Protein AF-0000000078267111 (afdb_homodimer)

Radius of gyration: 106.76 Å; Cα contacts (8 Å, |Δi|>4): 1349; chains: 2; bounding box: 36×326×168 Å

InterPro domains:
  IPR003660 HAMP domain [PF00672] (206-255)
  IPR003660 HAMP domain [PS50885] (207-259)
  IPR003660 HAMP domain [SM00304] (207-259)
  IPR004089 Methyl-accepting chemotaxis protein (MCP) signalling domain [PF00015] (357-484)
  IPR004089 Methyl-accepting chemotaxis protein (MCP) signalling domain [PS50111] (278-514)
  IPR004089 Methyl-accepting chemotaxis protein (MCP) signalling domain [SM00283] (274-549)

Foldseek 3Di:
DALVVLVVVLVVLLVVLVVVLVVLLVVLVVVLVVLVCLLVVQLVLLLVLLVLLVVLLVVLVVLLVCLLQQHDLVVSLVVLVVSVVVNVVSLVSNCVRDDDPVLVVLSVQLSVLSVVLSVVSSVLSVVCVVPDSVCSNVCVVVCCVRRVVSSVSNVVSSVVNNVVSVVVNVVSVVVSVVSVVVSVVVSVVSNVVSVVVSVVSCVVSVVVVVVLVVLLVVQVVCVVLQELVDDQDCADPYPSNVSSVVSVVVSVVCCVVLVVLLVVLVVLLVVLVVLLVVLVVLLVVLVVLLVVLVVLLVVLVVLLVVLVVLLVVLVVVLVVLVVLLVVLVVLVVVLVVLLVVLVVLLVVLVVLLVVLVVVLVVLVVLLVVLVVLLVVLVVQLVVLVVQLVVLVVQLVVLVVVPPVSPVSNVVSVVSNVVSVVSNVVSVVSNVVSVVSNVVSVVVSVVSVVVSVVSVVVSVVSVVSNVVSVVSVVVSVVSNVVSVVVSVVSVVSNVVSVVSSVVSVVSNVVSVVVNVVSVVSNVVSVVSNVVSVVSNVVSVVSCVVSVSHHD/DALVVLVVVLVVLLVVLVVVLVVLLVVLVVVLVVLVCLLVQQLVLLLVLLVLLVVLLVVLVVLLVCLLQQHDLVVSLVVLVVSLVSNVVSLVSNCVRDDDPVLVVLSVQLSVLSNVLSVVSNVLSVVCVVPDSVCSNVCVVVCCVRRVVSSVSNVVSSVVNNVVSVVVNVVSVVVSVVSVVVSVVVSVVSNVVSVVVSVVSCVVSVVVVVVLVVLLVVQVVCVVLQELVDDQDCADPYPSNVSSVVSVVVSVVCCVVLVVLLVVLVVLLVVLVVLLVVLVVLLVVLVVLLVVLVVLLVVLVVLLVVLVVLLVVLVVVLVVLVVLLVVLVVVVVVLVVLLVVLVVLLVVLVVLLVVLVVVLVVLVVLLVVLVVLLVVLVVQLVVLVVQLVVLVVQLVVLVVVPPVSPVSNVVSVVSNVVSVVSNVVSVVSNVVSVVSNVVSVVVSVVSVVVSVVSVVVSVVSVVSNVVSVVSVVVSVVSNVVSVVSSVVSVVSNVVSVVSSVVSVVSNVVSVVVNVVSVVSNVVSVVSNVVSVVSNVVSVVSCVVSVSHDD

Nearest PDB structures (foldseek):
  8c5v-assembly1_I  TM=5.635E-01  e=2.479E-13  Escherichia coli
  3zx6-assembly1_B  TM=4.592E-01  e=3.912E-08  Archaeoglobus fulgidus DSM 4304
  3g67-assembly1_A  TM=6.992E-01  e=1.994E-04  Thermotoga maritima
  6grj-assembly1_F  TM=4.699E-01  e=3.145E+00  Aeromonas hydrophila
  3zx6-assembly1_B  TM=4.595E-01  e=5.334E-08  Archaeoglobus fulgidus DSM 4304

Secondary structure (DSSP, 8-state):
--HHHHHHHHHHHHHHHHHHHHHHHHHHHHHHHHHHHHIIIIIIHHHHHHHHHHHHHHHHHHHHHHHHTT--HHHHHHHHHHHHHHHHHHHHHHHHH---HHHHHHHHHHHHHHHHHHHHHHHHHHHHTTS-GGGGGGGHHHHHHHTHHHHHHHHHHHHHHHHHHHHHHHHHHHHHHHHHHHHHHHHHHHHHHHHHHHHHHHHHHHHHHHHHHHHHHHHHHHHHTTBTTPPPP---SSHHHHHHHHHHHHHHHHHHHHHHHHHHHHHHHHHHHHHHHHHHHHHHHHHHHHHHHHHHHHHHHHHHHHHHHHHHHHHHHHHHHHHHHHHHHHHHHHHHHHHHHHHHHHHHHHHHHHHHHHHHHHHHHHHHHHHHHHHHHHHHHHHHHHHHHHHHHHHHHHHHTGGGGHHHHHHHHHHHHHHHHHHHHHHHHHHHHHHHHHHHHHHHHHHHHHHHHHHHHHHHHHHHHHHHHHHHHHHHHHHHHHHHHHHHHHHHHHHHHHHHHHHHHHHHHHHHHHHHHHHHHHHHHHHHHHHHHHHHHHHHHHHHHHTSB-/--HHHHHHHHHHHHHHHHHHHHHHHHHHHHHHHHHHHHIIIIIIHHHHHHHHHHHHHHHHHHHHHHHHTT--HHHHHHHHHHHHHHHHHHHHHHHHH---HHHHHHHHHHHHHHHHHHHHHHHHHHHHTTS-GGGGGGGHHHHHHHTHHHHHHHHHHHHHHHHHHHHHHHHHHHHHHHHHHHHHHHHHHHHHHHHHHHHHHHHHHHHHHHHHHHHHHHHHHHHHTTBTTPPPP---SSHHHHHHHHHHHHHHHHHHHHHHHHHHHHHHHHHHHHHHHHHHHHHHHHHHHHHHHHHHHHHHHHHHHHHHHHHHHHHHHHHHHHHHHHHHHHHHHHHHHHHHHHHHHHHHHHHHHHHHHHHHHHHHHHHHHHHHHHHHHHHHHHHHHHHHHHHHHHHHHHHHTGGGGHHHHHHHHHHHHHHHHHHHHHHHHHHHHHHHHHHHHHHHHHHHHHHHHHHHHHHHHHHHHHHHHHHHHHHHHHHHHHHHHHHHHHHHHHHHHHHHHHHHHHHHHHHHHHHHHHHHHHHHHHHHHHHHHHHHHHHHHHHHHHTSB-

Structure (mmCIF, N/CA/C/O backbone):
data_AF-0000000078267111-model_v1
#
loop_
_entity.id
_entity.type
_entity.pdbx_description
1 polymer 'Methyl-accepting chemotaxis protein'
#
loop_
_atom_site.group_PDB
_atom_site.id
_atom_site.type_symbol
_atom_site.label_atom_id
_atom_site.label_alt_id
_atom_site.label_comp_id
_atom_site.label_asym_id
_atom_site.label_entity_id
_atom_site.label_seq_id
_atom_site.pdbx_PDB_ins_code
_atom_site.Cartn_x
_atom_site.Cartn_y
_atom_site.Cartn_z
_atom_site.occupancy
_atom_site.B_iso_or_equiv
_atom_site.auth_seq_id
_atom_site.auth_comp_id
_atom_site.auth_asym_id
_atom_site.auth_atom_id
_atom_site.pdbx_PDB_model_num
ATOM 1 N N . MET A 1 1 ? -1.399 -68.812 -19.688 1 68.31 1 MET A N 1
ATOM 2 C CA . MET A 1 1 ? -0.153 -69.438 -20.125 1 68.31 1 MET A CA 1
ATOM 3 C C . MET A 1 1 ? 0.664 -68.438 -20.984 1 68.31 1 MET A C 1
ATOM 5 O O . MET A 1 1 ? 0.104 -67.688 -21.75 1 68.31 1 MET A O 1
ATOM 9 N N . SER A 1 2 ? 1.925 -68.625 -20.812 1 76.31 2 SER A N 1
ATOM 10 C CA . SER A 1 2 ? 2.844 -67.75 -21.484 1 76.31 2 SER A CA 1
ATOM 11 C C . SER A 1 2 ? 2.867 -68 -22.984 1 76.31 2 SER A C 1
ATOM 13 O O . SER A 1 2 ? 2.486 -69.125 -23.438 1 76.31 2 SER A O 1
ATOM 15 N N . ILE A 1 3 ? 3.018 -67.062 -23.734 1 76.38 3 ILE A N 1
ATOM 16 C CA . ILE A 1 3 ? 3.096 -67.125 -25.188 1 76.38 3 ILE A CA 1
ATOM 17 C C . ILE A 1 3 ? 4.188 -68.125 -25.578 1 76.38 3 ILE A C 1
ATOM 19 O O . ILE A 1 3 ? 4.023 -68.938 -26.516 1 76.38 3 ILE A O 1
ATOM 23 N N . LYS A 1 4 ? 5.207 -68.312 -24.766 1 77.19 4 LYS A N 1
ATOM 24 C CA . LYS A 1 4 ? 6.27 -69.25 -24.984 1 77.19 4 LYS A CA 1
ATOM 25 C C . LYS A 1 4 ? 5.734 -70.688 -24.891 1 77.19 4 LYS A C 1
ATOM 27 O O . LYS A 1 4 ? 6.031 -71.562 -25.734 1 77.19 4 LYS A O 1
ATOM 32 N N . PHE A 1 5 ? 4.957 -70.812 -23.922 1 77.69 5 PHE A N 1
ATOM 33 C CA . PHE A 1 5 ? 4.418 -72.188 -23.688 1 77.69 5 PHE A CA 1
ATOM 34 C C . PHE A 1 5 ? 3.428 -72.562 -24.797 1 77.69 5 PHE A C 1
ATOM 36 O O . PHE A 1 5 ? 3.371 -73.688 -25.219 1 77.69 5 PHE A O 1
ATOM 43 N N . LYS A 1 6 ? 2.77 -71.562 -25.172 1 81.31 6 LYS A N 1
ATOM 44 C CA . LYS A 1 6 ? 1.824 -71.812 -26.25 1 81.31 6 LYS A CA 1
ATOM 45 C C . LYS A 1 6 ? 2.553 -72.188 -27.547 1 81.31 6 LYS A C 1
ATOM 47 O O . LYS A 1 6 ? 2.117 -73.062 -28.281 1 81.31 6 LYS A O 1
ATOM 52 N N . MET A 1 7 ? 3.664 -71.562 -27.766 1 77.75 7 MET A N 1
ATOM 53 C CA . MET A 1 7 ? 4.445 -71.875 -28.969 1 77.75 7 MET A CA 1
ATOM 54 C C . MET A 1 7 ? 5.105 -73.25 -28.859 1 77.75 7 MET A C 1
ATOM 56 O O . MET A 1 7 ? 5.098 -74 -29.828 1 77.75 7 MET A O 1
ATOM 60 N N . TYR A 1 8 ? 5.574 -73.562 -27.719 1 78.44 8 TYR A N 1
ATOM 61 C CA . TYR A 1 8 ? 6.184 -74.875 -27.531 1 78.44 8 TYR A CA 1
ATOM 62 C C . TYR A 1 8 ? 5.137 -75.938 -27.641 1 78.44 8 TYR A C 1
ATOM 64 O O . TYR A 1 8 ? 5.434 -77.062 -28.094 1 78.44 8 TYR A O 1
ATOM 72 N N . GLY A 1 9 ? 3.953 -75.625 -27.188 1 78.31 9 GLY A N 1
ATOM 73 C CA . GLY A 1 9 ? 2.867 -76.562 -27.359 1 78.31 9 GLY A CA 1
ATOM 74 C C . GLY A 1 9 ? 2.623 -76.938 -28.797 1 78.31 9 GLY A C 1
ATOM 75 O O . GLY A 1 9 ? 2.395 -78.125 -29.109 1 78.31 9 GLY A O 1
ATOM 76 N N . ILE A 1 10 ? 2.801 -75.938 -29.656 1 80.69 10 ILE A N 1
ATOM 77 C CA . ILE A 1 10 ? 2.648 -76.188 -31.094 1 80.69 10 ILE A CA 1
ATOM 78 C C . ILE A 1 10 ? 3.762 -77.125 -31.562 1 80.69 10 ILE A C 1
ATOM 80 O O . ILE A 1 10 ? 3.512 -78.062 -32.312 1 80.69 10 ILE A O 1
ATOM 84 N N . GLY A 1 11 ? 4.969 -76.875 -31.016 1 80.31 11 GLY A N 1
ATOM 85 C CA . GLY A 1 11 ? 6.094 -77.688 -31.391 1 80.31 11 GLY A CA 1
ATOM 86 C C . GLY A 1 11 ? 5.93 -79.125 -30.953 1 80.31 11 GLY A C 1
ATOM 87 O O . GLY A 1 11 ? 6.215 -80.062 -31.703 1 80.31 11 GLY A O 1
ATOM 88 N N . ILE A 1 12 ? 5.414 -79.438 -29.844 1 82.38 12 ILE A N 1
ATOM 89 C CA . ILE A 1 12 ? 5.234 -80.75 -29.297 1 82.38 12 ILE A CA 1
ATOM 90 C C . ILE A 1 12 ? 4.168 -81.5 -30.094 1 82.38 12 ILE A C 1
ATOM 92 O O . ILE A 1 12 ? 4.332 -82.688 -30.422 1 82.38 12 ILE A O 1
ATOM 96 N N . VAL A 1 13 ? 3.133 -80.812 -30.422 1 81.44 13 VAL A N 1
ATOM 97 C CA . VAL A 1 13 ? 2.055 -81.438 -31.172 1 81.44 13 VAL A CA 1
ATOM 98 C C . VAL A 1 13 ? 2.562 -81.875 -32.562 1 81.44 13 VAL A C 1
ATOM 100 O O . VAL A 1 13 ? 2.232 -82.938 -33.031 1 81.44 13 VAL A O 1
ATOM 103 N N . PHE A 1 14 ? 3.379 -81.062 -33.062 1 81.12 14 PHE A N 1
ATOM 104 C CA . PHE A 1 14 ? 3.951 -81.375 -34.375 1 81.12 14 PHE A CA 1
ATOM 105 C C . PHE A 1 14 ? 4.867 -82.562 -34.281 1 81.12 14 PHE A C 1
ATOM 107 O O . PHE A 1 14 ? 4.816 -83.438 -35.156 1 81.12 14 PHE A O 1
ATOM 114 N N . PHE A 1 15 ? 5.656 -82.688 -33.312 1 82.69 15 PHE A N 1
ATOM 115 C CA . PHE A 1 15 ? 6.566 -83.812 -33.125 1 82.69 15 PHE A CA 1
ATOM 116 C C . PHE A 1 15 ? 5.793 -85.125 -32.969 1 82.69 15 PHE A C 1
ATOM 118 O O . PHE A 1 15 ? 6.141 -86.125 -33.594 1 82.69 15 PHE A O 1
ATOM 125 N N . LEU A 1 16 ? 4.75 -85.062 -32.281 1 83.44 16 LEU A N 1
ATOM 126 C CA . LEU A 1 16 ? 3.945 -86.25 -32.031 1 83.44 16 LEU A CA 1
ATOM 127 C C . LEU A 1 16 ? 3.213 -86.688 -33.281 1 83.44 16 LEU A C 1
ATOM 129 O O . LEU A 1 16 ? 3.074 -87.875 -33.562 1 83.44 16 LEU A O 1
ATOM 133 N N . ALA A 1 17 ? 2.857 -85.688 -34 1 84 17 ALA A N 1
ATOM 134 C CA . ALA A 1 17 ? 2.133 -85.938 -35.25 1 84 17 ALA A CA 1
ATOM 135 C C . ALA A 1 17 ? 3.039 -86.625 -36.25 1 84 17 ALA A C 1
ATOM 137 O O . ALA A 1 17 ? 2.666 -87.688 -36.844 1 84 17 ALA A O 1
ATOM 138 N N . ILE A 1 18 ? 4.219 -86.125 -36.406 1 84.31 18 ILE A N 1
ATOM 139 C CA . ILE A 1 18 ? 5.172 -86.688 -37.344 1 84.31 18 ILE A CA 1
ATOM 140 C C . ILE A 1 18 ? 5.621 -88.062 -36.875 1 84.31 18 ILE A C 1
ATOM 142 O O . ILE A 1 18 ? 5.758 -89 -37.656 1 84.31 18 ILE A O 1
ATOM 146 N N . GLY A 1 19 ? 5.758 -88.25 -35.562 1 83.81 19 GLY A N 1
ATOM 147 C CA . GLY A 1 19 ? 6.125 -89.5 -34.969 1 83.81 19 GLY A CA 1
ATOM 148 C C . GLY A 1 19 ? 5.074 -90.625 -35.188 1 83.81 19 GLY A C 1
ATOM 149 O O . GLY A 1 19 ? 5.398 -91.75 -35.5 1 83.81 19 GLY A O 1
ATOM 150 N N . CYS A 1 20 ? 3.869 -90.188 -35.062 1 85.19 20 CYS A N 1
ATOM 151 C CA . CYS A 1 20 ? 2.766 -91.125 -35.219 1 85.19 20 CYS A CA 1
ATOM 152 C C . CYS A 1 20 ? 2.66 -91.625 -36.688 1 85.19 20 CYS A C 1
ATOM 154 O O . CYS A 1 20 ? 2.551 -92.812 -36.938 1 85.19 20 CYS A O 1
ATOM 156 N N . LEU A 1 21 ? 2.754 -90.625 -37.562 1 84.94 21 LEU A N 1
ATOM 157 C CA . LEU A 1 21 ? 2.67 -91 -39 1 84.94 21 LEU A CA 1
ATOM 158 C C . LEU A 1 21 ? 3.826 -91.875 -39.406 1 84.94 21 LEU A C 1
ATOM 160 O O . LEU A 1 21 ? 3.625 -92.875 -40.125 1 84.94 21 LEU A O 1
ATOM 164 N N . THR A 1 22 ? 5.008 -91.562 -38.844 1 85.5 22 THR A N 1
ATOM 165 C CA . THR A 1 22 ? 6.195 -92.375 -39.156 1 85.5 22 THR A CA 1
ATOM 166 C C . THR A 1 22 ? 6.086 -93.75 -38.531 1 85.5 22 THR A C 1
ATOM 168 O O . THR A 1 22 ? 6.383 -94.75 -39.219 1 85.5 22 THR A O 1
ATOM 171 N N . GLY A 1 23 ? 5.605 -93.875 -37.375 1 84.94 23 GLY A N 1
ATOM 172 C CA . GLY A 1 23 ? 5.457 -95.188 -36.719 1 84.94 23 GLY A CA 1
ATOM 173 C C . GLY A 1 23 ? 4.477 -96.125 -37.406 1 84.94 23 GLY A C 1
ATOM 174 O O . GLY A 1 23 ? 4.77 -97.312 -37.625 1 84.94 23 GLY A O 1
ATOM 175 N N . VAL A 1 24 ? 3.42 -95.562 -37.781 1 84.38 24 VAL A N 1
ATOM 176 C CA . VAL A 1 24 ? 2.395 -96.375 -38.469 1 84.38 24 VAL A CA 1
ATOM 177 C C . VAL A 1 24 ? 2.891 -96.812 -39.844 1 84.38 24 VAL A C 1
ATOM 179 O O . VAL A 1 24 ? 2.67 -97.938 -40.25 1 84.38 24 VAL A O 1
ATOM 182 N N . SER A 1 25 ? 3.615 -95.875 -40.5 1 83.38 25 SER A N 1
ATOM 183 C CA . SER A 1 25 ? 4.164 -96.188 -41.812 1 83.38 25 SER A CA 1
ATOM 184 C C . SER A 1 25 ? 5.18 -97.312 -41.75 1 83.38 25 SER A C 1
ATOM 186 O O . SER A 1 25 ? 5.148 -98.25 -42.562 1 83.38 25 SER A O 1
ATOM 188 N N . LEU A 1 26 ? 5.934 -97.312 -40.688 1 83.19 26 LEU A N 1
ATOM 189 C CA . LEU A 1 26 ? 6.949 -98.312 -40.531 1 83.19 26 LEU A CA 1
ATOM 190 C C . LEU A 1 26 ? 6.316 -99.688 -40.125 1 83.19 26 LEU A C 1
ATOM 192 O O . LEU A 1 26 ? 6.73 -100.75 -40.594 1 83.19 26 LEU A O 1
ATOM 196 N N . TYR A 1 27 ? 5.309 -99.562 -39.344 1 82.25 27 TYR A N 1
ATOM 197 C CA . TYR A 1 27 ? 4.602 -100.75 -38.906 1 82.25 27 TYR A CA 1
ATOM 198 C C . TYR A 1 27 ? 3.945 -101.438 -40.094 1 82.25 27 TYR A C 1
ATOM 200 O O . TYR A 1 27 ? 4.023 -102.688 -40.219 1 82.25 27 TYR A O 1
ATOM 208 N N . GLU A 1 28 ? 3.471 -100.688 -40.938 1 79.12 28 GLU A N 1
ATOM 209 C CA . GLU A 1 28 ? 2.775 -101.25 -42.062 1 79.12 28 GLU A CA 1
ATOM 210 C C . GLU A 1 28 ? 3.758 -101.875 -43.062 1 79.12 28 GLU A C 1
ATOM 212 O O . GLU A 1 28 ? 3.465 -102.938 -43.688 1 79.12 28 GLU A O 1
ATOM 217 N N . VAL A 1 29 ? 4.938 -101.375 -43.125 1 76.75 29 VAL A N 1
ATOM 218 C CA . VAL A 1 29 ? 5.965 -101.938 -44 1 76.75 29 VAL A CA 1
ATOM 219 C C . VAL A 1 29 ? 6.461 -103.25 -43.469 1 76.75 29 VAL A C 1
ATOM 221 O O . VAL A 1 29 ? 6.676 -104.188 -44.25 1 76.75 29 VAL A O 1
ATOM 224 N N . PHE A 1 30 ? 6.461 -103.375 -42.188 1 80.19 30 PHE A N 1
ATOM 225 C CA . PHE A 1 30 ? 6.879 -104.625 -41.562 1 80.19 30 PHE A CA 1
ATOM 226 C C . PHE A 1 30 ? 5.82 -105.688 -41.781 1 80.19 30 PHE A C 1
ATOM 228 O O . PHE A 1 30 ? 6.152 -106.875 -42 1 80.19 30 PHE A O 1
ATOM 235 N N . ALA A 1 31 ? 4.629 -105.312 -41.812 1 79.31 31 ALA A N 1
ATOM 236 C CA . ALA A 1 31 ? 3.529 -106.25 -42.031 1 79.31 31 ALA A CA 1
ATOM 237 C C . ALA A 1 31 ? 3.551 -106.812 -43.438 1 79.31 31 ALA A C 1
ATOM 239 O O . ALA A 1 31 ? 3.326 -108.062 -43.656 1 79.31 31 ALA A O 1
ATOM 240 N N . ILE A 1 32 ? 4 -106.062 -44.344 1 76.06 32 ILE A N 1
ATOM 241 C CA . ILE A 1 32 ? 4.074 -106.438 -45.75 1 76.06 32 ILE A CA 1
ATOM 242 C C . ILE A 1 32 ? 5.215 -107.438 -45.938 1 76.06 32 ILE A C 1
ATOM 244 O O . ILE A 1 32 ? 5.078 -108.438 -46.656 1 76.06 32 ILE A O 1
ATOM 248 N N . LYS A 1 33 ? 6.242 -107.312 -45.219 1 77.81 33 LYS A N 1
ATOM 249 C CA . LYS A 1 33 ? 7.395 -108.25 -45.281 1 77.81 33 LYS A CA 1
ATOM 250 C C . LYS A 1 33 ? 7.043 -109.625 -44.75 1 77.81 33 LYS A C 1
ATOM 252 O O . LYS A 1 33 ? 7.414 -110.625 -45.344 1 77.81 33 LYS A O 1
ATOM 257 N N . SER A 1 34 ? 6.23 -109.625 -43.781 1 79.94 34 SER A N 1
ATOM 258 C CA . SER A 1 34 ? 5.848 -110.938 -43.156 1 79.94 34 SER A CA 1
ATOM 259 C C . SER A 1 34 ? 4.914 -111.688 -44.094 1 79.94 34 SER A C 1
ATOM 261 O O . SER A 1 34 ? 5.086 -112.938 -44.25 1 79.94 34 SER A O 1
ATOM 263 N N . ILE A 1 35 ? 4.055 -111.062 -44.75 1 76.56 35 ILE A N 1
ATOM 264 C CA . ILE A 1 35 ? 3.107 -111.75 -45.656 1 76.56 35 ILE A CA 1
ATOM 265 C C . ILE A 1 35 ? 3.84 -112.25 -46.875 1 76.56 35 ILE A C 1
ATOM 267 O O . ILE A 1 35 ? 3.588 -113.375 -47.344 1 76.56 35 ILE A O 1
ATOM 271 N N . TYR A 1 36 ? 4.836 -111.562 -47.344 1 76.5 36 TYR A N 1
ATOM 272 C CA . TYR A 1 36 ? 5.625 -111.938 -48.5 1 76.5 36 TYR A CA 1
ATOM 273 C C . TYR A 1 36 ? 6.418 -113.25 -48.219 1 76.5 36 TYR A C 1
ATOM 275 O O . TYR A 1 36 ? 6.398 -114.188 -49.031 1 76.5 36 TYR A O 1
ATOM 283 N N . ASN A 1 37 ? 6.949 -113.25 -47.031 1 77 37 ASN A N 1
ATOM 284 C CA . ASN A 1 37 ? 7.758 -114.438 -46.656 1 77 37 ASN A CA 1
ATOM 285 C C . ASN A 1 37 ? 6.902 -115.688 -46.5 1 77 37 ASN A C 1
ATOM 287 O O . ASN A 1 37 ? 7.293 -116.75 -46.938 1 77 37 ASN A O 1
ATOM 291 N N . ASP A 1 38 ? 5.738 -115.562 -46.062 1 78.62 38 ASP A N 1
ATOM 292 C CA . ASP A 1 38 ? 4.84 -116.688 -45.844 1 78.62 38 ASP A CA 1
ATOM 293 C C . ASP A 1 38 ? 4.34 -117.25 -47.156 1 78.62 38 ASP A C 1
ATOM 295 O O . ASP A 1 38 ? 4.32 -118.438 -47.375 1 78.62 38 ASP A O 1
ATOM 299 N N . VAL A 1 39 ? 4.137 -116.375 -48.156 1 78.88 39 VAL A N 1
ATOM 300 C CA . VAL A 1 39 ? 3.568 -116.812 -49.438 1 78.88 39 VAL A CA 1
ATOM 301 C C . VAL A 1 39 ? 4.645 -117.5 -50.281 1 78.88 39 VAL A C 1
ATOM 303 O O . VAL A 1 39 ? 4.438 -118.562 -50.781 1 78.88 39 VAL A O 1
ATOM 306 N N . VAL A 1 40 ? 5.828 -116.938 -50.344 1 75.94 40 VAL A N 1
ATOM 307 C CA . VAL A 1 40 ? 6.867 -117.438 -51.25 1 75.94 40 VAL A CA 1
ATOM 308 C C . VAL A 1 40 ? 7.5 -118.688 -50.688 1 75.94 40 VAL A C 1
ATOM 310 O O . VAL A 1 40 ? 7.66 -119.688 -51.375 1 75.94 40 VAL A O 1
ATOM 313 N N . LEU A 1 41 ? 7.695 -118.875 -49.375 1 73.81 41 LEU A N 1
ATOM 314 C CA . LEU A 1 41 ? 8.453 -119.938 -48.812 1 73.81 41 LEU A CA 1
ATOM 315 C C . LEU A 1 41 ? 7.543 -121.125 -48.5 1 73.81 41 LEU A C 1
ATOM 317 O O . LEU A 1 41 ? 7.91 -122.312 -48.719 1 73.81 41 LEU A O 1
ATOM 321 N N . ARG A 1 42 ? 6.328 -120.812 -48.094 1 76.06 42 ARG A N 1
ATOM 322 C CA . ARG A 1 42 ? 5.512 -121.938 -47.594 1 76.06 42 ARG A CA 1
ATOM 323 C C . ARG A 1 42 ? 4.523 -122.438 -48.656 1 76.06 42 ARG A C 1
ATOM 325 O O . ARG A 1 42 ? 4.473 -123.625 -49 1 76.06 42 ARG A O 1
ATOM 332 N N . ASP A 1 43 ? 3.904 -121.438 -49.281 1 79.25 43 ASP A N 1
ATOM 333 C CA . ASP A 1 43 ? 2.824 -121.875 -50.156 1 79.25 43 ASP A CA 1
ATOM 334 C C . ASP A 1 43 ? 3.359 -122.188 -51.562 1 79.25 43 ASP A C 1
ATOM 336 O O . ASP A 1 43 ? 3.16 -123.312 -52.062 1 79.25 43 ASP A O 1
ATOM 340 N N . ILE A 1 44 ? 4.164 -121.375 -52.062 1 81.44 44 ILE A N 1
ATOM 341 C CA . ILE A 1 44 ? 4.699 -121.562 -53.406 1 81.44 44 ILE A CA 1
ATOM 342 C C . ILE A 1 44 ? 5.758 -122.688 -53.344 1 81.44 44 ILE A C 1
ATOM 344 O O . ILE A 1 44 ? 5.766 -123.562 -54.219 1 81.44 44 ILE A O 1
ATOM 348 N N . GLY A 1 45 ? 6.551 -122.75 -52.344 1 81.12 45 GLY A N 1
ATOM 349 C CA . GLY A 1 45 ? 7.527 -123.812 -52.156 1 81.12 45 GLY A CA 1
ATOM 350 C C . GLY A 1 45 ? 6.898 -125.188 -52 1 81.12 45 GLY A C 1
ATOM 351 O O . GLY A 1 45 ? 7.379 -126.125 -52.594 1 81.12 45 GLY A O 1
ATOM 352 N N . GLY A 1 46 ? 5.809 -125.312 -51.406 1 83.44 46 GLY A N 1
ATOM 353 C CA . GLY A 1 46 ? 5.09 -126.562 -51.25 1 83.44 46 GLY A CA 1
ATOM 354 C C . GLY A 1 46 ? 4.531 -127.062 -52.562 1 83.44 46 GLY A C 1
ATOM 355 O O . GLY A 1 46 ? 4.629 -128.25 -52.844 1 83.44 46 GLY A O 1
ATOM 356 N N . LYS A 1 47 ? 4.043 -126.312 -53.438 1 88.06 47 LYS A N 1
ATOM 357 C CA . LYS A 1 47 ? 3.502 -126.688 -54.719 1 88.06 47 LYS A CA 1
ATOM 358 C C . LYS A 1 47 ? 4.602 -127.25 -55.625 1 88.06 47 LYS A C 1
ATOM 360 O O . LYS A 1 47 ? 4.406 -128.25 -56.312 1 88.06 47 LYS A O 1
ATOM 365 N N . ILE A 1 48 ? 5.723 -126.625 -55.469 1 86 48 ILE A N 1
ATOM 366 C CA . ILE A 1 48 ? 6.875 -127 -56.25 1 86 48 ILE A CA 1
ATOM 367 C C . ILE A 1 48 ? 7.312 -128.375 -55.844 1 86 48 ILE A C 1
ATOM 369 O O . ILE A 1 48 ? 7.535 -129.25 -56.688 1 86 48 ILE A O 1
ATOM 373 N N . ASN A 1 49 ? 7.27 -128.625 -54.625 1 88.69 49 ASN A N 1
ATOM 374 C CA . ASN A 1 49 ? 7.641 -130 -54.125 1 88.69 49 ASN A CA 1
ATOM 375 C C . ASN A 1 49 ? 6.672 -131.125 -54.594 1 88.69 49 ASN A C 1
ATOM 377 O O . ASN A 1 49 ? 7.09 -132.125 -55 1 88.69 49 ASN A O 1
ATOM 381 N N . VAL A 1 50 ? 5.457 -130.75 -54.656 1 90.31 50 VAL A N 1
ATOM 382 C CA . VAL A 1 50 ? 4.441 -131.75 -55.062 1 90.31 50 VAL A CA 1
ATOM 383 C C . VAL A 1 50 ? 4.633 -132.125 -56.562 1 90.31 50 VAL A C 1
ATOM 385 O O . VAL A 1 50 ? 4.582 -133.25 -56.938 1 90.31 50 VAL A O 1
ATOM 388 N N . LEU A 1 51 ? 4.969 -131.125 -57.281 1 87.81 51 LEU A N 1
ATOM 389 C CA . LEU A 1 51 ? 5.152 -131.375 -58.719 1 87.81 51 LEU A CA 1
ATOM 390 C C . LEU A 1 51 ? 6.418 -132.125 -59 1 87.81 51 LEU A C 1
ATOM 392 O O . LEU A 1 51 ? 6.441 -133 -59.906 1 87.81 51 LEU A O 1
ATOM 396 N N . GLU A 1 52 ? 7.391 -132 -58.188 1 88.44 52 GLU A N 1
ATOM 397 C CA . GLU A 1 52 ? 8.625 -132.75 -58.312 1 88.44 52 GLU A CA 1
ATOM 398 C C . GLU A 1 52 ? 8.391 -134.25 -57.969 1 88.44 52 GLU A C 1
ATOM 400 O O . GLU A 1 52 ? 8.898 -135.125 -58.656 1 88.44 52 GLU A O 1
ATOM 405 N N . ILE A 1 53 ? 7.652 -134.5 -57.062 1 91.44 53 ILE A N 1
ATOM 406 C CA . ILE A 1 53 ? 7.316 -135.875 -56.688 1 91.44 53 ILE A CA 1
ATOM 407 C C . ILE A 1 53 ? 6.52 -136.5 -57.812 1 91.44 53 ILE A C 1
ATOM 409 O O . ILE A 1 53 ? 6.816 -137.75 -58.188 1 91.44 53 ILE A O 1
ATOM 413 N N . ASN A 1 54 ? 5.566 -135.875 -58.312 1 88.81 54 ASN A N 1
ATOM 414 C CA . ASN A 1 54 ? 4.762 -136.375 -59.438 1 88.81 54 ASN A CA 1
ATOM 415 C C . ASN A 1 54 ? 5.633 -136.75 -60.625 1 88.81 54 ASN A C 1
ATOM 417 O O . ASN A 1 54 ? 5.43 -137.75 -61.219 1 88.81 54 ASN A O 1
ATOM 421 N N . ARG A 1 55 ? 6.527 -135.875 -60.875 1 84.75 55 ARG A N 1
ATOM 422 C CA . ARG A 1 55 ? 7.473 -136.125 -61.969 1 84.75 55 ARG A CA 1
ATOM 423 C C . ARG A 1 55 ? 8.273 -137.375 -61.688 1 84.75 55 ARG A C 1
ATOM 425 O O . ARG A 1 55 ? 8.375 -138.25 -62.562 1 84.75 55 ARG A O 1
ATOM 432 N N . ASP A 1 56 ? 8.711 -137.625 -60.531 1 87.69 56 ASP A N 1
ATOM 433 C CA . ASP A 1 56 ? 9.578 -138.75 -60.188 1 87.69 56 ASP A CA 1
ATOM 434 C C . ASP A 1 56 ? 8.789 -140.125 -60.094 1 87.69 56 ASP A C 1
ATOM 436 O O . ASP A 1 56 ? 9.305 -141.125 -60.438 1 87.69 56 ASP A O 1
ATOM 440 N N . VAL A 1 57 ? 7.582 -140 -59.75 1 90.06 57 VAL A N 1
ATOM 441 C CA . VAL A 1 57 ? 6.719 -141.25 -59.719 1 90.06 57 VAL A CA 1
ATOM 442 C C . VAL A 1 57 ? 6.512 -141.75 -61.156 1 90.06 57 VAL A C 1
ATOM 444 O O . VAL A 1 57 ? 6.574 -143 -61.375 1 90.06 57 VAL A O 1
ATOM 447 N N . ASN A 1 58 ? 6.316 -140.875 -62.031 1 86.06 58 ASN A N 1
ATOM 448 C CA . ASN A 1 58 ? 6.184 -141.25 -63.406 1 86.06 58 ASN A CA 1
ATOM 449 C C . ASN A 1 58 ? 7.48 -141.875 -63.969 1 86.06 58 ASN A C 1
ATOM 451 O O . ASN A 1 58 ? 7.453 -142.75 -64.812 1 86.06 58 ASN A O 1
ATOM 455 N N . TYR A 1 59 ? 8.531 -141.375 -63.438 1 86.75 59 TYR A N 1
ATOM 456 C CA . TYR A 1 59 ? 9.828 -142 -63.844 1 86.75 59 TYR A CA 1
ATOM 457 C C . TYR A 1 59 ? 9.992 -143.375 -63.344 1 86.75 59 TYR A C 1
ATOM 459 O O . TYR A 1 59 ? 10.5 -144.25 -64.062 1 86.75 59 TYR A O 1
ATOM 467 N N . VAL A 1 60 ? 9.594 -143.625 -62.219 1 88.19 60 VAL A N 1
ATOM 468 C CA . VAL A 1 60 ? 9.617 -145 -61.688 1 88.19 60 VAL A CA 1
ATOM 469 C C . VAL A 1 60 ? 8.773 -146 -62.594 1 88.19 60 VAL A C 1
ATOM 471 O O . VAL A 1 60 ? 9.211 -147 -62.969 1 88.19 60 VAL A O 1
ATOM 474 N N . SER A 1 61 ? 7.586 -145.5 -62.969 1 88 61 SER A N 1
ATOM 475 C CA . SER A 1 61 ? 6.691 -146.25 -63.844 1 88 61 SER A CA 1
ATOM 476 C C . SER A 1 61 ? 7.344 -146.5 -65.188 1 88 61 SER A C 1
ATOM 478 O O . SER A 1 61 ? 7.172 -147.625 -65.75 1 88 61 SER A O 1
ATOM 480 N N . ARG A 1 62 ? 8.086 -145.625 -65.562 1 83.56 62 ARG A N 1
ATOM 481 C CA . ARG A 1 62 ? 8.797 -145.75 -66.812 1 83.56 62 ARG A CA 1
ATOM 482 C C . ARG A 1 62 ? 9.906 -146.75 -66.75 1 83.56 62 ARG A C 1
ATOM 484 O O . ARG A 1 62 ? 10.016 -147.625 -67.562 1 83.56 62 ARG A O 1
ATOM 491 N N . LEU A 1 63 ? 10.688 -146.875 -65.75 1 86.69 63 LEU A N 1
ATOM 492 C CA . LEU A 1 63 ? 11.844 -147.75 -65.562 1 86.69 63 LEU A CA 1
ATOM 493 C C . LEU A 1 63 ? 11.406 -149.125 -65.375 1 86.69 63 LEU A C 1
ATOM 495 O O . LEU A 1 63 ? 12.023 -150.125 -65.938 1 86.69 63 LEU A O 1
ATOM 499 N N . THR A 1 64 ? 10.359 -149.5 -64.75 1 88.88 64 THR A N 1
ATOM 500 C CA . THR A 1 64 ? 9.859 -150.75 -64.562 1 88.88 64 THR A CA 1
ATOM 501 C C . THR A 1 64 ? 9.398 -151.375 -65.875 1 88.88 64 THR A C 1
ATOM 503 O O . THR A 1 64 ? 9.648 -152.625 -66.125 1 88.88 64 THR A O 1
ATOM 506 N N . ARG A 1 65 ? 8.898 -150.625 -66.688 1 88.94 65 ARG A N 1
ATOM 507 C CA . ARG A 1 65 ? 8.445 -151.125 -68 1 88.94 65 ARG A CA 1
ATOM 508 C C . ARG A 1 65 ? 9.617 -151.375 -68.938 1 88.94 65 ARG A C 1
ATOM 510 O O . ARG A 1 65 ? 9.609 -152.25 -69.75 1 88.94 65 ARG A O 1
ATOM 517 N N . ASN A 1 66 ? 10.594 -150.375 -68.75 1 85.88 66 ASN A N 1
ATOM 518 C CA . ASN A 1 66 ? 11.828 -150.625 -69.5 1 85.88 66 ASN A CA 1
ATOM 519 C C . ASN A 1 66 ? 12.445 -152 -69.25 1 85.88 66 ASN A C 1
ATOM 521 O O . ASN A 1 66 ? 12.82 -152.75 -70.188 1 85.88 66 ASN A O 1
ATOM 525 N N . MET A 1 67 ? 12.43 -152.375 -68.125 1 87.56 67 MET A N 1
ATOM 526 C CA . MET A 1 67 ? 13.062 -153.625 -67.688 1 87.56 67 MET A CA 1
ATOM 527 C C . MET A 1 67 ? 12.273 -154.75 -68.25 1 87.56 67 MET A C 1
ATOM 529 O O . MET A 1 67 ? 12.859 -155.75 -68.688 1 87.56 67 MET A O 1
ATOM 533 N N . MET A 1 68 ? 11.008 -154.75 -68.312 1 89.12 68 MET A N 1
ATOM 534 C CA . MET A 1 68 ? 10.156 -155.75 -68.812 1 89.12 68 MET A CA 1
ATOM 535 C C . MET A 1 68 ? 10.305 -156 -70.375 1 89.12 68 MET A C 1
ATOM 537 O O . MET A 1 68 ? 10.07 -157 -70.875 1 89.12 68 MET A O 1
ATOM 541 N N . LEU A 1 69 ? 10.781 -154.875 -70.938 1 89.31 69 LEU A N 1
ATOM 542 C CA . LEU A 1 69 ? 10.906 -154.875 -72.375 1 89.31 69 LEU A CA 1
ATOM 543 C C . LEU A 1 69 ? 12.312 -155.25 -72.812 1 89.31 69 LEU A C 1
ATOM 545 O O . LEU A 1 69 ? 12.625 -155.25 -74 1 89.31 69 LEU A O 1
ATOM 549 N N . GLY A 1 70 ? 13.305 -155.625 -71.875 1 84.5 70 GLY A N 1
ATOM 550 C CA . GLY A 1 70 ? 14.617 -156.125 -72.188 1 84.5 70 GLY A CA 1
ATOM 551 C C . GLY A 1 70 ? 15.727 -155.125 -72.125 1 84.5 70 GLY A C 1
ATOM 552 O O . GLY A 1 70 ? 16.75 -155.25 -72.812 1 84.5 70 GLY A O 1
ATOM 553 N N . SER A 1 71 ? 15.477 -154.125 -71.375 1 86 71 SER A N 1
ATOM 554 C CA . SER A 1 71 ? 16.531 -153 -71.25 1 86 71 SER A CA 1
ATOM 555 C C . SER A 1 71 ? 17.641 -153.5 -70.312 1 86 71 SER A C 1
ATOM 557 O O . SER A 1 71 ? 17.594 -154.75 -69.875 1 86 71 SER A O 1
ATOM 559 N N . ASN A 1 72 ? 18.719 -152.75 -70.188 1 86.12 72 ASN A N 1
ATOM 560 C CA . ASN A 1 72 ? 19.797 -153 -69.25 1 86.12 72 ASN A CA 1
ATOM 561 C C . ASN A 1 72 ? 19.328 -153 -67.75 1 86.12 72 ASN A C 1
ATOM 563 O O . ASN A 1 72 ? 19.172 -151.875 -67.25 1 86.12 72 ASN A O 1
ATOM 567 N N . ILE A 1 73 ? 19.109 -154 -67.188 1 86.5 73 ILE A N 1
ATOM 568 C CA . ILE A 1 73 ? 18.438 -154.125 -65.938 1 86.5 73 ILE A CA 1
ATOM 569 C C . ILE A 1 73 ? 19.312 -153.5 -64.812 1 86.5 73 ILE A C 1
ATOM 571 O O . ILE A 1 73 ? 18.812 -152.75 -63.938 1 86.5 73 ILE A O 1
ATOM 575 N N . GLU A 1 74 ? 20.641 -153.625 -64.938 1 87.5 74 GLU A N 1
ATOM 576 C CA . GLU A 1 74 ? 21.531 -153.125 -63.938 1 87.5 74 GLU A CA 1
ATOM 577 C C . GLU A 1 74 ? 21.5 -151.5 -63.969 1 87.5 74 GLU A C 1
ATOM 579 O O . GLU A 1 74 ? 21.438 -150.875 -62.906 1 87.5 74 GLU A O 1
ATOM 584 N N . LYS A 1 75 ? 21.344 -151 -65.062 1 88.38 75 LYS A N 1
ATOM 585 C CA . LYS A 1 75 ? 21.297 -149.625 -65.25 1 88.38 75 LYS A CA 1
ATOM 586 C C . LYS A 1 75 ? 19.953 -149 -64.75 1 88.38 75 LYS A C 1
ATOM 588 O O . LYS A 1 75 ? 19.906 -148 -64.062 1 88.38 75 LYS A O 1
ATOM 593 N N . ASP A 1 76 ? 18.969 -149.625 -64.938 1 85.69 76 ASP A N 1
ATOM 594 C CA . ASP A 1 76 ? 17.641 -149.125 -64.562 1 85.69 76 ASP A CA 1
ATOM 595 C C . ASP A 1 76 ? 17.406 -149.375 -63.094 1 85.69 76 ASP A C 1
ATOM 597 O O . ASP A 1 76 ? 16.688 -148.5 -62.5 1 85.69 76 ASP A O 1
ATOM 601 N N . ILE A 1 77 ? 18.094 -150.375 -62.5 1 90 77 ILE A N 1
ATOM 602 C CA . ILE A 1 77 ? 18 -150.5 -61.062 1 90 77 ILE A CA 1
ATOM 603 C C . ILE A 1 77 ? 18.719 -149.375 -60.375 1 90 77 ILE A C 1
ATOM 605 O O . ILE A 1 77 ? 18.234 -148.75 -59.375 1 90 77 ILE A O 1
ATOM 609 N N . GLN A 1 78 ? 19.781 -149 -60.906 1 91.06 78 GLN A N 1
ATOM 610 C CA . GLN A 1 78 ? 20.5 -147.75 -60.375 1 91.06 78 GLN A CA 1
ATOM 611 C C . GLN A 1 78 ? 19.688 -146.5 -60.5 1 91.06 78 GLN A C 1
ATOM 613 O O . GLN A 1 78 ? 19.656 -145.75 -59.594 1 91.06 78 GLN A O 1
ATOM 618 N N . GLY A 1 79 ? 19.062 -146.375 -61.594 1 88.31 79 GLY A N 1
ATOM 619 C CA . GLY A 1 79 ? 18.172 -145.25 -61.812 1 88.31 79 GLY A CA 1
ATOM 620 C C . GLY A 1 79 ? 17 -145.25 -60.875 1 88.31 79 GLY A C 1
ATOM 621 O O . GLY A 1 79 ? 16.609 -144.125 -60.344 1 88.31 79 GLY A O 1
ATOM 622 N N . LEU A 1 80 ? 16.5 -146.375 -60.562 1 90.5 80 LEU A N 1
ATOM 623 C CA . LEU A 1 80 ? 15.375 -146.5 -59.625 1 90.5 80 LEU A CA 1
ATOM 624 C C . LEU A 1 80 ? 15.789 -146.125 -58.219 1 90.5 80 LEU A C 1
ATOM 626 O O . LEU A 1 80 ? 15.039 -145.375 -57.5 1 90.5 80 LEU A O 1
ATOM 630 N N . GLU A 1 81 ? 16.953 -146.5 -57.844 1 93 81 GLU A N 1
ATOM 631 C CA . GLU A 1 81 ? 17.453 -146.125 -56.5 1 93 81 GLU A CA 1
ATOM 632 C C . GLU A 1 81 ? 17.625 -144.625 -56.344 1 93 81 GLU A C 1
ATOM 634 O O . GLU A 1 81 ? 17.266 -144.125 -55.281 1 93 81 GLU A O 1
ATOM 639 N N . LYS A 1 82 ? 18.016 -144 -57.312 1 92.25 82 LYS A N 1
ATOM 640 C CA . LYS A 1 82 ? 18.203 -142.625 -57.281 1 92.25 82 LYS A CA 1
ATOM 641 C C . LYS A 1 82 ? 16.875 -141.875 -57.188 1 92.25 82 LYS A C 1
ATOM 643 O O . LYS A 1 82 ? 16.719 -140.875 -56.406 1 92.25 82 LYS A O 1
ATOM 648 N N . VAL A 1 83 ? 15.969 -142.25 -57.875 1 89.62 83 VAL A N 1
ATOM 649 C CA . VAL A 1 83 ? 14.664 -141.5 -57.938 1 89.62 83 VAL A CA 1
ATOM 650 C C . VAL A 1 83 ? 13.906 -141.75 -56.625 1 89.62 83 VAL A C 1
ATOM 652 O O . VAL A 1 83 ? 13.195 -140.875 -56.156 1 89.62 83 VAL A O 1
ATOM 655 N N . ILE A 1 84 ? 14.055 -143 -56.125 1 92.44 84 ILE A N 1
ATOM 656 C CA . ILE A 1 84 ? 13.43 -143.25 -54.844 1 92.44 84 ILE A CA 1
ATOM 657 C C . ILE A 1 84 ? 13.992 -142.375 -53.781 1 92.44 84 ILE A C 1
ATOM 659 O O . ILE A 1 84 ? 13.242 -141.875 -52.969 1 92.44 84 ILE A O 1
ATOM 663 N N . LYS A 1 85 ? 15.227 -142.125 -53.906 1 93.94 85 LYS A N 1
ATOM 664 C CA . LYS A 1 85 ? 15.852 -141.25 -52.969 1 93.94 85 LYS A CA 1
ATOM 665 C C . LYS A 1 85 ? 15.32 -139.75 -53.156 1 93.94 85 LYS A C 1
ATOM 667 O O . LYS A 1 85 ? 15.016 -139.125 -52.188 1 93.94 85 LYS A O 1
ATOM 672 N N . ASN A 1 86 ? 15.156 -139.25 -54.312 1 91.62 86 ASN A N 1
ATOM 673 C CA . ASN A 1 86 ? 14.625 -138 -54.625 1 91.62 86 ASN A CA 1
ATOM 674 C C . ASN A 1 86 ? 13.203 -137.75 -54.094 1 91.62 86 ASN A C 1
ATOM 676 O O . ASN A 1 86 ? 12.859 -136.75 -53.562 1 91.62 86 ASN A O 1
ATOM 680 N N . ILE A 1 87 ? 12.406 -138.875 -54.312 1 93.62 87 ILE A N 1
ATOM 681 C CA . ILE A 1 87 ? 11.023 -138.75 -53.844 1 93.62 87 ILE A CA 1
ATOM 682 C C . ILE A 1 87 ? 10.992 -138.625 -52.344 1 93.62 87 ILE A C 1
ATOM 684 O O . ILE A 1 87 ? 10.25 -137.875 -51.781 1 93.62 87 ILE A O 1
ATOM 688 N N . THR A 1 88 ? 11.891 -139.5 -51.719 1 93.56 88 THR A N 1
ATOM 689 C CA . THR A 1 88 ? 11.961 -139.5 -50.281 1 93.56 88 THR A CA 1
ATOM 690 C C . THR A 1 88 ? 12.391 -138.125 -49.781 1 93.56 88 THR A C 1
ATOM 692 O O . THR A 1 88 ? 11.805 -137.5 -48.844 1 93.56 88 THR A O 1
ATOM 695 N N . ASP A 1 89 ? 13.242 -137.5 -50.438 1 92.75 89 ASP A N 1
ATOM 696 C CA . ASP A 1 89 ? 13.734 -136.125 -50.062 1 92.75 89 ASP A CA 1
ATOM 697 C C . ASP A 1 89 ? 12.672 -135 -50.312 1 92.75 89 ASP A C 1
ATOM 699 O O . ASP A 1 89 ? 12.523 -134.125 -49.5 1 92.75 89 ASP A O 1
ATOM 703 N N . SER A 1 90 ? 11.969 -135.125 -51.344 1 91.62 90 SER A N 1
ATOM 704 C CA . SER A 1 90 ? 10.93 -134.125 -51.688 1 91.62 90 SER A CA 1
ATOM 705 C C . SER A 1 90 ? 9.773 -134.25 -50.688 1 91.62 90 SER A C 1
ATOM 707 O O . SER A 1 90 ? 9.195 -133.25 -50.312 1 91.62 90 SER A O 1
ATOM 709 N N . TYR A 1 91 ? 9.445 -135.375 -50.312 1 92.94 91 TYR A N 1
ATOM 710 C CA . TYR A 1 91 ? 8.398 -135.625 -49.312 1 92.94 91 TYR A CA 1
ATOM 711 C C . TYR A 1 91 ? 8.859 -135 -47.969 1 92.94 91 TYR A C 1
ATOM 713 O O . TYR A 1 91 ? 8.078 -134.375 -47.219 1 92.94 91 TYR A O 1
ATOM 721 N N . ALA A 1 92 ? 10.172 -135.125 -47.688 1 92.56 92 ALA A N 1
ATOM 722 C CA . ALA A 1 92 ? 10.719 -134.625 -46.438 1 92.56 92 ALA A CA 1
ATOM 723 C C . ALA A 1 92 ? 10.633 -133 -46.469 1 92.56 92 ALA A C 1
ATOM 725 O O . ALA A 1 92 ? 10.25 -132.375 -45.5 1 92.56 92 ALA A O 1
ATOM 726 N N . SER A 1 93 ? 10.898 -132.5 -47.531 1 89.81 93 SER A N 1
ATOM 727 C CA . SER A 1 93 ? 10.82 -131 -47.688 1 89.81 93 SER A CA 1
ATOM 728 C C . SER A 1 93 ? 9.383 -130.5 -47.625 1 89.81 93 SER A C 1
ATOM 730 O O . SER A 1 93 ? 9.109 -129.5 -47 1 89.81 93 SER A O 1
ATOM 732 N N . LEU A 1 94 ? 8.531 -131.25 -48.188 1 89.62 94 LEU A N 1
ATOM 733 C CA . LEU A 1 94 ? 7.121 -130.875 -48.188 1 89.62 94 LEU A CA 1
ATOM 734 C C . LEU A 1 94 ? 6.539 -131 -46.781 1 89.62 94 LEU A C 1
ATOM 736 O O . LEU A 1 94 ? 5.75 -130.125 -46.375 1 89.62 94 LEU A O 1
ATOM 740 N N . LYS A 1 95 ? 6.941 -132 -46.125 1 90.56 95 LYS A N 1
ATOM 741 C CA . LYS A 1 95 ? 6.477 -132.25 -44.75 1 90.56 95 LYS A CA 1
ATOM 742 C C . LYS A 1 95 ? 6.918 -131 -43.875 1 90.56 95 LYS A C 1
ATOM 744 O O . LYS A 1 95 ? 6.176 -130.625 -43 1 90.56 95 LYS A O 1
ATOM 749 N N . SER A 1 96 ? 8.031 -130.375 -44.188 1 89.94 96 SER A N 1
ATOM 750 C CA . SER A 1 96 ? 8.562 -129.25 -43.406 1 89.94 96 SER A CA 1
ATOM 751 C C . SER A 1 96 ? 7.848 -128 -43.719 1 89.94 96 SER A C 1
ATOM 753 O O . SER A 1 96 ? 7.902 -127 -42.938 1 89.94 96 SER A O 1
ATOM 755 N N . ARG A 1 97 ? 7.094 -127.938 -44.812 1 84.38 97 ARG A N 1
ATOM 756 C CA . ARG A 1 97 ? 6.461 -126.688 -45.281 1 84.38 97 ARG A CA 1
ATOM 757 C C . ARG A 1 97 ? 4.977 -126.688 -44.938 1 84.38 97 ARG A C 1
ATOM 759 O O . ARG A 1 97 ? 4.309 -125.688 -45.094 1 84.38 97 ARG A O 1
ATOM 766 N N . ILE A 1 98 ? 4.453 -127.812 -44.594 1 81.06 98 ILE A N 1
ATOM 767 C CA . ILE A 1 98 ? 3.014 -127.938 -44.406 1 81.06 98 ILE A CA 1
ATOM 768 C C . ILE A 1 98 ? 2.689 -127.812 -42.906 1 81.06 98 ILE A C 1
ATOM 770 O O . ILE A 1 98 ? 3.264 -128.5 -42.062 1 81.06 98 ILE A O 1
ATOM 774 N N . THR A 1 99 ? 1.922 -127 -42.625 1 76.31 99 THR A N 1
ATOM 775 C CA . THR A 1 99 ? 1.572 -126.812 -41.219 1 76.31 99 THR A CA 1
ATOM 776 C C . THR A 1 99 ? 0.104 -127.125 -40.969 1 76.31 99 THR A C 1
ATOM 778 O O . THR A 1 99 ? -0.285 -127.438 -39.844 1 76.31 99 THR A O 1
ATOM 781 N N . ASP A 1 100 ? -0.693 -127.25 -42.031 1 83.88 100 ASP A N 1
ATOM 782 C CA . ASP A 1 100 ? -2.131 -127.438 -41.906 1 83.88 100 ASP A CA 1
ATOM 783 C C . ASP A 1 100 ? -2.453 -129 -41.719 1 83.88 100 ASP A C 1
ATOM 785 O O . ASP A 1 100 ? -1.851 -129.75 -42.406 1 83.88 100 ASP A O 1
ATOM 789 N N . HIS A 1 101 ? -3.344 -129.375 -40.844 1 86.94 101 HIS A N 1
ATOM 790 C CA . HIS A 1 101 ? -3.727 -130.75 -40.531 1 86.94 101 HIS A CA 1
ATOM 791 C C . HIS A 1 101 ? -4.332 -131.375 -41.75 1 86.94 101 HIS A C 1
ATOM 793 O O . HIS A 1 101 ? -4.004 -132.5 -42.031 1 86.94 101 HIS A O 1
ATOM 799 N N . GLU A 1 102 ? -5.129 -130.75 -42.438 1 85.25 102 GLU A N 1
ATOM 800 C CA . GLU A 1 102 ? -5.766 -131.25 -43.594 1 85.25 102 GLU A CA 1
ATOM 801 C C . GLU A 1 102 ? -4.738 -131.625 -44.688 1 85.25 102 GLU A C 1
ATOM 803 O O . GLU A 1 102 ? -4.805 -132.75 -45.281 1 85.25 102 GLU A O 1
ATOM 808 N N . GLU A 1 103 ? -3.797 -130.75 -44.812 1 87.31 103 GLU A N 1
ATOM 809 C CA . GLU A 1 103 ? -2.732 -131 -45.781 1 87.31 103 GLU A CA 1
ATOM 810 C C . GLU A 1 103 ? -1.812 -132.125 -45.375 1 87.31 103 GLU A C 1
ATOM 812 O O . GLU A 1 103 ? -1.332 -132.875 -46.188 1 87.31 103 GLU A O 1
ATOM 817 N N . LYS A 1 104 ? -1.679 -132.25 -44.156 1 91.94 104 LYS A N 1
ATOM 818 C CA . LYS A 1 104 ? -0.815 -133.25 -43.594 1 91.94 104 LYS A CA 1
ATOM 819 C C . LYS A 1 104 ? -1.411 -134.625 -43.812 1 91.94 104 LYS A C 1
ATOM 821 O O . LYS A 1 104 ? -0.691 -135.625 -44.156 1 91.94 104 LYS A O 1
ATOM 826 N N . VAL A 1 105 ? -2.701 -134.75 -43.75 1 90.69 105 VAL A N 1
ATOM 827 C CA . VAL A 1 105 ? -3.377 -136.125 -43.969 1 90.69 105 VAL A CA 1
ATOM 828 C C . VAL A 1 105 ? -3.242 -136.5 -45.406 1 90.69 105 VAL A C 1
ATOM 830 O O . VAL A 1 105 ? -2.914 -137.625 -45.688 1 90.69 105 VAL A O 1
ATOM 833 N N . ILE A 1 106 ? -3.492 -135.5 -46.156 1 91.62 106 ILE A N 1
ATOM 834 C CA . ILE A 1 106 ? -3.389 -135.875 -47.594 1 91.62 106 ILE A CA 1
ATOM 835 C C . ILE A 1 106 ? -1.94 -136.125 -47.938 1 91.62 106 ILE A C 1
ATOM 837 O O . ILE A 1 106 ? -1.682 -137.125 -48.719 1 91.62 106 ILE A O 1
ATOM 841 N N . LEU A 1 107 ? -1.017 -135.5 -47.281 1 93.81 107 LEU A N 1
ATOM 842 C CA . LEU A 1 107 ? 0.409 -135.75 -47.5 1 93.81 107 LEU A CA 1
ATOM 843 C C . LEU A 1 107 ? 0.838 -137.125 -47.031 1 93.81 107 LEU A C 1
ATOM 845 O O . LEU A 1 107 ? 1.566 -137.75 -47.719 1 93.81 107 LEU A O 1
ATOM 849 N N . ASP A 1 108 ? 0.391 -137.5 -46.031 1 93 108 ASP A N 1
ATOM 850 C CA . ASP A 1 108 ? 0.741 -138.75 -45.469 1 93 108 ASP A CA 1
ATOM 851 C C . ASP A 1 108 ? 0.212 -139.875 -46.344 1 93 108 ASP A C 1
ATOM 853 O O . ASP A 1 108 ? 0.922 -140.875 -46.625 1 93 108 ASP A O 1
ATOM 857 N N . ASN A 1 109 ? -0.984 -139.75 -46.75 1 92.44 109 ASN A N 1
ATOM 858 C CA . ASN A 1 109 ? -1.563 -140.75 -47.656 1 92.44 109 ASN A CA 1
ATOM 859 C C . ASN A 1 109 ? -0.832 -140.875 -49 1 92.44 109 ASN A C 1
ATOM 861 O O . ASN A 1 109 ? -0.594 -141.875 -49.531 1 92.44 109 ASN A O 1
ATOM 865 N N . ALA A 1 110 ? -0.515 -139.625 -49.344 1 93.56 110 ALA A N 1
ATOM 866 C CA . ALA A 1 110 ? 0.242 -139.5 -50.594 1 93.56 110 ALA A CA 1
ATOM 867 C C . ALA A 1 110 ? 1.606 -140.25 -50.438 1 93.56 110 ALA A C 1
ATOM 869 O O . ALA A 1 110 ? 2.025 -141 -51.312 1 93.56 110 ALA A O 1
ATOM 870 N N . GLU A 1 111 ? 2.268 -140 -49.406 1 95 111 GLU A N 1
ATOM 871 C CA . GLU A 1 111 ? 3.582 -140.5 -49.188 1 95 111 GLU A CA 1
ATOM 872 C C . GLU A 1 111 ? 3.486 -142 -49.031 1 95 111 GLU A C 1
ATOM 874 O O . GLU A 1 111 ? 4.27 -142.75 -49.625 1 95 111 GLU A O 1
ATOM 879 N N . ARG A 1 112 ? 2.5 -142.5 -48.406 1 92.94 112 ARG A N 1
ATOM 880 C CA . ARG A 1 112 ? 2.309 -144 -48.188 1 92.94 112 ARG A CA 1
ATOM 881 C C . ARG A 1 112 ? 2.057 -144.75 -49.5 1 92.94 112 ARG A C 1
ATOM 883 O O . ARG A 1 112 ? 2.707 -145.75 -49.812 1 92.94 112 ARG A O 1
ATOM 890 N N . THR A 1 113 ? 1.167 -144.125 -50.156 1 93 113 THR A N 1
ATOM 891 C CA . THR A 1 113 ? 0.799 -144.875 -51.438 1 93 113 THR A CA 1
ATOM 892 C C . THR A 1 113 ? 1.945 -144.75 -52.438 1 93 113 THR A C 1
ATOM 894 O O . THR A 1 113 ? 2.217 -145.75 -53.156 1 93 113 THR A O 1
ATOM 897 N N . THR A 1 114 ? 2.625 -143.625 -52.406 1 94.75 114 THR A N 1
ATOM 898 C CA . THR A 1 114 ? 3.762 -143.5 -53.281 1 94.75 114 THR A CA 1
ATOM 899 C C . THR A 1 114 ? 4.891 -144.375 -52.938 1 94.75 114 THR A C 1
ATOM 901 O O . THR A 1 114 ? 5.418 -145.125 -53.812 1 94.75 114 THR A O 1
ATOM 904 N N . MET A 1 115 ? 5.184 -144.5 -51.781 1 93.75 115 MET A N 1
ATOM 905 C CA . MET A 1 115 ? 6.273 -145.375 -51.344 1 93.75 115 MET A CA 1
ATOM 906 C C . MET A 1 115 ? 5.898 -146.875 -51.5 1 93.75 115 MET A C 1
ATOM 908 O O . MET A 1 115 ? 6.75 -147.75 -51.844 1 93.75 115 MET A O 1
ATOM 912 N N . SER A 1 116 ? 4.668 -147.25 -51.375 1 92.62 116 SER A N 1
ATOM 913 C CA . SER A 1 116 ? 4.211 -148.625 -51.625 1 92.62 116 SER A CA 1
ATOM 914 C C . SER A 1 116 ? 4.41 -149 -53.094 1 92.62 116 SER A C 1
ATOM 916 O O . SER A 1 116 ? 4.871 -150.125 -53.406 1 92.62 116 SER A O 1
ATOM 918 N N . PHE A 1 117 ? 4.141 -148.125 -53.875 1 91.38 117 PHE A N 1
ATOM 919 C CA . PHE A 1 117 ? 4.301 -148.375 -55.312 1 91.38 117 PHE A CA 1
ATOM 920 C C . PHE A 1 117 ? 5.773 -148.5 -55.688 1 91.38 117 PHE A C 1
ATOM 922 O O . PHE A 1 117 ? 6.164 -149.375 -56.375 1 91.38 117 PHE A O 1
ATOM 929 N N . VAL A 1 118 ? 6.531 -147.375 -55.156 1 91.69 118 VAL A N 1
ATOM 930 C CA . VAL A 1 118 ? 7.938 -147.375 -55.531 1 91.69 118 VAL A CA 1
ATOM 931 C C . VAL A 1 118 ? 8.688 -148.5 -54.969 1 91.69 118 VAL A C 1
ATOM 933 O O . VAL A 1 118 ? 9.539 -149.125 -55.656 1 91.69 118 VAL A O 1
ATOM 936 N N . ASN A 1 119 ? 8.305 -149 -53.906 1 90.62 119 ASN A N 1
ATOM 937 C CA . ASN A 1 119 ? 8.93 -150.25 -53.344 1 90.62 119 ASN A CA 1
ATOM 938 C C . ASN A 1 119 ? 8.492 -151.5 -54.031 1 90.62 119 ASN A C 1
ATOM 940 O O . ASN A 1 119 ? 9.305 -152.375 -54.25 1 90.62 119 ASN A O 1
ATOM 944 N N . HIS A 1 120 ? 7.305 -151.625 -54.312 1 88.81 120 HIS A N 1
ATOM 945 C CA . HIS A 1 120 ? 6.824 -152.75 -55.094 1 88.81 120 HIS A CA 1
ATOM 946 C C . HIS A 1 120 ? 7.527 -152.75 -56.438 1 88.81 120 HIS A C 1
ATOM 948 O O . HIS A 1 120 ? 7.934 -153.875 -56.875 1 88.81 120 HIS A O 1
ATOM 954 N N . GLY A 1 121 ? 7.625 -151.625 -57 1 84.62 121 GLY A N 1
ATOM 955 C CA . GLY A 1 121 ? 8.32 -151.625 -58.281 1 84.62 121 GLY A CA 1
ATOM 956 C C . GLY A 1 121 ? 9.781 -152 -58.188 1 84.62 121 GLY A C 1
ATOM 957 O O . GLY A 1 121 ? 10.281 -152.75 -59.062 1 84.62 121 GLY A O 1
ATOM 958 N N . TYR A 1 122 ? 10.375 -151.625 -57.156 1 89.88 122 TYR A N 1
ATOM 959 C CA . TYR A 1 122 ? 11.773 -151.875 -56.969 1 89.88 122 TYR A CA 1
ATOM 960 C C . TYR A 1 122 ? 11.938 -153.375 -56.75 1 89.88 122 TYR A C 1
ATOM 962 O O . TYR A 1 122 ? 12.789 -154 -57.406 1 89.88 122 TYR A O 1
ATOM 970 N N . GLN A 1 123 ? 11.133 -154 -56.031 1 88.81 123 GLN A N 1
ATOM 971 C CA . GLN A 1 123 ? 11.188 -155.5 -55.781 1 88.81 123 GLN A CA 1
ATOM 972 C C . GLN A 1 123 ? 10.859 -156.25 -57.031 1 88.81 123 GLN A C 1
ATOM 974 O O . GLN A 1 123 ? 11.492 -157.25 -57.312 1 88.81 123 GLN A O 1
ATOM 979 N N . PHE A 1 124 ? 9.969 -155.75 -57.656 1 87.12 124 PHE A N 1
ATOM 980 C CA . PHE A 1 124 ? 9.586 -156.375 -58.906 1 87.12 124 PHE A CA 1
ATOM 981 C C . PHE A 1 124 ? 10.766 -156.375 -59.875 1 87.12 124 PHE A C 1
ATOM 983 O O . PHE A 1 124 ? 11.008 -157.375 -60.531 1 87.12 124 PHE A O 1
ATOM 990 N N . CYS A 1 125 ? 11.508 -155.375 -59.938 1 85.75 125 CYS A N 1
ATOM 991 C CA . CYS A 1 125 ? 12.664 -155.25 -60.812 1 85.75 125 CYS A CA 1
ATOM 992 C C . CYS A 1 125 ? 13.781 -156.25 -60.375 1 85.75 125 CYS A C 1
ATOM 994 O O . CYS A 1 125 ? 14.453 -156.875 -61.188 1 85.75 125 CYS A O 1
ATOM 996 N N . LEU A 1 126 ? 13.883 -156.375 -59.156 1 88.44 126 LEU A N 1
ATOM 997 C CA . LEU A 1 126 ? 14.883 -157.375 -58.625 1 88.44 126 LEU A CA 1
ATOM 998 C C . LEU A 1 126 ? 14.523 -158.75 -59 1 88.44 126 LEU A C 1
ATOM 1000 O O . LEU A 1 126 ? 15.406 -159.625 -59.312 1 88.44 126 LEU A O 1
ATOM 1004 N N . ASP A 1 127 ? 13.336 -159 -59 1 86.5 127 ASP A N 1
ATOM 1005 C CA . ASP A 1 127 ? 12.859 -160.375 -59.312 1 86.5 127 ASP A CA 1
ATOM 1006 C C . ASP A 1 127 ? 13.047 -160.75 -60.812 1 86.5 127 ASP A C 1
ATOM 1008 O O . ASP A 1 127 ? 13.172 -161.875 -61.188 1 86.5 127 ASP A O 1
ATOM 1012 N N . LEU A 1 128 ? 13.062 -159.75 -61.594 1 88.69 128 LEU A N 1
ATOM 1013 C CA . LEU A 1 128 ? 13.188 -159.875 -63.031 1 88.69 128 LEU A CA 1
ATOM 1014 C C . LEU A 1 128 ? 14.633 -160.125 -63.438 1 88.69 128 LEU A C 1
ATOM 1016 O O . LEU A 1 128 ? 14.906 -160.625 -64.562 1 88.69 128 LEU A O 1
ATOM 1020 N N . LYS A 1 129 ? 15.648 -160 -62.625 1 85.38 129 LYS A N 1
ATOM 1021 C CA . LYS A 1 129 ? 17.078 -160.25 -62.906 1 85.38 129 LYS A CA 1
ATOM 1022 C C . LYS A 1 129 ? 17.406 -161.625 -63.281 1 85.38 129 LYS A C 1
ATOM 1024 O O . LYS A 1 129 ? 18.25 -161.875 -64.125 1 85.38 129 LYS A O 1
ATOM 1029 N N . ASP A 1 130 ? 16.578 -162.5 -62.781 1 82.75 130 ASP A N 1
ATOM 1030 C CA . ASP A 1 130 ? 16.891 -163.875 -62.969 1 82.75 130 ASP A CA 1
ATOM 1031 C C . ASP A 1 130 ? 16.047 -164.5 -64.125 1 82.75 130 ASP A C 1
ATOM 1033 O O . ASP A 1 130 ? 16.125 -165.75 -64.375 1 82.75 130 ASP A O 1
ATOM 1037 N N . VAL A 1 131 ? 15.211 -163.75 -64.562 1 86.88 131 VAL A N 1
ATOM 1038 C CA . VAL A 1 131 ? 14.336 -164.125 -65.688 1 86.88 131 VAL A CA 1
ATOM 1039 C C . VAL A 1 131 ? 15.008 -164 -67 1 86.88 131 VAL A C 1
ATOM 1041 O O . VAL A 1 131 ? 15.695 -163 -67.188 1 86.88 131 VAL A O 1
ATOM 1044 N N . ARG A 1 132 ? 14.938 -165.125 -67.938 1 84.94 132 ARG A N 1
ATOM 1045 C CA . ARG A 1 132 ? 15.484 -165 -69.25 1 84.94 132 ARG A CA 1
ATOM 1046 C C . ARG A 1 132 ? 14.867 -163.75 -70 1 84.94 132 ARG A C 1
ATOM 1048 O O . ARG A 1 132 ? 13.664 -163.5 -69.875 1 84.94 132 ARG A O 1
ATOM 1055 N N . GLN A 1 133 ? 15.555 -162.875 -70.75 1 80.19 133 GLN A N 1
ATOM 1056 C CA . GLN A 1 133 ? 15.195 -161.625 -71.375 1 80.19 133 GLN A CA 1
ATOM 1057 C C . GLN A 1 133 ? 13.93 -161.75 -72.188 1 80.19 133 GLN A C 1
ATOM 1059 O O . GLN A 1 133 ? 13.078 -160.875 -72.188 1 80.19 133 GLN A O 1
ATOM 1064 N N . ASP A 1 134 ? 13.758 -162.875 -72.875 1 77.06 134 ASP A N 1
ATOM 1065 C CA . ASP A 1 134 ? 12.648 -163.125 -73.812 1 77.06 134 ASP A CA 1
ATOM 1066 C C . ASP A 1 134 ? 11.359 -163.5 -73 1 77.06 134 ASP A C 1
ATOM 1068 O O . ASP A 1 134 ? 10.273 -163.375 -73.625 1 77.06 134 ASP A O 1
ATOM 1072 N N . MET A 1 135 ? 11.438 -163.625 -71.688 1 84.38 135 MET A N 1
ATOM 1073 C CA . MET A 1 135 ? 10.266 -164 -70.875 1 84.38 135 MET A CA 1
ATOM 1074 C C . MET A 1 135 ? 9.852 -162.875 -69.938 1 84.38 135 MET A C 1
ATOM 1076 O O . MET A 1 135 ? 8.844 -163 -69.25 1 84.38 135 MET A O 1
ATOM 1080 N N . ARG A 1 136 ? 10.516 -161.875 -69.938 1 87.5 136 ARG A N 1
ATOM 1081 C CA . ARG A 1 136 ? 10.25 -160.875 -68.938 1 87.5 136 ARG A CA 1
ATOM 1082 C C . ARG A 1 136 ? 8.906 -160.125 -69.25 1 87.5 136 ARG A C 1
ATOM 1084 O O . ARG A 1 136 ? 8.203 -159.75 -68.312 1 87.5 136 ARG A O 1
ATOM 1091 N N . ALA A 1 137 ? 8.5 -160 -70.438 1 85.62 137 ALA A N 1
ATOM 1092 C CA . ALA A 1 137 ? 7.277 -159.375 -70.875 1 85.62 137 ALA A CA 1
ATOM 1093 C C . ALA A 1 137 ? 6.043 -160 -70.312 1 85.62 137 ALA A C 1
ATOM 1095 O O . ALA A 1 137 ? 4.977 -159.375 -70.188 1 85.62 137 ALA A O 1
ATOM 1096 N N . THR A 1 138 ? 6.164 -161.375 -70.062 1 84.94 138 THR A N 1
ATOM 1097 C CA . THR A 1 138 ? 5.035 -162.125 -69.625 1 84.94 138 THR A CA 1
ATOM 1098 C C . THR A 1 138 ? 4.629 -161.75 -68.188 1 84.94 138 THR A C 1
ATOM 1100 O O . THR A 1 138 ? 3.537 -162.125 -67.75 1 84.94 138 THR A O 1
ATOM 1103 N N . HIS A 1 139 ? 5.488 -161 -67.562 1 86.94 139 HIS A N 1
ATOM 1104 C CA . HIS A 1 139 ? 5.223 -160.625 -66.125 1 86.94 139 HIS A CA 1
ATOM 1105 C C . HIS A 1 139 ? 4.426 -159.375 -66.062 1 86.94 139 HIS A C 1
ATOM 1107 O O . HIS A 1 139 ? 4.098 -158.875 -65 1 86.94 139 HIS A O 1
ATOM 1113 N N . PHE A 1 140 ? 4.086 -158.75 -67.188 1 88.69 140 PHE A N 1
ATOM 1114 C CA . PHE A 1 140 ? 3.387 -157.5 -67.188 1 88.69 140 PHE A CA 1
ATOM 1115 C C . PHE A 1 140 ? 1.984 -157.625 -66.625 1 88.69 140 PHE A C 1
ATOM 1117 O O . PHE A 1 140 ? 1.494 -156.625 -66 1 88.69 140 PHE A O 1
ATOM 1124 N N . SER A 1 141 ? 1.35 -158.75 -66.875 1 85.81 141 SER A N 1
ATOM 1125 C CA . SER A 1 141 ? 0 -159 -66.375 1 85.81 141 SER A CA 1
ATOM 1126 C C . SER A 1 141 ? -0.027 -158.875 -64.812 1 85.81 141 SER A C 1
ATOM 1128 O O . SER A 1 141 ? -0.925 -158.375 -64.25 1 85.81 141 SER A O 1
ATOM 1130 N N . ASP A 1 142 ? 1.026 -159.375 -64.188 1 85.31 142 ASP A N 1
ATOM 1131 C CA . ASP A 1 142 ? 1.136 -159.375 -62.719 1 85.31 142 ASP A CA 1
ATOM 1132 C C . ASP A 1 142 ? 1.409 -158 -62.188 1 85.31 142 ASP A C 1
ATOM 1134 O O . ASP A 1 142 ? 0.851 -157.5 -61.188 1 85.31 142 ASP A O 1
ATOM 1138 N N . TYR A 1 143 ? 2.193 -157.25 -62.969 1 87.44 143 TYR A N 1
ATOM 1139 C CA . TYR A 1 143 ? 2.51 -155.875 -62.625 1 87.44 143 TYR A CA 1
ATOM 1140 C C . TYR A 1 143 ? 1.267 -155 -62.688 1 87.44 143 TYR A C 1
ATOM 1142 O O . TYR A 1 143 ? 1.032 -154.125 -61.781 1 87.44 143 TYR A O 1
ATOM 1150 N N . GLN A 1 144 ? 0.478 -155.125 -63.719 1 83.75 144 GLN A N 1
ATOM 1151 C CA . GLN A 1 144 ? -0.724 -154.375 -63.906 1 83.75 144 GLN A CA 1
ATOM 1152 C C . GLN A 1 144 ? -1.727 -154.5 -62.781 1 83.75 144 GLN A C 1
ATOM 1154 O O . GLN A 1 144 ? -2.387 -153.625 -62.344 1 83.75 144 GLN A O 1
ATOM 1159 N N . LYS A 1 145 ? -1.754 -155.875 -62.312 1 86.56 145 LYS A N 1
ATOM 1160 C CA . LYS A 1 145 ? -2.713 -156.25 -61.281 1 86.56 145 LYS A CA 1
ATOM 1161 C C . LYS A 1 145 ? -2.262 -155.625 -59.906 1 86.56 145 LYS A C 1
ATOM 1163 O O . LYS A 1 145 ? -3.08 -155.25 -59.125 1 86.56 145 LYS A O 1
ATOM 1168 N N . LEU A 1 146 ? -0.951 -155.5 -59.719 1 85.81 146 LEU A N 1
ATOM 1169 C CA . LEU A 1 146 ? -0.503 -155.25 -58.344 1 85.81 146 LEU A CA 1
ATOM 1170 C C . LEU A 1 146 ? 0.024 -153.875 -58.219 1 85.81 146 LEU A C 1
ATOM 1172 O O . LEU A 1 146 ? -0.24 -153.125 -57.219 1 85.81 146 LEU A O 1
ATOM 1176 N N . ALA A 1 147 ? 0.735 -153.25 -59.188 1 86.44 147 ALA A N 1
ATOM 1177 C CA . ALA A 1 147 ? 1.452 -152 -59.062 1 86.44 147 ALA A CA 1
ATOM 1178 C C . ALA A 1 147 ? 0.591 -150.875 -59.531 1 86.44 147 ALA A C 1
ATOM 1180 O O . ALA A 1 147 ? 0.63 -149.75 -58.969 1 86.44 147 ALA A O 1
ATOM 1181 N N . THR A 1 148 ? -0.18 -151 -60.594 1 85.12 148 THR A N 1
ATOM 1182 C CA . THR A 1 148 ? -0.923 -149.875 -61.219 1 85.12 148 THR A CA 1
ATOM 1183 C C . THR A 1 148 ? -1.923 -149.25 -60.25 1 85.12 148 THR A C 1
ATOM 1185 O O . THR A 1 148 ? -2.029 -148 -60.188 1 85.12 148 THR A O 1
ATOM 1188 N N . PRO A 1 149 ? -2.582 -150.125 -59.5 1 87.81 149 PRO A N 1
ATOM 1189 C CA . PRO A 1 149 ? -3.521 -149.5 -58.562 1 87.81 149 PRO A CA 1
ATOM 1190 C C . PRO A 1 149 ? -2.824 -148.625 -57.5 1 87.81 149 PRO A C 1
ATOM 1192 O O . PRO A 1 149 ? -3.354 -147.625 -57.094 1 87.81 149 PRO A O 1
ATOM 1195 N N . LEU A 1 150 ? -1.625 -148.875 -57.094 1 87 150 LEU A N 1
ATOM 1196 C CA . LEU A 1 150 ? -0.861 -148.125 -56.125 1 87 150 LEU A CA 1
ATOM 1197 C C . LEU A 1 150 ? -0.411 -146.75 -56.719 1 87 150 LEU A C 1
ATOM 1199 O O . LEU A 1 150 ? -0.481 -145.75 -56.031 1 87 150 LEU A O 1
ATOM 1203 N N . ALA A 1 151 ? -0.061 -146.875 -57.906 1 88.31 151 ALA A N 1
ATOM 1204 C CA . ALA A 1 151 ? 0.358 -145.625 -58.625 1 88.31 151 ALA A CA 1
ATOM 1205 C C . ALA A 1 151 ? -0.812 -144.625 -58.781 1 88.31 151 ALA A C 1
ATOM 1207 O O . ALA A 1 151 ? -0.668 -143.5 -58.594 1 88.31 151 ALA A O 1
ATOM 1208 N N . ASN A 1 152 ? -1.938 -145.125 -59.25 1 88 152 ASN A N 1
ATOM 1209 C CA . ASN A 1 152 ? -3.123 -144.25 -59.438 1 88 152 ASN A CA 1
ATOM 1210 C C . ASN A 1 152 ? -3.592 -143.625 -58.156 1 88 152 ASN A C 1
ATOM 1212 O O . ASN A 1 152 ? -3.971 -142.5 -58.125 1 88 152 ASN A O 1
ATOM 1216 N N . GLU A 1 153 ? -3.449 -144.375 -57.125 1 90.25 153 GLU A N 1
ATOM 1217 C CA . GLU A 1 153 ? -3.844 -143.875 -55.844 1 90.25 153 GLU A CA 1
ATOM 1218 C C . GLU A 1 153 ? -2.908 -142.75 -55.406 1 90.25 153 GLU A C 1
ATOM 1220 O O . GLU A 1 153 ? -3.361 -141.75 -54.875 1 90.25 153 GLU A O 1
ATOM 1225 N N . SER A 1 154 ? -1.666 -142.875 -55.594 1 90.19 154 SER A N 1
ATOM 1226 C CA . SER A 1 154 ? -0.688 -141.75 -55.281 1 90.19 154 SER A CA 1
ATOM 1227 C C . SER A 1 154 ? -0.959 -140.5 -56.094 1 90.19 154 SER A C 1
ATOM 1229 O O . SER A 1 154 ? -0.931 -139.375 -55.531 1 90.19 154 SER A O 1
ATOM 1231 N N . ARG A 1 155 ? -1.307 -140.625 -57.312 1 88 155 ARG A N 1
ATOM 1232 C CA . ARG A 1 155 ? -1.562 -139.5 -58.188 1 88 155 ARG A CA 1
ATOM 1233 C C . ARG A 1 155 ? -2.797 -138.75 -57.75 1 88 155 ARG A C 1
ATOM 1235 O O . ARG A 1 155 ? -2.842 -137.5 -57.844 1 88 155 ARG A O 1
ATOM 1242 N N . GLU A 1 156 ? -3.676 -139.5 -57.312 1 90.56 156 GLU A N 1
ATOM 1243 C CA . GLU A 1 156 ? -4.895 -138.875 -56.812 1 90.56 156 GLU A CA 1
ATOM 1244 C C . GLU A 1 156 ? -4.617 -137.875 -55.594 1 90.56 156 GLU A C 1
ATOM 1246 O O . GLU A 1 156 ? -5.102 -136.75 -55.531 1 90.56 156 GLU A O 1
ATOM 1251 N N . TYR A 1 157 ? -3.76 -138.375 -54.75 1 90.19 157 TYR A N 1
ATOM 1252 C CA . TYR A 1 157 ? -3.42 -137.625 -53.562 1 90.19 157 TYR A CA 1
ATOM 1253 C C . TYR A 1 157 ? -2.527 -136.5 -53.938 1 90.19 157 TYR A C 1
ATOM 1255 O O . TYR A 1 157 ? -2.666 -135.375 -53.344 1 90.19 157 TYR A O 1
ATOM 1263 N N . MET A 1 158 ? -1.729 -136.625 -54.844 1 90.06 158 MET A N 1
ATOM 1264 C CA . MET A 1 158 ? -0.869 -135.5 -55.25 1 90.06 158 MET A CA 1
ATOM 1265 C C . MET A 1 158 ? -1.68 -134.375 -55.969 1 90.06 158 MET A C 1
ATOM 1267 O O . MET A 1 158 ? -1.42 -133.25 -55.781 1 90.06 158 MET A O 1
ATOM 1271 N N . ALA A 1 159 ? -2.602 -134.75 -56.812 1 87.81 159 ALA A N 1
ATOM 1272 C CA . ALA A 1 159 ? -3.5 -133.875 -57.469 1 87.81 159 ALA A CA 1
ATOM 1273 C C . ALA A 1 159 ? -4.293 -133 -56.438 1 87.81 159 ALA A C 1
ATOM 1275 O O . ALA A 1 159 ? -4.477 -131.875 -56.594 1 87.81 159 ALA A O 1
ATOM 1276 N N . ALA A 1 160 ? -4.613 -133.75 -55.438 1 90.88 160 ALA A N 1
ATOM 1277 C CA . ALA A 1 160 ? -5.352 -133.125 -54.375 1 90.88 160 ALA A CA 1
ATOM 1278 C C . ALA A 1 160 ? -4.473 -132 -53.625 1 90.88 160 ALA A C 1
ATOM 1280 O O . ALA A 1 160 ? -4.938 -131 -53.281 1 90.88 160 ALA A O 1
ATOM 1281 N N . LEU A 1 161 ? -3.25 -132.25 -53.469 1 89.12 161 LEU A N 1
ATOM 1282 C CA . LEU A 1 161 ? -2.309 -131.375 -52.812 1 89.12 161 LEU A CA 1
ATOM 1283 C C . LEU A 1 161 ? -2.072 -130.125 -53.688 1 89.12 161 LEU A C 1
ATOM 1285 O O . LEU A 1 161 ? -1.994 -129 -53.156 1 89.12 161 LEU A O 1
ATOM 1289 N N . ILE A 1 162 ? -1.976 -130.25 -54.906 1 85.19 162 ILE A N 1
ATOM 1290 C CA . ILE A 1 162 ? -1.762 -129.125 -55.812 1 85.19 162 ILE A CA 1
ATOM 1291 C C . ILE A 1 162 ? -2.975 -128.25 -55.812 1 85.19 162 ILE A C 1
ATOM 1293 O O . ILE A 1 162 ? -2.826 -127 -55.781 1 85.19 162 ILE A O 1
ATOM 1297 N N . GLU A 1 163 ? -4.07 -128.875 -55.906 1 88.31 163 GLU A N 1
ATOM 1298 C CA . GLU A 1 163 ? -5.293 -128.125 -55.875 1 88.31 163 GLU A CA 1
ATOM 1299 C C . GLU A 1 163 ? -5.391 -127.312 -54.562 1 88.31 163 GLU A C 1
ATOM 1301 O O . GLU A 1 163 ? -5.766 -126.125 -54.594 1 88.31 163 GLU A O 1
ATOM 1306 N N . LEU A 1 164 ? -4.969 -127.875 -53.5 1 87.25 164 LEU A N 1
ATOM 1307 C CA . LEU A 1 164 ? -4.992 -127.25 -52.188 1 87.25 164 LEU A CA 1
ATOM 1308 C C . LEU A 1 164 ? -3.99 -126.062 -52.156 1 87.25 164 LEU A C 1
ATOM 1310 O O . LEU A 1 164 ? -4.289 -125 -51.656 1 87.25 164 LEU A O 1
ATOM 1314 N N . LYS A 1 165 ? -2.916 -126.25 -52.719 1 84.75 165 LYS A N 1
ATOM 1315 C CA . LYS A 1 165 ? -1.891 -125.25 -52.75 1 84.75 165 LYS A CA 1
ATOM 1316 C C . LYS A 1 165 ? -2.307 -124.062 -53.656 1 84.75 165 LYS A C 1
ATOM 1318 O O . LYS A 1 165 ? -2.02 -122.938 -53.375 1 84.75 165 LYS A O 1
ATOM 1323 N N . ASP A 1 166 ? -2.955 -124.375 -54.781 1 82.75 166 ASP A N 1
ATOM 1324 C CA . ASP A 1 166 ? -3.473 -123.375 -55.688 1 82.75 166 ASP A CA 1
ATOM 1325 C C . ASP A 1 166 ? -4.504 -122.438 -54.969 1 82.75 166 ASP A C 1
ATOM 1327 O O . ASP A 1 166 ? -4.492 -121.25 -55.125 1 82.75 166 ASP A O 1
ATOM 1331 N N . LYS A 1 167 ? -5.273 -123.125 -54.219 1 87.31 167 LYS A N 1
ATOM 1332 C CA . LYS A 1 167 ? -6.285 -122.438 -53.469 1 87.31 167 LYS A CA 1
ATOM 1333 C C . LYS A 1 167 ? -5.645 -121.5 -52.438 1 87.31 167 LYS A C 1
ATOM 1335 O O . LYS A 1 167 ? -6.039 -120.312 -52.281 1 87.31 167 LYS A O 1
ATOM 1340 N N . LYS A 1 168 ? -4.602 -121.875 -51.812 1 84.31 168 LYS A N 1
ATOM 1341 C CA . LYS A 1 168 ? -3.914 -121.125 -50.812 1 84.31 168 LYS A CA 1
ATOM 1342 C C . LYS A 1 168 ? -3.16 -119.938 -51.438 1 84.31 168 LYS A C 1
ATOM 1344 O O . LYS A 1 168 ? -3.127 -118.812 -50.844 1 84.31 168 LYS A O 1
ATOM 1349 N N . LEU A 1 169 ? -2.621 -120.125 -52.531 1 78.44 169 LEU A N 1
ATOM 1350 C CA . LEU A 1 169 ? -1.901 -119.062 -53.219 1 78.44 169 LEU A CA 1
ATOM 1351 C C . LEU A 1 169 ? -2.859 -117.938 -53.688 1 78.44 169 LEU A C 1
ATOM 1353 O O . LEU A 1 169 ? -2.547 -116.75 -53.594 1 78.44 169 LEU A O 1
ATOM 1357 N N . ALA A 1 170 ? -3.961 -118.375 -54.25 1 81.88 170 ALA A N 1
ATOM 1358 C CA . ALA A 1 170 ? -4.969 -117.375 -54.656 1 81.88 170 ALA A CA 1
ATOM 1359 C C . ALA A 1 170 ? -5.465 -116.562 -53.469 1 81.88 170 ALA A C 1
ATOM 1361 O O . ALA A 1 170 ? -5.605 -115.375 -53.562 1 81.88 170 ALA A O 1
ATOM 1362 N N . ALA A 1 171 ? -5.562 -117.25 -52.344 1 85.31 171 ALA A N 1
ATOM 1363 C CA . ALA A 1 171 ? -6.023 -116.562 -51.125 1 85.31 171 ALA A CA 1
ATOM 1364 C C . ALA A 1 171 ? -4.961 -115.625 -50.594 1 85.31 171 ALA A C 1
ATOM 1366 O O . ALA A 1 171 ? -5.277 -114.5 -50.125 1 85.31 171 ALA A O 1
ATOM 1367 N N . ALA A 1 172 ? -3.738 -115.938 -50.688 1 79.31 172 ALA A N 1
ATOM 1368 C CA . ALA A 1 172 ? -2.635 -115.125 -50.188 1 79.31 172 ALA A CA 1
ATOM 1369 C C . ALA A 1 172 ? -2.48 -113.875 -51.031 1 79.31 172 ALA A C 1
ATOM 1371 O O . ALA A 1 172 ? -2.18 -112.812 -50.5 1 79.31 172 ALA A O 1
ATOM 1372 N N . THR A 1 173 ? -2.641 -114 -52.375 1 77.69 173 THR A N 1
ATOM 1373 C CA . THR A 1 173 ? -2.562 -112.875 -53.281 1 77.69 173 THR A CA 1
ATOM 1374 C C . THR A 1 173 ? -3.672 -111.875 -52.969 1 77.69 173 THR A C 1
ATOM 1376 O O . THR A 1 173 ? -3.428 -110.625 -52.906 1 77.69 173 THR A O 1
ATOM 1379 N N . LEU A 1 174 ? -4.801 -112.375 -52.656 1 83.44 174 LEU A N 1
ATOM 1380 C CA . LEU A 1 174 ? -5.926 -111.5 -52.312 1 83.44 174 LEU A CA 1
ATOM 1381 C C . LEU A 1 174 ? -5.707 -110.812 -50.969 1 83.44 174 LEU A C 1
ATOM 1383 O O . LEU A 1 174 ? -6.031 -109.625 -50.812 1 83.44 174 LEU A O 1
ATOM 1387 N N . GLN A 1 175 ? -5.059 -111.5 -50.125 1 82.62 175 GLN A N 1
ATOM 1388 C CA . GLN A 1 175 ? -4.773 -110.938 -48.812 1 82.62 175 GLN A CA 1
ATOM 1389 C C . GLN A 1 175 ? -3.734 -109.812 -48.906 1 82.62 175 GLN A C 1
ATOM 1391 O O . GLN A 1 175 ? -3.85 -108.812 -48.219 1 82.62 175 GLN A O 1
ATOM 1396 N N . MET A 1 176 ? -2.781 -110 -49.719 1 78.62 176 MET A N 1
ATOM 1397 C CA . MET A 1 176 ? -1.756 -108.938 -49.906 1 78.62 176 MET A CA 1
ATOM 1398 C C . MET A 1 176 ? -2.363 -107.688 -50.469 1 78.62 176 MET A C 1
ATOM 1400 O O . MET A 1 176 ? -2.053 -106.562 -50 1 78.62 176 MET A O 1
ATOM 1404 N N . GLU A 1 177 ? -3.166 -107.812 -51.438 1 82.25 177 GLU A N 1
ATOM 1405 C CA . GLU A 1 177 ? -3.816 -106.625 -52.031 1 82.25 177 GLU A CA 1
ATOM 1406 C C . GLU A 1 177 ? -4.684 -105.938 -51 1 82.25 177 GLU A C 1
ATOM 1408 O O . GLU A 1 177 ? -4.688 -104.688 -50.969 1 82.25 177 GLU A O 1
ATOM 1413 N N . SER A 1 178 ? -5.336 -106.688 -50.188 1 85.62 178 SER A N 1
ATOM 1414 C CA . SER A 1 178 ? -6.195 -106.125 -49.188 1 85.62 178 SER A CA 1
ATOM 1415 C C . SER A 1 178 ? -5.379 -105.375 -48.125 1 85.62 178 SER A C 1
ATOM 1417 O O . SER A 1 178 ? -5.746 -104.312 -47.688 1 85.62 178 SER A O 1
ATOM 1419 N N . THR A 1 179 ? -4.238 -105.875 -47.781 1 80.06 179 THR A N 1
ATOM 1420 C CA . THR A 1 179 ? -3.381 -105.25 -46.781 1 80.06 179 THR A CA 1
ATOM 1421 C C . THR A 1 179 ? -2.795 -103.938 -47.281 1 80.06 179 THR A C 1
ATOM 1423 O O . THR A 1 179 ? -2.742 -102.938 -46.531 1 80.06 179 THR A O 1
ATOM 1426 N N . ILE A 1 180 ? -2.477 -103.875 -48.531 1 80.69 180 ILE A N 1
ATOM 1427 C CA . ILE A 1 180 ? -1.904 -102.688 -49.125 1 80.69 180 ILE A CA 1
ATOM 1428 C C . ILE A 1 180 ? -2.961 -101.562 -49.188 1 80.69 180 ILE A C 1
ATOM 1430 O O . ILE A 1 180 ? -2.684 -100.438 -48.812 1 80.69 180 ILE A O 1
ATOM 1434 N N . THR A 1 181 ? -4.117 -101.938 -49.594 1 85.81 181 THR A N 1
ATOM 1435 C CA . THR A 1 181 ? -5.195 -100.938 -49.656 1 85.81 181 THR A CA 1
ATOM 1436 C C . THR A 1 181 ? -5.543 -100.438 -48.281 1 85.81 181 THR A C 1
ATOM 1438 O O . THR A 1 181 ? -5.789 -99.188 -48.125 1 85.81 181 THR A O 1
ATOM 1441 N N . GLU A 1 182 ? -5.434 -101.312 -47.281 1 86.5 182 GLU A N 1
ATOM 1442 C CA . GLU A 1 182 ? -5.707 -100.875 -45.906 1 86.5 182 GLU A CA 1
ATOM 1443 C C . GLU A 1 182 ? -4.609 -100 -45.375 1 86.5 182 GLU A C 1
ATOM 1445 O O . GLU A 1 182 ? -4.891 -99 -44.688 1 86.5 182 GLU A O 1
ATOM 1450 N N . MET A 1 183 ? -3.432 -100.25 -45.781 1 82 183 MET A N 1
ATOM 1451 C CA . MET A 1 183 ? -2.312 -99.375 -45.375 1 82 183 MET A CA 1
ATOM 1452 C C . MET A 1 183 ? -2.445 -98 -45.969 1 82 183 MET A C 1
ATOM 1454 O O . MET A 1 183 ? -2.207 -97 -45.25 1 82 183 MET A O 1
ATOM 1458 N N . PHE A 1 184 ? -2.824 -97.875 -47.188 1 85.44 184 PHE A N 1
ATOM 1459 C CA . PHE A 1 184 ? -3.027 -96.625 -47.844 1 85.44 184 PHE A CA 1
ATOM 1460 C C . PHE A 1 184 ? -4.094 -95.812 -47.125 1 85.44 184 PHE A C 1
ATOM 1462 O O . PHE A 1 184 ? -3.91 -94.625 -46.875 1 85.44 184 PHE A O 1
ATOM 1469 N N . ARG A 1 185 ? -5.168 -96.5 -46.719 1 87.56 185 ARG A N 1
ATOM 1470 C CA . ARG A 1 185 ? -6.266 -95.812 -46.062 1 87.56 185 ARG A CA 1
ATOM 1471 C C . ARG A 1 185 ? -5.852 -95.312 -44.656 1 87.56 185 ARG A C 1
ATOM 1473 O O . ARG A 1 185 ? -6.129 -94.188 -44.281 1 87.56 185 ARG A O 1
ATOM 1480 N N . ILE A 1 186 ? -4.992 -96.125 -44 1 85.44 186 ILE A N 1
ATOM 1481 C CA . ILE A 1 186 ? -4.613 -95.812 -42.625 1 85.44 186 ILE A CA 1
ATOM 1482 C C . ILE A 1 186 ? -3.609 -94.688 -42.625 1 85.44 186 ILE A C 1
ATOM 1484 O O . ILE A 1 186 ? -3.768 -93.688 -41.875 1 85.44 186 ILE A O 1
ATOM 1488 N N . ILE A 1 187 ? -2.645 -94.75 -43.5 1 83.5 187 ILE A N 1
ATOM 1489 C CA . ILE A 1 187 ? -1.621 -93.688 -43.562 1 83.5 187 ILE A CA 1
ATOM 1490 C C . ILE A 1 187 ? -2.25 -92.375 -44 1 83.5 187 ILE A C 1
ATOM 1492 O O . ILE A 1 187 ? -1.964 -91.312 -43.406 1 83.5 187 ILE A O 1
ATOM 1496 N N . SER A 1 188 ? -3.123 -92.438 -45 1 86.44 188 SER A N 1
ATOM 1497 C CA . SER A 1 188 ? -3.771 -91.25 -45.5 1 86.44 188 SER A CA 1
ATOM 1498 C C . SER A 1 188 ? -4.668 -90.625 -44.406 1 86.44 188 SER A C 1
ATOM 1500 O O . SER A 1 188 ? -4.688 -89.438 -44.219 1 86.44 188 SER A O 1
ATOM 1502 N N . LEU A 1 189 ? -5.359 -91.5 -43.656 1 87.5 189 LEU A N 1
ATOM 1503 C CA . LEU A 1 189 ? -6.266 -91.062 -42.625 1 87.5 189 LEU A CA 1
ATOM 1504 C C . LEU A 1 189 ? -5.492 -90.375 -41.469 1 87.5 189 LEU A C 1
ATOM 1506 O O . LEU A 1 189 ? -5.855 -89.312 -41 1 87.5 189 LEU A O 1
ATOM 1510 N N . ILE A 1 190 ? -4.395 -91 -41.094 1 84.25 190 ILE A N 1
ATOM 1511 C CA . ILE A 1 190 ? -3.6 -90.438 -40 1 84.25 190 ILE A CA 1
ATOM 1512 C C . ILE A 1 190 ? -2.955 -89.125 -40.438 1 84.25 190 ILE A C 1
ATOM 1514 O O . ILE A 1 190 ? -2.883 -88.188 -39.656 1 84.25 190 ILE A O 1
ATOM 1518 N N . ALA A 1 191 ? -2.512 -89.188 -41.688 1 84.62 191 ALA A N 1
ATOM 1519 C CA . ALA A 1 191 ? -1.925 -87.938 -42.219 1 84.62 191 ALA A CA 1
ATOM 1520 C C . ALA A 1 191 ? -2.941 -86.812 -42.219 1 84.62 191 ALA A C 1
ATOM 1522 O O . ALA A 1 191 ? -2.619 -85.688 -41.844 1 84.62 191 ALA A O 1
ATOM 1523 N N . LEU A 1 192 ? -4.199 -87.125 -42.562 1 87.06 192 LEU A N 1
ATOM 1524 C CA . LEU A 1 192 ? -5.246 -86.125 -42.625 1 87.06 192 LEU A CA 1
ATOM 1525 C C . LEU A 1 192 ? -5.594 -85.625 -41.219 1 87.06 192 LEU A C 1
ATOM 1527 O O . LEU A 1 192 ? -5.699 -84.438 -41 1 87.06 192 LEU A O 1
ATOM 1531 N N . ILE A 1 193 ? -5.641 -86.5 -40.219 1 85.88 193 ILE A N 1
ATOM 1532 C CA . ILE A 1 193 ? -6.031 -86.125 -38.875 1 85.88 193 ILE A CA 1
ATOM 1533 C C . ILE A 1 193 ? -4.926 -85.312 -38.219 1 85.88 193 ILE A C 1
ATOM 1535 O O . ILE A 1 193 ? -5.199 -84.312 -37.594 1 85.88 193 ILE A O 1
ATOM 1539 N N . THR A 1 194 ? -3.723 -85.75 -38.438 1 81.81 194 THR A N 1
ATOM 1540 C CA . THR A 1 194 ? -2.619 -85 -37.781 1 81.81 194 THR A CA 1
ATOM 1541 C C . THR A 1 194 ? -2.432 -83.625 -38.375 1 81.81 194 THR A C 1
ATOM 1543 O O . THR A 1 194 ? -2.139 -82.688 -37.656 1 81.81 194 THR A O 1
ATOM 1546 N N . THR A 1 195 ? -2.621 -83.5 -39.656 1 82.31 195 THR A N 1
ATOM 1547 C CA . THR A 1 195 ? -2.531 -82.25 -40.312 1 82.31 195 THR A CA 1
ATOM 1548 C C . THR A 1 195 ? -3.639 -81.312 -39.812 1 82.31 195 THR A C 1
ATOM 1550 O O . THR A 1 195 ? -3.391 -80.125 -39.531 1 82.31 195 THR A O 1
ATOM 1553 N N . ALA A 1 196 ? -4.828 -81.812 -39.688 1 86.62 196 ALA A N 1
ATOM 1554 C CA . ALA A 1 196 ? -5.961 -81 -39.25 1 86.62 196 ALA A CA 1
ATOM 1555 C C . ALA A 1 196 ? -5.758 -80.5 -37.844 1 86.62 196 ALA A C 1
ATOM 1557 O O . ALA A 1 196 ? -5.996 -79.312 -37.531 1 86.62 196 ALA A O 1
ATOM 1558 N N . VAL A 1 197 ? -5.223 -81.312 -36.969 1 81.94 197 VAL A N 1
ATOM 1559 C CA . VAL A 1 197 ? -5 -80.938 -35.562 1 81.94 197 VAL A CA 1
ATOM 1560 C C . VAL A 1 197 ? -3.896 -79.875 -35.469 1 81.94 197 VAL A C 1
ATOM 1562 O O . VAL A 1 197 ? -4.023 -78.875 -34.75 1 81.94 197 VAL A O 1
ATOM 1565 N N . ALA A 1 198 ? -2.871 -80.062 -36.188 1 75.69 198 ALA A N 1
ATOM 1566 C CA . ALA A 1 198 ? -1.751 -79.125 -36.188 1 75.69 198 ALA A CA 1
ATOM 1567 C C . ALA A 1 198 ? -2.184 -77.75 -36.719 1 75.69 198 ALA A C 1
ATOM 1569 O O . ALA A 1 198 ? -1.849 -76.75 -36.094 1 75.69 198 ALA A O 1
ATOM 1570 N N . LEU A 1 199 ? -2.955 -77.812 -37.781 1 82 199 LEU A N 1
ATOM 1571 C CA . LEU A 1 199 ? -3.414 -76.5 -38.375 1 82 199 LEU A CA 1
ATOM 1572 C C . LEU A 1 199 ? -4.379 -75.812 -37.406 1 82 199 LEU A C 1
ATOM 1574 O O . LEU A 1 199 ? -4.328 -74.562 -37.281 1 82 199 LEU A O 1
ATOM 1578 N N . LEU A 1 200 ? -5.191 -76.562 -36.781 1 85.25 200 LEU A N 1
ATOM 1579 C CA . LEU A 1 200 ? -6.133 -76 -35.812 1 85.25 200 LEU A CA 1
ATOM 1580 C C . LEU A 1 200 ? -5.398 -75.312 -34.656 1 85.25 200 LEU A C 1
ATOM 1582 O O . LEU A 1 200 ? -5.777 -74.25 -34.188 1 85.25 200 LEU A O 1
ATOM 1586 N N . MET A 1 201 ? -4.32 -75.875 -34.219 1 80 201 MET A N 1
ATOM 1587 C CA . MET A 1 201 ? -3.549 -75.375 -33.094 1 80 201 MET A CA 1
ATOM 1588 C C . MET A 1 201 ? -2.822 -74.125 -33.469 1 80 201 MET A C 1
ATOM 1590 O O . MET A 1 201 ? -2.814 -73.125 -32.719 1 80 201 MET A O 1
ATOM 1594 N N . VAL A 1 202 ? -2.186 -74.062 -34.625 1 79.12 202 VAL A N 1
ATOM 1595 C CA . VAL A 1 202 ? -1.459 -72.938 -35.094 1 79.12 202 VAL A CA 1
ATOM 1596 C C . VAL A 1 202 ? -2.424 -71.75 -35.281 1 79.12 202 VAL A C 1
ATOM 1598 O O . VAL A 1 202 ? -2.107 -70.625 -34.875 1 79.12 202 VAL A O 1
ATOM 1601 N N . PHE A 1 203 ? -3.633 -72.062 -35.75 1 82.38 203 PHE A N 1
ATOM 1602 C CA . PHE A 1 203 ? -4.629 -71 -35.969 1 82.38 203 PHE A CA 1
ATOM 1603 C C . PHE A 1 203 ? -5.164 -70.5 -34.656 1 82.38 203 PHE A C 1
ATOM 1605 O O . PHE A 1 203 ? -5.285 -69.25 -34.469 1 82.38 203 PHE A O 1
ATOM 1612 N N . SER A 1 204 ? -5.402 -71.312 -33.719 1 82.75 204 SER A N 1
ATOM 1613 C CA . SER A 1 204 ? -5.957 -70.938 -32.438 1 82.75 204 SER A CA 1
ATOM 1614 C C . SER A 1 204 ? -4.945 -70.125 -31.625 1 82.75 204 SER A C 1
ATOM 1616 O O . SER A 1 204 ? -5.273 -69 -31.109 1 82.75 204 SER A O 1
ATOM 1618 N N . VAL A 1 205 ? -3.727 -70.562 -31.547 1 77.19 205 VAL A N 1
ATOM 1619 C CA . VAL A 1 205 ? -2.688 -69.875 -30.797 1 77.19 205 VAL A CA 1
ATOM 1620 C C . VAL A 1 205 ? -2.311 -68.562 -31.516 1 77.19 205 VAL A C 1
ATOM 1622 O O . VAL A 1 205 ? -2.135 -67.5 -30.875 1 77.19 205 VAL A O 1
ATOM 1625 N N . GLY A 1 206 ? -2.193 -68.625 -32.812 1 77.56 206 GLY A N 1
ATOM 1626 C CA . GLY A 1 206 ? -1.873 -67.5 -33.594 1 77.56 206 GLY A CA 1
ATOM 1627 C C . GLY A 1 206 ? -2.902 -66.375 -33.469 1 77.56 206 GLY A C 1
ATOM 1628 O O . GLY A 1 206 ? -2.549 -65.188 -33.25 1 77.56 206 GLY A O 1
ATOM 1629 N N . ARG A 1 207 ? -4.117 -66.75 -33.531 1 80.06 207 ARG A N 1
ATOM 1630 C CA . ARG A 1 207 ? -5.199 -65.75 -33.406 1 80.06 207 ARG A CA 1
ATOM 1631 C C . ARG A 1 207 ? -5.246 -65.188 -32 1 80.06 207 ARG A C 1
ATOM 1633 O O . ARG A 1 207 ? -5.453 -63.969 -31.844 1 80.06 207 ARG A O 1
ATOM 1640 N N . GLY A 1 208 ? -5.059 -66 -31.047 1 76.69 208 GLY A N 1
ATOM 1641 C CA . GLY A 1 208 ? -5.07 -65.5 -29.672 1 76.69 208 GLY A CA 1
ATOM 1642 C C . GLY A 1 208 ? -3.957 -64.562 -29.359 1 76.69 208 GLY A C 1
ATOM 1643 O O . GLY A 1 208 ? -4.199 -63.5 -28.766 1 76.69 208 GLY A O 1
ATOM 1644 N N . VAL A 1 209 ? -2.795 -64.812 -29.766 1 75.38 209 VAL A N 1
ATOM 1645 C CA . VAL A 1 209 ? -1.633 -63.969 -29.5 1 75.38 209 VAL A CA 1
ATOM 1646 C C . VAL A 1 209 ? -1.743 -62.656 -30.297 1 75.38 209 VAL A C 1
ATOM 1648 O O . VAL A 1 209 ? -1.477 -61.562 -29.781 1 75.38 209 VAL A O 1
ATOM 1651 N N . THR A 1 210 ? -2.145 -62.781 -31.531 1 78.62 210 THR A N 1
ATOM 1652 C CA . THR A 1 210 ? -2.242 -61.625 -32.406 1 78.62 210 THR A CA 1
ATOM 1653 C C . THR A 1 210 ? -3.324 -60.656 -31.906 1 78.62 210 THR A C 1
ATOM 1655 O O . THR A 1 210 ? -3.137 -59.438 -31.906 1 78.62 210 THR A O 1
ATOM 1658 N N . ARG A 1 211 ? -4.438 -61.156 -31.516 1 81.12 211 ARG A N 1
ATOM 1659 C CA . ARG A 1 211 ? -5.527 -60.344 -31.016 1 81.12 211 ARG A CA 1
ATOM 1660 C C . ARG A 1 211 ? -5.117 -59.594 -29.75 1 81.12 211 ARG A C 1
ATOM 1662 O O . ARG A 1 211 ? -5.398 -58.406 -29.609 1 81.12 211 ARG A O 1
ATOM 1669 N N . SER A 1 212 ? -4.469 -60.281 -28.859 1 78.31 212 SER A N 1
ATOM 1670 C CA . SER A 1 212 ? -4.043 -59.688 -27.609 1 78.31 212 SER A CA 1
ATOM 1671 C C . SER A 1 212 ? -3.004 -58.594 -27.844 1 78.31 212 SER A C 1
ATOM 1673 O O . SER A 1 212 ? -3.049 -57.531 -27.203 1 78.31 212 SER A O 1
ATOM 1675 N N . ILE A 1 213 ? -2.137 -58.75 -28.719 1 78.25 213 ILE A N 1
ATOM 1676 C CA . ILE A 1 213 ? -1.092 -57.781 -29.016 1 78.25 213 ILE A CA 1
ATOM 1677 C C . ILE A 1 213 ? -1.707 -56.531 -29.688 1 78.25 213 ILE A C 1
ATOM 1679 O O . ILE A 1 213 ? -1.327 -55.406 -29.375 1 78.25 213 ILE A O 1
ATOM 1683 N N . HIS A 1 214 ? -2.674 -56.812 -30.547 1 82.25 214 HIS A N 1
ATOM 1684 C CA . HIS A 1 214 ? -3.334 -55.719 -31.219 1 82.25 214 HIS A CA 1
ATOM 1685 C C . HIS A 1 214 ? -4.078 -54.812 -30.219 1 82.25 214 HIS A C 1
ATOM 1687 O O . HIS A 1 214 ? -4.125 -53.594 -30.391 1 82.25 214 HIS A O 1
ATOM 1693 N N . GLN A 1 215 ? -4.598 -55.406 -29.25 1 83.38 215 GLN A N 1
ATOM 1694 C CA . GLN A 1 215 ? -5.309 -54.625 -28.234 1 83.38 215 GLN A CA 1
ATOM 1695 C C . GLN A 1 215 ? -4.355 -53.719 -27.469 1 83.38 215 GLN A C 1
ATOM 1697 O O . GLN A 1 215 ? -4.66 -52.562 -27.234 1 83.38 215 GLN A O 1
ATOM 1702 N N . VAL A 1 216 ? -3.25 -54.219 -27.078 1 82.31 216 VAL A N 1
ATOM 1703 C CA . VAL A 1 216 ? -2.268 -53.438 -26.328 1 82.31 216 VAL A CA 1
ATOM 1704 C C . VAL A 1 216 ? -1.714 -52.312 -27.219 1 82.31 216 VAL A C 1
ATOM 1706 O O . VAL A 1 216 ? -1.555 -51.188 -26.781 1 82.31 216 VAL A O 1
ATOM 1709 N N . VAL A 1 217 ? -1.405 -52.688 -28.484 1 83.12 217 VAL A N 1
ATOM 1710 C CA . VAL A 1 217 ? -0.899 -51.719 -29.438 1 83.12 217 VAL A CA 1
ATOM 1711 C C . VAL A 1 217 ? -1.901 -50.562 -29.578 1 83.12 217 VAL A C 1
ATOM 1713 O O . VAL A 1 217 ? -1.519 -49.406 -29.594 1 83.12 217 VAL A O 1
ATOM 1716 N N . GLY A 1 218 ? -3.162 -50.906 -29.641 1 86.38 218 GLY A N 1
ATOM 1717 C CA . GLY A 1 218 ? -4.195 -49.875 -29.781 1 86.38 218 GLY A CA 1
ATOM 1718 C C . GLY A 1 218 ? -4.238 -48.938 -28.594 1 86.38 218 GLY A C 1
ATOM 1719 O O . GLY A 1 218 ? -4.328 -47.719 -28.781 1 86.38 218 GLY A O 1
ATOM 1720 N N . VAL A 1 219 ? -4.156 -49.406 -27.391 1 86.69 219 VAL A N 1
ATOM 1721 C CA . VAL A 1 219 ? -4.203 -48.594 -26.188 1 86.69 219 VAL A CA 1
ATOM 1722 C C . VAL A 1 219 ? -2.977 -47.688 -26.109 1 86.69 219 VAL A C 1
ATOM 1724 O O . VAL A 1 219 ? -3.098 -46.469 -25.859 1 86.69 219 VAL A O 1
ATOM 1727 N N . VAL A 1 220 ? -1.831 -48.219 -26.344 1 85.19 220 VAL A N 1
ATOM 1728 C CA . VAL A 1 220 ? -0.579 -47.469 -26.266 1 85.19 220 VAL A CA 1
ATOM 1729 C C . VAL A 1 220 ? -0.559 -46.406 -27.359 1 85.19 220 VAL A C 1
ATOM 1731 O O . VAL A 1 220 ? -0.11 -45.281 -27.109 1 85.19 220 VAL A O 1
ATOM 1734 N N . GLU A 1 221 ? -1.062 -46.781 -28.547 1 88.12 221 GLU A N 1
ATOM 1735 C CA . GLU A 1 221 ? -1.125 -45.781 -29.625 1 88.12 221 GLU A CA 1
ATOM 1736 C C . GLU A 1 221 ? -2.074 -44.656 -29.281 1 88.12 221 GLU A C 1
ATOM 1738 O O . GLU A 1 221 ? -1.78 -43.5 -29.562 1 88.12 221 GLU A O 1
ATOM 1743 N N . THR A 1 222 ? -3.154 -44.969 -28.703 1 90.5 222 THR A N 1
ATOM 1744 C CA . THR A 1 222 ? -4.109 -43.969 -28.281 1 90.5 222 THR A CA 1
ATOM 1745 C C . THR A 1 222 ? -3.496 -43.031 -27.25 1 90.5 222 THR A C 1
ATOM 1747 O O . THR A 1 222 ? -3.646 -41.812 -27.328 1 90.5 222 THR A O 1
ATOM 1750 N N . MET A 1 223 ? -2.799 -43.562 -26.328 1 87 223 MET A N 1
ATOM 1751 C CA . MET A 1 223 ? -2.115 -42.781 -25.297 1 87 223 MET A CA 1
ATOM 1752 C C . MET A 1 223 ? -1.018 -41.906 -25.922 1 87 223 MET A C 1
ATOM 1754 O O . MET A 1 223 ? -0.825 -40.75 -25.516 1 87 223 MET A O 1
ATOM 1758 N N . ALA A 1 224 ? -0.316 -42.531 -26.828 1 87.69 224 ALA A N 1
ATOM 1759 C CA . ALA A 1 224 ? 0.751 -41.812 -27.516 1 87.69 224 ALA A CA 1
ATOM 1760 C C . ALA A 1 224 ? 0.196 -40.625 -28.312 1 87.69 224 ALA A C 1
ATOM 1762 O O . ALA A 1 224 ? 0.916 -39.688 -28.594 1 87.69 224 ALA A O 1
ATOM 1763 N N . ASN A 1 225 ? -1.092 -40.75 -28.734 1 90.12 225 ASN A N 1
ATOM 1764 C CA . ASN A 1 225 ? -1.771 -39.625 -29.406 1 90.12 225 ASN A CA 1
ATOM 1765 C C . ASN A 1 225 ? -2.432 -38.688 -28.406 1 90.12 225 ASN A C 1
ATOM 1767 O O . ASN A 1 225 ? -3.371 -37.969 -28.75 1 90.12 225 ASN A O 1
ATOM 1771 N N . ASN A 1 226 ? -1.991 -38.812 -27.203 1 90.5 226 ASN A N 1
ATOM 1772 C CA . ASN A 1 226 ? -2.352 -37.906 -26.109 1 90.5 226 ASN A CA 1
ATOM 1773 C C . ASN A 1 226 ? -3.818 -38.062 -25.703 1 90.5 226 ASN A C 1
ATOM 1775 O O . ASN A 1 226 ? -4.445 -37.094 -25.25 1 90.5 226 ASN A O 1
ATOM 1779 N N . ASP A 1 227 ? -4.414 -39.188 -26.031 1 91.94 227 ASP A N 1
ATOM 1780 C CA . ASP A 1 227 ? -5.766 -39.5 -25.594 1 91.94 227 ASP A CA 1
ATOM 1781 C C . ASP A 1 227 ? -5.734 -40.5 -24.422 1 91.94 227 ASP A C 1
ATOM 1783 O O . ASP A 1 227 ? -5.539 -41.688 -24.609 1 91.94 227 ASP A O 1
ATOM 1787 N N . LEU A 1 228 ? -5.98 -39.906 -23.234 1 89.81 228 LEU A N 1
ATOM 1788 C CA . LEU A 1 228 ? -5.895 -40.719 -22.031 1 89.81 228 LEU A CA 1
ATOM 1789 C C . LEU A 1 228 ? -7.277 -41.188 -21.594 1 89.81 228 LEU A C 1
ATOM 1791 O O . LEU A 1 228 ? -7.441 -41.719 -20.5 1 89.81 228 LEU A O 1
ATOM 1795 N N . THR A 1 229 ? -8.297 -41.062 -22.469 1 90 229 THR A N 1
ATOM 1796 C CA . THR A 1 229 ? -9.656 -41.5 -22.141 1 90 229 THR A CA 1
ATOM 1797 C C . THR A 1 229 ? -9.875 -42.938 -22.531 1 90 229 THR A C 1
ATOM 1799 O O . THR A 1 229 ? -10.953 -43.5 -22.297 1 90 229 THR A O 1
ATOM 1802 N N . CYS A 1 230 ? -8.891 -43.562 -23.031 1 85.44 230 CYS A N 1
ATOM 1803 C CA . CYS A 1 230 ? -9.031 -44.938 -23.516 1 85.44 230 CYS A CA 1
ATOM 1804 C C . CYS A 1 230 ? -9.273 -45.906 -22.359 1 85.44 230 CYS A C 1
ATOM 1806 O O . CYS A 1 230 ? -8.836 -45.688 -21.234 1 85.44 230 CYS A O 1
ATOM 1808 N N . GLN A 1 231 ? -10.062 -46.906 -22.609 1 84.56 231 GLN A N 1
ATOM 1809 C CA . GLN A 1 231 ? -10.336 -47.969 -21.641 1 84.56 231 GLN A CA 1
ATOM 1810 C C . GLN A 1 231 ? -9.43 -49.188 -21.875 1 84.56 231 GLN A C 1
ATOM 1812 O O . GLN A 1 231 ? -9.281 -49.656 -23 1 84.56 231 GLN A O 1
ATOM 1817 N N . VAL A 1 232 ? -8.703 -49.5 -20.812 1 85.69 232 VAL A N 1
ATOM 1818 C CA . VAL A 1 232 ? -7.781 -50.656 -20.891 1 85.69 232 VAL A CA 1
ATOM 1819 C C . VAL A 1 232 ? -8.469 -51.906 -20.359 1 85.69 232 VAL A C 1
ATOM 1821 O O . VAL A 1 232 ? -8.992 -51.906 -19.234 1 85.69 232 VAL A O 1
ATOM 1824 N N . ALA A 1 233 ? -8.555 -52.938 -21.125 1 84.25 233 ALA A N 1
ATOM 1825 C CA . ALA A 1 233 ? -9.18 -54.188 -20.766 1 84.25 233 ALA A CA 1
ATOM 1826 C C . ALA A 1 233 ? -8.391 -54.906 -19.656 1 84.25 233 ALA A C 1
ATOM 1828 O O . ALA A 1 233 ? -7.219 -54.594 -19.438 1 84.25 233 ALA A O 1
ATOM 1829 N N . GLU A 1 234 ? -9.016 -55.812 -18.75 1 77 234 GLU A N 1
ATOM 1830 C CA . GLU A 1 234 ? -8.438 -56.5 -17.609 1 77 234 GLU A CA 1
ATOM 1831 C C . GLU A 1 234 ? -7.34 -57.469 -18.031 1 77 234 GLU A C 1
ATOM 1833 O O . GLU A 1 234 ? -6.41 -57.75 -17.281 1 77 234 GLU A O 1
ATOM 1838 N N . GLY A 1 235 ? -6.863 -57.531 -19.125 1 69 235 GLY A N 1
ATOM 1839 C CA . GLY A 1 235 ? -5.84 -58.375 -19.719 1 69 235 GLY A CA 1
ATOM 1840 C C . GLY A 1 235 ? -5.895 -59.812 -19.234 1 69 235 GLY A C 1
ATOM 1841 O O . GLY A 1 235 ? -6.484 -60.094 -18.203 1 69 235 GLY A O 1
ATOM 1842 N N . GLY A 1 236 ? -5.445 -60.75 -19.859 1 75.38 236 GLY A N 1
ATOM 1843 C CA . GLY A 1 236 ? -5.336 -62.156 -19.516 1 75.38 236 GLY A CA 1
ATOM 1844 C C . GLY A 1 236 ? -4.148 -62.469 -18.609 1 75.38 236 GLY A C 1
ATOM 1845 O O . GLY A 1 236 ? -3.609 -61.562 -17.969 1 75.38 236 GLY A O 1
ATOM 1846 N N . SER A 1 237 ? -3.826 -63.719 -18.312 1 76.56 237 SER A N 1
ATOM 1847 C CA . SER A 1 237 ? -2.764 -64.188 -17.406 1 76.56 237 SER A CA 1
ATOM 1848 C C . SER A 1 237 ? -1.431 -64.25 -18.141 1 76.56 237 SER A C 1
ATOM 1850 O O . SER A 1 237 ? -0.415 -64.625 -17.547 1 76.56 237 SER A O 1
ATOM 1852 N N . ASP A 1 238 ? -1.316 -63.844 -19.375 1 78.69 238 ASP A N 1
ATOM 1853 C CA . ASP A 1 238 ? -0.072 -63.969 -20.125 1 78.69 238 ASP A CA 1
ATOM 1854 C C . ASP A 1 238 ? 0.673 -62.656 -20.188 1 78.69 238 ASP A C 1
ATOM 1856 O O . ASP A 1 238 ? 0.406 -61.75 -19.375 1 78.69 238 ASP A O 1
ATOM 1860 N N . GLU A 1 239 ? 1.755 -62.531 -21.047 1 81.88 239 GLU A N 1
ATOM 1861 C CA . GLU A 1 239 ? 2.584 -61.312 -21.172 1 81.88 239 GLU A CA 1
ATOM 1862 C C . GLU A 1 239 ? 1.757 -60.125 -21.625 1 81.88 239 GLU A C 1
ATOM 1864 O O . GLU A 1 239 ? 2.021 -59 -21.203 1 81.88 239 GLU A O 1
ATOM 1869 N N . THR A 1 240 ? 0.701 -60.344 -22.344 1 79.31 240 THR A N 1
ATOM 1870 C CA . THR A 1 240 ? -0.169 -59.25 -22.797 1 79.31 240 THR A CA 1
ATOM 1871 C C . THR A 1 240 ? -1.015 -58.719 -21.656 1 79.31 240 THR A C 1
ATOM 1873 O O . THR A 1 240 ? -1.271 -57.531 -21.562 1 79.31 240 THR A O 1
ATOM 1876 N N . GLY A 1 241 ? -1.424 -59.625 -20.812 1 83.44 241 GLY A N 1
ATOM 1877 C CA . GLY A 1 241 ? -2.154 -59.188 -19.641 1 83.44 241 GLY A CA 1
ATOM 1878 C C . GLY A 1 241 ? -1.331 -58.344 -18.703 1 83.44 241 GLY A C 1
ATOM 1879 O O . GLY A 1 241 ? -1.829 -57.344 -18.172 1 83.44 241 GLY A O 1
ATOM 1880 N N . LYS A 1 242 ? -0.038 -58.656 -18.516 1 85.38 242 LYS A N 1
ATOM 1881 C CA . LYS A 1 242 ? 0.87 -57.875 -17.688 1 85.38 242 LYS A CA 1
ATOM 1882 C C . LYS A 1 242 ? 1.055 -56.469 -18.281 1 85.38 242 LYS A C 1
ATOM 1884 O O . LYS A 1 242 ? 1.077 -55.469 -17.531 1 85.38 242 LYS A O 1
ATOM 1889 N N . MET A 1 243 ? 1.084 -56.375 -19.5 1 83.81 243 MET A N 1
ATOM 1890 C CA . MET A 1 243 ? 1.245 -55.094 -20.188 1 83.81 243 MET A CA 1
ATOM 1891 C C . MET A 1 243 ? 0.006 -54.219 -20 1 83.81 243 MET A C 1
ATOM 1893 O O . MET A 1 243 ? 0.116 -53.031 -19.75 1 83.81 243 MET A O 1
ATOM 1897 N N . LEU A 1 244 ? -1.136 -54.844 -20.172 1 87.44 244 LEU A N 1
ATOM 1898 C CA . LEU A 1 244 ? -2.389 -54.125 -20.031 1 87.44 244 LEU A CA 1
ATOM 1899 C C . LEU A 1 244 ? -2.553 -53.562 -18.609 1 87.44 244 LEU A C 1
ATOM 1901 O O . LEU A 1 244 ? -2.975 -52.438 -18.422 1 87.44 244 LEU A O 1
ATOM 1905 N N . ARG A 1 245 ? -2.182 -54.375 -17.625 1 89.19 245 ARG A N 1
ATOM 1906 C CA . ARG A 1 245 ? -2.273 -53.938 -16.234 1 89.19 245 ARG A CA 1
ATOM 1907 C C . ARG A 1 245 ? -1.307 -52.781 -15.953 1 89.19 245 ARG A C 1
ATOM 1909 O O . ARG A 1 245 ? -1.659 -51.812 -15.266 1 89.19 245 ARG A O 1
ATOM 1916 N N . ALA A 1 246 ? -0.111 -52.906 -16.484 1 87.44 246 ALA A N 1
ATOM 1917 C CA . ALA A 1 246 ? 0.879 -51.844 -16.328 1 87.44 246 ALA A CA 1
ATOM 1918 C C . ALA A 1 246 ? 0.414 -50.562 -17 1 87.44 246 ALA A C 1
ATOM 1920 O O . ALA A 1 246 ? 0.557 -49.469 -16.438 1 87.44 246 ALA A O 1
ATOM 1921 N N . THR A 1 247 ? -0.133 -50.688 -18.109 1 87 247 THR A N 1
ATOM 1922 C CA . THR A 1 247 ? -0.639 -49.562 -18.844 1 87 247 THR A CA 1
ATOM 1923 C C . THR A 1 247 ? -1.789 -48.875 -18.094 1 87 247 THR A C 1
ATOM 1925 O O . THR A 1 247 ? -1.876 -47.656 -18.031 1 87 247 THR A O 1
ATOM 1928 N N . ARG A 1 248 ? -2.641 -49.719 -17.453 1 92.5 248 ARG A N 1
ATOM 1929 C CA . ARG A 1 248 ? -3.756 -49.188 -16.688 1 92.5 248 ARG A CA 1
ATOM 1930 C C . ARG A 1 248 ? -3.256 -48.375 -15.492 1 92.5 248 ARG A C 1
ATOM 1932 O O . ARG A 1 248 ? -3.762 -47.281 -15.211 1 92.5 248 ARG A O 1
ATOM 1939 N N . ARG A 1 249 ? -2.312 -48.875 -14.828 1 92.31 249 ARG A N 1
ATOM 1940 C CA . ARG A 1 249 ? -1.735 -48.188 -13.688 1 92.31 249 ARG A CA 1
ATOM 1941 C C . ARG A 1 249 ? -1.125 -46.844 -14.117 1 92.31 249 ARG A C 1
ATOM 1943 O O . ARG A 1 249 ? -1.307 -45.844 -13.445 1 92.31 249 ARG A O 1
ATOM 1950 N N . MET A 1 250 ? -0.433 -46.906 -15.18 1 87.56 250 MET A N 1
ATOM 1951 C CA . MET A 1 250 ? 0.173 -45.688 -15.719 1 87.56 250 MET A CA 1
ATOM 1952 C C . MET A 1 250 ? -0.895 -44.656 -16.078 1 87.56 250 MET A C 1
ATOM 1954 O O . MET A 1 250 ? -0.757 -43.469 -15.773 1 87.56 250 MET A O 1
ATOM 1958 N N . LEU A 1 251 ? -1.889 -45.125 -16.797 1 89.38 251 LEU A N 1
ATOM 1959 C CA . LEU A 1 251 ? -2.984 -44.25 -17.203 1 89.38 251 LEU A CA 1
ATOM 1960 C C . LEU A 1 251 ? -3.639 -43.594 -15.984 1 89.38 251 LEU A C 1
ATOM 1962 O O . LEU A 1 251 ? -3.896 -42.406 -15.992 1 89.38 251 LEU A O 1
ATOM 1966 N N . ASP A 1 252 ? -3.854 -44.375 -14.953 1 91.19 252 ASP A N 1
ATOM 1967 C CA . ASP A 1 252 ? -4.484 -43.844 -13.742 1 91.19 252 ASP A CA 1
ATOM 1968 C C . ASP A 1 252 ? -3.609 -42.781 -13.078 1 91.19 252 ASP A C 1
ATOM 1970 O O . ASP A 1 252 ? -4.102 -41.75 -12.664 1 91.19 252 ASP A O 1
ATOM 1974 N N . THR A 1 253 ? -2.391 -43.031 -12.977 1 90.94 253 THR A N 1
ATOM 1975 C CA . THR A 1 253 ? -1.454 -42.094 -12.359 1 90.94 253 THR A CA 1
ATOM 1976 C C . THR A 1 253 ? -1.347 -40.812 -13.18 1 90.94 253 THR A C 1
ATOM 1978 O O . THR A 1 253 ? -1.329 -39.719 -12.625 1 90.94 253 THR A O 1
ATOM 1981 N N . LEU A 1 254 ? -1.308 -40.906 -14.461 1 89.94 254 LEU A N 1
ATOM 1982 C CA . LEU A 1 254 ? -1.213 -39.75 -15.344 1 89.94 254 LEU A CA 1
ATOM 1983 C C . LEU A 1 254 ? -2.477 -38.906 -15.258 1 89.94 254 LEU A C 1
ATOM 1985 O O . LEU A 1 254 ? -2.4 -37.688 -15.203 1 89.94 254 LEU A O 1
ATOM 1989 N N . LYS A 1 255 ? -3.582 -39.625 -15.266 1 92 255 LYS A N 1
ATOM 1990 C CA . LYS A 1 255 ? -4.848 -38.906 -15.148 1 92 255 LYS A CA 1
ATOM 1991 C C . LYS A 1 255 ? -4.91 -38.125 -13.836 1 92 255 LYS A C 1
ATOM 1993 O O . LYS A 1 255 ? -5.34 -36.969 -13.82 1 92 255 LYS A O 1
ATOM 1998 N N . GLU A 1 256 ? -4.453 -38.75 -12.812 1 92.19 256 GLU A N 1
ATOM 1999 C CA . GLU A 1 256 ? -4.461 -38.094 -11.508 1 92.19 256 GLU A CA 1
ATOM 2000 C C . GLU A 1 256 ? -3.504 -36.906 -11.484 1 92.19 256 GLU A C 1
ATOM 2002 O O . GLU A 1 256 ? -3.871 -35.812 -11.031 1 92.19 256 GLU A O 1
ATOM 2007 N N . THR A 1 257 ? -2.361 -37.062 -11.938 1 91.56 257 THR A N 1
ATOM 2008 C CA . THR A 1 257 ? -1.349 -36 -11.93 1 91.56 257 THR A CA 1
ATOM 2009 C C . THR A 1 257 ? -1.765 -34.844 -12.836 1 91.56 257 THR A C 1
ATOM 2011 O O . THR A 1 257 ? -1.744 -33.688 -12.422 1 91.56 257 THR A O 1
ATOM 2014 N N . LEU A 1 258 ? -2.148 -35.156 -14.094 1 91.69 258 LEU A N 1
ATOM 2015 C CA . LEU A 1 258 ? -2.549 -34.125 -15.031 1 91.69 258 LEU A CA 1
ATOM 2016 C C . LEU A 1 258 ? -3.824 -33.438 -14.562 1 91.69 258 LEU A C 1
ATOM 2018 O O . LEU A 1 258 ? -3.992 -32.219 -14.766 1 91.69 258 LEU A O 1
ATOM 2022 N N . GLY A 1 259 ? -4.656 -34.219 -13.953 1 92.31 259 GLY A N 1
ATOM 2023 C CA . GLY A 1 259 ? -5.828 -33.625 -13.344 1 92.31 259 GLY A CA 1
ATOM 2024 C C . GLY A 1 259 ? -5.484 -32.594 -12.273 1 92.31 259 GLY A C 1
ATOM 2025 O O . GLY A 1 259 ? -6.055 -31.5 -12.242 1 92.31 259 GLY A O 1
ATOM 2026 N N . SER A 1 260 ? -4.574 -32.906 -11.43 1 92 260 SER A N 1
ATOM 2027 C CA . SER A 1 260 ? -4.102 -32 -10.383 1 92 260 SER A CA 1
ATOM 2028 C C . SER A 1 260 ? -3.461 -30.75 -10.984 1 92 260 SER A C 1
ATOM 2030 O O . SER A 1 260 ? -3.678 -29.641 -10.492 1 92 260 SER A O 1
ATOM 2032 N N . VAL A 1 261 ? -2.752 -30.906 -11.992 1 92.5 261 VAL A N 1
ATOM 2033 C CA . VAL A 1 261 ? -2.074 -29.781 -12.648 1 92.5 261 VAL A CA 1
ATOM 2034 C C . VAL A 1 261 ? -3.105 -28.859 -13.289 1 92.5 261 VAL A C 1
ATOM 2036 O O . VAL A 1 261 ? -3.021 -27.641 -13.156 1 92.5 261 VAL A O 1
ATOM 2039 N N . ILE A 1 262 ? -4.078 -29.453 -13.969 1 92.62 262 ILE A N 1
ATOM 2040 C CA . ILE A 1 262 ? -5.125 -28.656 -14.602 1 92.62 262 ILE A CA 1
ATOM 2041 C C . ILE A 1 262 ? -5.871 -27.859 -13.539 1 92.62 262 ILE A C 1
ATOM 2043 O O . ILE A 1 262 ? -6.117 -26.656 -13.719 1 92.62 262 ILE A O 1
ATOM 2047 N N . GLY A 1 263 ? -6.176 -28.5 -12.453 1 92.44 263 GLY A N 1
ATOM 2048 C CA . GLY A 1 263 ? -6.781 -27.781 -11.336 1 92.44 263 GLY A CA 1
ATOM 2049 C C . GLY A 1 263 ? -5.898 -26.688 -10.781 1 92.44 263 GLY A C 1
ATOM 2050 O O . GLY A 1 263 ? -6.371 -25.594 -10.484 1 92.44 263 GLY A O 1
ATOM 2051 N N . GLY A 1 264 ? -4.664 -27 -10.602 1 92.5 264 GLY A N 1
ATOM 2052 C CA . GLY A 1 264 ? -3.697 -26.016 -10.133 1 92.5 264 GLY A CA 1
ATOM 2053 C C . GLY A 1 264 ? -3.559 -24.828 -11.062 1 92.5 264 GLY A C 1
ATOM 2054 O O . GLY A 1 264 ? -3.467 -23.688 -10.602 1 92.5 264 GLY A O 1
ATOM 2055 N N . VAL A 1 265 ? -3.578 -25 -12.352 1 93.75 265 VAL A N 1
ATOM 2056 C CA . VAL A 1 265 ? -3.479 -23.953 -13.352 1 93.75 265 VAL A CA 1
ATOM 2057 C C . VAL A 1 265 ? -4.695 -23.031 -13.258 1 93.75 265 VAL A C 1
ATOM 2059 O O . VAL A 1 265 ? -4.57 -21.812 -13.352 1 93.75 265 VAL A O 1
ATOM 2062 N N . GLY A 1 266 ? -5.852 -23.625 -13.055 1 93.06 266 GLY A N 1
ATOM 2063 C CA . GLY A 1 266 ? -7.043 -22.828 -12.844 1 93.06 266 GLY A CA 1
ATOM 2064 C C . GLY A 1 266 ? -6.957 -21.938 -11.617 1 93.06 266 GLY A C 1
ATOM 2065 O O . GLY A 1 266 ? -7.301 -20.75 -11.68 1 93.06 266 GLY A O 1
ATOM 2066 N N . ALA A 1 267 ? -6.484 -22.484 -10.562 1 92.94 267 ALA A N 1
ATOM 2067 C CA . ALA A 1 267 ? -6.309 -21.734 -9.32 1 92.94 267 ALA A CA 1
ATOM 2068 C C . ALA A 1 267 ? -5.273 -20.625 -9.492 1 92.94 267 ALA A C 1
ATOM 2070 O O . ALA A 1 267 ? -5.449 -19.516 -8.969 1 92.94 267 ALA A O 1
ATOM 2071 N N . LEU A 1 268 ? -4.27 -20.906 -10.156 1 92.81 268 LEU A N 1
ATOM 2072 C CA . LEU A 1 268 ? -3.217 -19.938 -10.438 1 92.81 268 LEU A CA 1
ATOM 2073 C C . LEU A 1 268 ? -3.76 -18.766 -11.258 1 92.81 268 LEU A C 1
ATOM 2075 O O . LEU A 1 268 ? -3.498 -17.609 -10.938 1 92.81 268 LEU A O 1
ATOM 2079 N N . ALA A 1 269 ? -4.516 -19.031 -12.281 1 93.56 269 ALA A N 1
ATOM 2080 C CA . ALA A 1 269 ? -5.113 -18 -13.109 1 93.56 269 ALA A CA 1
ATOM 2081 C C . ALA A 1 269 ? -6.031 -17.094 -12.289 1 93.56 269 ALA A C 1
ATOM 2083 O O . ALA A 1 269 ? -5.98 -15.867 -12.406 1 93.56 269 ALA A O 1
ATOM 2084 N N . SER A 1 270 ? -6.816 -17.672 -11.461 1 94.19 270 SER A N 1
ATOM 2085 C CA . SER A 1 270 ? -7.727 -16.922 -10.602 1 94.19 270 SER A CA 1
ATOM 2086 C C . SER A 1 270 ? -6.957 -16.047 -9.625 1 94.19 270 SER A C 1
ATOM 2088 O O . SER A 1 270 ? -7.285 -14.867 -9.453 1 94.19 270 SER A O 1
ATOM 2090 N N . SER A 1 271 ? -5.949 -16.609 -9.023 1 93.44 271 SER A N 1
ATOM 2091 C CA . SER A 1 271 ? -5.141 -15.867 -8.055 1 93.44 271 SER A CA 1
ATOM 2092 C C . SER A 1 271 ? -4.414 -14.711 -8.727 1 93.44 271 SER A C 1
ATOM 2094 O O . SER A 1 271 ? -4.309 -13.617 -8.156 1 93.44 271 SER A O 1
ATOM 2096 N N . SER A 1 272 ? -3.896 -14.898 -9.922 1 94.5 272 SER A N 1
ATOM 2097 C CA . SER A 1 272 ? -3.209 -13.844 -10.656 1 94.5 272 SER A CA 1
ATOM 2098 C C . SER A 1 272 ? -4.152 -12.688 -10.977 1 94.5 272 SER A C 1
ATOM 2100 O O . SER A 1 272 ? -3.77 -11.523 -10.867 1 94.5 272 SER A O 1
ATOM 2102 N N . SER A 1 273 ? -5.402 -13.023 -11.328 1 94.12 273 SER A N 1
ATOM 2103 C CA . SER A 1 273 ? -6.406 -11.992 -11.609 1 94.12 273 SER A CA 1
ATOM 2104 C C . SER A 1 273 ? -6.75 -11.203 -10.352 1 94.12 273 SER A C 1
ATOM 2106 O O . SER A 1 273 ? -6.867 -9.977 -10.398 1 94.12 273 SER A O 1
ATOM 2108 N N . GLU A 1 274 ? -6.836 -11.906 -9.289 1 94 274 GLU A N 1
ATOM 2109 C CA . GLU A 1 274 ? -7.125 -11.258 -8.016 1 94 274 GLU A CA 1
ATOM 2110 C C . GLU A 1 274 ? -5.984 -10.336 -7.594 1 94 274 GLU A C 1
ATOM 2112 O O . GLU A 1 274 ? -6.223 -9.219 -7.121 1 94 274 GLU A O 1
ATOM 2117 N N . LEU A 1 275 ? -4.805 -10.766 -7.773 1 93.62 275 LEU A N 1
ATOM 2118 C CA . LEU A 1 275 ? -3.637 -9.961 -7.418 1 93.62 275 LEU A CA 1
ATOM 2119 C C . LEU A 1 275 ? -3.555 -8.711 -8.273 1 93.62 275 LEU A C 1
ATOM 2121 O O . LEU A 1 275 ? -3.164 -7.645 -7.793 1 93.62 275 LEU A O 1
ATOM 2125 N N . ALA A 1 276 ? -3.924 -8.836 -9.523 1 95.12 276 ALA A N 1
ATOM 2126 C CA . ALA A 1 276 ? -3.943 -7.676 -10.406 1 95.12 276 ALA A CA 1
ATOM 2127 C C . ALA A 1 276 ? -4.938 -6.629 -9.914 1 95.12 276 ALA A C 1
ATOM 2129 O O . ALA A 1 276 ? -4.637 -5.434 -9.906 1 95.12 276 ALA A O 1
ATOM 2130 N N . VAL A 1 277 ? -6.082 -7.047 -9.445 1 95.75 277 VAL A N 1
ATOM 2131 C CA . VAL A 1 277 ? -7.113 -6.152 -8.938 1 95.75 277 VAL A CA 1
ATOM 2132 C C . VAL A 1 277 ? -6.621 -5.473 -7.66 1 95.75 277 VAL A C 1
ATOM 2134 O O . VAL A 1 277 ? -6.758 -4.258 -7.5 1 95.75 277 VAL A O 1
ATOM 2137 N N . VAL A 1 278 ? -6.012 -6.262 -6.777 1 94.69 278 VAL A N 1
ATOM 2138 C CA . VAL A 1 278 ? -5.52 -5.727 -5.516 1 94.69 278 VAL A CA 1
ATOM 2139 C C . VAL A 1 278 ? -4.406 -4.715 -5.777 1 94.69 278 VAL A C 1
ATOM 2141 O O . VAL A 1 278 ? -4.332 -3.678 -5.113 1 94.69 278 VAL A O 1
ATOM 2144 N N . SER A 1 279 ? -3.543 -5 -6.711 1 95.88 279 SER A N 1
ATOM 2145 C CA . SER A 1 279 ? -2.469 -4.082 -7.082 1 95.88 279 SER A CA 1
ATOM 2146 C C . SER A 1 279 ? -3.023 -2.748 -7.562 1 95.88 279 SER A C 1
ATOM 2148 O O . SER A 1 279 ? -2.521 -1.688 -7.184 1 95.88 279 SER A O 1
ATOM 2150 N N . ARG A 1 280 ? -4.109 -2.764 -8.336 1 95.5 280 ARG A N 1
ATOM 2151 C CA . ARG A 1 280 ? -4.742 -1.544 -8.828 1 95.5 280 ARG A CA 1
ATOM 2152 C C . ARG A 1 280 ? -5.336 -0.733 -7.68 1 95.5 280 ARG A C 1
ATOM 2154 O O . ARG A 1 280 ? -5.199 0.492 -7.645 1 95.5 280 ARG A O 1
ATOM 2161 N N . LYS A 1 281 ? -5.906 -1.423 -6.793 1 94.19 281 LYS A N 1
ATOM 2162 C CA . LYS A 1 281 ? -6.484 -0.753 -5.633 1 94.19 281 LYS A CA 1
ATOM 2163 C C . LYS A 1 281 ? -5.406 -0.062 -4.801 1 94.19 281 LYS A C 1
ATOM 2165 O O . LYS A 1 281 ? -5.582 1.082 -4.375 1 94.19 281 LYS A O 1
ATOM 2170 N N . ILE A 1 282 ? -4.281 -0.788 -4.598 1 93.81 282 ILE A N 1
ATOM 2171 C CA . ILE A 1 282 ? -3.178 -0.228 -3.826 1 93.81 282 ILE A CA 1
ATOM 2172 C C . ILE A 1 282 ? -2.59 0.973 -4.562 1 93.81 282 ILE A C 1
ATOM 2174 O O . ILE A 1 282 ? -2.301 2.004 -3.953 1 93.81 282 ILE A O 1
ATOM 2178 N N . PHE A 1 283 ? -2.471 0.855 -5.91 1 96.56 283 PHE A N 1
ATOM 2179 C CA . PHE A 1 283 ? -1.935 1.935 -6.734 1 96.56 283 PHE A CA 1
ATOM 2180 C C . PHE A 1 283 ? -2.836 3.162 -6.672 1 96.56 283 PHE A C 1
ATOM 2182 O O . PHE A 1 283 ? -2.355 4.281 -6.484 1 96.56 283 PHE A O 1
ATOM 2189 N N . GLU A 1 284 ? -4.086 2.979 -6.773 1 94.62 284 GLU A N 1
ATOM 2190 C CA . GLU A 1 284 ? -5.055 4.066 -6.68 1 94.62 284 GLU A CA 1
ATOM 2191 C C . GLU A 1 284 ? -5.062 4.684 -5.285 1 94.62 284 GLU A C 1
ATOM 2193 O O . GLU A 1 284 ? -5.145 5.902 -5.137 1 94.62 284 GLU A O 1
ATOM 2198 N N . GLY A 1 285 ? -5 3.775 -4.328 1 93.88 285 GLY A N 1
ATOM 2199 C CA . GLY A 1 285 ? -4.898 4.262 -2.963 1 93.88 285 GLY A CA 1
ATOM 2200 C C . GLY A 1 285 ? -3.666 5.113 -2.721 1 93.88 285 GLY A C 1
ATOM 2201 O O . GLY A 1 285 ? -3.754 6.184 -2.111 1 93.88 285 GLY A O 1
ATOM 2202 N N . ALA A 1 286 ? -2.57 4.738 -3.227 1 94.12 286 ALA A N 1
ATOM 2203 C CA . ALA A 1 286 ? -1.321 5.484 -3.1 1 94.12 286 ALA A CA 1
ATOM 2204 C C . ALA A 1 286 ? -1.405 6.82 -3.828 1 94.12 286 ALA A C 1
ATOM 2206 O O . ALA A 1 286 ? -0.944 7.844 -3.316 1 94.12 286 ALA A O 1
ATOM 2207 N N . ALA A 1 287 ? -2.037 6.824 -4.996 1 94.31 287 ALA A N 1
ATOM 2208 C CA . ALA A 1 287 ? -2.195 8.055 -5.773 1 94.31 287 ALA A CA 1
ATOM 2209 C C . ALA A 1 287 ? -3.068 9.062 -5.039 1 94.31 287 ALA A C 1
ATOM 2211 O O . ALA A 1 287 ? -2.746 10.25 -4.984 1 94.31 287 ALA A O 1
ATOM 2212 N N . ASP A 1 288 ? -4.094 8.633 -4.426 1 95.94 288 ASP A N 1
ATOM 2213 C CA . ASP A 1 288 ? -4.988 9.484 -3.643 1 95.94 288 ASP A CA 1
ATOM 2214 C C . ASP A 1 288 ? -4.273 10.047 -2.416 1 95.94 288 ASP A C 1
ATOM 2216 O O . ASP A 1 288 ? -4.418 11.227 -2.098 1 95.94 288 ASP A O 1
ATOM 2220 N N . MET A 1 289 ? -3.533 9.234 -1.776 1 94.56 289 MET A N 1
ATOM 2221 C CA . MET A 1 289 ? -2.775 9.664 -0.603 1 94.56 289 MET A CA 1
ATOM 2222 C C . MET A 1 289 ? -1.749 10.727 -0.975 1 94.56 289 MET A C 1
ATOM 2224 O O . MET A 1 289 ? -1.527 11.672 -0.218 1 94.56 289 MET A O 1
ATOM 2228 N N . ARG A 1 290 ? -1.172 10.547 -2.115 1 96.12 290 ARG A N 1
ATOM 2229 C CA . ARG A 1 290 ? -0.179 11.508 -2.582 1 96.12 290 ARG A CA 1
ATOM 2230 C C . ARG A 1 290 ? -0.808 12.883 -2.809 1 96.12 290 ARG A C 1
ATOM 2232 O O . ARG A 1 290 ? -0.241 13.906 -2.416 1 96.12 290 ARG A O 1
ATOM 2239 N N . GLU A 1 291 ? -1.949 12.922 -3.385 1 96.44 291 GLU A N 1
ATOM 2240 C CA . GLU A 1 291 ? -2.672 14.164 -3.623 1 96.44 291 GLU A CA 1
ATOM 2241 C C . GLU A 1 291 ? -3.031 14.852 -2.311 1 96.44 291 GLU A C 1
ATOM 2243 O O . GLU A 1 291 ? -2.811 16.062 -2.154 1 96.44 291 GLU A O 1
ATOM 2248 N N . LYS A 1 292 ? -3.537 14.094 -1.406 1 95.69 292 LYS A N 1
ATOM 2249 C CA . LYS A 1 292 ? -3.92 14.625 -0.103 1 95.69 292 LYS A CA 1
ATOM 2250 C C . LYS A 1 292 ? -2.699 15.102 0.678 1 95.69 292 LYS A C 1
ATOM 2252 O O . LYS A 1 292 ? -2.752 16.125 1.365 1 95.69 292 LYS A O 1
ATOM 2257 N N . SER A 1 293 ? -1.61 14.367 0.601 1 96.06 293 SER A N 1
ATOM 2258 C CA . SER A 1 293 ? -0.368 14.742 1.268 1 96.06 293 SER A CA 1
ATOM 2259 C C . SER A 1 293 ? 0.169 16.062 0.727 1 96.06 293 SER A C 1
ATOM 2261 O O . SER A 1 293 ? 0.689 16.891 1.484 1 96.06 293 SER A O 1
ATOM 2263 N N . HIS A 1 294 ? -0.008 16.328 -0.578 1 95.44 294 HIS A N 1
ATOM 2264 C CA . HIS A 1 294 ? 0.374 17.594 -1.169 1 95.44 294 HIS A CA 1
ATOM 2265 C C . HIS A 1 294 ? -0.483 18.734 -0.623 1 95.44 294 HIS A C 1
ATOM 2267 O O . HIS A 1 294 ? 0.018 19.844 -0.383 1 95.44 294 HIS A O 1
ATOM 2273 N N . GLY A 1 295 ? -1.735 18.391 -0.427 1 95 295 GLY A N 1
ATOM 2274 C CA . GLY A 1 295 ? -2.625 19.359 0.181 1 95 295 GLY A CA 1
ATOM 2275 C C . GLY A 1 295 ? -2.229 19.734 1.599 1 95 295 GLY A C 1
ATOM 2276 O O . GLY A 1 295 ? -2.223 20.906 1.962 1 95 295 GLY A O 1
ATOM 2277 N N . VAL A 1 296 ? -1.845 18.766 2.324 1 94.88 296 VAL A N 1
ATOM 2278 C CA . VAL A 1 296 ? -1.409 18.984 3.699 1 94.88 296 VAL A CA 1
ATOM 2279 C C . VAL A 1 296 ? -0.118 19.797 3.707 1 94.88 296 VAL A C 1
ATOM 2281 O O . VAL A 1 296 ? 0.033 20.734 4.504 1 94.88 296 VAL A O 1
ATOM 2284 N N . ALA A 1 297 ? 0.816 19.453 2.838 1 95.5 297 ALA A N 1
ATOM 2285 C CA . ALA A 1 297 ? 2.086 20.156 2.748 1 95.5 297 ALA A CA 1
ATOM 2286 C C . ALA A 1 297 ? 1.864 21.625 2.4 1 95.5 297 ALA A C 1
ATOM 2288 O O . ALA A 1 297 ? 2.459 22.516 3.016 1 95.5 297 ALA A O 1
ATOM 2289 N N . ALA A 1 298 ? 0.971 21.922 1.459 1 95.06 298 ALA A N 1
ATOM 2290 C CA . ALA A 1 298 ? 0.653 23.281 1.046 1 95.06 298 ALA A CA 1
ATOM 2291 C C . ALA A 1 298 ? -0.008 24.062 2.18 1 95.06 298 ALA A C 1
ATOM 2293 O O . ALA A 1 298 ? 0.336 25.219 2.43 1 95.06 298 ALA A O 1
ATOM 2294 N N . ALA A 1 299 ? -0.924 23.422 2.834 1 94.38 299 ALA A N 1
ATOM 2295 C CA . ALA A 1 299 ? -1.613 24.047 3.959 1 94.38 299 ALA A CA 1
ATOM 2296 C C . ALA A 1 299 ? -0.642 24.344 5.094 1 94.38 299 ALA A C 1
ATOM 2298 O O . ALA A 1 299 ? -0.739 25.406 5.734 1 94.38 299 ALA A O 1
ATOM 2299 N N . ALA A 1 300 ? 0.278 23.469 5.34 1 92.75 300 ALA A N 1
ATOM 2300 C CA . ALA A 1 300 ? 1.279 23.672 6.383 1 92.75 300 ALA A CA 1
ATOM 2301 C C . ALA A 1 300 ? 2.211 24.828 6.039 1 92.75 300 ALA A C 1
ATOM 2303 O O . ALA A 1 300 ? 2.582 25.625 6.91 1 92.75 300 ALA A O 1
ATOM 2304 N N . GLU A 1 301 ? 2.574 24.984 4.793 1 93.75 301 GLU A N 1
ATOM 2305 C CA . GLU A 1 301 ? 3.412 26.094 4.34 1 93.75 301 GLU A CA 1
ATOM 2306 C C . GLU A 1 301 ? 2.691 27.422 4.488 1 93.75 301 GLU A C 1
ATOM 2308 O O . GLU A 1 301 ? 3.27 28.406 4.98 1 93.75 301 GLU A O 1
ATOM 2313 N N . GLU A 1 302 ? 1.462 27.406 4.082 1 94.12 302 GLU A N 1
ATOM 2314 C CA . GLU A 1 302 ? 0.657 28.625 4.227 1 94.12 302 GLU A CA 1
ATOM 2315 C C . GLU A 1 302 ? 0.484 29 5.695 1 94.12 302 GLU A C 1
ATOM 2317 O O . GLU A 1 302 ? 0.545 30.172 6.051 1 94.12 302 GLU A O 1
ATOM 2322 N N . MET A 1 303 ? 0.326 28 6.453 1 90.56 303 MET A N 1
ATOM 2323 C CA . MET A 1 303 ? 0.202 28.219 7.891 1 90.56 303 MET A CA 1
ATOM 2324 C C . MET A 1 303 ? 1.485 28.812 8.469 1 90.56 303 MET A C 1
ATOM 2326 O O . MET A 1 303 ? 1.438 29.703 9.32 1 90.56 303 MET A O 1
ATOM 2330 N N . GLY A 1 304 ? 2.605 28.312 7.953 1 92.25 304 GLY A N 1
ATOM 2331 C CA . GLY A 1 304 ? 3.885 28.859 8.367 1 92.25 304 GLY A CA 1
ATOM 2332 C C . GLY A 1 304 ? 4.031 30.344 8.047 1 92.25 304 GLY A C 1
ATOM 2333 O O . GLY A 1 304 ? 4.477 31.125 8.891 1 92.25 304 GLY A O 1
ATOM 2334 N N . VAL A 1 305 ? 3.586 30.766 6.926 1 94.62 305 VAL A N 1
ATOM 2335 C CA . VAL A 1 305 ? 3.648 32.156 6.488 1 94.62 305 VAL A CA 1
ATOM 2336 C C . VAL A 1 305 ? 2.713 33 7.34 1 94.62 305 VAL A C 1
ATOM 2338 O O . VAL A 1 305 ? 3.09 34.094 7.789 1 94.62 305 VAL A O 1
ATOM 2341 N N . ASN A 1 306 ? 1.486 32.469 7.617 1 94.38 306 ASN A N 1
ATOM 2342 C CA . ASN A 1 306 ? 0.511 33.188 8.438 1 94.38 306 ASN A CA 1
ATOM 2343 C C . ASN A 1 306 ? 1.023 33.375 9.859 1 94.38 306 ASN A C 1
ATOM 2345 O O . ASN A 1 306 ? 0.882 34.469 10.43 1 94.38 306 ASN A O 1
ATOM 2349 N N . ILE A 1 307 ? 1.618 32.406 10.398 1 94.5 307 ILE A N 1
ATOM 2350 C CA . ILE A 1 307 ? 2.133 32.438 11.758 1 94.5 307 ILE A CA 1
ATOM 2351 C C . ILE A 1 307 ? 3.271 33.438 11.859 1 94.5 307 ILE A C 1
ATOM 2353 O O . ILE A 1 307 ? 3.363 34.188 12.836 1 94.5 307 ILE A O 1
ATOM 2357 N N . SER A 1 308 ? 4.117 33.5 10.82 1 94.38 308 SER A N 1
ATOM 2358 C CA . SER A 1 308 ? 5.199 34.5 10.773 1 94.38 308 SER A CA 1
ATOM 2359 C C . SER A 1 308 ? 4.656 35.906 10.727 1 94.38 308 SER A C 1
ATOM 2361 O O . SER A 1 308 ? 5.184 36.812 11.391 1 94.38 308 SER A O 1
ATOM 2363 N N . SER A 1 309 ? 3.619 36.094 10.008 1 95.81 309 SER A N 1
ATOM 2364 C CA . SER A 1 309 ? 2.979 37.406 9.914 1 95.81 309 SER A CA 1
ATOM 2365 C C . SER A 1 309 ? 2.363 37.812 11.242 1 95.81 309 SER A C 1
ATOM 2367 O O . SER A 1 309 ? 2.424 38.969 11.625 1 95.81 309 SER A O 1
ATOM 2369 N N . VAL A 1 310 ? 1.732 36.844 11.914 1 95.06 310 VAL A N 1
ATOM 2370 C CA . VAL A 1 310 ? 1.147 37.125 13.227 1 95.06 310 VAL A CA 1
ATOM 2371 C C . VAL A 1 310 ? 2.244 37.5 14.211 1 95.06 310 VAL A C 1
ATOM 2373 O O . VAL A 1 310 ? 2.078 38.469 14.992 1 95.06 310 VAL A O 1
ATOM 2376 N N . ALA A 1 311 ? 3.34 36.781 14.133 1 95 311 ALA A N 1
ATOM 2377 C CA . ALA A 1 311 ? 4.461 37.094 15.023 1 95 311 ALA A CA 1
ATOM 2378 C C . ALA A 1 311 ? 4.973 38.5 14.812 1 95 311 ALA A C 1
ATOM 2380 O O . ALA A 1 311 ? 5.211 39.25 15.773 1 95 311 ALA A O 1
ATOM 2381 N N . ALA A 1 312 ? 5.113 38.906 13.578 1 95.31 312 ALA A N 1
ATOM 2382 C CA . ALA A 1 312 ? 5.602 40.25 13.242 1 95.31 312 ALA A CA 1
ATOM 2383 C C . ALA A 1 312 ? 4.621 41.344 13.703 1 95.31 312 ALA A C 1
ATOM 2385 O O . ALA A 1 312 ? 5.023 42.344 14.266 1 95.31 312 ALA A O 1
ATOM 2386 N N . ALA A 1 313 ? 3.373 41.062 13.461 1 95.69 313 ALA A N 1
ATOM 2387 C CA . ALA A 1 313 ? 2.334 42 13.852 1 95.69 313 ALA A CA 1
ATOM 2388 C C . ALA A 1 313 ? 2.256 42.125 15.367 1 95.69 313 ALA A C 1
ATOM 2390 O O . ALA A 1 313 ? 2.049 43.219 15.898 1 95.69 313 ALA A O 1
ATOM 2391 N N . ALA A 1 314 ? 2.377 41.031 16.062 1 93.94 314 ALA A N 1
ATOM 2392 C CA . ALA A 1 314 ? 2.348 41.031 17.516 1 93.94 314 ALA A CA 1
ATOM 2393 C C . ALA A 1 314 ? 3.543 41.781 18.094 1 93.94 314 ALA A C 1
ATOM 2395 O O . ALA A 1 314 ? 3.41 42.531 19.078 1 93.94 314 ALA A O 1
ATOM 2396 N N . GLU A 1 315 ? 4.711 41.656 17.5 1 94.31 315 GLU A N 1
ATOM 2397 C CA . GLU A 1 315 ? 5.91 42.344 17.953 1 94.31 315 GLU A CA 1
ATOM 2398 C C . GLU A 1 315 ? 5.75 43.875 17.766 1 94.31 315 GLU A C 1
ATOM 2400 O O . GLU A 1 315 ? 6.121 44.625 18.656 1 94.31 315 GLU A O 1
ATOM 2405 N N . GLN A 1 316 ? 5.258 44.25 16.625 1 95 316 GLN A N 1
ATOM 2406 C CA . GLN A 1 316 ? 5.012 45.656 16.359 1 95 316 GLN A CA 1
ATOM 2407 C C . GLN A 1 316 ? 4.012 46.219 17.359 1 95 316 GLN A C 1
ATOM 2409 O O . GLN A 1 316 ? 4.219 47.312 17.891 1 95 316 GLN A O 1
ATOM 2414 N N . SER A 1 317 ? 2.959 45.5 17.625 1 95.38 317 SER A N 1
ATOM 2415 C CA . SER A 1 317 ? 1.938 45.938 18.562 1 95.38 317 SER A CA 1
ATOM 2416 C C . SER A 1 317 ? 2.5 46.031 19.984 1 95.38 317 SER A C 1
ATOM 2418 O O . SER A 1 317 ? 2.139 46.938 20.734 1 95.38 317 SER A O 1
ATOM 2420 N N . SER A 1 318 ? 3.381 45.156 20.328 1 95.38 318 SER A N 1
ATOM 2421 C CA . SER A 1 318 ? 4.035 45.188 21.641 1 95.38 318 SER A CA 1
ATOM 2422 C C . SER A 1 318 ? 4.887 46.438 21.797 1 95.38 318 SER A C 1
ATOM 2424 O O . SER A 1 318 ? 4.883 47.094 22.844 1 95.38 318 SER A O 1
ATOM 2426 N N . THR A 1 319 ? 5.578 46.812 20.734 1 96.31 319 THR A N 1
ATOM 2427 C CA . THR A 1 319 ? 6.379 48.031 20.75 1 96.31 319 THR A CA 1
ATOM 2428 C C . THR A 1 319 ? 5.488 49.25 20.906 1 96.31 319 THR A C 1
ATOM 2430 O O . THR A 1 319 ? 5.805 50.156 21.688 1 96.31 319 THR A O 1
ATOM 2433 N N . ASN A 1 320 ? 4.363 49.188 20.156 1 97 320 ASN A N 1
ATOM 2434 C CA . ASN A 1 320 ? 3.414 50.281 20.25 1 97 320 ASN A CA 1
ATOM 2435 C C . ASN A 1 320 ? 2.865 50.438 21.656 1 97 320 ASN A C 1
ATOM 2437 O O . ASN A 1 320 ? 2.748 51.531 22.172 1 97 320 ASN A O 1
ATOM 2441 N N . ILE A 1 321 ? 2.576 49.375 22.281 1 96.44 321 ILE A N 1
ATOM 2442 C CA . ILE A 1 321 ? 2.029 49.375 23.641 1 96.44 321 ILE A CA 1
ATOM 2443 C C . ILE A 1 321 ? 3.074 49.906 24.625 1 96.44 321 ILE A C 1
ATOM 2445 O O . ILE A 1 321 ? 2.742 50.625 25.562 1 96.44 321 ILE A O 1
ATOM 2449 N N . GLY A 1 322 ? 4.324 49.562 24.406 1 95.5 322 GLY A N 1
ATOM 2450 C CA . GLY A 1 322 ? 5.398 50.094 25.219 1 95.5 322 GLY A CA 1
ATOM 2451 C C . GLY A 1 322 ? 5.531 51.594 25.109 1 95.5 322 GLY A C 1
ATOM 2452 O O . GLY A 1 322 ? 5.746 52.281 26.109 1 95.5 322 GLY A O 1
ATOM 2453 N N . MET A 1 323 ? 5.359 52.062 23.922 1 96.56 323 MET A N 1
ATOM 2454 C CA . MET A 1 323 ? 5.438 53.5 23.703 1 96.56 323 MET A CA 1
ATOM 2455 C C . MET A 1 323 ? 4.27 54.219 24.375 1 96.56 323 MET A C 1
ATOM 2457 O O . MET A 1 323 ? 4.43 55.312 24.891 1 96.56 323 MET A O 1
ATOM 2461 N N . ILE A 1 324 ? 3.125 53.594 24.328 1 96.62 324 ILE A N 1
ATOM 2462 C CA . ILE A 1 324 ? 1.956 54.156 25 1 96.62 324 ILE A CA 1
ATOM 2463 C C . ILE A 1 324 ? 2.203 54.25 26.5 1 96.62 324 ILE A C 1
ATOM 2465 O O . ILE A 1 324 ? 1.868 55.25 27.141 1 96.62 324 ILE A O 1
ATOM 2469 N N . ALA A 1 325 ? 2.795 53.188 27.031 1 95.44 325 ALA A N 1
ATOM 2470 C CA . ALA A 1 325 ? 3.111 53.156 28.453 1 95.44 325 ALA A CA 1
ATOM 2471 C C . ALA A 1 325 ? 4.055 54.312 28.828 1 95.44 325 ALA A C 1
ATOM 2473 O O . ALA A 1 325 ? 3.85 54.969 29.844 1 95.44 325 ALA A O 1
ATOM 2474 N N . SER A 1 326 ? 5.055 54.531 28.031 1 95.81 326 SER A N 1
ATOM 2475 C CA . SER A 1 326 ? 6.023 55.594 28.266 1 95.81 326 SER A CA 1
ATOM 2476 C C . SER A 1 326 ? 5.367 56.969 28.188 1 95.81 326 SER A C 1
ATOM 2478 O O . SER A 1 326 ? 5.652 57.844 29 1 95.81 326 SER A O 1
ATOM 2480 N N . ALA A 1 327 ? 4.57 57.094 27.188 1 94.75 327 ALA A N 1
ATOM 2481 C CA . ALA A 1 327 ? 3.861 58.344 27.016 1 94.75 327 ALA A CA 1
ATOM 2482 C C . ALA A 1 327 ? 2.924 58.625 28.188 1 94.75 327 ALA A C 1
ATOM 2484 O O . ALA A 1 327 ? 2.791 59.75 28.656 1 94.75 327 ALA A O 1
ATOM 2485 N N . ALA A 1 328 ? 2.264 57.625 28.656 1 93.38 328 ALA A N 1
ATOM 2486 C CA . ALA A 1 328 ? 1.366 57.719 29.812 1 93.38 328 ALA A CA 1
ATOM 2487 C C . ALA A 1 328 ? 2.135 58.125 31.062 1 93.38 328 ALA A C 1
ATOM 2489 O O . ALA A 1 328 ? 1.64 58.875 31.891 1 93.38 328 ALA A O 1
ATOM 2490 N N . GLU A 1 329 ? 3.326 57.625 31.281 1 93 329 GLU A N 1
ATOM 2491 C CA . GLU A 1 329 ? 4.168 58 32.406 1 93 329 GLU A CA 1
ATOM 2492 C C . GLU A 1 329 ? 4.586 59.469 32.344 1 93 329 GLU A C 1
ATOM 2494 O O . GLU A 1 329 ? 4.598 60.156 33.375 1 93 329 GLU A O 1
ATOM 2499 N N . GLU A 1 330 ? 4.957 59.875 31.172 1 92.56 330 GLU A N 1
ATOM 2500 C CA . GLU A 1 330 ? 5.293 61.281 30.984 1 92.56 330 GLU A CA 1
ATOM 2501 C C . GLU A 1 330 ? 4.102 62.156 31.297 1 92.56 330 GLU A C 1
ATOM 2503 O O . GLU A 1 330 ? 4.258 63.219 31.906 1 92.56 330 GLU A O 1
ATOM 2508 N N . MET A 1 331 ? 2.965 61.719 30.906 1 90.12 331 MET A N 1
ATOM 2509 C CA . MET A 1 331 ? 1.738 62.469 31.188 1 90.12 331 MET A CA 1
ATOM 2510 C C . MET A 1 331 ? 1.488 62.594 32.688 1 90.12 331 MET A C 1
ATOM 2512 O O . MET A 1 331 ? 1.055 63.625 33.156 1 90.12 331 MET A O 1
ATOM 2516 N N . ASN A 1 332 ? 1.728 61.562 33.375 1 91.56 332 ASN A N 1
ATOM 2517 C CA . ASN A 1 332 ? 1.561 61.562 34.812 1 91.56 332 ASN A CA 1
ATOM 2518 C C . ASN A 1 332 ? 2.475 62.594 35.5 1 91.56 332 ASN A C 1
ATOM 2520 O O . ASN A 1 332 ? 2.061 63.281 36.406 1 91.56 332 ASN A O 1
ATOM 2524 N N . SER A 1 333 ? 3.676 62.719 35.031 1 92 333 SER A N 1
ATOM 2525 C CA . SER A 1 333 ? 4.641 63.656 35.594 1 92 333 SER A CA 1
ATOM 2526 C C . SER A 1 333 ? 4.203 65.125 35.344 1 92 333 SER A C 1
ATOM 2528 O O . SER A 1 333 ? 4.262 65.938 36.25 1 92 333 SER A O 1
ATOM 2530 N N . THR A 1 334 ? 3.793 65.312 34.156 1 91.88 334 THR A N 1
ATOM 2531 C CA . THR A 1 334 ? 3.373 66.688 33.812 1 91.88 334 THR A CA 1
ATOM 2532 C C . THR A 1 334 ? 2.1 67.062 34.562 1 91.88 334 THR A C 1
ATOM 2534 O O . THR A 1 334 ? 1.917 68.25 34.938 1 91.88 334 THR A O 1
ATOM 2537 N N . MET A 1 335 ? 1.244 66.125 34.781 1 92.12 335 MET A N 1
ATOM 2538 C CA . MET A 1 335 ? 0.017 66.375 35.531 1 92.12 335 MET A CA 1
ATOM 2539 C C . MET A 1 335 ? 0.333 66.75 36.969 1 92.12 335 MET A C 1
ATOM 2541 O O . MET A 1 335 ? -0.328 67.625 37.562 1 92.12 335 MET A O 1
ATOM 2545 N N . SER A 1 336 ? 1.301 66.125 37.562 1 92.62 336 SER A N 1
ATOM 2546 C CA . SER A 1 336 ? 1.723 66.438 38.906 1 92.62 336 SER A CA 1
ATOM 2547 C C . SER A 1 336 ? 2.248 67.875 39 1 92.62 336 SER A C 1
ATOM 2549 O O . SER A 1 336 ? 2.041 68.562 40 1 92.62 336 SER A O 1
ATOM 2551 N N . GLU A 1 337 ? 2.924 68.25 37.969 1 93.38 337 GLU A N 1
ATOM 2552 C CA . GLU A 1 337 ? 3.43 69.625 37.906 1 93.38 337 GLU A CA 1
ATOM 2553 C C . GLU A 1 337 ? 2.285 70.625 37.812 1 93.38 337 GLU A C 1
ATOM 2555 O O . GLU A 1 337 ? 2.311 71.688 38.5 1 93.38 337 GLU A O 1
ATOM 2560 N N . ILE A 1 338 ? 1.335 70.312 37.062 1 94.62 338 ILE A N 1
ATOM 2561 C CA . ILE A 1 338 ? 0.174 71.188 36.906 1 94.62 338 ILE A CA 1
ATOM 2562 C C . ILE A 1 338 ? -0.572 71.312 38.219 1 94.62 338 ILE A C 1
ATOM 2564 O O . ILE A 1 338 ? -0.965 72.375 38.656 1 94.62 338 ILE A O 1
ATOM 2568 N N . ALA A 1 339 ? -0.744 70.188 38.875 1 92.56 339 ALA A N 1
ATOM 2569 C CA . ALA A 1 339 ? -1.434 70.188 40.156 1 92.56 339 ALA A CA 1
ATOM 2570 C C . ALA A 1 339 ? -0.697 71 41.188 1 92.56 339 ALA A C 1
ATOM 2572 O O . ALA A 1 339 ? -1.321 71.75 41.969 1 92.56 339 ALA A O 1
ATOM 2573 N N . ALA A 1 340 ? 0.581 70.938 41.219 1 93.81 340 ALA A N 1
ATOM 2574 C CA . ALA A 1 340 ? 1.396 71.688 42.156 1 93.81 340 ALA A CA 1
ATOM 2575 C C . ALA A 1 340 ? 1.28 73.188 41.906 1 93.81 340 ALA A C 1
ATOM 2577 O O . ALA A 1 340 ? 1.097 74 42.844 1 93.81 340 ALA A O 1
ATOM 2578 N N . ASN A 1 341 ? 1.387 73.5 40.656 1 94.25 341 ASN A N 1
ATOM 2579 C CA . ASN A 1 341 ? 1.297 74.938 40.312 1 94.25 341 ASN A CA 1
ATOM 2580 C C . ASN A 1 341 ? -0.094 75.5 40.594 1 94.25 341 ASN A C 1
ATOM 2582 O O . ASN A 1 341 ? -0.23 76.625 41 1 94.25 341 ASN A O 1
ATOM 2586 N N . THR A 1 342 ? -1.048 74.688 40.344 1 93.56 342 THR A N 1
ATOM 2587 C CA . THR A 1 342 ? -2.424 75.062 40.656 1 93.56 342 THR A CA 1
ATOM 2588 C C . THR A 1 342 ? -2.619 75.312 42.125 1 93.56 342 THR A C 1
ATOM 2590 O O . THR A 1 342 ? -3.256 76.25 42.562 1 93.56 342 THR A O 1
ATOM 2593 N N . GLY A 1 343 ? -2.08 74.438 42.969 1 92.44 343 GLY A N 1
ATOM 2594 C CA . GLY A 1 343 ? -2.141 74.625 44.438 1 92.44 343 GLY A CA 1
ATOM 2595 C C . GLY A 1 343 ? -1.459 75.875 44.906 1 92.44 343 GLY A C 1
ATOM 2596 O O . GLY A 1 343 ? -2.01 76.562 45.75 1 92.44 343 GLY A O 1
ATOM 2597 N N . LYS A 1 344 ? -0.317 76.188 44.406 1 94.81 344 LYS A N 1
ATOM 2598 C CA . LYS A 1 344 ? 0.421 77.375 44.781 1 94.81 344 LYS A CA 1
ATOM 2599 C C . LYS A 1 344 ? -0.34 78.625 44.344 1 94.81 344 LYS A C 1
ATOM 2601 O O . LYS A 1 344 ? -0.351 79.625 45.062 1 94.81 344 LYS A O 1
ATOM 2606 N N . THR A 1 345 ? -0.906 78.5 43.188 1 94 345 THR A N 1
ATOM 2607 C CA . THR A 1 345 ? -1.676 79.625 42.688 1 94 345 THR A CA 1
ATOM 2608 C C . THR A 1 345 ? -2.873 79.875 43.594 1 94 345 THR A C 1
ATOM 2610 O O . THR A 1 345 ? -3.184 81.062 43.875 1 94 345 THR A O 1
ATOM 2613 N N . ARG A 1 346 ? -3.539 78.875 44.062 1 92.06 346 ARG A N 1
ATOM 2614 C CA . ARG A 1 346 ? -4.68 79.062 44.938 1 92.06 346 ARG A CA 1
ATOM 2615 C C . ARG A 1 346 ? -4.262 79.688 46.25 1 92.06 346 ARG A C 1
ATOM 2617 O O . ARG A 1 346 ? -4.945 80.625 46.75 1 92.06 346 ARG A O 1
ATOM 2624 N N . GLU A 1 347 ? -3.164 79.375 46.812 1 94.12 347 GLU A N 1
ATOM 2625 C CA . GLU A 1 347 ? -2.656 79.938 48.031 1 94.12 347 GLU A CA 1
ATOM 2626 C C . GLU A 1 347 ? -2.277 81.375 47.875 1 94.12 347 GLU A C 1
ATOM 2628 O O . GLU A 1 347 ? -2.615 82.25 48.719 1 94.12 347 GLU A O 1
ATOM 2633 N N . THR A 1 348 ? -1.625 81.562 46.812 1 94.38 348 THR A N 1
ATOM 2634 C CA . THR A 1 348 ? -1.188 82.938 46.531 1 94.38 348 THR A CA 1
ATOM 2635 C C . THR A 1 348 ? -2.387 83.875 46.312 1 94.38 348 THR A C 1
ATOM 2637 O O . THR A 1 348 ? -2.391 85 46.75 1 94.38 348 THR A O 1
ATOM 2640 N N . SER A 1 349 ? -3.387 83.312 45.656 1 93.12 349 SER A N 1
ATOM 2641 C CA . SER A 1 349 ? -4.605 84.125 45.406 1 93.12 349 SER A CA 1
ATOM 2642 C C . SER A 1 349 ? -5.312 84.438 46.719 1 93.12 349 SER A C 1
ATOM 2644 O O . SER A 1 349 ? -5.797 85.562 46.906 1 93.12 349 SER A O 1
ATOM 2646 N N . ALA A 1 350 ? -5.32 83.562 47.656 1 91.69 350 ALA A N 1
ATOM 2647 C CA . ALA A 1 350 ? -5.938 83.75 48.938 1 91.69 350 ALA A CA 1
ATOM 2648 C C . ALA A 1 350 ? -5.191 84.875 49.719 1 91.69 350 ALA A C 1
ATOM 2650 O O . ALA A 1 350 ? -5.812 85.75 50.344 1 91.69 350 ALA A O 1
ATOM 2651 N N . LYS A 1 351 ? -3.92 84.875 49.688 1 94 351 LYS A N 1
ATOM 2652 C CA . LYS A 1 351 ? -3.102 85.938 50.344 1 94 351 LYS A CA 1
ATOM 2653 C C . LYS A 1 351 ? -3.332 87.312 49.75 1 94 351 LYS A C 1
ATOM 2655 O O . LYS A 1 351 ? -3.398 88.312 50.438 1 94 351 LYS A O 1
ATOM 2660 N N . THR A 1 352 ? -3.467 87.188 48.438 1 93.88 352 THR A N 1
ATOM 2661 C CA . THR A 1 352 ? -3.65 88.438 47.719 1 93.88 352 THR A CA 1
ATOM 2662 C C . THR A 1 352 ? -4.984 89.062 48.094 1 93.88 352 THR A C 1
ATOM 2664 O O . THR A 1 352 ? -5.066 90.312 48.25 1 93.88 352 THR A O 1
ATOM 2667 N N . VAL A 1 353 ? -6 88.312 48.25 1 91.38 353 VAL A N 1
ATOM 2668 C CA . VAL A 1 353 ? -7.316 88.812 48.625 1 91.38 353 VAL A CA 1
ATOM 2669 C C . VAL A 1 353 ? -7.242 89.438 50.031 1 91.38 353 VAL A C 1
ATOM 2671 O O . VAL A 1 353 ? -7.832 90.5 50.281 1 91.38 353 VAL A O 1
ATOM 2674 N N . PHE A 1 354 ? -6.5 88.938 50.906 1 93.25 354 PHE A N 1
ATOM 2675 C CA . PHE A 1 354 ? -6.34 89.438 52.281 1 93.25 354 PHE A CA 1
ATOM 2676 C C . PHE A 1 354 ? -5.609 90.812 52.25 1 93.25 354 PHE A C 1
ATOM 2678 O O . PHE A 1 354 ? -6.004 91.75 52.938 1 93.25 354 PHE A O 1
ATOM 2685 N N . ARG A 1 355 ? -4.68 90.812 51.469 1 93.06 355 ARG A N 1
ATOM 2686 C CA . ARG A 1 355 ? -3.91 92.062 51.375 1 93.06 355 ARG A CA 1
ATOM 2687 C C . ARG A 1 355 ? -4.75 93.188 50.75 1 93.06 355 ARG A C 1
ATOM 2689 O O . ARG A 1 355 ? -4.641 94.375 51.156 1 93.06 355 ARG A O 1
ATOM 2696 N N . ALA A 1 356 ? -5.547 92.75 49.812 1 92.75 356 ALA A N 1
ATOM 2697 C CA . ALA A 1 356 ? -6.441 93.75 49.188 1 92.75 356 ALA A CA 1
ATOM 2698 C C . ALA A 1 356 ? -7.465 94.25 50.188 1 92.75 356 ALA A C 1
ATOM 2700 O O . ALA A 1 356 ? -7.801 95.438 50.188 1 92.75 356 ALA A O 1
ATOM 2701 N N . LYS A 1 357 ? -7.883 93.438 51.094 1 92.62 357 LYS A N 1
ATOM 2702 C CA . LYS A 1 357 ? -8.812 93.875 52.156 1 92.62 357 LYS A CA 1
ATOM 2703 C C . LYS A 1 357 ? -8.156 94.875 53.094 1 92.62 357 LYS A C 1
ATOM 2705 O O . LYS A 1 357 ? -8.766 95.875 53.5 1 92.62 357 LYS A O 1
ATOM 2710 N N . ARG A 1 358 ? -6.988 94.625 53.406 1 93.94 358 ARG A N 1
ATOM 2711 C CA . ARG A 1 358 ? -6.25 95.562 54.281 1 93.94 358 ARG A CA 1
ATOM 2712 C C . ARG A 1 358 ? -6.035 96.875 53.625 1 93.94 358 ARG A C 1
ATOM 2714 O O . ARG A 1 358 ? -6.168 97.938 54.281 1 93.94 358 ARG A O 1
ATOM 2721 N N . ALA A 1 359 ? -5.738 96.688 52.375 1 94.12 359 ALA A N 1
ATOM 2722 C CA . ALA A 1 359 ? -5.57 97.938 51.625 1 94.12 359 ALA A CA 1
ATOM 2723 C C . ALA A 1 359 ? -6.871 98.75 51.562 1 94.12 359 ALA A C 1
ATOM 2725 O O . ALA A 1 359 ? -6.863 99.938 51.719 1 94.12 359 ALA A O 1
ATOM 2726 N N . SER A 1 360 ? -7.91 98.125 51.406 1 93 360 SER A N 1
ATOM 2727 C CA . SER A 1 360 ? -9.227 98.75 51.375 1 93 360 SER A CA 1
ATOM 2728 C C . SER A 1 360 ? -9.562 99.375 52.719 1 93 360 SER A C 1
ATOM 2730 O O . SER A 1 360 ? -10.094 100.5 52.781 1 93 360 SER A O 1
ATOM 2732 N N . ASP A 1 361 ? -9.227 98.812 53.781 1 93.69 361 ASP A N 1
ATOM 2733 C CA . ASP A 1 361 ? -9.461 99.312 55.125 1 93.69 361 ASP A CA 1
ATOM 2734 C C . ASP A 1 361 ? -8.633 100.562 55.375 1 93.69 361 ASP A C 1
ATOM 2736 O O . ASP A 1 361 ? -9.125 101.562 55.938 1 93.69 361 ASP A O 1
ATOM 2740 N N . ASN A 1 362 ? -7.441 100.438 54.906 1 94.5 362 ASN A N 1
ATOM 2741 C CA . ASN A 1 362 ? -6.59 101.625 55.031 1 94.5 362 ASN A CA 1
ATOM 2742 C C . ASN A 1 362 ? -7.188 102.812 54.281 1 94.5 362 ASN A C 1
ATOM 2744 O O . ASN A 1 362 ? -7.156 103.938 54.781 1 94.5 362 ASN A O 1
ATOM 2748 N N . MET A 1 363 ? -7.805 102.5 53.219 1 93.19 363 MET A N 1
ATOM 2749 C CA . MET A 1 363 ? -8.398 103.562 52.406 1 93.19 363 MET A CA 1
ATOM 2750 C C . MET A 1 363 ? -9.625 1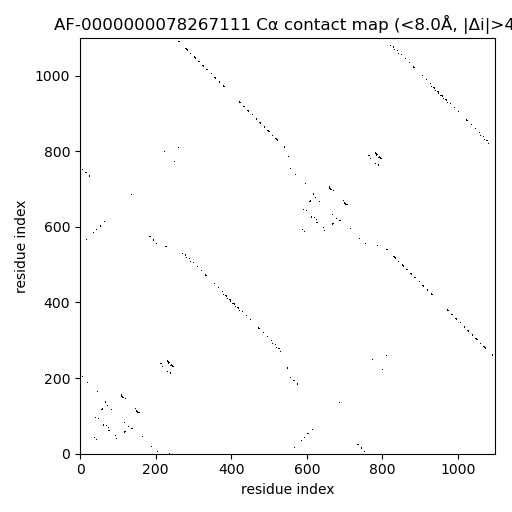04.125 53.094 1 93.19 363 MET A C 1
ATOM 2752 O O . MET A 1 363 ? -9.875 105.375 53 1 93.19 363 MET A O 1
ATOM 2756 N N . THR A 1 364 ? -10.328 103.438 53.75 1 91.12 364 THR A N 1
ATOM 2757 C CA . THR A 1 364 ? -11.492 103.875 54.5 1 91.12 364 THR A CA 1
ATOM 2758 C C . THR A 1 364 ? -11.055 104.812 55.656 1 91.12 364 THR A C 1
ATOM 2760 O O . THR A 1 364 ? -11.664 105.875 55.875 1 91.12 364 THR A O 1
ATOM 2763 N N . ASN A 1 365 ? -10.023 104.5 56.281 1 93.25 365 ASN A N 1
ATOM 2764 C CA . ASN A 1 365 ? -9.5 105.312 57.375 1 93.25 365 ASN A CA 1
ATOM 2765 C C . ASN A 1 365 ? -8.953 106.625 56.844 1 93.25 365 ASN A C 1
ATOM 2767 O O . ASN A 1 365 ? -9.125 107.688 57.469 1 93.25 365 ASN A O 1
ATOM 2771 N N . LEU A 1 366 ? -8.406 106.5 55.688 1 92.69 366 LEU A N 1
ATOM 2772 C CA . LEU A 1 366 ? -7.895 107.688 55.031 1 92.69 366 LEU A CA 1
ATOM 2773 C C . LEU A 1 366 ? -9.031 108.625 54.688 1 92.69 366 LEU A C 1
ATOM 2775 O O . LEU A 1 366 ? -8.898 109.875 54.844 1 92.69 366 LEU A O 1
ATOM 2779 N N . SER A 1 367 ? -10.039 108.125 54.25 1 90.19 367 SER A N 1
ATOM 2780 C CA . SER A 1 367 ? -11.219 108.875 53.906 1 90.19 367 SER A CA 1
ATOM 2781 C C . SER A 1 367 ? -11.797 109.562 55.125 1 90.19 367 SER A C 1
ATOM 2783 O O . SER A 1 367 ? -12.148 110.75 55.094 1 90.19 367 SER A O 1
ATOM 2785 N N . SER A 1 368 ? -11.805 108.938 56.25 1 92.69 368 SER A N 1
ATOM 2786 C CA . SER A 1 368 ? -12.328 109.5 57.5 1 92.69 368 SER A CA 1
ATOM 2787 C C . SER A 1 368 ? -11.453 110.625 58 1 92.69 368 SER A C 1
ATOM 2789 O O . SER A 1 368 ? -11.953 111.688 58.5 1 92.69 368 SER A O 1
ATOM 2791 N N . ALA A 1 369 ? -10.234 110.375 57.906 1 92.44 369 ALA A N 1
ATOM 2792 C CA . ALA A 1 369 ? -9.297 111.375 58.344 1 92.44 369 ALA A CA 1
ATOM 2793 C C . ALA A 1 369 ? -9.422 112.625 57.469 1 92.44 369 ALA A C 1
ATOM 2795 O O . ALA A 1 369 ? -9.352 113.75 58 1 92.44 369 ALA A O 1
ATOM 2796 N N . ALA A 1 370 ? -9.656 112.375 56.25 1 91.88 370 ALA A N 1
ATOM 2797 C CA . ALA A 1 370 ? -9.805 113.5 55.312 1 91.88 370 ALA A CA 1
ATOM 2798 C C . ALA A 1 370 ? -11.078 114.312 55.625 1 91.88 370 ALA A C 1
ATOM 2800 O O . ALA A 1 370 ? -11.086 115.562 55.531 1 91.88 370 ALA A O 1
ATOM 2801 N N . VAL A 1 371 ? -12.055 113.688 56.031 1 92.56 371 VAL A N 1
ATOM 2802 C CA . VAL A 1 371 ? -13.32 114.375 56.375 1 92.56 371 VAL A CA 1
ATOM 2803 C C . VAL A 1 371 ? -13.141 115.188 57.625 1 92.56 371 VAL A C 1
ATOM 2805 O O . VAL A 1 371 ? -13.625 116.312 57.719 1 92.56 371 VAL A O 1
ATOM 2808 N N . GLU A 1 372 ? -12.461 114.688 58.5 1 94.38 372 GLU A N 1
ATOM 2809 C CA . GLU A 1 372 ? -12.211 115.438 59.75 1 94.38 372 GLU A CA 1
ATOM 2810 C C . GLU A 1 372 ? -11.375 116.688 59.5 1 94.38 372 GLU A C 1
ATOM 2812 O O . GLU A 1 372 ? -11.648 117.688 60.094 1 94.38 372 GLU A O 1
ATOM 2817 N N . ILE A 1 373 ? -10.516 116.438 58.656 1 94.25 373 ILE A N 1
ATOM 2818 C CA . ILE A 1 373 ? -9.695 117.562 58.312 1 94.25 373 ILE A CA 1
ATOM 2819 C C . ILE A 1 373 ? -10.578 118.625 57.656 1 94.25 373 ILE A C 1
ATOM 2821 O O . ILE A 1 373 ? -10.445 119.812 57.969 1 94.25 373 ILE A O 1
ATOM 2825 N N . GLY A 1 374 ? -11.406 118.188 56.875 1 92.5 374 GLY A N 1
ATOM 2826 C CA . GLY A 1 374 ? -12.328 119.125 56.25 1 92.5 374 GLY A CA 1
ATOM 2827 C C . GLY A 1 374 ? -13.172 119.875 57.219 1 92.5 374 GLY A C 1
ATOM 2828 O O . GLY A 1 374 ? -13.344 121.125 57.062 1 92.5 374 GLY A O 1
ATOM 2829 N N . LYS A 1 375 ? -13.555 119.438 58.281 1 94.88 375 LYS A N 1
ATOM 2830 C CA . LYS A 1 375 ? -14.367 120.062 59.312 1 94.88 375 LYS A CA 1
ATOM 2831 C C . LYS A 1 375 ? -13.539 121.125 60.094 1 94.88 375 LYS A C 1
ATOM 2833 O O . LYS A 1 375 ? -14.016 122.188 60.375 1 94.88 375 LYS A O 1
ATOM 2838 N N . ILE A 1 376 ? -12.453 120.688 60.344 1 95.94 376 ILE A N 1
ATOM 2839 C CA . ILE A 1 376 ? -11.586 121.562 61.125 1 95.94 376 ILE A CA 1
ATOM 2840 C C . ILE A 1 376 ? -11.195 122.75 60.312 1 95.94 376 ILE A C 1
ATOM 2842 O O . ILE A 1 376 ? -11.133 123.875 60.812 1 95.94 376 ILE A O 1
ATOM 2846 N N . VAL A 1 377 ? -11.008 122.5 59.062 1 96 377 VAL A N 1
ATOM 2847 C CA . VAL A 1 377 ? -10.625 123.562 58.156 1 96 377 VAL A CA 1
ATOM 2848 C C . VAL A 1 377 ? -11.781 124.562 58 1 96 377 VAL A C 1
ATOM 2850 O O . VAL A 1 377 ? -11.57 125.75 57.969 1 96 377 VAL A O 1
ATOM 2853 N N . GLU A 1 378 ? -12.898 124.125 58.094 1 94 378 GLU A N 1
ATOM 2854 C CA . GLU A 1 378 ? -14.078 125 58.062 1 94 378 GLU A CA 1
ATOM 2855 C C . GLU A 1 378 ? -14.18 125.812 59.312 1 94 378 GLU A C 1
ATOM 2857 O O . GLU A 1 378 ? -14.508 127 59.25 1 94 378 GLU A O 1
ATOM 2862 N N . THR A 1 379 ? -13.891 125.312 60.312 1 95.56 379 THR A N 1
ATOM 2863 C CA . THR A 1 379 ? -13.906 126 61.594 1 95.56 379 THR A CA 1
ATOM 2864 C C . THR A 1 379 ? -12.844 127.125 61.594 1 95.56 379 THR A C 1
ATOM 2866 O O . THR A 1 379 ? -13.117 128.25 62.031 1 95.56 379 THR A O 1
ATOM 2869 N N . ILE A 1 380 ? -11.797 126.688 61.062 1 95.44 380 ILE A N 1
ATOM 2870 C CA . ILE A 1 380 ? -10.711 127.688 61.031 1 95.44 380 ILE A CA 1
ATOM 2871 C C . ILE A 1 380 ? -11.086 128.875 60.094 1 95.44 380 ILE A C 1
ATOM 2873 O O . ILE A 1 380 ? -10.766 130 60.375 1 95.44 380 ILE A O 1
ATOM 2877 N N . ASN A 1 381 ? -11.68 128.5 59.094 1 94.62 381 ASN A N 1
ATOM 2878 C CA . ASN A 1 381 ? -12.141 129.5 58.188 1 94.62 381 ASN A CA 1
ATOM 2879 C C . ASN A 1 381 ? -13.141 130.5 58.812 1 94.62 381 ASN A C 1
ATOM 2881 O O . ASN A 1 381 ? -13.102 131.75 58.594 1 94.62 381 ASN A O 1
ATOM 2885 N N . VAL A 1 382 ? -13.938 130 59.625 1 95.25 382 VAL A N 1
ATOM 2886 C CA . VAL A 1 382 ? -14.914 130.875 60.375 1 95.25 382 VAL A CA 1
ATOM 2887 C C . VAL A 1 382 ? -14.188 131.75 61.375 1 95.25 382 VAL A C 1
ATOM 2889 O O . VAL A 1 382 ? -14.5 132.875 61.531 1 95.25 382 VAL A O 1
ATOM 2892 N N . ILE A 1 383 ? -13.32 131.125 61.906 1 94.94 383 ILE A N 1
ATOM 2893 C CA . ILE A 1 383 ? -12.547 131.75 62.938 1 94.94 383 ILE A CA 1
ATOM 2894 C C . ILE A 1 383 ? -11.789 133 62.281 1 94.94 383 ILE A C 1
ATOM 2896 O O . ILE A 1 383 ? -11.719 134 62.812 1 94.94 383 ILE A O 1
ATOM 2900 N N . SER A 1 384 ? -11.289 132.625 61.188 1 95.75 384 SER A N 1
ATOM 2901 C CA . SER A 1 384 ? -10.562 133.625 60.438 1 95.75 384 SER A CA 1
ATOM 2902 C C . SER A 1 384 ? -11.484 134.75 60 1 95.75 384 SER A C 1
ATOM 2904 O O . SER A 1 384 ? -11.086 136 60 1 95.75 384 SER A O 1
ATOM 2906 N N . GLY A 1 385 ? -12.609 134.625 59.719 1 93.88 385 GLY A N 1
ATOM 2907 C CA . GLY A 1 385 ? -13.609 135.625 59.375 1 93.88 385 GLY A CA 1
ATOM 2908 C C . GLY A 1 385 ? -14.008 136.5 60.562 1 93.88 385 GLY A C 1
ATOM 2909 O O . GLY A 1 385 ? -14.164 137.625 60.438 1 93.88 385 GLY A O 1
ATOM 2910 N N . GLN A 1 386 ? -14.141 135.75 61.562 1 94.75 386 GLN A N 1
ATOM 2911 C CA . GLN A 1 386 ? -14.484 136.5 62.781 1 94.75 386 GLN A CA 1
ATOM 2912 C C . GLN A 1 386 ? -13.336 137.375 63.219 1 94.75 386 GLN A C 1
ATOM 2914 O O . GLN A 1 386 ? -13.562 138.5 63.656 1 94.75 386 GLN A O 1
ATOM 2919 N N . THR A 1 387 ? -12.242 136.75 63.031 1 93.31 387 THR A N 1
ATOM 2920 C CA . THR A 1 387 ? -11.062 137.5 63.375 1 93.31 387 THR A CA 1
ATOM 2921 C C . THR A 1 387 ? -10.938 138.75 62.469 1 93.31 387 THR A C 1
ATOM 2923 O O . THR A 1 387 ? -10.586 139.875 62.906 1 93.31 387 THR A O 1
ATOM 2926 N N . ASN A 1 388 ? -11.211 138.625 61.344 1 93.44 388 ASN A N 1
ATOM 2927 C CA . ASN A 1 388 ? -11.195 139.75 60.375 1 93.44 388 ASN A CA 1
ATOM 2928 C C . ASN A 1 388 ? -12.234 140.75 60.688 1 93.44 388 ASN A C 1
ATOM 2930 O O . ASN A 1 388 ? -11.961 142 60.594 1 93.44 388 ASN A O 1
ATOM 2934 N N . LEU A 1 389 ? -13.305 140.5 61.188 1 93.56 389 LEU A N 1
ATOM 2935 C CA . LEU A 1 389 ? -14.375 141.375 61.562 1 93.56 389 LEU A CA 1
ATOM 2936 C C . LEU A 1 389 ? -14.023 142.125 62.812 1 93.56 389 LEU A C 1
ATOM 2938 O O . LEU A 1 389 ? -14.297 143.375 62.938 1 93.56 389 LEU A O 1
ATOM 2942 N N . LEU A 1 390 ? -13.5 141.5 63.625 1 92 390 LEU A N 1
ATOM 2943 C CA . LEU A 1 390 ? -13.07 142.125 64.875 1 92 390 LEU A CA 1
ATOM 2944 C C . LEU A 1 390 ? -11.961 143.125 64.625 1 92 390 LEU A C 1
ATOM 2946 O O . LEU A 1 390 ? -11.938 144.125 65.188 1 92 390 LEU A O 1
ATOM 2950 N N . ALA A 1 391 ? -11.141 142.75 63.656 1 90.88 391 ALA A N 1
ATOM 2951 C CA . ALA A 1 391 ? -10.055 143.625 63.281 1 90.88 391 ALA A CA 1
ATOM 2952 C C . ALA A 1 391 ? -10.594 144.875 62.562 1 90.88 391 ALA A C 1
ATOM 2954 O O . ALA A 1 391 ? -10.109 146 62.781 1 90.88 391 ALA A O 1
ATOM 2955 N N . LEU A 1 392 ? -11.609 144.75 61.938 1 91 392 LEU A N 1
ATOM 2956 C CA . LEU A 1 392 ? -12.258 145.875 61.25 1 91 392 LEU A CA 1
ATOM 2957 C C . LEU A 1 392 ? -12.93 146.875 62.25 1 91 392 LEU A C 1
ATOM 2959 O O . LEU A 1 392 ? -12.789 148 62.188 1 91 392 LEU A O 1
ATOM 2963 N N . ASN A 1 393 ? -13.484 146.375 63.125 1 86.38 393 ASN A N 1
ATOM 2964 C CA . ASN A 1 393 ? -14.125 147.125 64.188 1 86.38 393 ASN A CA 1
ATOM 2965 C C . ASN A 1 393 ? -13.102 147.875 65 1 86.38 393 ASN A C 1
ATOM 2967 O O . ASN A 1 393 ? -13.344 149 65.438 1 86.38 393 ASN A O 1
ATOM 2971 N N . ALA A 1 394 ? -12.125 147 65.125 1 85.31 394 ALA A N 1
ATOM 2972 C CA . ALA A 1 394 ? -11.039 147.625 65.875 1 85.31 394 ALA A CA 1
ATOM 2973 C C . ALA A 1 394 ? -10.414 148.875 65.125 1 85.31 394 ALA A C 1
ATOM 2975 O O . ALA A 1 394 ? -10.008 149.875 65.688 1 85.31 394 ALA A O 1
ATOM 2976 N N . THR A 1 395 ? -10.375 148.75 63.906 1 88.06 395 THR A N 1
ATOM 2977 C CA . THR A 1 395 ? -9.867 149.875 63.031 1 88.06 395 THR A CA 1
ATOM 2978 C C . THR A 1 395 ? -10.805 151 63.094 1 88.06 395 THR A C 1
ATOM 2980 O O . THR A 1 395 ? -10.359 152.25 63.125 1 88.06 395 THR A O 1
ATOM 2983 N N . ILE A 1 396 ? -11.945 150.875 63.188 1 84.62 396 ILE A N 1
ATOM 2984 C CA . ILE A 1 396 ? -12.945 152 63.25 1 84.62 396 ILE A CA 1
ATOM 2985 C C . ILE A 1 396 ? -12.867 152.75 64.562 1 84.62 396 ILE A C 1
ATOM 2987 O O . ILE A 1 396 ? -12.898 153.875 64.625 1 84.62 396 ILE A O 1
ATOM 2991 N N . GLU A 1 397 ? -12.891 152 65.562 1 79.94 397 GLU A N 1
ATOM 2992 C CA . GLU A 1 397 ? -12.82 152.5 66.875 1 79.94 397 GLU A CA 1
ATOM 2993 C C . GLU A 1 397 ? -11.523 153.375 67.062 1 79.94 397 GLU A C 1
ATOM 2995 O O . GLU A 1 397 ? -11.516 154.375 67.75 1 79.94 397 GLU A O 1
ATOM 3000 N N . ALA A 1 398 ? -10.461 152.75 66.438 1 84.19 398 ALA A N 1
ATOM 3001 C CA . ALA A 1 398 ? -9.188 153.5 66.5 1 84.19 398 ALA A CA 1
ATOM 3002 C C . ALA A 1 398 ? -9.25 154.75 65.812 1 84.19 398 ALA A C 1
ATOM 3004 O O . ALA A 1 398 ? -8.656 155.75 66.25 1 84.19 398 ALA A O 1
ATOM 3005 N N . ALA A 1 399 ? -9.992 155 64.875 1 82.75 399 ALA A N 1
ATOM 3006 C CA . ALA A 1 399 ? -10.188 156.125 64.125 1 82.75 399 ALA A CA 1
ATOM 3007 C C . ALA A 1 399 ? -11.016 157.125 64.938 1 82.75 399 ALA A C 1
ATOM 3009 O O . ALA A 1 399 ? -10.75 158.375 64.875 1 82.75 399 ALA A O 1
ATOM 3010 N N . ARG A 1 400 ? -11.852 156.75 65.562 1 80.19 400 ARG A N 1
ATOM 3011 C CA . ARG A 1 400 ? -12.75 157.625 66.375 1 80.19 400 ARG A CA 1
ATOM 3012 C C . ARG A 1 400 ? -12.016 158.25 67.562 1 80.19 400 ARG A C 1
ATOM 3014 O O . ARG A 1 400 ? -12.359 159.25 68 1 80.19 400 ARG A O 1
ATOM 3021 N N . ALA A 1 401 ? -11.055 157.5 67.938 1 80.06 401 ALA A N 1
ATOM 3022 C CA . ALA A 1 401 ? -10.312 157.875 69.125 1 80.06 401 ALA A CA 1
ATOM 3023 C C . ALA A 1 401 ? -9.242 158.875 68.75 1 80.06 401 ALA A C 1
ATOM 3025 O O . ALA A 1 401 ? -8.523 159.5 69.625 1 80.06 401 ALA A O 1
ATOM 3026 N N . GLY A 1 402 ? -9.039 159.375 67.438 1 78.19 402 GLY A N 1
ATOM 3027 C CA . GLY A 1 402 ? -8.172 160.375 66.938 1 78.19 402 GLY A CA 1
ATOM 3028 C C . GLY A 1 402 ? -6.695 160.125 67.188 1 78.19 402 GLY A C 1
ATOM 3029 O O . GLY A 1 402 ? -6.211 159 66.75 1 78.19 402 GLY A O 1
ATOM 3030 N N . GLU A 1 403 ? -6.023 161 68 1 76.62 403 GLU A N 1
ATOM 3031 C CA . GLU A 1 403 ? -4.578 160.875 68.188 1 76.62 403 GLU A CA 1
ATOM 3032 C C . GLU A 1 403 ? -4.199 159.75 69.125 1 76.62 403 GLU A C 1
ATOM 3034 O O . GLU A 1 403 ? -3.113 159.25 69.062 1 76.62 403 GLU A O 1
ATOM 3039 N N . ALA A 1 404 ? -4.984 159.375 70 1 74.38 404 ALA A N 1
ATOM 3040 C CA . ALA A 1 404 ? -4.738 158.375 71 1 74.38 404 ALA A CA 1
ATOM 3041 C C . ALA A 1 404 ? -4.883 156.875 70.375 1 74.38 404 ALA A C 1
ATOM 3043 O O . ALA A 1 404 ? -4.391 156 70.938 1 74.38 404 ALA A O 1
ATOM 3044 N N . GLY A 1 405 ? -5.445 156.875 69.125 1 78.44 405 GLY A N 1
ATOM 3045 C CA . GLY A 1 405 ? -5.754 155.625 68.5 1 78.44 405 GLY A CA 1
ATOM 3046 C C . GLY A 1 405 ? -4.797 155.25 67.438 1 78.44 405 GLY A C 1
ATOM 3047 O O . GLY A 1 405 ? -4.949 154.125 66.812 1 78.44 405 GLY A O 1
ATOM 3048 N N . ARG A 1 406 ? -3.834 156 67.312 1 83.44 406 ARG A N 1
ATOM 3049 C CA . ARG A 1 406 ? -2.941 155.75 66.188 1 83.44 406 ARG A CA 1
ATOM 3050 C C . ARG A 1 406 ? -2.203 154.375 66.312 1 83.44 406 ARG A C 1
ATOM 3052 O O . ARG A 1 406 ? -2.064 153.625 65.375 1 83.44 406 ARG A O 1
ATOM 3059 N N . GLY A 1 407 ? -1.811 154.125 67.438 1 82 407 GLY A N 1
ATOM 3060 C CA . GLY A 1 407 ? -1.114 152.875 67.688 1 82 407 GLY A CA 1
ATOM 3061 C C . GLY A 1 407 ? -2.008 151.625 67.562 1 82 407 GLY A C 1
ATOM 3062 O O . GLY A 1 407 ? -1.595 150.625 67 1 82 407 GLY A O 1
ATOM 3063 N N . PHE A 1 408 ? -3.275 151.75 67.875 1 83.81 408 PHE A N 1
ATOM 3064 C CA . PHE A 1 408 ? -4.246 150.625 67.812 1 83.81 408 PHE A CA 1
ATOM 3065 C C . PHE A 1 408 ? -4.664 150.375 66.375 1 83.81 408 PHE A C 1
ATOM 3067 O O . PHE A 1 408 ? -4.934 149.25 66 1 83.81 408 PHE A O 1
ATOM 3074 N N . ALA A 1 409 ? -4.68 151.5 65.625 1 86.81 409 ALA A N 1
ATOM 3075 C CA . ALA A 1 409 ? -5.035 151.375 64.25 1 86.81 409 ALA A CA 1
ATOM 3076 C C . ALA A 1 409 ? -4.016 150.5 63.469 1 86.81 409 ALA A C 1
ATOM 3078 O O . ALA A 1 409 ? -4.383 149.625 62.594 1 86.81 409 ALA A O 1
ATOM 3079 N N . VAL A 1 410 ? -2.748 150.5 63.938 1 89.31 410 VAL A N 1
ATOM 3080 C CA . VAL A 1 410 ? -1.676 149.75 63.312 1 89.31 410 VAL A CA 1
ATOM 3081 C C . VAL A 1 410 ? -1.8 148.25 63.688 1 89.31 410 VAL A C 1
ATOM 3083 O O . VAL A 1 410 ? -1.703 147.375 62.812 1 89.31 410 VAL A O 1
ATOM 3086 N N . VAL A 1 411 ? -2.137 148 64.812 1 90.19 411 VAL A N 1
ATOM 3087 C CA . VAL A 1 411 ? -2.281 146.625 65.312 1 90.19 411 VAL A CA 1
ATOM 3088 C C . VAL A 1 411 ? -3.523 146 64.688 1 90.19 411 VAL A C 1
ATOM 3090 O O . VAL A 1 411 ? -3.484 144.875 64.25 1 90.19 411 VAL A O 1
ATOM 3093 N N . ALA A 1 412 ? -4.562 146.75 64.625 1 89.5 412 ALA A N 1
ATOM 3094 C CA . ALA A 1 412 ? -5.816 146.25 64.062 1 89.5 412 ALA A CA 1
ATOM 3095 C C . ALA A 1 412 ? -5.656 145.875 62.562 1 89.5 412 ALA A C 1
ATOM 3097 O O . ALA A 1 412 ? -6.191 144.875 62.094 1 89.5 412 ALA A O 1
ATOM 3098 N N . ASN A 1 413 ? -4.848 146.75 61.906 1 91.56 413 ASN A N 1
ATOM 3099 C CA . ASN A 1 413 ? -4.617 146.5 60.5 1 91.56 413 ASN A CA 1
ATOM 3100 C C . ASN A 1 413 ? -3.744 145.25 60.281 1 91.56 413 ASN A C 1
ATOM 3102 O O . ASN A 1 413 ? -3.895 144.5 59.25 1 91.56 413 ASN A O 1
ATOM 3106 N N . GLU A 1 414 ? -2.908 145 61.156 1 94.38 414 GLU A N 1
ATOM 3107 C CA . GLU A 1 414 ? -2.051 143.875 61.062 1 94.38 414 GLU A CA 1
ATOM 3108 C C . GLU A 1 414 ? -2.832 142.625 61.344 1 94.38 414 GLU A C 1
ATOM 3110 O O . GLU A 1 414 ? -2.641 141.625 60.656 1 94.38 414 GLU A O 1
ATOM 3115 N N . ILE A 1 415 ? -3.682 142.625 62.219 1 94.94 415 ILE A N 1
ATOM 3116 C CA . ILE A 1 415 ? -4.52 141.5 62.562 1 94.94 415 ILE A CA 1
ATOM 3117 C C . ILE A 1 415 ? -5.477 141.125 61.406 1 94.94 415 ILE A C 1
ATOM 3119 O O . ILE A 1 415 ? -5.754 140 61.094 1 94.94 415 ILE A O 1
ATOM 3123 N N . LYS A 1 416 ? -5.902 142.25 60.844 1 94.62 416 LYS A N 1
ATOM 3124 C CA . LYS A 1 416 ? -6.77 142.125 59.688 1 94.62 416 LYS A CA 1
ATOM 3125 C C . LYS A 1 416 ? -6.051 141.375 58.531 1 94.62 416 LYS A C 1
ATOM 3127 O O . LYS A 1 416 ? -6.609 140.375 57.906 1 94.62 416 LYS A O 1
ATOM 3132 N N . GLU A 1 417 ? -4.84 141.625 58.344 1 94.69 417 GLU A N 1
ATOM 3133 C CA . GLU A 1 417 ? -4.039 141 57.281 1 94.69 417 GLU A CA 1
ATOM 3134 C C . GLU A 1 417 ? -3.75 139.5 57.625 1 94.69 417 GLU A C 1
ATOM 3136 O O . GLU A 1 417 ? -3.783 138.75 56.719 1 94.69 417 GLU A O 1
ATOM 3141 N N . LEU A 1 418 ? -3.584 139.25 58.781 1 94.5 418 LEU A N 1
ATOM 3142 C CA . LEU A 1 418 ? -3.312 137.875 59.188 1 94.5 418 LEU A CA 1
ATOM 3143 C C . LEU A 1 418 ? -4.566 137 59.094 1 94.5 418 LEU A C 1
ATOM 3145 O O . LEU A 1 418 ? -4.488 135.875 58.719 1 94.5 418 LEU A O 1
ATOM 3149 N N . ALA A 1 419 ? -5.617 137.5 59.375 1 95.38 419 ALA A N 1
ATOM 3150 C CA . ALA A 1 419 ? -6.891 136.875 59.25 1 95.38 419 ALA A CA 1
ATOM 3151 C C . ALA A 1 419 ? -7.18 136.5 57.781 1 95.38 419 ALA A C 1
ATOM 3153 O O . ALA A 1 419 ? -7.676 135.5 57.469 1 95.38 419 ALA A O 1
ATOM 3154 N N . GLN A 1 420 ? -6.816 137.5 56.969 1 95.12 420 GLN A N 1
ATOM 3155 C CA . GLN A 1 420 ? -7.008 137.25 55.562 1 95.12 420 GLN A CA 1
ATOM 3156 C C . GLN A 1 420 ? -6.051 136.25 55 1 95.12 420 GLN A C 1
ATOM 3158 O O . GLN A 1 420 ? -6.418 135.375 54.156 1 95.12 420 GLN A O 1
ATOM 3163 N N . GLN A 1 421 ? -4.945 136.125 55.531 1 94.75 421 GLN A N 1
ATOM 3164 C CA . GLN A 1 421 ? -3.98 135.125 55.156 1 94.75 421 GLN A CA 1
ATOM 3165 C C . GLN A 1 421 ? -4.43 133.75 55.625 1 94.75 421 GLN A C 1
ATOM 3167 O O . GLN A 1 421 ? -4.277 132.75 54.906 1 94.75 421 GLN A O 1
ATOM 3172 N N . THR A 1 422 ? -4.961 133.625 56.688 1 95.69 422 THR A N 1
ATOM 3173 C CA . THR A 1 422 ? -5.477 132.375 57.219 1 95.69 422 THR A CA 1
ATOM 3174 C C . THR A 1 422 ? -6.652 131.875 56.375 1 95.69 422 THR A C 1
ATOM 3176 O O . THR A 1 422 ? -6.762 130.625 56.094 1 95.69 422 THR A O 1
ATOM 3179 N N . ALA A 1 423 ? -7.422 132.875 56.031 1 94.5 423 ALA A N 1
ATOM 3180 C CA . ALA A 1 423 ? -8.57 132.5 55.219 1 94.5 423 ALA A CA 1
ATOM 3181 C C . ALA A 1 423 ? -8.125 131.875 53.875 1 94.5 423 ALA A C 1
ATOM 3183 O O . ALA A 1 423 ? -8.703 131 53.406 1 94.5 423 ALA A O 1
ATOM 3184 N N . ARG A 1 424 ? -7.055 132.5 53.281 1 94.62 424 ARG A N 1
ATOM 3185 C CA . ARG A 1 424 ? -6.527 131.875 52.031 1 94.62 424 ARG A CA 1
ATOM 3186 C C . ARG A 1 424 ? -5.895 130.5 52.219 1 94.62 424 ARG A C 1
ATOM 3188 O O . ARG A 1 424 ? -6.074 129.625 51.375 1 94.62 424 ARG A O 1
ATOM 3195 N N . ALA A 1 425 ? -5.297 130.375 53.25 1 93.94 425 ALA A N 1
ATOM 3196 C CA . ALA A 1 425 ? -4.66 129.125 53.531 1 93.94 425 ALA A CA 1
ATOM 3197 C C . ALA A 1 425 ? -5.703 128 53.781 1 93.94 425 ALA A C 1
ATOM 3199 O O . ALA A 1 425 ? -5.527 126.875 53.344 1 93.94 425 ALA A O 1
ATOM 3200 N N . THR A 1 426 ? -6.73 128.375 54.406 1 95.31 426 THR A N 1
ATOM 3201 C CA . THR A 1 426 ? -7.789 127.375 54.688 1 95.31 426 THR A CA 1
ATOM 3202 C C . THR A 1 426 ? -8.484 126.938 53.406 1 95.31 426 THR A C 1
ATOM 3204 O O . THR A 1 426 ? -8.906 125.75 53.25 1 95.31 426 THR A O 1
ATOM 3207 N N . GLU A 1 427 ? -8.562 127.938 52.562 1 94.69 427 GLU A N 1
ATOM 3208 C CA . GLU A 1 427 ? -9.156 127.625 51.25 1 94.69 427 GLU A CA 1
ATOM 3209 C C . GLU A 1 427 ? -8.266 126.688 50.469 1 94.69 427 GLU A C 1
ATOM 3211 O O . GLU A 1 427 ? -8.766 125.812 49.75 1 94.69 427 GLU A O 1
ATOM 3216 N N . GLU A 1 428 ? -7.059 126.812 50.656 1 94.81 428 GLU A N 1
ATOM 3217 C CA . GLU A 1 428 ? -6.117 125.875 50 1 94.81 428 GLU A CA 1
ATOM 3218 C C . GLU A 1 428 ? -6.176 124.5 50.594 1 94.81 428 GLU A C 1
ATOM 3220 O O . GLU A 1 428 ? -6.117 123.5 49.875 1 94.81 428 GLU A O 1
ATOM 3225 N N . ILE A 1 429 ? -6.344 124.312 51.75 1 95.31 429 ILE A N 1
ATOM 3226 C CA . ILE A 1 429 ? -6.453 123 52.406 1 95.31 429 ILE A CA 1
ATOM 3227 C C . ILE A 1 429 ? -7.758 122.375 52 1 95.31 429 ILE A C 1
ATOM 3229 O O . ILE A 1 429 ? -7.785 121.125 51.781 1 95.31 429 ILE A O 1
ATOM 3233 N N . LYS A 1 430 ? -8.734 123.25 52 1 94.31 430 LYS A N 1
ATOM 3234 C CA . LYS A 1 430 ? -10.031 122.688 51.594 1 94.31 430 LYS A CA 1
ATOM 3235 C C . LYS A 1 430 ? -9.945 122.062 50.219 1 94.31 430 LYS A C 1
ATOM 3237 O O . LYS A 1 430 ? -10.5 121 50 1 94.31 430 LYS A O 1
ATOM 3242 N N . ASN A 1 431 ? -9.156 122.625 49.312 1 94 431 ASN A N 1
ATOM 3243 C CA . ASN A 1 431 ? -8.969 122.062 48 1 94 431 ASN A CA 1
ATOM 3244 C C . ASN A 1 431 ? -8.164 120.812 48.031 1 94 431 ASN A C 1
ATOM 3246 O O . ASN A 1 431 ? -8.492 119.812 47.312 1 94 431 ASN A O 1
ATOM 3250 N N . ASN A 1 432 ? -7.223 120.75 48.844 1 92.75 432 ASN A N 1
ATOM 3251 C CA . ASN A 1 432 ? -6.395 119.562 48.969 1 92.75 432 ASN A CA 1
ATOM 3252 C C . ASN A 1 432 ? -7.16 118.438 49.625 1 92.75 432 ASN A C 1
ATOM 3254 O O . ASN A 1 432 ? -7.004 117.25 49.219 1 92.75 432 ASN A O 1
ATOM 3258 N N . VAL A 1 433 ? -7.926 118.688 50.531 1 93.69 433 VAL A N 1
ATOM 3259 C CA . VAL A 1 433 ? -8.734 117.688 51.219 1 93.69 433 VAL A CA 1
ATOM 3260 C C . VAL A 1 433 ? -9.766 117.125 50.25 1 93.69 433 VAL A C 1
ATOM 3262 O O . VAL A 1 433 ? -10.016 115.938 50.25 1 93.69 433 VAL A O 1
ATOM 3265 N N . GLY A 1 434 ? -10.32 118.062 49.469 1 92.25 434 GLY A N 1
ATOM 3266 C CA . GLY A 1 434 ? -11.219 117.625 48.438 1 92.25 434 GLY A CA 1
ATOM 3267 C C . GLY A 1 434 ? -10.562 116.688 47.438 1 92.25 434 GLY A C 1
ATOM 3268 O O . GLY A 1 434 ? -11.156 115.625 47.062 1 92.25 434 GLY A O 1
ATOM 3269 N N . SER A 1 435 ? -9.32 116.938 47.156 1 90.75 435 SER A N 1
ATOM 3270 C CA . SER A 1 435 ? -8.555 116.062 46.25 1 90.75 435 SER A CA 1
ATOM 3271 C C . SER A 1 435 ? -8.258 114.688 46.906 1 90.75 435 SER A C 1
ATOM 3273 O O . SER A 1 435 ? -8.352 113.625 46.281 1 90.75 435 SER A O 1
ATOM 3275 N N . ILE A 1 436 ? -7.977 114.625 48.125 1 91.19 436 ILE A N 1
ATOM 3276 C CA . ILE A 1 436 ? -7.699 113.438 48.875 1 91.19 436 ILE A CA 1
ATOM 3277 C C . ILE A 1 436 ? -8.953 112.562 48.906 1 91.19 436 ILE A C 1
ATOM 3279 O O . ILE A 1 436 ? -8.875 111.312 48.719 1 91.19 436 ILE A O 1
ATOM 3283 N N . GLN A 1 437 ? -10.062 113.25 49.188 1 91.31 437 GLN A N 1
ATOM 3284 C CA . GLN A 1 437 ? -11.32 112.5 49.281 1 91.31 437 GLN A CA 1
ATOM 3285 C C . GLN A 1 437 ? -11.664 111.875 47.938 1 91.31 437 GLN A C 1
ATOM 3287 O O . GLN A 1 437 ? -12.078 110.688 47.906 1 91.31 437 GLN A O 1
ATOM 3292 N N . THR A 1 438 ? -11.352 112.562 46.812 1 92.31 438 THR A N 1
ATOM 3293 C CA . THR A 1 438 ? -11.648 112.062 45.5 1 92.31 438 THR A CA 1
ATOM 3294 C C . THR A 1 438 ? -10.711 110.875 45.125 1 92.31 438 THR A C 1
ATOM 3296 O O . THR A 1 438 ? -11.164 109.875 44.656 1 92.31 438 THR A O 1
ATOM 3299 N N . LEU A 1 439 ? -9.508 111 45.469 1 91.44 439 LEU A N 1
ATOM 3300 C CA . LEU A 1 439 ? -8.516 110 45.156 1 91.44 439 LEU A CA 1
ATOM 3301 C C . LEU A 1 439 ? -8.734 108.75 46 1 91.44 439 LEU A C 1
ATOM 3303 O O . LEU A 1 439 ? -8.484 107.625 45.562 1 91.44 439 LEU A O 1
ATOM 3307 N N . THR A 1 440 ? -9.133 108.875 47.188 1 92.31 440 THR A N 1
ATOM 3308 C CA . THR A 1 440 ? -9.414 107.75 48.062 1 92.31 440 THR A CA 1
ATOM 3309 C C . THR A 1 440 ? -10.562 106.938 47.5 1 92.31 440 THR A C 1
ATOM 3311 O O . THR A 1 440 ? -10.484 105.688 47.469 1 92.31 440 THR A O 1
ATOM 3314 N N . VAL A 1 441 ? -11.578 107.625 47.031 1 92.19 441 VAL A N 1
ATOM 3315 C CA . VAL A 1 441 ? -12.734 106.938 46.469 1 92.19 441 VAL A CA 1
ATOM 3316 C C . VAL A 1 441 ? -12.32 106.188 45.219 1 92.19 441 VAL A C 1
ATOM 3318 O O . VAL A 1 441 ? -12.727 105 45.062 1 92.19 441 VAL A O 1
ATOM 3321 N N . GLU A 1 442 ? -11.469 106.75 44.5 1 93.31 442 GLU A N 1
ATOM 3322 C CA . GLU A 1 442 ? -10.992 106.125 43.281 1 93.31 442 GLU A CA 1
ATOM 3323 C C . GLU A 1 442 ? -10.133 104.875 43.594 1 93.31 442 GLU A C 1
ATOM 3325 O O . GLU A 1 442 ? -10.242 103.875 42.969 1 93.31 442 GLU A O 1
ATOM 3330 N N . THR A 1 443 ? -9.336 104.938 44.562 1 94.25 443 THR A N 1
ATOM 3331 C CA . THR A 1 443 ? -8.43 103.875 44.938 1 94.25 443 THR A CA 1
ATOM 3332 C C . THR A 1 443 ? -9.203 102.688 45.531 1 94.25 443 THR A C 1
ATOM 3334 O O . THR A 1 443 ? -8.883 101.562 45.25 1 94.25 443 THR A O 1
ATOM 3337 N N . VAL A 1 444 ? -10.156 103.062 46.375 1 92.69 444 VAL A N 1
ATOM 3338 C CA . VAL A 1 444 ? -11.008 102 46.906 1 92.69 444 VAL A CA 1
ATOM 3339 C C . VAL A 1 444 ? -11.68 101.25 45.781 1 92.69 444 VAL A C 1
ATOM 3341 O O . VAL A 1 444 ? -11.781 100 45.812 1 92.69 444 VAL A O 1
ATOM 3344 N N . GLY A 1 445 ? -12.086 102 44.719 1 93.5 445 GLY A N 1
ATOM 3345 C CA . GLY A 1 445 ? -12.664 101.375 43.562 1 93.5 445 GLY A CA 1
ATOM 3346 C C . GLY A 1 445 ? -11.695 100.438 42.844 1 93.5 445 GLY A C 1
ATOM 3347 O O . GLY A 1 445 ? -12.062 99.312 42.438 1 93.5 445 GLY A O 1
ATOM 3348 N N . GLU A 1 446 ? -10.508 100.875 42.75 1 93.81 446 GLU A N 1
ATOM 3349 C CA . GLU A 1 446 ? -9.484 100 42.094 1 93.81 446 GLU A CA 1
ATOM 3350 C C . GLU A 1 446 ? -9.195 98.75 42.906 1 93.81 446 GLU A C 1
ATOM 3352 O O . GLU A 1 446 ? -9.07 97.688 42.344 1 93.81 446 GLU A O 1
ATOM 3357 N N . ILE A 1 447 ? -9.133 98.875 44.156 1 93.12 447 ILE A N 1
ATOM 3358 C CA . ILE A 1 447 ? -8.828 97.75 45.031 1 93.12 447 ILE A CA 1
ATOM 3359 C C . ILE A 1 447 ? -9.984 96.75 45 1 93.12 447 ILE A C 1
ATOM 3361 O O . ILE A 1 447 ? -9.758 95.562 45.031 1 93.12 447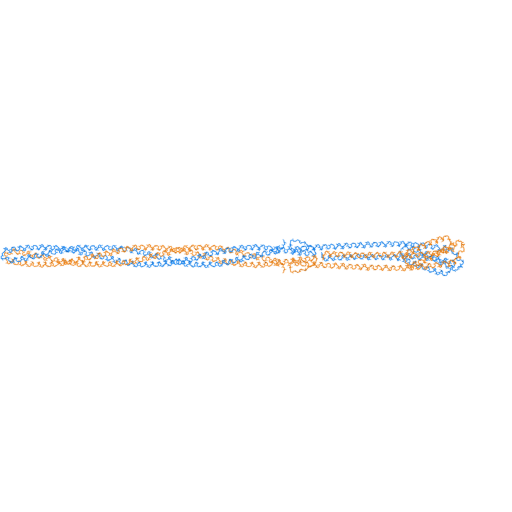 ILE A O 1
ATOM 3365 N N . LYS A 1 448 ? -11.141 97.312 44.906 1 93.44 448 LYS A N 1
ATOM 3366 C CA . LYS A 1 448 ? -12.297 96.438 44.781 1 93.44 448 LYS A CA 1
ATOM 3367 C C . LYS A 1 448 ? -12.242 95.625 43.5 1 93.44 448 LYS A C 1
ATOM 3369 O O . LYS A 1 448 ? -12.516 94.438 43.5 1 93.44 448 LYS A O 1
ATOM 3374 N N . GLU A 1 449 ? -11.828 96.25 42.469 1 93.94 449 GLU A N 1
ATOM 3375 C CA . GLU A 1 449 ? -11.703 95.562 41.188 1 93.94 449 GLU A CA 1
ATOM 3376 C C . GLU A 1 449 ? -10.586 94.5 41.25 1 93.94 449 GLU A C 1
ATOM 3378 O O . GLU A 1 449 ? -10.727 93.438 40.656 1 93.94 449 GLU A O 1
ATOM 3383 N N . ILE A 1 450 ? -9.578 94.75 41.875 1 92.81 450 ILE A N 1
ATOM 3384 C CA . ILE A 1 450 ? -8.469 93.812 42.031 1 92.81 450 ILE A CA 1
ATOM 3385 C C . ILE A 1 450 ? -8.961 92.562 42.781 1 92.81 450 ILE A C 1
ATOM 3387 O O . ILE A 1 450 ? -8.672 91.438 42.375 1 92.81 450 ILE A O 1
ATOM 3391 N N . THR A 1 451 ? -9.688 92.812 43.844 1 92.62 451 THR A N 1
ATOM 3392 C CA . THR A 1 451 ? -10.211 91.75 44.625 1 92.62 451 THR A CA 1
ATOM 3393 C C . THR A 1 451 ? -11.133 90.875 43.812 1 92.62 451 THR A C 1
ATOM 3395 O O . THR A 1 451 ? -11.07 89.625 43.906 1 92.62 451 THR A O 1
ATOM 3398 N N . ASP A 1 452 ? -11.906 91.5 42.906 1 94.44 452 ASP A N 1
ATOM 3399 C CA . ASP A 1 452 ? -12.82 90.75 42.031 1 94.44 452 ASP A CA 1
ATOM 3400 C C . ASP A 1 452 ? -12.047 89.875 41.031 1 94.44 452 ASP A C 1
ATOM 3402 O O . ASP A 1 452 ? -12.398 88.75 40.75 1 94.44 452 ASP A O 1
ATOM 3406 N N . GLU A 1 453 ? -11.078 90.5 40.562 1 93.44 453 GLU A N 1
ATOM 3407 C CA . GLU A 1 453 ? -10.273 89.812 39.562 1 93.44 453 GLU A CA 1
ATOM 3408 C C . GLU A 1 453 ? -9.531 88.625 40.188 1 93.44 453 GLU A C 1
ATOM 3410 O O . GLU A 1 453 ? -9.422 87.562 39.562 1 93.44 453 GLU A O 1
ATOM 3415 N N . ILE A 1 454 ? -9.055 88.75 41.344 1 92.44 454 ILE A N 1
ATOM 3416 C CA . ILE A 1 454 ? -8.383 87.625 42.031 1 92.44 454 ILE A CA 1
ATOM 3417 C C . ILE A 1 454 ? -9.391 86.5 42.344 1 92.44 454 ILE A C 1
ATOM 3419 O O . ILE A 1 454 ? -9.055 85.312 42.281 1 92.44 454 ILE A O 1
ATOM 3423 N N . GLY A 1 455 ? -10.586 87 42.688 1 91.44 455 GLY A N 1
ATOM 3424 C CA . GLY A 1 455 ? -11.648 86 42.844 1 91.44 455 GLY A CA 1
ATOM 3425 C C . GLY A 1 455 ? -11.914 85.188 41.562 1 91.44 455 GLY A C 1
ATOM 3426 O O . GLY A 1 455 ? -12.117 84 41.625 1 91.44 455 GLY A O 1
ATOM 3427 N N . ASN A 1 456 ? -11.844 85.875 40.406 1 93.06 456 ASN A N 1
ATOM 3428 C CA . ASN A 1 456 ? -12 85.188 39.125 1 93.06 456 ASN A CA 1
ATOM 3429 C C . ASN A 1 456 ? -10.859 84.188 38.844 1 93.06 456 ASN A C 1
ATOM 3431 O O . ASN A 1 456 ? -11.086 83.125 38.375 1 93.06 456 ASN A O 1
ATOM 3435 N N . VAL A 1 457 ? -9.719 84.562 39.188 1 92.56 457 VAL A N 1
ATOM 3436 C CA . VAL A 1 457 ? -8.547 83.75 39 1 92.56 457 VAL A CA 1
ATOM 3437 C C . VAL A 1 457 ? -8.703 82.5 39.875 1 92.56 457 VAL A C 1
ATOM 3439 O O . VAL A 1 457 ? -8.43 81.375 39.406 1 92.56 457 VAL A O 1
ATOM 3442 N N . SER A 1 458 ? -9.148 82.688 41.062 1 90.81 458 SER A N 1
ATOM 3443 C CA . SER A 1 458 ? -9.375 81.562 41.969 1 90.81 458 SER A CA 1
ATOM 3444 C C . SER A 1 458 ? -10.383 80.562 41.375 1 90.81 458 SER A C 1
ATOM 3446 O O . SER A 1 458 ? -10.203 79.375 41.469 1 90.81 458 SER A O 1
ATOM 3448 N N . GLY A 1 459 ? -11.398 81.062 40.719 1 92 459 GLY A N 1
ATOM 3449 C CA . GLY A 1 459 ? -12.383 80.25 40.094 1 92 459 GLY A CA 1
ATOM 3450 C C . GLY A 1 459 ? -11.812 79.438 38.906 1 92 459 GLY A C 1
ATOM 3451 O O . GLY A 1 459 ? -12.117 78.25 38.75 1 92 459 GLY A O 1
ATOM 3452 N N . MET A 1 460 ? -11.047 80.062 38.125 1 92.38 460 MET A N 1
ATOM 3453 C CA . MET A 1 460 ? -10.414 79.375 37 1 92.38 460 MET A CA 1
ATOM 3454 C C . MET A 1 460 ? -9.453 78.312 37.438 1 92.38 460 MET A C 1
ATOM 3456 O O . MET A 1 460 ? -9.391 77.25 36.844 1 92.38 460 MET A O 1
ATOM 3460 N N . ILE A 1 461 ? -8.742 78.562 38.469 1 93.19 461 ILE A N 1
ATOM 3461 C CA . ILE A 1 461 ? -7.781 77.625 39 1 93.19 461 ILE A CA 1
ATOM 3462 C C . ILE A 1 461 ? -8.516 76.375 39.562 1 93.19 461 ILE A C 1
ATOM 3464 O O . ILE A 1 461 ? -8.039 75.25 39.469 1 93.19 461 ILE A O 1
ATOM 3468 N N . ASP A 1 462 ? -9.688 76.688 40.125 1 92.31 462 ASP A N 1
ATOM 3469 C CA . ASP A 1 462 ? -10.516 75.562 40.594 1 92.31 462 ASP A CA 1
ATOM 3470 C C . ASP A 1 462 ? -10.938 74.688 39.438 1 92.31 462 ASP A C 1
ATOM 3472 O O . ASP A 1 462 ? -10.961 73.438 39.562 1 92.31 462 ASP A O 1
ATOM 3476 N N . GLY A 1 463 ? -11.211 75.312 38.344 1 92.19 463 GLY A N 1
ATOM 3477 C CA . GLY A 1 463 ? -11.523 74.562 37.156 1 92.19 463 GLY A CA 1
ATOM 3478 C C . GLY A 1 463 ? -10.367 73.75 36.656 1 92.19 463 GLY A C 1
ATOM 3479 O O . GLY A 1 463 ? -10.555 72.562 36.25 1 92.19 463 GLY A O 1
ATOM 3480 N N . VAL A 1 464 ? -9.195 74.188 36.719 1 94.56 464 VAL A N 1
ATOM 3481 C CA . VAL A 1 464 ? -7.996 73.5 36.312 1 94.56 464 VAL A CA 1
ATOM 3482 C C . VAL A 1 464 ? -7.762 72.312 37.25 1 94.56 464 VAL A C 1
ATOM 3484 O O . VAL A 1 464 ? -7.418 71.188 36.781 1 94.56 464 VAL A O 1
ATOM 3487 N N . ALA A 1 465 ? -7.945 72.5 38.5 1 92.06 465 ALA A N 1
ATOM 3488 C CA . ALA A 1 465 ? -7.754 71.438 39.5 1 92.06 465 ALA A CA 1
ATOM 3489 C C . ALA A 1 465 ? -8.688 70.25 39.219 1 92.06 465 ALA A C 1
ATOM 3491 O O . ALA A 1 465 ? -8.273 69.062 39.281 1 92.06 465 ALA A O 1
ATOM 3492 N N . VAL A 1 466 ? -9.953 70.5 38.812 1 94 466 VAL A N 1
ATOM 3493 C CA . VAL A 1 466 ? -10.938 69.5 38.531 1 94 466 VAL A CA 1
ATOM 3494 C C . VAL A 1 466 ? -10.531 68.75 37.25 1 94 466 VAL A C 1
ATOM 3496 O O . VAL A 1 466 ? -10.609 67.5 37.188 1 94 466 VAL A O 1
ATOM 3499 N N . ALA A 1 467 ? -10.062 69.5 36.312 1 94.56 467 ALA A N 1
ATOM 3500 C CA . ALA A 1 467 ? -9.648 68.875 35.031 1 94.56 467 ALA A CA 1
ATOM 3501 C C . ALA A 1 467 ? -8.43 68 35.25 1 94.56 467 ALA A C 1
ATOM 3503 O O . ALA A 1 467 ? -8.328 66.938 34.625 1 94.56 467 ALA A O 1
ATOM 3504 N N . VAL A 1 468 ? -7.523 68.312 36.062 1 92.69 468 VAL A N 1
ATOM 3505 C CA . VAL A 1 468 ? -6.32 67.562 36.344 1 92.69 468 VAL A CA 1
ATOM 3506 C C . VAL A 1 468 ? -6.703 66.25 37.031 1 92.69 468 VAL A C 1
ATOM 3508 O O . VAL A 1 468 ? -6.113 65.188 36.781 1 92.69 468 VAL A O 1
ATOM 3511 N N . ASP A 1 469 ? -7.719 66.312 37.906 1 92.5 469 ASP A N 1
ATOM 3512 C CA . ASP A 1 469 ? -8.203 65.125 38.562 1 92.5 469 ASP A CA 1
ATOM 3513 C C . ASP A 1 469 ? -8.797 64.125 37.562 1 92.5 469 ASP A C 1
ATOM 3515 O O . ASP A 1 469 ? -8.57 62.938 37.656 1 92.5 469 ASP A O 1
ATOM 3519 N N . GLN A 1 470 ? -9.461 64.625 36.625 1 93.44 470 GLN A N 1
ATOM 3520 C CA . GLN A 1 470 ? -10.031 63.812 35.594 1 93.44 470 GLN A CA 1
ATOM 3521 C C . GLN A 1 470 ? -8.945 63.219 34.719 1 93.44 470 GLN A C 1
ATOM 3523 O O . GLN A 1 470 ? -9.031 62.031 34.312 1 93.44 470 GLN A O 1
ATOM 3528 N N . GLN A 1 471 ? -7.938 63.938 34.438 1 92.75 471 GLN A N 1
ATOM 3529 C CA . GLN A 1 471 ? -6.809 63.469 33.656 1 92.75 471 GLN A CA 1
ATOM 3530 C C . GLN A 1 471 ? -6.062 62.344 34.375 1 92.75 471 GLN A C 1
ATOM 3532 O O . GLN A 1 471 ? -5.602 61.406 33.75 1 92.75 471 GLN A O 1
ATOM 3537 N N . ALA A 1 472 ? -5.941 62.5 35.656 1 91.12 472 ALA A N 1
ATOM 3538 C CA . ALA A 1 472 ? -5.285 61.469 36.469 1 91.12 472 ALA A CA 1
ATOM 3539 C C . ALA A 1 472 ? -6.035 60.156 36.375 1 91.12 472 ALA A C 1
ATOM 3541 O O . ALA A 1 472 ? -5.418 59.094 36.281 1 91.12 472 ALA A O 1
ATOM 3542 N N . LEU A 1 473 ? -7.375 60.188 36.344 1 92.75 473 LEU A N 1
ATOM 3543 C CA . LEU A 1 473 ? -8.195 59 36.25 1 92.75 473 LEU A CA 1
ATOM 3544 C C . LEU A 1 473 ? -8.031 58.375 34.875 1 92.75 473 LEU A C 1
ATOM 3546 O O . LEU A 1 473 ? -7.891 57.156 34.75 1 92.75 473 LEU A O 1
ATOM 3550 N N . ALA A 1 474 ? -8.047 59.188 33.875 1 93.38 474 ALA A N 1
ATOM 3551 C CA . ALA A 1 474 ? -7.898 58.719 32.5 1 93.38 474 ALA A CA 1
ATOM 3552 C C . ALA A 1 474 ? -6.527 58.062 32.281 1 93.38 474 ALA A C 1
ATOM 3554 O O . ALA A 1 474 ? -6.398 57.062 31.594 1 93.38 474 ALA A O 1
ATOM 3555 N N . THR A 1 475 ? -5.52 58.656 32.844 1 91.69 475 THR A N 1
ATOM 3556 C CA . THR A 1 475 ? -4.164 58.125 32.719 1 91.69 475 THR A CA 1
ATOM 3557 C C . THR A 1 475 ? -4.031 56.781 33.406 1 91.69 475 THR A C 1
ATOM 3559 O O . THR A 1 475 ? -3.33 55.875 32.938 1 91.69 475 THR A O 1
ATOM 3562 N N . ARG A 1 476 ? -4.758 56.562 34.562 1 93.5 476 ARG A N 1
ATOM 3563 C CA . ARG A 1 476 ? -4.762 55.281 35.25 1 93.5 476 ARG A CA 1
ATOM 3564 C C . ARG A 1 476 ? -5.461 54.188 34.406 1 93.5 476 ARG A C 1
ATOM 3566 O O . ARG A 1 476 ? -5.027 53.031 34.406 1 93.5 476 ARG A O 1
ATOM 3573 N N . GLU A 1 477 ? -6.434 54.688 33.75 1 94.88 477 GLU A N 1
ATOM 3574 C CA . GLU A 1 477 ? -7.137 53.781 32.875 1 94.88 477 GLU A CA 1
ATOM 3575 C C . GLU A 1 477 ? -6.25 53.344 31.703 1 94.88 477 GLU A C 1
ATOM 3577 O O . GLU A 1 477 ? -6.242 52.188 31.328 1 94.88 477 GLU A O 1
ATOM 3582 N N . ILE A 1 478 ? -5.562 54.25 31.156 1 94.94 478 ILE A N 1
ATOM 3583 C CA . ILE A 1 478 ? -4.637 53.969 30.078 1 94.94 478 ILE A CA 1
ATOM 3584 C C . ILE A 1 478 ? -3.572 52.969 30.547 1 94.94 478 ILE A C 1
ATOM 3586 O O . ILE A 1 478 ? -3.301 51.969 29.891 1 94.94 478 ILE A O 1
ATOM 3590 N N . ALA A 1 479 ? -3.02 53.219 31.719 1 94.31 479 ALA A N 1
ATOM 3591 C CA . ALA A 1 479 ? -1.97 52.375 32.281 1 94.31 479 ALA A CA 1
ATOM 3592 C C . ALA A 1 479 ? -2.479 50.969 32.469 1 94.31 479 ALA A C 1
ATOM 3594 O O . ALA A 1 479 ? -1.785 50 32.156 1 94.31 479 ALA A O 1
ATOM 3595 N N . ASP A 1 480 ? -3.695 50.844 33 1 95.69 480 ASP A N 1
ATOM 3596 C CA . ASP A 1 480 ? -4.285 49.531 33.281 1 95.69 480 ASP A CA 1
ATOM 3597 C C . ASP A 1 480 ? -4.535 48.781 31.969 1 95.69 480 ASP A C 1
ATOM 3599 O O . ASP A 1 480 ? -4.219 47.594 31.859 1 95.69 480 ASP A O 1
ATOM 3603 N N . ASN A 1 481 ? -5.035 49.469 31.016 1 96.56 481 ASN A N 1
ATOM 3604 C CA . ASN A 1 481 ? -5.328 48.812 29.734 1 96.56 481 ASN A CA 1
ATOM 3605 C C . ASN A 1 481 ? -4.051 48.469 28.969 1 96.56 481 ASN A C 1
ATOM 3607 O O . ASN A 1 481 ? -4.004 47.469 28.25 1 96.56 481 ASN A O 1
ATOM 3611 N N . VAL A 1 482 ? -3.047 49.281 29.141 1 96.06 482 VAL A N 1
ATOM 3612 C CA . VAL A 1 482 ? -1.745 49 28.547 1 96.06 482 VAL A CA 1
ATOM 3613 C C . VAL A 1 482 ? -1.18 47.719 29.141 1 96.06 482 VAL A C 1
ATOM 3615 O O . VAL A 1 482 ? -0.669 46.844 28.406 1 96.06 482 VAL A O 1
ATOM 3618 N N . ASN A 1 483 ? -1.345 47.562 30.438 1 95.75 483 ASN A N 1
ATOM 3619 C CA . ASN A 1 483 ? -0.858 46.375 31.109 1 95.75 483 ASN A CA 1
ATOM 3620 C C . ASN A 1 483 ? -1.604 45.125 30.625 1 95.75 483 ASN A C 1
ATOM 3622 O O . ASN A 1 483 ? -0.991 44.094 30.391 1 95.75 483 ASN A O 1
ATOM 3626 N N . GLN A 1 484 ? -2.832 45.25 30.469 1 94.75 484 GLN A N 1
ATOM 3627 C CA . GLN A 1 484 ? -3.639 44.125 30 1 94.75 484 GLN A CA 1
ATOM 3628 C C . GLN A 1 484 ? -3.328 43.781 28.547 1 94.75 484 GLN A C 1
ATOM 3630 O O . GLN A 1 484 ? -3.217 42.594 28.203 1 94.75 484 GLN A O 1
ATOM 3635 N N . ALA A 1 485 ? -3.176 44.781 27.734 1 94.75 485 ALA A N 1
ATOM 3636 C CA . ALA A 1 485 ? -2.846 44.562 26.328 1 94.75 485 ALA A CA 1
ATOM 3637 C C . ALA A 1 485 ? -1.47 43.906 26.188 1 94.75 485 ALA A C 1
ATOM 3639 O O . ALA A 1 485 ? -1.272 43.031 25.344 1 94.75 485 ALA A O 1
ATOM 3640 N N . ALA A 1 486 ? -0.535 44.406 27.016 1 94.5 486 ALA A N 1
ATOM 3641 C CA . ALA A 1 486 ? 0.804 43.812 27 1 94.5 486 ALA A CA 1
ATOM 3642 C C . ALA A 1 486 ? 0.759 42.344 27.375 1 94.5 486 ALA A C 1
ATOM 3644 O O . ALA A 1 486 ? 1.458 41.531 26.766 1 94.5 486 ALA A O 1
ATOM 3645 N N . GLY A 1 487 ? -0.066 41.969 28.375 1 93.94 487 GLY A N 1
ATOM 3646 C CA . GLY A 1 487 ? -0.244 40.594 28.719 1 93.94 487 GLY A CA 1
ATOM 3647 C C . GLY A 1 487 ? -0.859 39.75 27.609 1 93.94 487 GLY A C 1
ATOM 3648 O O . GLY A 1 487 ? -0.413 38.625 27.344 1 93.94 487 GLY A O 1
ATOM 3649 N N . GLY A 1 488 ? -1.854 40.312 27.016 1 93.56 488 GLY A N 1
ATOM 3650 C CA . GLY A 1 488 ? -2.465 39.656 25.875 1 93.56 488 GLY A CA 1
ATOM 3651 C C . GLY A 1 488 ? -1.5 39.406 24.734 1 93.56 488 GLY A C 1
ATOM 3652 O O . GLY A 1 488 ? -1.483 38.312 24.141 1 93.56 488 GLY A O 1
ATOM 3653 N N . LEU A 1 489 ? -0.695 40.344 24.438 1 93.31 489 LEU A N 1
ATOM 3654 C CA . LEU A 1 489 ? 0.26 40.25 23.344 1 93.31 489 LEU A CA 1
ATOM 3655 C C . LEU A 1 489 ? 1.366 39.25 23.672 1 93.31 489 LEU A C 1
ATOM 3657 O O . LEU A 1 489 ? 1.888 38.562 22.781 1 93.31 489 LEU A O 1
ATOM 3661 N N . GLN A 1 490 ? 1.704 39.156 24.938 1 93.44 490 GLN A N 1
ATOM 3662 C CA . GLN A 1 490 ? 2.662 38.125 25.359 1 93.44 490 GLN A CA 1
ATOM 3663 C C . GLN A 1 490 ? 2.111 36.719 25.141 1 93.44 490 GLN A C 1
ATOM 3665 O O . GLN A 1 490 ? 2.844 35.844 24.734 1 93.44 490 GLN A O 1
ATOM 3670 N N . GLU A 1 491 ? 0.856 36.562 25.406 1 94.25 491 GLU A N 1
ATOM 3671 C CA . GLU A 1 491 ? 0.201 35.281 25.156 1 94.25 491 GLU A CA 1
ATOM 3672 C C . GLU A 1 491 ? 0.184 34.969 23.672 1 94.25 491 GLU A C 1
ATOM 3674 O O . GLU A 1 491 ? 0.421 33.812 23.281 1 94.25 491 GLU A O 1
ATOM 3679 N N . VAL A 1 492 ? -0.067 35.906 22.844 1 94.62 492 VAL A N 1
ATOM 3680 C CA . VAL A 1 492 ? -0.059 35.719 21.406 1 94.62 492 VAL A CA 1
ATOM 3681 C C . VAL A 1 492 ? 1.319 35.25 20.938 1 94.62 492 VAL A C 1
ATOM 3683 O O . VAL A 1 492 ? 1.432 34.281 20.188 1 94.62 492 VAL A O 1
ATOM 3686 N N . THR A 1 493 ? 2.328 35.906 21.438 1 94 493 THR A N 1
ATOM 3687 C CA . THR A 1 493 ? 3.693 35.594 21.031 1 94 493 THR A CA 1
ATOM 3688 C C . THR A 1 493 ? 4.059 34.188 21.422 1 94 493 THR A C 1
ATOM 3690 O O . THR A 1 493 ? 4.672 33.438 20.641 1 94 493 THR A O 1
ATOM 3693 N N . ARG A 1 494 ? 3.699 33.688 22.594 1 95.69 494 ARG A N 1
ATOM 3694 C CA . ARG A 1 494 ? 3.988 32.344 23.062 1 95.69 494 ARG A CA 1
ATOM 3695 C C . ARG A 1 494 ? 3.27 31.281 22.219 1 95.69 494 ARG A C 1
ATOM 3697 O O . ARG A 1 494 ? 3.879 30.312 21.781 1 95.69 494 ARG A O 1
ATOM 3704 N N . ASN A 1 495 ? 1.988 31.547 21.953 1 95.5 495 ASN A N 1
ATOM 3705 C CA . ASN A 1 495 ? 1.188 30.594 21.188 1 95.5 495 ASN A CA 1
ATOM 3706 C C . ASN A 1 495 ? 1.619 30.547 19.734 1 95.5 495 ASN A C 1
ATOM 3708 O O . ASN A 1 495 ? 1.554 29.5 19.094 1 95.5 495 ASN A O 1
ATOM 3712 N N . VAL A 1 496 ? 2.047 31.625 19.203 1 94.19 496 VAL A N 1
ATOM 3713 C CA . VAL A 1 496 ? 2.525 31.688 17.828 1 94.19 496 VAL A CA 1
ATOM 3714 C C . VAL A 1 496 ? 3.824 30.891 17.688 1 94.19 496 VAL A C 1
ATOM 3716 O O . VAL A 1 496 ? 4.027 30.188 16.703 1 94.19 496 VAL A O 1
ATOM 3719 N N . SER A 1 497 ? 4.688 31.016 18.672 1 94.06 497 SER A N 1
ATOM 3720 C CA . SER A 1 497 ? 5.922 30.25 18.672 1 94.06 497 SER A CA 1
ATOM 3721 C C . SER A 1 497 ? 5.637 28.75 18.672 1 94.06 497 SER A C 1
ATOM 3723 O O . SER A 1 497 ? 6.238 27.984 17.906 1 94.06 497 SER A O 1
ATOM 3725 N N . GLN A 1 498 ? 4.73 28.344 19.484 1 93.38 498 GLN A N 1
ATOM 3726 C CA . GLN A 1 498 ? 4.336 26.938 19.547 1 93.38 498 GLN A CA 1
ATOM 3727 C C . GLN A 1 498 ? 3.713 26.484 18.234 1 93.38 498 GLN A C 1
ATOM 3729 O O . GLN A 1 498 ? 3.982 25.375 17.766 1 93.38 498 GLN A O 1
ATOM 3734 N N . SER A 1 499 ? 2.924 27.297 17.656 1 93 499 SER A N 1
ATOM 3735 C CA . SER A 1 499 ? 2.273 26.984 16.391 1 93 499 SER A CA 1
ATOM 3736 C C . SER A 1 499 ? 3.291 26.844 15.258 1 93 499 SER A C 1
ATOM 3738 O O . SER A 1 499 ? 3.127 26.016 14.359 1 93 499 SER A O 1
ATOM 3740 N N . SER A 1 500 ? 4.312 27.719 15.305 1 93.81 500 SER A N 1
ATOM 3741 C CA . SER A 1 500 ? 5.383 27.609 14.32 1 93.81 500 SER A CA 1
ATOM 3742 C C . SER A 1 500 ? 6.086 26.266 14.398 1 93.81 500 SER A C 1
ATOM 3744 O O . SER A 1 500 ? 6.379 25.641 13.375 1 93.81 500 SER A O 1
ATOM 3746 N N . LEU A 1 501 ? 6.305 25.75 15.609 1 93.25 501 LEU A N 1
ATOM 3747 C CA . LEU A 1 501 ? 6.918 24.438 15.812 1 93.25 501 LEU A CA 1
ATOM 3748 C C . LEU A 1 501 ? 6.012 23.328 15.289 1 93.25 501 LEU A C 1
ATOM 3750 O O . LEU A 1 501 ? 6.484 22.375 14.648 1 93.25 501 LEU A O 1
ATOM 3754 N N . MET A 1 502 ? 4.766 23.5 15.555 1 92.81 502 MET A N 1
ATOM 3755 C CA . MET A 1 502 ? 3.807 22.5 15.109 1 92.81 502 MET A CA 1
ATOM 3756 C C . MET A 1 502 ? 3.713 22.469 13.586 1 92.81 502 MET A C 1
ATOM 3758 O O . MET A 1 502 ? 3.605 21.391 12.992 1 92.81 502 MET A O 1
ATOM 3762 N N . ALA A 1 503 ? 3.713 23.594 12.953 1 92.88 503 ALA A N 1
ATOM 3763 C CA . ALA A 1 503 ? 3.68 23.656 11.492 1 92.88 503 ALA A CA 1
ATOM 3764 C C . ALA A 1 503 ? 4.898 22.953 10.891 1 92.88 503 ALA A C 1
ATOM 3766 O O . ALA A 1 503 ? 4.773 22.234 9.898 1 92.88 503 ALA A O 1
ATOM 3767 N N . ASN A 1 504 ? 6.016 23.156 11.5 1 94.19 504 ASN A N 1
ATOM 3768 C CA . ASN A 1 504 ? 7.238 22.5 11.047 1 94.19 504 ASN A CA 1
ATOM 3769 C C . ASN A 1 504 ? 7.16 20.984 11.227 1 94.19 504 ASN A C 1
ATOM 3771 O O . ASN A 1 504 ? 7.609 20.234 10.359 1 94.19 504 ASN A O 1
ATOM 3775 N N . GLU A 1 505 ? 6.617 20.609 12.289 1 94.38 505 GLU A N 1
ATOM 3776 C CA . GLU A 1 505 ? 6.445 19.188 12.547 1 94.38 505 GLU A CA 1
ATOM 3777 C C . GLU A 1 505 ? 5.512 18.547 11.523 1 94.38 505 GLU A C 1
ATOM 3779 O O . GLU A 1 505 ? 5.785 17.453 11.016 1 94.38 505 GLU A O 1
ATOM 3784 N N . ILE A 1 506 ? 4.453 19.188 11.234 1 94.69 506 ILE A N 1
ATOM 3785 C CA . ILE A 1 506 ? 3.506 18.703 10.234 1 94.69 506 ILE A CA 1
ATOM 3786 C C . ILE A 1 506 ? 4.203 18.578 8.883 1 94.69 506 ILE A C 1
ATOM 3788 O O . ILE A 1 506 ? 4.07 17.547 8.203 1 94.69 506 ILE A O 1
ATOM 3792 N N . ALA A 1 507 ? 4.984 19.594 8.539 1 94.81 507 ALA A N 1
ATOM 3793 C CA . ALA A 1 507 ? 5.703 19.578 7.27 1 94.81 507 ALA A CA 1
ATOM 3794 C C . ALA A 1 507 ? 6.676 18.406 7.195 1 94.81 507 ALA A C 1
ATOM 3796 O O . ALA A 1 507 ? 6.773 17.734 6.164 1 94.81 507 ALA A O 1
ATOM 3797 N N . GLN A 1 508 ? 7.324 18.094 8.242 1 95.5 508 GLN A N 1
ATOM 3798 C CA . GLN A 1 508 ? 8.289 17 8.273 1 95.5 508 GLN A CA 1
ATOM 3799 C C . GLN A 1 508 ? 7.582 15.641 8.195 1 95.5 508 GLN A C 1
ATOM 3801 O O . GLN A 1 508 ? 8.008 14.758 7.453 1 95.5 508 GLN A O 1
ATOM 3806 N N . GLU A 1 509 ? 6.559 15.531 8.977 1 96.56 509 GLU A N 1
ATOM 3807 C CA . GLU A 1 509 ? 5.848 14.258 9.023 1 96.56 509 GLU A CA 1
ATOM 3808 C C . GLU A 1 509 ? 5.18 13.945 7.684 1 96.56 509 GLU A C 1
ATOM 3810 O O . GLU A 1 509 ? 5.172 12.797 7.234 1 96.56 509 GLU A O 1
ATOM 3815 N N . ILE A 1 510 ? 4.66 14.938 7.078 1 95.88 510 ILE A N 1
ATOM 3816 C CA . ILE A 1 510 ? 3.979 14.719 5.809 1 95.88 510 ILE A CA 1
ATOM 3817 C C . ILE A 1 510 ? 5.004 14.367 4.73 1 95.88 510 ILE A C 1
ATOM 3819 O O . ILE A 1 510 ? 4.715 13.586 3.818 1 95.88 510 ILE A O 1
ATOM 3823 N N . ALA A 1 511 ? 6.199 14.93 4.824 1 95.31 511 ALA A N 1
ATOM 3824 C CA . ALA A 1 511 ? 7.27 14.555 3.904 1 95.31 511 ALA A CA 1
ATOM 3825 C C . ALA A 1 511 ? 7.625 13.078 4.047 1 95.31 511 ALA A C 1
ATOM 3827 O O . ALA A 1 511 ? 7.828 12.383 3.049 1 95.31 511 ALA A O 1
ATOM 3828 N N . LYS A 1 512 ? 7.664 12.586 5.223 1 95.75 512 LYS A N 1
ATOM 3829 C CA . LYS A 1 512 ? 7.938 11.172 5.48 1 95.75 512 LYS A CA 1
ATOM 3830 C C . LYS A 1 512 ? 6.816 10.289 4.945 1 95.75 512 LYS A C 1
ATOM 3832 O O . LYS A 1 512 ? 7.074 9.203 4.414 1 95.75 512 LYS A O 1
ATOM 3837 N N . ILE A 1 513 ? 5.613 10.727 5.105 1 95.31 513 ILE A N 1
ATOM 3838 C CA . ILE A 1 513 ? 4.469 10 4.574 1 95.31 513 ILE A CA 1
ATOM 3839 C C . ILE A 1 513 ? 4.582 9.898 3.053 1 95.31 513 ILE A C 1
ATOM 3841 O O . ILE A 1 513 ? 4.352 8.836 2.475 1 95.31 513 ILE A O 1
ATOM 3845 N N . ASN A 1 514 ? 4.98 10.992 2.439 1 96.38 514 ASN A N 1
ATOM 3846 C CA . ASN A 1 514 ? 5.141 11.008 0.988 1 96.38 514 ASN A CA 1
ATOM 3847 C C . ASN A 1 514 ? 6.188 9.992 0.532 1 96.38 514 ASN A C 1
ATOM 3849 O O . ASN A 1 514 ? 6.023 9.344 -0.501 1 96.38 514 ASN A O 1
ATOM 3853 N N . GLU A 1 515 ? 7.203 9.867 1.26 1 95.94 515 GLU A N 1
ATOM 3854 C CA . GLU A 1 515 ? 8.234 8.875 0.956 1 95.94 515 GLU A CA 1
ATOM 3855 C C . GLU A 1 515 ? 7.672 7.461 1.036 1 95.94 515 GLU A C 1
ATOM 3857 O O . GLU A 1 515 ? 7.949 6.629 0.169 1 95.94 515 GLU A O 1
ATOM 3862 N N . ARG A 1 516 ? 6.938 7.254 2.041 1 95.69 516 ARG A N 1
ATOM 3863 C CA . ARG A 1 516 ? 6.352 5.93 2.229 1 95.69 516 ARG A CA 1
ATOM 3864 C C . ARG A 1 516 ? 5.309 5.633 1.159 1 95.69 516 ARG A C 1
ATOM 3866 O O . ARG A 1 516 ? 5.16 4.488 0.729 1 95.69 516 ARG A O 1
ATOM 3873 N N . ILE A 1 517 ? 4.562 6.637 0.724 1 96.06 517 ILE A N 1
ATOM 3874 C CA . ILE A 1 517 ? 3.594 6.48 -0.355 1 96.06 517 ILE A CA 1
ATOM 3875 C C . ILE A 1 517 ? 4.305 6.004 -1.62 1 96.06 517 ILE A C 1
ATOM 3877 O O . ILE A 1 517 ? 3.803 5.129 -2.33 1 96.06 517 ILE A O 1
ATOM 3881 N N . SER A 1 518 ? 5.484 6.543 -1.864 1 95.69 518 SER A N 1
ATOM 3882 C CA . SER A 1 518 ? 6.266 6.129 -3.023 1 95.69 518 SER A CA 1
ATOM 3883 C C . SER A 1 518 ? 6.66 4.66 -2.924 1 95.69 518 SER A C 1
ATOM 3885 O O . SER A 1 518 ? 6.602 3.928 -3.914 1 95.69 518 SER A O 1
ATOM 3887 N N . GLU A 1 519 ? 7.027 4.223 -1.791 1 94.75 519 GLU A N 1
ATOM 3888 C CA . GLU A 1 519 ? 7.383 2.826 -1.57 1 94.75 519 GLU A CA 1
ATOM 3889 C C . GLU A 1 519 ? 6.188 1.908 -1.791 1 94.75 519 GLU A C 1
ATOM 3891 O O . GLU A 1 519 ? 6.316 0.843 -2.398 1 94.75 519 GLU A O 1
ATOM 3896 N N . VAL A 1 520 ? 5.082 2.322 -1.287 1 95.12 520 VAL A N 1
ATOM 3897 C CA . VAL A 1 520 ? 3.846 1.565 -1.457 1 95.12 520 VAL A CA 1
ATOM 3898 C C . VAL A 1 520 ? 3.488 1.485 -2.939 1 95.12 520 VAL A C 1
ATOM 3900 O O . VAL A 1 520 ? 3.1 0.425 -3.434 1 95.12 520 VAL A O 1
ATOM 3903 N N . SER A 1 521 ? 3.631 2.6 -3.646 1 96 521 SER A N 1
ATOM 3904 C CA . SER A 1 521 ? 3.381 2.621 -5.082 1 96 521 SER A CA 1
ATOM 3905 C C . SER A 1 521 ? 4.305 1.659 -5.82 1 96 521 SER A C 1
ATOM 3907 O O . SER A 1 521 ? 3.861 0.907 -6.691 1 96 521 SER A O 1
ATOM 3909 N N . HIS A 1 522 ? 5.574 1.594 -5.469 1 96 522 HIS A N 1
ATOM 3910 C CA . HIS A 1 522 ? 6.523 0.65 -6.047 1 96 522 HIS A CA 1
ATOM 3911 C C . HIS A 1 522 ? 6.137 -0.79 -5.727 1 96 522 HIS A C 1
ATOM 3913 O O . HIS A 1 522 ? 6.203 -1.663 -6.594 1 96 522 HIS A O 1
ATOM 3919 N N . GLY A 1 523 ? 5.75 -0.944 -4.465 1 95.56 523 GLY A N 1
ATOM 3920 C CA . GLY A 1 523 ? 5.266 -2.258 -4.074 1 95.56 523 GLY A CA 1
ATOM 3921 C C . GLY A 1 523 ? 4.07 -2.721 -4.891 1 95.56 523 GLY A C 1
ATOM 3922 O O . GLY A 1 523 ? 4 -3.883 -5.293 1 95.56 523 GLY A O 1
ATOM 3923 N N . SER A 1 524 ? 3.16 -1.855 -5.18 1 95.44 524 SER A N 1
ATOM 3924 C CA . SER A 1 524 ? 1.998 -2.172 -6.004 1 95.44 524 SER A CA 1
ATOM 3925 C C . SER A 1 524 ? 2.41 -2.549 -7.426 1 95.44 524 SER A C 1
ATOM 3927 O O . SER A 1 524 ? 1.841 -3.465 -8.023 1 95.44 524 SER A O 1
ATOM 3929 N N . ALA A 1 525 ? 3.408 -1.878 -7.98 1 95.12 525 ALA A N 1
ATOM 3930 C CA . ALA A 1 525 ? 3.928 -2.186 -9.312 1 95.12 525 ALA A CA 1
ATOM 3931 C C . ALA A 1 525 ? 4.559 -3.574 -9.344 1 95.12 525 ALA A C 1
ATOM 3933 O O . ALA A 1 525 ? 4.406 -4.309 -10.32 1 95.12 525 ALA A O 1
ATOM 3934 N N . GLU A 1 526 ? 5.246 -3.938 -8.281 1 95.69 526 GLU A N 1
ATOM 3935 C CA . GLU A 1 526 ? 5.844 -5.266 -8.172 1 95.69 526 GLU A CA 1
ATOM 3936 C C . GLU A 1 526 ? 4.77 -6.352 -8.125 1 95.69 526 GLU A C 1
ATOM 3938 O O . GLU A 1 526 ? 4.914 -7.402 -8.75 1 95.69 526 GLU A O 1
ATOM 3943 N N . VAL A 1 527 ? 3.699 -6.117 -7.391 1 94.94 527 VAL A N 1
ATOM 3944 C CA . VAL A 1 527 ? 2.584 -7.055 -7.312 1 94.94 527 VAL A CA 1
ATOM 3945 C C . VAL A 1 527 ? 1.947 -7.215 -8.695 1 94.94 527 VAL A C 1
ATOM 3947 O O . VAL A 1 527 ? 1.646 -8.336 -9.117 1 94.94 527 VAL A O 1
ATOM 3950 N N . ASP A 1 528 ? 1.769 -6.133 -9.383 1 96.62 528 ASP A N 1
ATOM 3951 C CA . ASP A 1 528 ? 1.195 -6.156 -10.727 1 96.62 528 ASP A CA 1
ATOM 3952 C C . ASP A 1 528 ? 2.072 -6.961 -11.68 1 96.62 528 ASP A C 1
ATOM 3954 O O . ASP A 1 528 ? 1.566 -7.777 -12.461 1 96.62 528 ASP A O 1
ATOM 3958 N N . ALA A 1 529 ? 3.357 -6.738 -11.625 1 95.44 529 ALA A N 1
ATOM 3959 C CA . ALA A 1 529 ? 4.301 -7.473 -12.469 1 95.44 529 ALA A CA 1
ATOM 3960 C C . ALA A 1 529 ? 4.27 -8.961 -12.148 1 95.44 529 ALA A C 1
ATOM 3962 O O . ALA A 1 529 ? 4.301 -9.797 -13.055 1 95.44 529 ALA A O 1
ATOM 3963 N N . SER A 1 530 ? 4.242 -9.227 -10.867 1 95.44 530 SER A N 1
ATOM 3964 C CA . SER A 1 530 ? 4.16 -10.625 -10.445 1 95.44 530 SER A CA 1
ATOM 3965 C C . SER A 1 530 ? 2.865 -11.266 -10.922 1 95.44 530 SER A C 1
ATOM 3967 O O . SER A 1 530 ? 2.865 -12.414 -11.375 1 95.44 530 SER A O 1
ATOM 3969 N N . ALA A 1 531 ? 1.735 -10.578 -10.812 1 94.56 531 ALA A N 1
ATOM 3970 C CA . ALA A 1 531 ? 0.446 -11.062 -11.297 1 94.56 531 ALA A CA 1
ATOM 3971 C C . ALA A 1 531 ? 0.499 -11.367 -12.797 1 94.56 531 ALA A C 1
ATOM 3973 O O . ALA A 1 531 ? 0.01 -12.406 -13.242 1 94.56 531 ALA A O 1
ATOM 3974 N N . ALA A 1 532 ? 1.128 -10.523 -13.57 1 93.75 532 ALA A N 1
ATOM 3975 C CA . ALA A 1 532 ? 1.271 -10.719 -15.016 1 93.75 532 ALA A CA 1
ATOM 3976 C C . ALA A 1 532 ? 2.133 -11.945 -15.32 1 93.75 532 ALA A C 1
ATOM 3978 O O . ALA A 1 532 ? 1.796 -12.742 -16.203 1 93.75 532 ALA A O 1
ATOM 3979 N N . SER A 1 533 ? 3.23 -12.07 -14.57 1 95.25 533 SER A N 1
ATOM 3980 C CA . SER A 1 533 ? 4.117 -13.211 -14.742 1 95.25 533 SER A CA 1
ATOM 3981 C C . SER A 1 533 ? 3.402 -14.523 -14.422 1 95.25 533 SER A C 1
ATOM 3983 O O . SER A 1 533 ? 3.564 -15.516 -15.125 1 95.25 533 SER A O 1
ATOM 3985 N N . LEU A 1 534 ? 2.621 -14.508 -13.375 1 94.5 534 LEU A N 1
ATOM 3986 C CA . LEU A 1 534 ? 1.864 -15.688 -12.961 1 94.5 534 LEU A CA 1
ATOM 3987 C C . LEU A 1 534 ? 0.785 -16.031 -13.984 1 94.5 534 LEU A C 1
ATOM 3989 O O . LEU A 1 534 ? 0.507 -17.203 -14.242 1 94.5 534 LEU A O 1
ATOM 3993 N N . GLN A 1 535 ? 0.167 -15 -14.578 1 94.88 535 GLN A N 1
ATOM 3994 C CA . GLN A 1 535 ? -0.805 -15.211 -15.641 1 94.88 535 GLN A CA 1
ATOM 3995 C C . GLN A 1 535 ? -0.153 -15.859 -16.859 1 94.88 535 GLN A C 1
ATOM 3997 O O . GLN A 1 535 ? -0.702 -16.812 -17.438 1 94.88 535 GLN A O 1
ATOM 4002 N N . ASN A 1 536 ? 1.011 -15.398 -17.234 1 95.94 536 ASN A N 1
ATOM 4003 C CA . ASN A 1 536 ? 1.765 -15.992 -18.328 1 95.94 536 ASN A CA 1
ATOM 4004 C C . ASN A 1 536 ? 2.139 -17.438 -18.047 1 95.94 536 ASN A C 1
ATOM 4006 O O . ASN A 1 536 ? 2.049 -18.297 -18.922 1 95.94 536 ASN A O 1
ATOM 4010 N N . LEU A 1 537 ? 2.562 -17.609 -16.797 1 93.94 537 LEU A N 1
ATOM 4011 C CA . LEU A 1 537 ? 2.895 -18.953 -16.391 1 93.94 537 LEU A CA 1
ATOM 4012 C C . LEU A 1 537 ? 1.676 -19.875 -16.484 1 93.94 537 LEU A C 1
ATOM 4014 O O . LEU A 1 537 ? 1.78 -21 -16.953 1 93.94 537 LEU A O 1
ATOM 4018 N N . SER A 1 538 ? 0.524 -19.422 -16 1 95.25 538 SER A N 1
ATOM 4019 C CA . SER A 1 538 ? -0.724 -20.172 -16.078 1 95.25 538 SER A CA 1
ATOM 4020 C C . SER A 1 538 ? -1.058 -20.531 -17.531 1 95.25 538 SER A C 1
ATOM 4022 O O . SER A 1 538 ? -1.428 -21.672 -17.812 1 95.25 538 SER A O 1
ATOM 4024 N N . GLU A 1 539 ? -0.87 -19.609 -18.453 1 94.56 539 GLU A N 1
ATOM 4025 C CA . GLU A 1 539 ? -1.153 -19.844 -19.859 1 94.56 539 GLU A CA 1
ATOM 4026 C C . GLU A 1 539 ? -0.189 -20.859 -20.453 1 94.56 539 GLU A C 1
ATOM 4028 O O . GLU A 1 539 ? -0.601 -21.75 -21.219 1 94.56 539 GLU A O 1
ATOM 4033 N N . LYS A 1 540 ? 1.054 -20.766 -20.109 1 93.81 540 LYS A N 1
ATOM 4034 C CA . LYS A 1 540 ? 2.061 -21.719 -20.594 1 93.81 540 LYS A CA 1
ATOM 4035 C C . LYS A 1 540 ? 1.77 -23.125 -20.094 1 93.81 540 LYS A C 1
ATOM 4037 O O . LYS A 1 540 ? 1.828 -24.078 -20.875 1 93.81 540 LYS A O 1
ATOM 4042 N N . LEU A 1 541 ? 1.427 -23.266 -18.797 1 93.62 541 LEU A N 1
ATOM 4043 C CA . LEU A 1 541 ? 1.117 -24.562 -18.234 1 93.62 541 LEU A CA 1
ATOM 4044 C C . LEU A 1 541 ? -0.169 -25.125 -18.828 1 93.62 541 LEU A C 1
ATOM 4046 O O . LEU A 1 541 ? -0.258 -26.328 -19.094 1 93.62 541 LEU A O 1
ATOM 4050 N N . GLN A 1 542 ? -1.139 -24.25 -19.031 1 93.12 542 GLN A N 1
ATOM 4051 C CA . GLN A 1 542 ? -2.393 -24.656 -19.656 1 93.12 542 GLN A CA 1
ATOM 4052 C C . GLN A 1 542 ? -2.154 -25.219 -21.047 1 93.12 542 GLN A C 1
ATOM 4054 O O . GLN A 1 542 ? -2.709 -26.25 -21.422 1 93.12 542 GLN A O 1
ATOM 4059 N N . LYS A 1 543 ? -1.315 -24.578 -21.844 1 93 543 LYS A N 1
ATOM 4060 C CA . LYS A 1 543 ? -0.993 -25.031 -23.188 1 93 543 LYS A CA 1
ATOM 4061 C C . LYS A 1 543 ? -0.283 -26.375 -23.172 1 93 543 LYS A C 1
ATOM 4063 O O . LYS A 1 543 ? -0.553 -27.25 -24 1 93 543 LYS A O 1
ATOM 4068 N N . SER A 1 544 ? 0.558 -26.562 -22.125 1 91.5 544 SER A N 1
ATOM 4069 C CA . SER A 1 544 ? 1.333 -27.797 -22.016 1 91.5 544 SER A CA 1
ATOM 4070 C C . SER A 1 544 ? 0.44 -28.969 -21.656 1 91.5 544 SER A C 1
ATOM 4072 O O . SER A 1 544 ? 0.644 -30.078 -22.156 1 91.5 544 SER A O 1
ATOM 4074 N N . VAL A 1 545 ? -0.632 -28.75 -20.875 1 91.81 545 VAL A N 1
ATOM 4075 C CA . VAL A 1 545 ? -1.446 -29.859 -20.391 1 91.81 545 VAL A CA 1
ATOM 4076 C C . VAL A 1 545 ? -2.67 -30.031 -21.297 1 91.81 545 VAL A C 1
ATOM 4078 O O . VAL A 1 545 ? -3.285 -31.109 -21.312 1 91.81 545 VAL A O 1
ATOM 4081 N N . SER A 1 546 ? -3.061 -29.031 -22.078 1 91.56 546 SER A N 1
ATOM 4082 C CA . SER A 1 546 ? -4.266 -29.062 -22.906 1 91.56 546 SER A CA 1
ATOM 4083 C C . SER A 1 546 ? -4.109 -30 -24.094 1 91.56 546 SER A C 1
ATOM 4085 O O . SER A 1 546 ? -5.098 -30.391 -24.719 1 91.56 546 SER A O 1
ATOM 4087 N N . ILE A 1 547 ? -2.898 -30.469 -24.391 1 89.75 547 ILE A N 1
ATOM 4088 C CA . ILE A 1 547 ? -2.67 -31.391 -25.484 1 89.75 547 ILE A CA 1
ATOM 4089 C C . ILE A 1 547 ? -3.242 -32.781 -25.141 1 89.75 547 ILE A C 1
ATOM 4091 O O . ILE A 1 547 ? -3.504 -33.594 -26.031 1 89.75 547 ILE A O 1
ATOM 4095 N N . PHE A 1 548 ? -3.4 -33.094 -23.891 1 91.38 548 PHE A N 1
ATOM 4096 C CA . PHE A 1 548 ? -3.926 -34.375 -23.438 1 91.38 548 PHE A CA 1
ATOM 4097 C C . PHE A 1 548 ? -5.441 -34.344 -23.297 1 91.38 548 PHE A C 1
ATOM 4099 O O . PHE A 1 548 ? -5.98 -33.344 -22.766 1 91.38 548 PHE A O 1
ATOM 4106 N N . LYS A 1 549 ? -6.168 -35.25 -23.906 1 91.62 549 LYS A N 1
ATOM 4107 C CA . LYS A 1 549 ? -7.59 -35.469 -23.641 1 91.62 549 LYS A CA 1
ATOM 4108 C C . LYS A 1 549 ? -7.805 -36.375 -22.438 1 91.62 549 LYS A C 1
ATOM 4110 O O . LYS A 1 549 ? -7.418 -37.531 -22.453 1 91.62 549 LYS A O 1
ATOM 4115 N N . ILE A 1 550 ? -8.375 -35.875 -21.391 1 86 550 ILE A N 1
ATOM 4116 C CA . ILE A 1 550 ? -8.5 -36.625 -20.141 1 86 550 ILE A CA 1
ATOM 4117 C C . ILE A 1 550 ? -9.969 -36.75 -19.734 1 86 550 ILE A C 1
ATOM 4119 O O . ILE A 1 550 ? -10.742 -35.781 -19.938 1 86 550 ILE A O 1
ATOM 4123 N N . MET B 1 1 ? 7.93 -58.531 -40.625 1 68.38 1 MET B N 1
ATOM 4124 C CA . MET B 1 1 ? 6.754 -59.344 -40.844 1 68.38 1 MET B CA 1
ATOM 4125 C C . MET B 1 1 ? 5.895 -59.469 -39.594 1 68.38 1 MET B C 1
ATOM 4127 O O . MET B 1 1 ? 6.418 -59.5 -38.469 1 68.38 1 MET B O 1
ATOM 4131 N N . SER B 1 2 ? 4.656 -59.531 -39.906 1 76.31 2 SER B N 1
ATOM 4132 C CA . SER B 1 2 ? 3.693 -59.562 -38.812 1 76.31 2 SER B CA 1
ATOM 4133 C C . SER B 1 2 ? 3.74 -60.906 -38.062 1 76.31 2 SER B C 1
ATOM 4135 O O . SER B 1 2 ? 4.219 -61.906 -38.562 1 76.31 2 SER B O 1
ATOM 4137 N N . ILE B 1 3 ? 3.539 -60.875 -36.812 1 76.44 3 ILE B N 1
ATOM 4138 C CA . ILE B 1 3 ? 3.523 -62.062 -35.969 1 76.44 3 ILE B CA 1
ATOM 4139 C C . ILE B 1 3 ? 2.525 -63.062 -36.531 1 76.44 3 ILE B C 1
ATOM 4141 O O . ILE B 1 3 ? 2.779 -64.25 -36.5 1 76.44 3 ILE B O 1
ATOM 4145 N N . LYS B 1 4 ? 1.498 -62.625 -37.219 1 77.94 4 LYS B N 1
ATOM 4146 C CA . LYS B 1 4 ? 0.522 -63.5 -37.844 1 77.94 4 LYS B CA 1
ATOM 4147 C C . LYS B 1 4 ? 1.16 -64.312 -39 1 77.94 4 LYS B C 1
ATOM 4149 O O . LYS B 1 4 ? 0.953 -65.5 -39.094 1 77.94 4 LYS B O 1
ATOM 4154 N N . PHE B 1 5 ? 1.901 -63.562 -39.656 1 78.06 5 PHE B N 1
ATOM 4155 C CA . PHE B 1 5 ? 2.533 -64.188 -40.812 1 78.06 5 PHE B CA 1
ATOM 4156 C C . PHE B 1 5 ? 3.588 -65.188 -40.375 1 78.06 5 PHE B C 1
ATOM 4158 O O . PHE B 1 5 ? 3.744 -66.25 -40.969 1 78.06 5 PHE B O 1
ATOM 4165 N N . LYS B 1 6 ? 4.195 -64.812 -39.344 1 81.31 6 LYS B N 1
ATOM 4166 C CA . LYS B 1 6 ? 5.195 -65.75 -38.812 1 81.31 6 LYS B CA 1
ATOM 4167 C C . LYS B 1 6 ? 4.543 -67 -38.281 1 81.31 6 LYS B C 1
ATOM 4169 O O . LYS B 1 6 ? 5.066 -68.125 -38.5 1 81.31 6 LYS B O 1
ATOM 4174 N N . MET B 1 7 ? 3.391 -66.938 -37.75 1 77.75 7 MET B N 1
ATOM 4175 C CA . MET B 1 7 ? 2.678 -68.062 -37.219 1 77.75 7 MET B CA 1
ATOM 4176 C C . MET B 1 7 ? 2.119 -68.938 -38.344 1 77.75 7 MET B C 1
ATOM 4178 O O . MET B 1 7 ? 2.219 -70.125 -38.312 1 77.75 7 MET B O 1
ATOM 4182 N N . TYR B 1 8 ? 1.624 -68.25 -39.344 1 78.44 8 TYR B N 1
ATOM 4183 C CA . TYR B 1 8 ? 1.112 -69 -40.469 1 78.44 8 TYR B CA 1
ATOM 4184 C C . TYR B 1 8 ? 2.242 -69.688 -41.219 1 78.44 8 TYR B C 1
ATOM 4186 O O . TYR B 1 8 ? 2.045 -70.812 -41.812 1 78.44 8 TYR B O 1
ATOM 4194 N N . GLY B 1 9 ? 3.365 -69.062 -41.188 1 78.5 9 GLY B N 1
ATOM 4195 C CA . GLY B 1 9 ? 4.527 -69.688 -41.781 1 78.5 9 GLY B CA 1
ATOM 4196 C C . GLY B 1 9 ? 4.852 -71.062 -41.156 1 78.5 9 GLY B C 1
ATOM 4197 O O . GLY B 1 9 ? 5.184 -72 -41.844 1 78.5 9 GLY B O 1
ATOM 4198 N N . ILE B 1 10 ? 4.633 -71.062 -39.812 1 80.69 10 ILE B N 1
ATOM 4199 C CA . ILE B 1 10 ? 4.855 -72.312 -39.094 1 80.69 10 ILE B CA 1
ATOM 4200 C C . ILE B 1 10 ? 3.838 -73.375 -39.562 1 80.69 10 ILE B C 1
ATOM 4202 O O . ILE B 1 10 ? 4.188 -74.5 -39.781 1 80.69 10 ILE B O 1
ATOM 4206 N N . GLY B 1 11 ? 2.596 -72.875 -39.75 1 80.31 11 GLY B N 1
ATOM 4207 C CA . GLY B 1 11 ? 1.554 -73.812 -40.188 1 80.31 11 GLY B CA 1
ATOM 4208 C C . GLY B 1 11 ? 1.815 -74.375 -41.594 1 80.31 11 GLY B C 1
ATOM 4209 O O . GLY B 1 11 ? 1.627 -75.562 -41.812 1 80.31 11 GLY B O 1
ATOM 4210 N N . ILE B 1 12 ? 2.305 -73.625 -42.5 1 82.44 12 ILE B N 1
ATOM 4211 C CA . ILE B 1 12 ? 2.574 -74.062 -43.875 1 82.44 12 ILE B CA 1
ATOM 4212 C C . ILE B 1 12 ? 3.725 -75.062 -43.875 1 82.44 12 ILE B C 1
ATOM 4214 O O . ILE B 1 12 ? 3.662 -76.062 -44.562 1 82.44 12 ILE B O 1
ATOM 4218 N N . VAL B 1 13 ? 4.711 -74.812 -43.094 1 81.56 13 VAL B N 1
ATOM 4219 C CA . VAL B 1 13 ? 5.859 -75.688 -43.062 1 81.56 13 VAL B CA 1
ATOM 4220 C C . VAL B 1 13 ? 5.434 -77.062 -42.531 1 81.56 13 VAL B C 1
ATOM 4222 O O . VAL B 1 13 ? 5.863 -78.125 -43.031 1 81.56 13 VAL B O 1
ATOM 4225 N N . PHE B 1 14 ? 4.57 -77 -41.594 1 81.38 14 PHE B N 1
ATOM 4226 C CA . PHE B 1 14 ? 4.07 -78.25 -41.031 1 81.38 14 PHE B CA 1
ATOM 4227 C C . PHE B 1 14 ? 3.252 -79 -42.031 1 81.38 14 PHE B C 1
ATOM 4229 O O . PHE B 1 14 ? 3.4 -80.25 -42.156 1 81.38 14 PHE B O 1
ATOM 4236 N N . PHE B 1 15 ? 2.434 -78.375 -42.75 1 82.75 15 PHE B N 1
ATOM 4237 C CA . PHE B 1 15 ? 1.608 -79 -43.781 1 82.75 15 PHE B CA 1
ATOM 4238 C C . PHE B 1 15 ? 2.477 -79.688 -44.844 1 82.75 15 PHE B C 1
ATOM 4240 O O . PHE B 1 15 ? 2.23 -80.812 -45.25 1 82.75 15 PHE B O 1
ATOM 4247 N N . LEU B 1 16 ? 3.494 -79.062 -45.219 1 83.5 16 LEU B N 1
ATOM 4248 C CA . LEU B 1 16 ? 4.379 -79.562 -46.25 1 83.5 16 LEU B CA 1
ATOM 4249 C C . LEU B 1 16 ? 5.188 -80.75 -45.75 1 83.5 16 LEU B C 1
ATOM 4251 O O . LEU B 1 16 ? 5.426 -81.688 -46.5 1 83.5 16 LEU B O 1
ATOM 4255 N N . ALA B 1 17 ? 5.484 -80.625 -44.5 1 84.06 17 ALA B N 1
ATOM 4256 C CA . ALA B 1 17 ? 6.27 -81.688 -43.906 1 84.06 17 ALA B CA 1
ATOM 4257 C C . ALA B 1 17 ? 5.453 -83 -43.812 1 84.06 17 ALA B C 1
ATOM 4259 O O . ALA B 1 17 ? 5.922 -84.062 -44.219 1 84.06 17 ALA B O 1
ATOM 4260 N N . ILE B 1 18 ? 4.246 -82.875 -43.375 1 84.31 18 ILE B N 1
ATOM 4261 C CA . ILE B 1 18 ? 3.371 -84 -43.25 1 84.31 18 ILE B CA 1
ATOM 4262 C C . ILE B 1 18 ? 3.01 -84.562 -44.625 1 84.31 18 ILE B C 1
ATOM 4264 O O . ILE B 1 18 ? 2.973 -85.75 -44.844 1 84.31 18 ILE B O 1
ATOM 4268 N N . GLY B 1 19 ? 2.844 -83.688 -45.594 1 84 19 GLY B N 1
ATOM 4269 C CA . GLY B 1 19 ? 2.553 -84.062 -46.969 1 84 19 GLY B CA 1
ATOM 4270 C C . GLY B 1 19 ? 3.691 -84.812 -47.625 1 84 19 GLY B C 1
ATOM 4271 O O . GLY B 1 19 ? 3.463 -85.812 -48.312 1 84 19 GLY B O 1
ATOM 4272 N N . CYS B 1 20 ? 4.863 -84.375 -47.344 1 85.31 20 CYS B N 1
ATOM 4273 C CA . CYS B 1 20 ? 6.039 -85 -47.906 1 85.31 20 CYS B CA 1
ATOM 4274 C C . CYS B 1 20 ? 6.227 -86.438 -47.344 1 85.31 20 CYS B C 1
ATOM 4276 O O . CYS B 1 20 ? 6.434 -87.375 -48.094 1 85.31 20 CYS B O 1
ATOM 4278 N N . LEU B 1 21 ? 6.082 -86.5 -46.031 1 85.06 21 LEU B N 1
ATOM 4279 C CA . LEU B 1 21 ? 6.238 -87.812 -45.375 1 85.06 21 LEU B CA 1
ATOM 4280 C C . LEU B 1 21 ? 5.168 -88.812 -45.844 1 85.06 21 LEU B C 1
ATOM 4282 O O . LEU B 1 21 ? 5.465 -89.938 -46.125 1 85.06 21 LEU B O 1
ATOM 4286 N N . THR B 1 22 ? 3.945 -88.25 -46.031 1 85.69 22 THR B N 1
ATOM 4287 C CA . THR B 1 22 ? 2.832 -89.062 -46.469 1 85.69 22 THR B CA 1
ATOM 4288 C C . THR B 1 22 ? 3.027 -89.5 -47.938 1 85.69 22 THR B C 1
ATOM 4290 O O . THR B 1 22 ? 2.826 -90.625 -48.281 1 85.69 22 THR B O 1
ATOM 4293 N N . GLY B 1 23 ? 3.479 -88.688 -48.75 1 85.12 23 GLY B N 1
ATOM 4294 C CA . GLY B 1 23 ? 3.701 -88.938 -50.156 1 85.12 23 GLY B CA 1
ATOM 4295 C C . GLY B 1 23 ? 4.773 -90 -50.375 1 85.12 23 GLY B C 1
ATOM 4296 O O . GLY B 1 23 ? 4.578 -90.938 -51.156 1 85.12 23 GLY B O 1
ATOM 4297 N N . VAL B 1 24 ? 5.785 -89.875 -49.688 1 84.44 24 VAL B N 1
ATOM 4298 C CA . VAL B 1 24 ? 6.887 -90.812 -49.844 1 84.44 24 VAL B CA 1
ATOM 4299 C C . VAL B 1 24 ? 6.473 -92.188 -49.281 1 84.44 24 VAL B C 1
ATOM 4301 O O . VAL B 1 24 ? 6.789 -93.188 -49.906 1 84.44 24 VAL B O 1
ATOM 4304 N N . SER B 1 25 ? 5.703 -92.188 -48.188 1 83.38 25 SER B N 1
ATOM 4305 C CA . SER B 1 25 ? 5.227 -93.438 -47.594 1 83.38 25 SER B CA 1
ATOM 4306 C C . SER B 1 25 ? 4.297 -94.188 -48.562 1 83.38 25 SER B C 1
ATOM 4308 O O . SER B 1 25 ? 4.426 -95.375 -48.75 1 83.38 25 SER B O 1
ATOM 4310 N N . LEU B 1 26 ? 3.512 -93.438 -49.25 1 83.31 26 LEU B N 1
ATOM 4311 C CA . LEU B 1 26 ? 2.572 -94 -50.188 1 83.31 26 LEU B CA 1
ATOM 4312 C C . LEU B 1 26 ? 3.287 -94.5 -51.438 1 83.31 26 LEU B C 1
ATOM 4314 O O . LEU B 1 26 ? 2.969 -95.562 -51.969 1 83.31 26 LEU B O 1
ATOM 4318 N N . TYR B 1 27 ? 4.246 -93.75 -51.812 1 82.62 27 TYR B N 1
ATOM 4319 C CA . TYR B 1 27 ? 5.023 -94.125 -53 1 82.62 27 TYR B CA 1
ATOM 4320 C C . TYR B 1 27 ? 5.773 -95.438 -52.75 1 82.62 27 TYR B C 1
ATOM 4322 O O . TYR B 1 27 ? 5.797 -96.312 -53.625 1 82.62 27 TYR B O 1
ATOM 4330 N N . GLU B 1 28 ? 6.219 -95.562 -51.625 1 79.06 28 GLU B N 1
ATOM 4331 C CA . GLU B 1 28 ? 6.996 -96.75 -51.281 1 79.06 28 GLU B CA 1
ATOM 4332 C C . GLU B 1 28 ? 6.098 -98 -51.188 1 79.06 28 GLU B C 1
ATOM 4334 O O . GLU B 1 28 ? 6.492 -99.125 -51.562 1 79.06 28 GLU B O 1
ATOM 4339 N N . VAL B 1 29 ? 4.891 -97.812 -50.781 1 76.75 29 VAL B N 1
ATOM 4340 C CA . VAL B 1 29 ? 3.938 -98.875 -50.656 1 76.75 29 VAL B CA 1
ATOM 4341 C C . VAL B 1 29 ? 3.527 -99.375 -52.031 1 76.75 29 VAL B C 1
ATOM 4343 O O . VAL B 1 29 ? 3.408 -100.562 -52.281 1 76.75 29 VAL B O 1
ATOM 4346 N N . PHE B 1 30 ? 3.488 -98.438 -52.938 1 80.25 30 PHE B N 1
ATOM 4347 C CA . PHE B 1 30 ? 3.146 -98.812 -54.312 1 80.25 30 PHE B CA 1
ATOM 4348 C C . PHE B 1 30 ? 4.289 -99.562 -54.969 1 80.25 30 PHE B C 1
ATOM 4350 O O . PHE B 1 30 ? 4.051 -100.5 -55.75 1 80.25 30 PHE B O 1
ATOM 4357 N N . ALA B 1 31 ? 5.449 -99.312 -54.625 1 79.38 31 ALA B N 1
ATOM 4358 C CA . ALA B 1 31 ? 6.621 -100 -55.156 1 79.38 31 ALA B CA 1
ATOM 4359 C C . ALA B 1 31 ? 6.688 -101.438 -54.688 1 79.38 31 ALA B C 1
ATOM 4361 O O . ALA B 1 31 ? 7.004 -102.312 -55.469 1 79.38 31 ALA B O 1
ATOM 4362 N N . ILE B 1 32 ? 6.23 -101.625 -53.531 1 76.06 32 ILE B N 1
ATOM 4363 C CA . ILE B 1 32 ? 6.23 -103 -52.938 1 76.06 32 ILE B CA 1
ATOM 4364 C C . ILE B 1 32 ? 5.172 -103.875 -53.625 1 76.06 32 ILE B C 1
ATOM 4366 O O . ILE B 1 32 ? 5.41 -105 -53.906 1 76.06 32 ILE B O 1
ATOM 4370 N N . LYS B 1 33 ? 4.105 -103.312 -54.031 1 78 33 LYS B N 1
ATOM 4371 C CA . LYS B 1 33 ? 3.027 -104 -54.719 1 78 33 LYS B CA 1
ATOM 4372 C C . LYS B 1 33 ? 3.465 -104.438 -56.094 1 78 33 LYS B C 1
ATOM 4374 O O . LYS B 1 33 ? 3.186 -105.562 -56.5 1 78 33 LYS B O 1
ATOM 4379 N N . SER B 1 34 ? 4.25 -103.688 -56.719 1 80 34 SER B N 1
ATOM 4380 C CA . SER B 1 34 ? 4.703 -104 -58.062 1 80 34 SER B CA 1
ATOM 4381 C C . SER B 1 34 ? 5.723 -105.125 -58.062 1 80 34 SER B C 1
ATOM 4383 O O . SER B 1 34 ? 5.648 -106 -58.875 1 80 34 SER B O 1
ATOM 4385 N N . ILE B 1 35 ? 6.559 -105.188 -57.125 1 76.75 35 ILE B N 1
ATOM 4386 C CA . ILE B 1 35 ? 7.582 -106.188 -57 1 76.75 35 ILE B CA 1
ATOM 4387 C C . ILE B 1 35 ? 6.93 -107.5 -56.656 1 76.75 35 ILE B C 1
ATOM 4389 O O . ILE B 1 35 ? 7.277 -108.562 -57.219 1 76.75 35 ILE B O 1
ATOM 4393 N N . TYR B 1 36 ? 5.906 -107.5 -55.875 1 76.56 36 TYR B N 1
ATOM 4394 C CA . TYR B 1 36 ? 5.184 -108.688 -55.469 1 76.56 36 TYR B CA 1
ATOM 4395 C C . TYR B 1 36 ? 4.477 -109.375 -56.625 1 76.56 36 TYR B C 1
ATOM 4397 O O . TYR B 1 36 ? 4.59 -110.562 -56.844 1 76.56 36 TYR B O 1
ATOM 4405 N N . ASN B 1 37 ? 3.914 -108.5 -57.469 1 77 37 ASN B N 1
ATOM 4406 C CA . ASN B 1 37 ? 3.182 -109.062 -58.594 1 77 37 ASN B CA 1
ATOM 4407 C C . ASN B 1 37 ? 4.125 -109.625 -59.656 1 77 37 ASN B C 1
ATOM 4409 O O . ASN B 1 37 ? 3.83 -110.688 -60.219 1 77 37 ASN B O 1
ATOM 4413 N N . ASP B 1 38 ? 5.262 -109.125 -59.75 1 78.62 38 ASP B N 1
ATOM 4414 C CA . ASP B 1 38 ? 6.234 -109.625 -60.75 1 78.62 38 ASP B CA 1
ATOM 4415 C C . ASP B 1 38 ? 6.82 -110.938 -60.281 1 78.62 38 ASP B C 1
ATOM 4417 O O . ASP B 1 38 ? 6.93 -111.875 -61.094 1 78.62 38 ASP B O 1
ATOM 4421 N N . VAL B 1 39 ? 6.996 -111.188 -59.031 1 78.88 39 VAL B N 1
ATOM 4422 C CA . VAL B 1 39 ? 7.633 -112.375 -58.5 1 78.88 39 VAL B CA 1
ATOM 4423 C C . VAL B 1 39 ? 6.637 -113.562 -58.531 1 78.88 39 VAL B C 1
ATOM 4425 O O . VAL B 1 39 ? 6.941 -114.625 -59.031 1 78.88 39 VAL B O 1
ATOM 4428 N N . VAL B 1 40 ? 5.418 -113.375 -58.125 1 76 40 VAL B N 1
ATOM 4429 C CA . VAL B 1 40 ? 4.445 -114.438 -57.938 1 76 40 VAL B CA 1
ATOM 4430 C C . VAL B 1 40 ? 3.883 -114.812 -59.312 1 76 40 VAL B C 1
ATOM 4432 O O . VAL B 1 40 ? 3.816 -116 -59.625 1 76 40 VAL B O 1
ATOM 4435 N N . LEU B 1 41 ? 3.654 -113.938 -60.25 1 73.69 41 LEU B N 1
ATOM 4436 C CA . LEU B 1 41 ? 2.957 -114.25 -61.5 1 73.69 41 LEU B CA 1
ATOM 4437 C C . LEU B 1 41 ? 3.941 -114.688 -62.594 1 73.69 41 LEU B C 1
ATOM 4439 O O . LEU B 1 41 ? 3.664 -115.625 -63.344 1 73.69 41 LEU B O 1
ATOM 4443 N N . ARG B 1 42 ? 5.121 -114.125 -62.562 1 76.38 42 ARG B N 1
ATOM 4444 C CA . ARG B 1 42 ? 5.992 -114.375 -63.688 1 76.38 42 ARG B CA 1
ATOM 4445 C C . ARG B 1 42 ? 7.047 -115.438 -63.344 1 76.38 42 ARG B C 1
ATOM 4447 O O . ARG B 1 42 ? 7.188 -116.438 -64.062 1 76.38 42 ARG B O 1
ATOM 4454 N N . ASP B 1 43 ? 7.613 -115.25 -62.188 1 79.12 43 ASP B N 1
ATOM 4455 C CA . ASP B 1 43 ? 8.75 -116.125 -61.906 1 79.12 43 ASP B CA 1
ATOM 4456 C C . ASP B 1 43 ? 8.297 -117.438 -61.281 1 79.12 43 ASP B C 1
ATOM 4458 O O . ASP B 1 43 ? 8.594 -118.5 -61.812 1 79.12 43 ASP B O 1
ATOM 4462 N N . ILE B 1 44 ? 7.453 -117.375 -60.375 1 81.44 44 ILE B N 1
ATOM 4463 C CA . ILE B 1 44 ? 6.984 -118.562 -59.688 1 81.44 44 ILE B CA 1
ATOM 4464 C C . ILE B 1 44 ? 6.008 -119.312 -60.594 1 81.44 44 ILE B C 1
ATOM 4466 O O . ILE B 1 44 ? 6.09 -120.562 -60.75 1 81.44 44 ILE B O 1
ATOM 4470 N N . GLY B 1 45 ? 5.172 -118.625 -61.312 1 81.19 45 GLY B N 1
ATOM 4471 C CA . GLY B 1 45 ? 4.27 -119.25 -62.281 1 81.19 45 GLY B CA 1
ATOM 4472 C C . GLY B 1 45 ? 4.992 -119.938 -63.406 1 81.19 45 GLY B C 1
ATOM 4473 O O . GLY B 1 45 ? 4.598 -121.062 -63.812 1 81.19 45 GLY B O 1
ATOM 4474 N N . GLY B 1 46 ? 6.074 -119.5 -63.844 1 83.75 46 GLY B N 1
ATOM 4475 C CA . GLY B 1 46 ? 6.875 -120.125 -64.875 1 83.75 46 GLY B CA 1
ATOM 4476 C C . GLY B 1 46 ? 7.516 -121.375 -64.438 1 83.75 46 GLY B C 1
ATOM 4477 O O . GLY B 1 46 ? 7.516 -122.375 -65.188 1 83.75 46 GLY B O 1
ATOM 4478 N N . LYS B 1 47 ? 7.98 -121.5 -63.25 1 88.06 47 LYS B N 1
ATOM 4479 C CA . LYS B 1 47 ? 8.594 -122.75 -62.719 1 88.06 47 LYS B CA 1
ATOM 4480 C C . LYS B 1 47 ? 7.57 -123.875 -62.562 1 88.06 47 LYS B C 1
ATOM 4482 O O . LYS B 1 47 ? 7.855 -125 -62.906 1 88.06 47 LYS B O 1
ATOM 4487 N N . ILE B 1 48 ? 6.391 -123.438 -62.25 1 85.94 48 ILE B N 1
ATOM 4488 C CA . ILE B 1 48 ? 5.301 -124.375 -62.094 1 85.94 48 ILE B CA 1
ATOM 4489 C C . ILE B 1 48 ? 4.949 -125 -63.438 1 85.94 48 ILE B C 1
ATOM 4491 O O . ILE B 1 48 ? 4.82 -126.188 -63.594 1 85.94 48 ILE B O 1
ATOM 4495 N N . ASN B 1 49 ? 4.969 -124.188 -64.438 1 88.88 49 ASN B N 1
ATOM 4496 C CA . ASN B 1 49 ? 4.676 -124.688 -65.75 1 88.88 49 ASN B CA 1
ATOM 4497 C C . ASN B 1 49 ? 5.738 -125.688 -66.25 1 88.88 49 ASN B C 1
ATOM 4499 O O . ASN B 1 49 ? 5.414 -126.688 -66.875 1 88.88 49 ASN B O 1
ATOM 4503 N N . VAL B 1 50 ? 6.926 -125.438 -66 1 90.5 50 VAL B N 1
ATOM 4504 C CA . VAL B 1 50 ? 8.016 -126.312 -66.438 1 90.5 50 VAL B CA 1
ATOM 4505 C C . VAL B 1 50 ? 7.902 -127.688 -65.75 1 90.5 50 VAL B C 1
ATOM 4507 O O . VAL B 1 50 ? 8.047 -128.75 -66.375 1 90.5 50 VAL B O 1
ATOM 4510 N N . LEU B 1 51 ? 7.523 -127.625 -64.5 1 87.69 51 LEU B N 1
ATOM 4511 C CA . LEU B 1 51 ? 7.402 -128.875 -63.781 1 87.69 51 LEU B CA 1
ATOM 4512 C C . LEU B 1 51 ? 6.207 -129.75 -64.25 1 87.69 51 LEU B C 1
ATOM 4514 O O . LEU B 1 51 ? 6.273 -131 -64.312 1 87.69 51 LEU B O 1
ATOM 4518 N N . GLU B 1 52 ? 5.203 -129.125 -64.688 1 88.19 52 GLU B N 1
ATOM 4519 C CA . GLU B 1 52 ? 4.035 -129.75 -65.25 1 88.19 52 GLU B CA 1
ATOM 4520 C C . GLU B 1 52 ? 4.363 -130.375 -66.625 1 88.19 52 GLU B C 1
ATOM 4522 O O . GLU B 1 52 ? 3.945 -131.625 -66.875 1 88.19 52 GLU B O 1
ATOM 4527 N N . ILE B 1 53 ? 5.09 -129.875 -67.375 1 91.5 53 ILE B N 1
ATOM 4528 C CA . ILE B 1 53 ? 5.508 -130.375 -68.625 1 91.5 53 ILE B CA 1
ATOM 4529 C C . ILE B 1 53 ? 6.387 -131.625 -68.438 1 91.5 53 ILE B C 1
ATOM 4531 O O . ILE B 1 53 ? 6.188 -132.625 -69.062 1 91.5 53 ILE B O 1
ATOM 4535 N N . ASN B 1 54 ? 7.305 -131.5 -67.5 1 88.81 54 ASN B N 1
ATOM 4536 C CA . ASN B 1 54 ? 8.18 -132.625 -67.125 1 88.81 54 ASN B CA 1
ATOM 4537 C C . ASN B 1 54 ? 7.379 -133.875 -66.688 1 88.81 54 ASN B C 1
ATOM 4539 O O . ASN B 1 54 ? 7.676 -135 -67.125 1 88.81 54 ASN B O 1
ATOM 4543 N N . ARG B 1 55 ? 6.422 -133.5 -65.938 1 84.81 55 ARG B N 1
ATOM 4544 C CA . ARG B 1 55 ? 5.539 -134.625 -65.5 1 84.81 55 ARG B CA 1
ATOM 4545 C C . ARG B 1 55 ? 4.82 -135.25 -66.625 1 84.81 55 ARG B C 1
ATOM 4547 O O . ARG B 1 55 ? 4.809 -136.5 -66.75 1 84.81 55 ARG B O 1
ATOM 4554 N N . ASP B 1 56 ? 4.379 -134.5 -67.562 1 87.94 56 ASP B N 1
ATOM 4555 C CA . ASP B 1 56 ? 3.582 -135.125 -68.688 1 87.94 56 ASP B CA 1
ATOM 4556 C C . ASP B 1 56 ? 4.461 -135.75 -69.688 1 87.94 56 ASP B C 1
ATOM 4558 O O . ASP B 1 56 ? 4.035 -136.75 -70.312 1 87.94 56 ASP B O 1
ATOM 4562 N N . VAL B 1 57 ? 5.633 -135.375 -69.875 1 90.12 57 VAL B N 1
ATOM 4563 C CA . VAL B 1 57 ? 6.574 -136.125 -70.75 1 90.12 57 VAL B CA 1
ATOM 4564 C C . VAL B 1 57 ? 6.863 -137.5 -70.25 1 90.12 57 VAL B C 1
ATOM 4566 O O . VAL B 1 57 ? 6.895 -138.375 -71 1 90.12 57 VAL B O 1
ATOM 4569 N N . ASN B 1 58 ? 7.035 -137.625 -69 1 86.25 58 ASN B N 1
ATOM 4570 C CA . ASN B 1 58 ? 7.238 -138.875 -68.438 1 86.25 58 ASN B CA 1
ATOM 4571 C C . ASN B 1 58 ? 6.004 -139.75 -68.562 1 86.25 58 ASN B C 1
ATOM 4573 O O . ASN B 1 58 ? 6.121 -141 -68.75 1 86.25 58 ASN B O 1
ATOM 4577 N N . TYR B 1 59 ? 4.906 -139.125 -68.562 1 86.94 59 TYR B N 1
ATOM 4578 C CA . TYR B 1 59 ? 3.664 -139.875 -68.812 1 86.94 59 TYR B CA 1
ATOM 4579 C C . TYR B 1 59 ? 3.588 -140.5 -70.188 1 86.94 59 TYR B C 1
ATOM 4581 O O . TYR B 1 59 ? 3.164 -141.625 -70.438 1 86.94 59 TYR B O 1
ATOM 4589 N N . VAL B 1 60 ? 3.953 -139.75 -71.125 1 88.31 60 VAL B N 1
ATOM 4590 C CA . VAL B 1 60 ? 4.008 -140.25 -72.5 1 88.31 60 VAL B CA 1
ATOM 4591 C C . VAL B 1 60 ? 4.941 -141.375 -72.625 1 88.31 60 VAL B C 1
ATOM 4593 O O . VAL B 1 60 ? 4.594 -142.375 -73.25 1 88.31 60 VAL B O 1
ATOM 4596 N N . SER B 1 61 ? 6.121 -141.375 -72 1 88.19 61 SER B N 1
ATOM 4597 C CA . SER B 1 61 ? 7.09 -142.375 -72 1 88.19 61 SER B CA 1
ATOM 4598 C C . SER B 1 61 ? 6.504 -143.75 -71.375 1 88.19 61 SER B C 1
ATOM 4600 O O . SER B 1 61 ? 6.77 -144.75 -71.812 1 88.19 61 SER B O 1
ATOM 4602 N N . ARG B 1 62 ? 5.691 -143.5 -70.438 1 83.75 62 ARG B N 1
ATOM 4603 C CA . ARG B 1 62 ? 5.035 -144.625 -69.75 1 83.75 62 ARG B CA 1
ATOM 4604 C C . ARG B 1 62 ? 4 -145.25 -70.625 1 83.75 62 ARG B C 1
ATOM 4606 O O . ARG B 1 62 ? 3.975 -146.5 -70.812 1 83.75 62 ARG B O 1
ATOM 4613 N N . LEU B 1 63 ? 3.211 -144.5 -71.375 1 86.88 63 LEU B N 1
ATOM 4614 C CA . LEU B 1 63 ? 2.117 -145.125 -72.188 1 86.88 63 LEU B CA 1
ATOM 4615 C C . LEU B 1 63 ? 2.652 -145.875 -73.375 1 86.88 63 LEU B C 1
ATOM 4617 O O . LEU B 1 63 ? 2.115 -146.875 -73.75 1 86.88 63 LEU B O 1
ATOM 4621 N N . THR B 1 64 ? 3.67 -145.375 -74 1 89.06 64 THR B N 1
ATOM 4622 C CA . THR B 1 64 ? 4.254 -146.125 -75.125 1 89.06 64 THR B CA 1
ATOM 4623 C C . THR B 1 64 ? 4.797 -147.5 -74.75 1 89.06 64 THR B C 1
ATOM 4625 O O . THR B 1 64 ? 4.637 -148.375 -75.438 1 89.06 64 THR B O 1
ATOM 4628 N N . ARG B 1 65 ? 5.301 -147.625 -73.625 1 88.88 65 ARG B N 1
ATOM 4629 C CA . ARG B 1 65 ? 5.832 -148.875 -73.125 1 88.88 65 ARG B CA 1
ATOM 4630 C C . ARG B 1 65 ? 4.707 -149.75 -72.688 1 88.88 65 ARG B C 1
ATOM 4632 O O . ARG B 1 65 ? 4.805 -151 -72.875 1 88.88 65 ARG B O 1
ATOM 4639 N N . ASN B 1 66 ? 3.633 -149.125 -72.188 1 86 66 ASN B N 1
ATOM 4640 C CA . ASN B 1 66 ? 2.445 -149.875 -71.875 1 86 66 ASN B CA 1
ATOM 4641 C C . ASN B 1 66 ? 1.91 -150.625 -73.125 1 86 66 ASN B C 1
ATOM 4643 O O . ASN B 1 66 ? 1.615 -151.875 -73.062 1 86 66 ASN B O 1
ATOM 4647 N N . MET B 1 67 ? 1.915 -150 -74.125 1 87.75 67 MET B N 1
ATOM 4648 C CA . MET B 1 67 ? 1.361 -150.5 -75.312 1 87.75 67 MET B CA 1
ATOM 4649 C C . MET B 1 67 ? 2.246 -151.625 -75.875 1 87.75 67 MET B C 1
ATOM 4651 O O . MET B 1 67 ? 1.744 -152.625 -76.375 1 87.75 67 MET B O 1
ATOM 4655 N N . MET B 1 68 ? 3.508 -151.625 -75.75 1 89.19 68 MET B N 1
ATOM 4656 C CA . MET B 1 68 ? 4.441 -152.625 -76.25 1 89.19 68 MET B CA 1
ATOM 4657 C C . MET B 1 68 ? 4.352 -153.875 -75.375 1 89.19 68 MET B C 1
ATOM 4659 O O . MET B 1 68 ? 4.684 -155 -75.812 1 89.19 68 MET B O 1
ATOM 4663 N N . LEU B 1 69 ? 3.822 -153.625 -74.188 1 89.31 69 LEU B N 1
ATOM 4664 C CA . LEU B 1 69 ? 3.748 -154.75 -73.25 1 89.31 69 LEU B CA 1
ATOM 4665 C C . LEU B 1 69 ? 2.381 -155.5 -73.312 1 89.31 69 LEU B C 1
ATOM 4667 O O . LEU B 1 69 ? 2.111 -156.375 -72.562 1 89.31 69 LEU B O 1
ATOM 4671 N N . GLY B 1 70 ? 1.405 -155 -74.25 1 84.62 70 GLY B N 1
ATOM 4672 C CA . GLY B 1 70 ? 0.151 -155.75 -74.5 1 84.62 70 GLY B CA 1
ATOM 4673 C C . GLY B 1 70 ? -1.031 -155.125 -73.812 1 84.62 70 GLY B C 1
ATOM 4674 O O . GLY B 1 70 ? -2.021 -155.75 -73.5 1 84.62 70 GLY B O 1
ATOM 4675 N N . SER B 1 71 ? -0.893 -153.875 -73.438 1 85.94 71 SER B N 1
ATOM 4676 C CA . SER B 1 71 ? -2.016 -153.125 -72.812 1 85.94 71 SER B CA 1
ATOM 4677 C C . SER B 1 71 ? -3.113 -152.875 -73.812 1 85.94 71 SER B C 1
ATOM 4679 O O . SER B 1 71 ? -3.01 -153.25 -75 1 85.94 71 SER B O 1
ATOM 4681 N N . ASN B 1 72 ? -4.262 -152.25 -73.312 1 86.25 72 ASN B N 1
ATOM 4682 C CA . ASN B 1 72 ? -5.344 -151.875 -74.188 1 86.25 72 ASN B CA 1
ATOM 4683 C C . ASN B 1 72 ? -4.926 -150.625 -75 1 86.25 72 ASN B C 1
ATOM 4685 O O . ASN B 1 72 ? -4.867 -149.5 -74.5 1 86.25 72 ASN B O 1
ATOM 4689 N N . ILE B 1 73 ? -4.648 -150.875 -76.188 1 86.5 73 ILE B N 1
ATOM 4690 C CA . ILE B 1 73 ? -4.027 -149.875 -77.062 1 86.5 73 ILE B CA 1
ATOM 4691 C C . ILE B 1 73 ? -4.977 -148.75 -77.312 1 86.5 73 ILE B C 1
ATOM 4693 O O . ILE B 1 73 ? -4.547 -147.5 -77.375 1 86.5 73 ILE B O 1
ATOM 4697 N N . GLU B 1 74 ? -6.262 -149 -77.375 1 87.31 74 GLU B N 1
ATOM 4698 C CA . GLU B 1 74 ? -7.227 -147.875 -77.625 1 87.31 74 GLU B CA 1
ATOM 4699 C C . GLU B 1 74 ? -7.301 -147 -76.5 1 87.31 74 GLU B C 1
ATOM 4701 O O . GLU B 1 74 ? -7.316 -145.75 -76.688 1 87.31 74 GLU B O 1
ATOM 4706 N N . LYS B 1 75 ? -7.168 -147.5 -75.375 1 88.25 75 LYS B N 1
ATOM 4707 C CA . LYS B 1 75 ? -7.207 -146.625 -74.125 1 88.25 75 LYS B CA 1
ATOM 4708 C C . LYS B 1 75 ? -5.93 -145.875 -74 1 88.25 75 LYS B C 1
ATOM 4710 O O . LYS B 1 75 ? -5.98 -144.625 -73.625 1 88.25 75 LYS B O 1
ATOM 4715 N N . ASP B 1 76 ? -4.891 -146.375 -74.25 1 85.44 76 ASP B N 1
ATOM 4716 C CA . ASP B 1 76 ? -3.605 -145.625 -74.125 1 85.44 76 ASP B CA 1
ATOM 4717 C C . ASP B 1 76 ? -3.408 -144.625 -75.188 1 85.44 76 ASP B C 1
ATOM 4719 O O . ASP B 1 76 ? -2.77 -143.5 -74.875 1 85.44 76 ASP B O 1
ATOM 4723 N N . ILE B 1 77 ? -4.031 -144.875 -76.312 1 89.81 77 ILE B N 1
ATOM 4724 C CA . ILE B 1 77 ? -3.971 -143.75 -77.375 1 89.81 77 ILE B CA 1
ATOM 4725 C C . ILE B 1 77 ? -4.797 -142.625 -77 1 89.81 77 ILE B C 1
ATOM 4727 O O . ILE B 1 77 ? -4.375 -141.5 -77.188 1 89.81 77 ILE B O 1
ATOM 4731 N N . GLN B 1 78 ? -5.855 -142.875 -76.375 1 90.94 78 GLN B N 1
ATOM 4732 C CA . GLN B 1 78 ? -6.676 -141.75 -75.875 1 90.94 78 GLN B CA 1
ATOM 4733 C C . GLN B 1 78 ? -5.949 -141 -74.75 1 90.94 78 GLN B C 1
ATOM 4735 O O . GLN B 1 78 ? -6 -139.75 -74.688 1 90.94 78 GLN B O 1
ATOM 4740 N N . GLY B 1 79 ? -5.312 -141.625 -73.938 1 88.19 79 GLY B N 1
ATOM 4741 C CA . GLY B 1 79 ? -4.492 -141 -72.875 1 88.19 79 GLY B CA 1
ATOM 4742 C C . GLY B 1 79 ? -3.35 -140.25 -73.438 1 88.19 79 GLY B C 1
ATOM 4743 O O . GLY B 1 79 ? -3.061 -139.125 -72.938 1 88.19 79 GLY B O 1
ATOM 4744 N N . LEU B 1 80 ? -2.777 -140.625 -74.5 1 90.44 80 LEU B N 1
ATOM 4745 C CA . LEU B 1 80 ? -1.682 -139.875 -75.125 1 90.44 80 LEU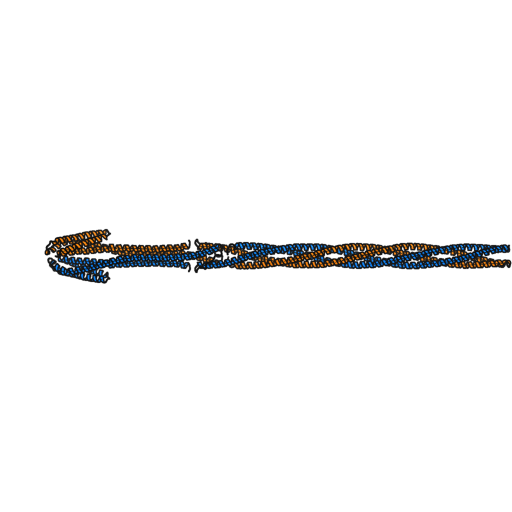 B CA 1
ATOM 4746 C C . LEU B 1 80 ? -2.17 -138.625 -75.75 1 90.44 80 LEU B C 1
ATOM 4748 O O . LEU B 1 80 ? -1.492 -137.625 -75.688 1 90.44 80 LEU B O 1
ATOM 4752 N N . GLU B 1 81 ? -3.318 -138.75 -76.375 1 93 81 GLU B N 1
ATOM 4753 C CA . GLU B 1 81 ? -3.885 -137.5 -76.938 1 93 81 GLU B CA 1
ATOM 4754 C C . GLU B 1 81 ? -4.16 -136.375 -75.938 1 93 81 GLU B C 1
ATOM 4756 O O . GLU B 1 81 ? -3.873 -135.25 -76.188 1 93 81 GLU B O 1
ATOM 4761 N N . LYS B 1 82 ? -4.562 -136.75 -74.812 1 92.19 82 LYS B N 1
ATOM 4762 C CA . LYS B 1 82 ? -4.855 -135.875 -73.75 1 92.19 82 LYS B CA 1
ATOM 4763 C C . LYS B 1 82 ? -3.576 -135.25 -73.188 1 92.19 82 LYS B C 1
ATOM 4765 O O . LYS B 1 82 ? -3.516 -134 -72.938 1 92.19 82 LYS B O 1
ATOM 4770 N N . VAL B 1 83 ? -2.631 -135.875 -73 1 89.56 83 VAL B N 1
ATOM 4771 C CA . VAL B 1 83 ? -1.377 -135.5 -72.375 1 89.56 83 VAL B CA 1
ATOM 4772 C C . VAL B 1 83 ? -0.649 -134.5 -73.375 1 89.56 83 VAL B C 1
ATOM 4774 O O . VAL B 1 83 ? -0.018 -133.625 -73 1 89.56 83 VAL B O 1
ATOM 4777 N N . ILE B 1 84 ? -0.721 -135 -74.688 1 92.5 84 ILE B N 1
ATOM 4778 C CA . ILE B 1 84 ? -0.12 -134.125 -75.688 1 92.5 84 ILE B CA 1
ATOM 4779 C C . ILE B 1 84 ? -0.781 -132.75 -75.688 1 92.5 84 ILE B C 1
ATOM 4781 O O . ILE B 1 84 ? -0.099 -131.75 -75.75 1 92.5 84 ILE B O 1
ATOM 4785 N N . LYS B 1 85 ? -2.02 -132.75 -75.438 1 94 85 LYS B N 1
ATOM 4786 C CA . LYS B 1 85 ? -2.74 -131.5 -75.375 1 94 85 LYS B CA 1
ATOM 4787 C C . LYS B 1 85 ? -2.309 -130.75 -74.125 1 94 85 LYS B C 1
ATOM 4789 O O . LYS B 1 85 ? -2.086 -129.5 -74.25 1 94 85 LYS B O 1
ATOM 4794 N N . ASN B 1 86 ? -2.148 -131.25 -73 1 91.62 86 ASN B N 1
ATOM 4795 C CA . ASN B 1 86 ? -1.703 -130.625 -71.812 1 91.62 86 ASN B CA 1
ATOM 4796 C C . ASN B 1 86 ? -0.315 -130 -71.938 1 91.62 86 ASN B C 1
ATOM 4798 O O . ASN B 1 86 ? -0.065 -128.875 -71.5 1 91.62 86 ASN B O 1
ATOM 4802 N N . ILE B 1 87 ? 0.558 -130.75 -72.562 1 93.56 87 ILE B N 1
ATOM 4803 C CA . ILE B 1 87 ? 1.919 -130.375 -72.812 1 93.56 87 ILE B CA 1
ATOM 4804 C C . ILE B 1 87 ? 1.892 -129.125 -73.688 1 93.56 87 ILE B C 1
ATOM 4806 O O . ILE B 1 87 ? 2.553 -128.125 -73.375 1 93.56 87 ILE B O 1
ATOM 4810 N N . THR B 1 88 ? 1.035 -129.25 -74.688 1 93.62 88 THR B N 1
ATOM 4811 C CA . THR B 1 88 ? 0.915 -128.125 -75.625 1 93.62 88 THR B CA 1
ATOM 4812 C C . THR B 1 88 ? 0.37 -126.812 -74.875 1 93.62 88 THR B C 1
ATOM 4814 O O . THR B 1 88 ? 0.887 -125.75 -75.062 1 93.62 88 THR B O 1
ATOM 4817 N N . ASP B 1 89 ? -0.5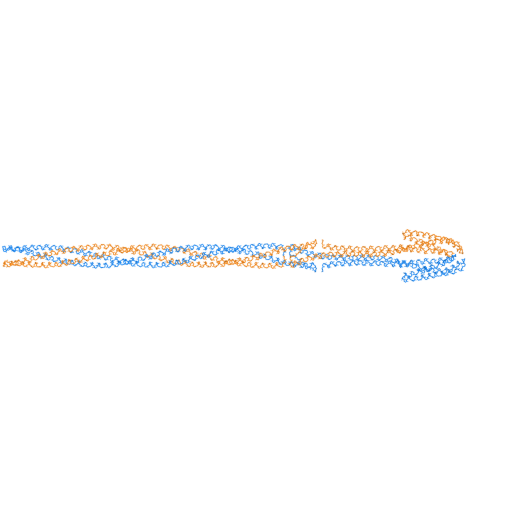 -127 -74 1 92.81 89 ASP B N 1
ATOM 4818 C CA . ASP B 1 89 ? -1.097 -125.938 -73.25 1 92.81 89 ASP B CA 1
ATOM 4819 C C . ASP B 1 89 ? -0.102 -125.375 -72.25 1 92.81 89 ASP B C 1
ATOM 4821 O O . ASP B 1 89 ? -0.049 -124.125 -72.062 1 92.81 89 ASP B O 1
ATOM 4825 N N . SER B 1 90 ? 0.626 -126.125 -71.625 1 91.62 90 SER B N 1
ATOM 4826 C CA . SER B 1 90 ? 1.609 -125.688 -70.625 1 91.62 90 SER B CA 1
ATOM 4827 C C . SER B 1 90 ? 2.734 -124.938 -71.25 1 91.62 90 SER B C 1
ATOM 4829 O O . SER B 1 90 ? 3.223 -123.938 -70.688 1 91.62 90 SER B O 1
ATOM 4831 N N . TYR B 1 91 ? 3.137 -125.375 -72.438 1 92.88 91 TYR B N 1
ATOM 4832 C CA . TYR B 1 91 ? 4.152 -124.625 -73.125 1 92.88 91 TYR B CA 1
ATOM 4833 C C . TYR B 1 91 ? 3.609 -123.25 -73.625 1 92.88 91 TYR B C 1
ATOM 4835 O O . TYR B 1 91 ? 4.324 -122.25 -73.562 1 92.88 91 TYR B O 1
ATOM 4843 N N . ALA B 1 92 ? 2.309 -123.25 -73.938 1 92.69 92 ALA B N 1
ATOM 4844 C CA . ALA B 1 92 ? 1.682 -121.938 -74.312 1 92.69 92 ALA B CA 1
ATOM 4845 C C . ALA B 1 92 ? 1.651 -121 -73.125 1 92.69 92 ALA B C 1
ATOM 4847 O O . ALA B 1 92 ? 1.959 -119.812 -73.25 1 92.69 92 ALA B O 1
ATOM 4848 N N . SER B 1 93 ? 1.386 -121.438 -72 1 89.81 93 SER B N 1
ATOM 4849 C CA . SER B 1 93 ? 1.361 -120.625 -70.75 1 89.81 93 SER B CA 1
ATOM 4850 C C . SER B 1 93 ? 2.758 -120.188 -70.375 1 89.81 93 SER B C 1
ATOM 4852 O O . SER B 1 93 ? 2.934 -119 -70 1 89.81 93 SER B O 1
ATOM 4854 N N . LEU B 1 94 ? 3.668 -121 -70.562 1 89.56 94 LEU B N 1
ATOM 4855 C CA . LEU B 1 94 ? 5.051 -120.688 -70.188 1 89.56 94 LEU B CA 1
ATOM 4856 C C . LEU B 1 94 ? 5.586 -119.625 -71.188 1 89.56 94 LEU B C 1
ATOM 4858 O O . LEU B 1 94 ? 6.293 -118.688 -70.75 1 89.56 94 LEU B O 1
ATOM 4862 N N . LYS B 1 95 ? 5.246 -119.812 -72.438 1 90.56 95 LYS B N 1
ATOM 4863 C CA . LYS B 1 95 ? 5.672 -118.875 -73.438 1 90.56 95 LYS B CA 1
ATOM 4864 C C . LYS B 1 95 ? 5.117 -117.438 -73.125 1 90.56 95 LYS B C 1
ATOM 4866 O O . LYS B 1 95 ? 5.797 -116.438 -73.312 1 90.56 95 LYS B O 1
ATOM 4871 N N . SER B 1 96 ? 3.98 -117.375 -72.438 1 90.12 96 SER B N 1
ATOM 4872 C CA . SER B 1 96 ? 3.342 -116.062 -72.125 1 90.12 96 SER B CA 1
ATOM 4873 C C . SER B 1 96 ? 3.969 -115.438 -70.875 1 90.12 96 SER B C 1
ATOM 4875 O O . SER B 1 96 ? 3.818 -114.25 -70.625 1 90.12 96 SER B O 1
ATOM 4877 N N . ARG B 1 97 ? 4.762 -116.188 -70.125 1 84.38 97 ARG B N 1
ATOM 4878 C CA . ARG B 1 97 ? 5.32 -115.75 -68.875 1 84.38 97 ARG B CA 1
ATOM 4879 C C . ARG B 1 97 ? 6.789 -115.375 -69 1 84.38 97 ARG B C 1
ATOM 4881 O O . ARG B 1 97 ? 7.387 -114.75 -68.125 1 84.38 97 ARG B O 1
ATOM 4888 N N . ILE B 1 98 ? 7.355 -115.75 -70.062 1 81.06 98 ILE B N 1
ATOM 4889 C CA . ILE B 1 98 ? 8.789 -115.562 -70.25 1 81.06 98 ILE B CA 1
ATOM 4890 C C . ILE B 1 98 ? 9.055 -114.312 -71.062 1 81.06 98 ILE B C 1
ATOM 4892 O O . ILE B 1 98 ? 8.492 -114.125 -72.188 1 81.06 98 ILE B O 1
ATOM 4896 N N . THR B 1 99 ? 9.75 -113.562 -70.625 1 76.19 99 THR B N 1
ATOM 4897 C CA . THR B 1 99 ? 10.039 -112.312 -71.312 1 76.19 99 THR B CA 1
ATOM 4898 C C . THR B 1 99 ? 11.516 -112.188 -71.688 1 76.19 99 THR B C 1
ATOM 4900 O O . THR B 1 99 ? 11.883 -111.5 -72.625 1 76.19 99 THR B O 1
ATOM 4903 N N . ASP B 1 100 ? 12.375 -113.062 -71.125 1 84.06 100 ASP B N 1
ATOM 4904 C CA . ASP B 1 100 ? 13.82 -113 -71.312 1 84.06 100 ASP B CA 1
ATOM 4905 C C . ASP B 1 100 ? 14.234 -113.812 -72.562 1 84.06 100 ASP B C 1
ATOM 4907 O O . ASP B 1 100 ? 13.719 -114.875 -72.812 1 84.06 100 ASP B O 1
ATOM 4911 N N . HIS B 1 101 ? 15.109 -113.312 -73.375 1 87.25 101 HIS B N 1
ATOM 4912 C CA . HIS B 1 101 ? 15.57 -113.875 -74.625 1 87.25 101 HIS B CA 1
ATOM 4913 C C . HIS B 1 101 ? 16.266 -115.25 -74.375 1 87.25 101 HIS B C 1
ATOM 4915 O O . HIS B 1 101 ? 16.031 -116.188 -75.062 1 87.25 101 HIS B O 1
ATOM 4921 N N . GLU B 1 102 ? 17.062 -115.25 -73.375 1 85.25 102 GLU B N 1
ATOM 4922 C CA . GLU B 1 102 ? 17.781 -116.5 -73.062 1 85.25 102 GLU B CA 1
ATOM 4923 C C . GLU B 1 102 ? 16.812 -117.625 -72.688 1 85.25 102 GLU B C 1
ATOM 4925 O O . GLU B 1 102 ? 16.969 -118.75 -73.125 1 85.25 102 GLU B O 1
ATOM 4930 N N . GLU B 1 103 ? 15.812 -117.25 -71.938 1 87.25 103 GLU B N 1
ATOM 4931 C CA . GLU B 1 103 ? 14.797 -118.188 -71.5 1 87.25 103 GLU B CA 1
ATOM 4932 C C . GLU B 1 103 ? 13.945 -118.688 -72.688 1 87.25 103 GLU B C 1
ATOM 4934 O O . GLU B 1 103 ? 13.555 -119.812 -72.75 1 87.25 103 GLU B O 1
ATOM 4939 N N . LYS B 1 104 ? 13.773 -117.812 -73.562 1 92 104 LYS B N 1
ATOM 4940 C CA . LYS B 1 104 ? 12.969 -118.125 -74.75 1 92 104 LYS B CA 1
ATOM 4941 C C . LYS B 1 104 ? 13.672 -119.125 -75.625 1 92 104 LYS B C 1
ATOM 4943 O O . LYS B 1 104 ? 13.031 -120.062 -76.188 1 92 104 LYS B O 1
ATOM 4948 N N . VAL B 1 105 ? 14.969 -119.062 -75.75 1 90.94 105 VAL B N 1
ATOM 4949 C CA . VAL B 1 105 ? 15.742 -120 -76.562 1 90.94 105 VAL B CA 1
ATOM 4950 C C . VAL B 1 105 ? 15.688 -121.375 -76 1 90.94 105 VAL B C 1
ATOM 4952 O O . VAL B 1 105 ? 15.445 -122.375 -76.688 1 90.94 105 VAL B O 1
ATOM 4955 N N . ILE B 1 106 ? 15.891 -121.312 -74.75 1 91.88 106 ILE B N 1
ATOM 4956 C CA . ILE B 1 106 ? 15.859 -122.625 -74.062 1 91.88 106 ILE B CA 1
ATOM 4957 C C . ILE B 1 106 ? 14.453 -123.188 -74.125 1 91.88 106 ILE B C 1
ATOM 4959 O O . ILE B 1 106 ? 14.289 -124.375 -74.375 1 91.88 106 ILE B O 1
ATOM 4963 N N . LEU B 1 107 ? 13.461 -122.312 -74.062 1 93.94 107 LEU B N 1
ATOM 4964 C CA . LEU B 1 107 ? 12.062 -122.75 -74.125 1 93.94 107 LEU B CA 1
ATOM 4965 C C . LEU B 1 107 ? 11.711 -123.25 -75.5 1 93.94 107 LEU B C 1
ATOM 4967 O O . LEU B 1 107 ? 11.062 -124.312 -75.625 1 93.94 107 LEU B O 1
ATOM 4971 N N . ASP B 1 108 ? 12.164 -122.75 -76.5 1 93 108 ASP B N 1
ATOM 4972 C CA . ASP B 1 108 ? 11.891 -123.188 -77.812 1 93 108 ASP B CA 1
ATOM 4973 C C . ASP B 1 108 ? 12.523 -124.5 -78.125 1 93 108 ASP B C 1
ATOM 4975 O O . ASP B 1 108 ? 11.898 -125.375 -78.688 1 93 108 ASP B O 1
ATOM 4979 N N . ASN B 1 109 ? 13.719 -124.688 -77.688 1 92.56 109 ASN B N 1
ATOM 4980 C CA . ASN B 1 109 ? 14.398 -125.938 -77.875 1 92.56 109 ASN B CA 1
ATOM 4981 C C . ASN B 1 109 ? 13.719 -127.062 -77.062 1 92.56 109 ASN B C 1
ATOM 4983 O O . ASN B 1 109 ? 13.578 -128.125 -77.562 1 92.56 109 ASN B O 1
ATOM 4987 N N . ALA B 1 110 ? 13.32 -126.562 -75.938 1 93.81 110 ALA B N 1
ATOM 4988 C CA . ALA B 1 110 ? 12.602 -127.5 -75.125 1 93.81 110 ALA B CA 1
ATOM 4989 C C . ALA B 1 110 ? 11.281 -127.938 -75.75 1 93.81 110 ALA B C 1
ATOM 4991 O O . ALA B 1 110 ? 10.945 -129.125 -75.75 1 93.81 110 ALA B O 1
ATOM 4992 N N . GLU B 1 111 ? 10.57 -127.062 -76.25 1 95.12 111 GLU B N 1
ATOM 4993 C CA . GLU B 1 111 ? 9.289 -127.312 -76.875 1 95.12 111 GLU B CA 1
ATOM 4994 C C . GLU B 1 111 ? 9.492 -128.125 -78.125 1 95.12 111 GLU B C 1
ATOM 4996 O O . GLU B 1 111 ? 8.781 -129.125 -78.312 1 95.12 111 GLU B O 1
ATOM 5001 N N . ARG B 1 112 ? 10.484 -127.938 -78.875 1 93.06 112 ARG B N 1
ATOM 5002 C CA . ARG B 1 112 ? 10.773 -128.625 -80.125 1 93.06 112 ARG B CA 1
ATOM 5003 C C . ARG B 1 112 ? 11.117 -130.125 -79.812 1 93.06 112 ARG B C 1
ATOM 5005 O O . ARG B 1 112 ? 10.547 -131 -80.375 1 93.06 112 ARG B O 1
ATOM 5012 N N . THR B 1 113 ? 12 -130.25 -78.938 1 93.06 113 THR B N 1
ATOM 5013 C CA . THR B 1 113 ? 12.453 -131.625 -78.625 1 93.06 113 THR B CA 1
ATOM 5014 C C . THR B 1 113 ? 11.344 -132.375 -77.938 1 93.06 113 THR B C 1
ATOM 5016 O O . THR B 1 113 ? 11.156 -133.5 -78.25 1 93.06 113 THR B O 1
ATOM 5019 N N . THR B 1 114 ? 10.57 -131.625 -77.125 1 95 114 THR B N 1
ATOM 5020 C CA . THR B 1 114 ? 9.453 -132.375 -76.438 1 95 114 THR B CA 1
ATOM 5021 C C . THR B 1 114 ? 8.383 -132.75 -77.438 1 95 114 THR B C 1
ATOM 5023 O O . THR B 1 114 ? 7.934 -133.875 -77.438 1 95 114 THR B O 1
ATOM 5026 N N . MET B 1 115 ? 8.07 -132 -78.312 1 93.88 115 MET B N 1
ATOM 5027 C CA . MET B 1 115 ? 7.031 -132.25 -79.312 1 93.88 115 MET B CA 1
ATOM 5028 C C . MET B 1 115 ? 7.516 -133.25 -80.312 1 93.88 115 MET B C 1
ATOM 5030 O O . MET B 1 115 ? 6.738 -134.125 -80.75 1 93.88 115 MET B O 1
ATOM 5034 N N . SER B 1 116 ? 8.758 -133.375 -80.625 1 92.62 116 SER B N 1
ATOM 5035 C CA . SER B 1 116 ? 9.312 -134.375 -81.5 1 92.62 116 SER B CA 1
ATOM 5036 C C . SER B 1 116 ? 9.195 -135.75 -80.875 1 92.62 116 SER B C 1
ATOM 5038 O O . SER B 1 116 ? 8.82 -136.75 -81.5 1 92.62 116 SER B O 1
ATOM 5040 N N . PHE B 1 117 ? 9.445 -135.75 -79.688 1 91.44 117 PHE B N 1
ATOM 5041 C CA . PHE B 1 117 ? 9.344 -137 -78.938 1 91.44 117 PHE B CA 1
ATOM 5042 C C . PHE B 1 117 ? 7.898 -137.5 -78.812 1 91.44 117 PHE B C 1
ATOM 5044 O O . PHE B 1 117 ? 7.594 -138.625 -79.125 1 91.44 117 PHE B O 1
ATOM 5051 N N . VAL B 1 118 ? 7.023 -136.5 -78.438 1 92 118 VAL B N 1
ATOM 5052 C CA . VAL B 1 118 ? 5.629 -136.875 -78.188 1 92 118 VAL B CA 1
ATOM 5053 C C . VAL B 1 118 ? 4.941 -137.25 -79.5 1 92 118 VAL B C 1
ATOM 5055 O O . VAL B 1 118 ? 4.152 -138.125 -79.5 1 92 118 VAL B O 1
ATOM 5058 N N . ASN B 1 119 ? 5.34 -136.75 -80.5 1 90.62 119 ASN B N 1
ATOM 5059 C CA . ASN B 1 119 ? 4.781 -137 -81.812 1 90.62 119 ASN B CA 1
ATOM 5060 C C . ASN B 1 119 ? 5.328 -138.375 -82.375 1 90.62 119 ASN B C 1
ATOM 5062 O O . ASN B 1 119 ? 4.586 -139.125 -82.938 1 90.62 119 ASN B O 1
ATOM 5066 N N . HIS B 1 120 ? 6.516 -138.5 -82.188 1 88.88 120 HIS B N 1
ATOM 5067 C CA . HIS B 1 120 ? 7.098 -139.875 -82.5 1 88.88 120 HIS B CA 1
ATOM 5068 C C . HIS B 1 120 ? 6.441 -141 -81.75 1 88.88 120 HIS B C 1
ATOM 5070 O O . HIS B 1 120 ? 6.129 -142 -82.312 1 88.88 120 HIS B O 1
ATOM 5076 N N . GLY B 1 121 ? 6.277 -140.625 -80.5 1 84.94 121 GLY B N 1
ATOM 5077 C CA . GLY B 1 121 ? 5.613 -141.625 -79.688 1 84.94 121 GLY B CA 1
ATOM 5078 C C . GLY B 1 121 ? 4.188 -141.875 -80.062 1 84.94 121 GLY B C 1
ATOM 5079 O O . GLY B 1 121 ? 3.764 -143.125 -80.125 1 84.94 121 GLY B O 1
ATOM 5080 N N . TYR B 1 122 ? 3.541 -141 -80.438 1 90.12 122 TYR B N 1
ATOM 5081 C CA . TYR B 1 122 ? 2.166 -141.125 -80.938 1 90.12 122 TYR B CA 1
ATOM 5082 C C . TYR B 1 122 ? 2.107 -141.875 -82.188 1 90.12 122 TYR B C 1
ATOM 5084 O O . TYR B 1 122 ? 1.322 -142.875 -82.312 1 90.12 122 TYR B O 1
ATOM 5092 N N . GLN B 1 123 ? 2.924 -141.75 -83.125 1 88.81 123 GLN B N 1
ATOM 5093 C CA . GLN B 1 123 ? 2.965 -142.375 -84.375 1 88.81 123 GLN B CA 1
ATOM 5094 C C . GLN B 1 123 ? 3.391 -143.875 -84.188 1 88.81 123 GLN B C 1
ATOM 5096 O O . GLN B 1 123 ? 2.844 -144.75 -84.812 1 88.81 123 GLN B O 1
ATOM 5101 N N . PHE B 1 124 ? 4.277 -144 -83.312 1 87.38 124 PHE B N 1
ATOM 5102 C CA . PHE B 1 124 ? 4.746 -145.25 -83 1 87.38 124 PHE B CA 1
ATOM 5103 C C . PHE B 1 124 ? 3.602 -146.125 -82.438 1 87.38 124 PHE B C 1
ATOM 5105 O O . PHE B 1 124 ? 3.455 -147.25 -82.812 1 87.38 124 PHE B O 1
ATOM 5112 N N . CYS B 1 125 ? 2.775 -145.625 -81.688 1 85.75 125 CYS B N 1
ATOM 5113 C CA . CYS B 1 125 ? 1.637 -146.25 -81.062 1 85.75 125 CYS B CA 1
ATOM 5114 C C . CYS B 1 125 ? 0.582 -146.625 -82.125 1 85.75 125 CYS B C 1
ATOM 5116 O O . CYS B 1 125 ? -0.013 -147.75 -82.062 1 85.75 125 CYS B O 1
ATOM 5118 N N . LEU B 1 126 ? 0.463 -145.875 -83 1 88.44 126 LEU B N 1
ATOM 5119 C CA . LEU B 1 126 ? -0.481 -146.125 -84.125 1 88.44 126 LEU B CA 1
ATOM 5120 C C . LEU B 1 126 ? -0.011 -147.25 -84.938 1 88.44 126 LEU B C 1
ATOM 5122 O O . LEU B 1 126 ? -0.82 -148.125 -85.375 1 88.44 126 LEU B O 1
ATOM 5126 N N . ASP B 1 127 ? 1.188 -147.375 -85.125 1 86.62 127 ASP B N 1
ATOM 5127 C CA . ASP B 1 127 ? 1.761 -148.375 -85.938 1 86.62 127 ASP B CA 1
ATOM 5128 C C . ASP B 1 127 ? 1.645 -149.75 -85.25 1 86.62 127 ASP B C 1
ATOM 5130 O O . ASP B 1 127 ? 1.608 -150.75 -85.875 1 86.62 127 ASP B O 1
ATOM 5134 N N . LEU B 1 128 ? 1.597 -149.75 -84 1 88.69 128 LEU B N 1
ATOM 5135 C CA . LEU B 1 128 ? 1.53 -151 -83.188 1 88.69 128 LEU B CA 1
ATOM 5136 C C . LEU B 1 128 ? 0.119 -151.5 -83.188 1 88.69 128 LEU B C 1
ATOM 5138 O O . LEU B 1 128 ? -0.087 -152.75 -82.812 1 88.69 128 LEU B O 1
ATOM 5142 N N . LYS B 1 129 ? -0.921 -150.875 -83.625 1 85.25 129 LYS B N 1
ATOM 5143 C CA . LYS B 1 129 ? -2.322 -151.375 -83.625 1 85.25 129 LYS B CA 1
ATOM 5144 C C . LYS B 1 129 ? -2.535 -152.625 -84.5 1 85.25 129 LYS B C 1
ATOM 5146 O O . LYS B 1 129 ? -3.342 -153.5 -84.125 1 85.25 129 LYS B O 1
ATOM 5151 N N . ASP B 1 130 ? -1.679 -152.625 -85.438 1 82.69 130 ASP B N 1
ATOM 5152 C CA . ASP B 1 130 ? -1.886 -153.75 -86.438 1 82.69 130 ASP B CA 1
ATOM 5153 C C . ASP B 1 130 ? -0.961 -154.875 -86.125 1 82.69 130 ASP B C 1
ATOM 5155 O O . ASP B 1 130 ? -0.952 -155.875 -86.875 1 82.69 130 ASP B O 1
ATOM 5159 N N . VAL B 1 131 ? -0.153 -154.75 -85.188 1 87.19 131 VAL B N 1
ATOM 5160 C CA . VAL B 1 131 ? 0.789 -155.75 -84.812 1 87.19 131 VAL B CA 1
ATOM 5161 C C . VAL B 1 131 ? 0.147 -156.75 -83.812 1 87.19 131 VAL B C 1
ATOM 5163 O O . VAL B 1 131 ? -0.59 -156.25 -82.938 1 87.19 131 VAL B O 1
ATOM 5166 N N . ARG B 1 132 ? 0.31 -158.125 -84.125 1 84.94 132 ARG B N 1
ATOM 5167 C CA . ARG B 1 132 ? -0.203 -159.125 -83.125 1 84.94 132 ARG B CA 1
ATOM 5168 C C . ARG B 1 132 ? 0.359 -158.875 -81.75 1 84.94 132 ARG B C 1
ATOM 5170 O O . ARG B 1 132 ? 1.535 -158.5 -81.625 1 84.94 132 ARG B O 1
ATOM 5177 N N . GLN B 1 133 ? -0.347 -159 -80.625 1 79.81 133 GLN B N 1
ATOM 5178 C CA . GLN B 1 133 ? -0.059 -158.625 -79.25 1 79.81 133 GLN B CA 1
ATOM 5179 C C . GLN B 1 133 ? 1.239 -159.25 -78.812 1 79.81 133 GLN B C 1
ATOM 5181 O O . GLN B 1 133 ? 2.027 -158.625 -78.062 1 79.81 133 GLN B O 1
ATOM 5186 N N . ASP B 1 134 ? 1.504 -160.5 -79.25 1 76.75 134 ASP B N 1
ATOM 5187 C CA . ASP B 1 134 ? 2.654 -161.25 -78.75 1 76.75 134 ASP B CA 1
ATOM 5188 C C . ASP B 1 134 ? 3.938 -160.75 -79.438 1 76.75 134 ASP B C 1
ATOM 5190 O O . ASP B 1 134 ? 5.039 -161.125 -79 1 76.75 134 ASP B O 1
ATOM 5194 N N . MET B 1 135 ? 3.836 -159.875 -80.438 1 84.44 135 MET B N 1
ATOM 5195 C CA . MET B 1 135 ? 5.004 -159.375 -81.188 1 84.44 135 MET B CA 1
ATOM 5196 C C . MET B 1 135 ? 5.309 -157.875 -80.938 1 84.44 135 MET B C 1
ATOM 5198 O O . MET B 1 135 ? 6.301 -157.375 -81.438 1 84.44 135 MET B O 1
ATOM 5202 N N . ARG B 1 136 ? 4.586 -157.375 -80.25 1 87.5 136 ARG B N 1
ATOM 5203 C CA . ARG B 1 136 ? 4.734 -155.875 -80 1 87.5 136 ARG B CA 1
ATOM 5204 C C . ARG B 1 136 ? 6.031 -155.625 -79.312 1 87.5 136 ARG B C 1
ATOM 5206 O O . ARG B 1 136 ? 6.676 -154.625 -79.562 1 87.5 136 ARG B O 1
ATOM 5213 N N . ALA B 1 137 ? 6.469 -156.375 -78.375 1 85.12 137 ALA B N 1
ATOM 5214 C CA . ALA B 1 137 ? 7.648 -156.125 -77.562 1 85.12 137 ALA B CA 1
ATOM 5215 C C . ALA B 1 137 ? 8.914 -156.125 -78.375 1 85.12 137 ALA B C 1
ATOM 5217 O O . ALA B 1 137 ? 9.93 -155.5 -78 1 85.12 137 ALA B O 1
ATOM 5218 N N . THR B 1 138 ? 8.891 -156.75 -79.562 1 84.75 138 THR B N 1
ATOM 5219 C CA . THR B 1 138 ? 10.055 -156.875 -80.438 1 84.75 138 THR B CA 1
ATOM 5220 C C . THR B 1 138 ? 10.391 -155.5 -81.062 1 84.75 138 THR B C 1
ATOM 5222 O O . THR B 1 138 ? 11.484 -155.25 -81.562 1 84.75 138 THR B O 1
ATOM 5225 N N . HIS B 1 139 ? 9.445 -154.625 -80.938 1 87.12 139 HIS B N 1
ATOM 5226 C CA . HIS B 1 139 ? 9.633 -153.25 -81.5 1 87.12 139 HIS B CA 1
ATOM 5227 C C . HIS B 1 139 ? 10.328 -152.375 -80.562 1 87.12 139 HIS B C 1
ATOM 5229 O O . HIS B 1 139 ? 10.586 -151.125 -80.875 1 87.12 139 HIS B O 1
ATOM 5235 N N . PHE B 1 140 ? 10.688 -152.75 -79.312 1 88.56 140 PHE B N 1
ATOM 5236 C CA . PHE B 1 140 ? 11.297 -151.875 -78.312 1 88.56 140 PHE B CA 1
ATOM 5237 C C . PHE B 1 140 ? 12.688 -151.5 -78.688 1 88.56 140 PHE B C 1
ATOM 5239 O O . PHE B 1 140 ? 13.086 -150.375 -78.438 1 88.56 140 PHE B O 1
ATOM 5246 N N . SER B 1 141 ? 13.398 -152.375 -79.438 1 85.81 141 SER B N 1
ATOM 5247 C CA . SER B 1 141 ? 14.742 -152 -79.875 1 85.81 141 SER B CA 1
ATOM 5248 C C . SER B 1 141 ? 14.711 -150.75 -80.812 1 85.81 141 SER B C 1
ATOM 5250 O O . SER B 1 141 ? 15.547 -149.875 -80.75 1 85.81 141 SER B O 1
ATOM 5252 N N . ASP B 1 142 ? 13.664 -150.625 -81.688 1 85.75 142 ASP B N 1
ATOM 5253 C CA . ASP B 1 142 ? 13.5 -149.5 -82.562 1 85.75 142 ASP B CA 1
ATOM 5254 C C . ASP B 1 142 ? 13.109 -148.25 -81.812 1 85.75 142 ASP B C 1
ATOM 5256 O O . ASP B 1 142 ? 13.602 -147.125 -82.125 1 85.75 142 ASP B O 1
ATOM 5260 N N . TYR B 1 143 ? 12.312 -148.5 -80.812 1 87.25 143 TYR B N 1
ATOM 5261 C CA . TYR B 1 143 ? 11.891 -147.375 -80 1 87.25 143 TYR B CA 1
ATOM 5262 C C . TYR B 1 143 ? 13.07 -146.75 -79.25 1 87.25 143 TYR B C 1
ATOM 5264 O O . TYR B 1 143 ? 13.219 -145.5 -79.188 1 87.25 143 TYR B O 1
ATOM 5272 N N . GLN B 1 144 ? 13.891 -147.5 -78.688 1 83.81 144 GLN B N 1
ATOM 5273 C CA . GLN B 1 144 ? 15.047 -147.125 -77.875 1 83.81 144 GLN B CA 1
ATOM 5274 C C . GLN B 1 144 ? 16.016 -146.25 -78.75 1 83.81 144 GLN B C 1
ATOM 5276 O O . GLN B 1 144 ? 16.594 -145.25 -78.312 1 83.81 144 GLN B O 1
ATOM 5281 N N . LYS B 1 145 ? 16.141 -146.75 -80.062 1 86.56 145 LYS B N 1
ATOM 5282 C CA . LYS B 1 145 ? 17.078 -146.125 -80.938 1 86.56 145 LYS B CA 1
ATOM 5283 C C . LYS B 1 145 ? 16.547 -144.75 -81.438 1 86.56 145 LYS B C 1
ATOM 5285 O O . LYS B 1 145 ? 17.297 -143.75 -81.562 1 86.56 145 LYS B O 1
ATOM 5290 N N . LEU B 1 146 ? 15.219 -144.625 -81.5 1 86.31 146 LEU B N 1
ATOM 5291 C CA . LEU B 1 146 ? 14.703 -143.375 -82.188 1 86.31 146 LEU B CA 1
ATOM 5292 C C . LEU B 1 146 ? 14.078 -142.5 -81.188 1 86.31 146 LEU B C 1
ATOM 5294 O O . LEU B 1 146 ? 14.25 -141.25 -81.312 1 86.31 146 LEU B O 1
ATOM 5298 N N . ALA B 1 147 ? 13.383 -142.875 -80.188 1 86.62 147 ALA B N 1
ATOM 5299 C CA . ALA B 1 147 ? 12.57 -142.125 -79.312 1 86.62 147 ALA B CA 1
ATOM 5300 C C . ALA B 1 147 ? 13.359 -141.625 -78.062 1 86.62 147 ALA B C 1
ATOM 5302 O O . ALA B 1 147 ? 13.227 -140.5 -77.625 1 86.62 147 ALA B O 1
ATOM 5303 N N . THR B 1 148 ? 14.172 -142.5 -77.438 1 85.62 148 THR B N 1
ATOM 5304 C CA . THR B 1 148 ? 14.852 -142.25 -76.188 1 85.62 148 THR B CA 1
ATOM 5305 C C . THR B 1 148 ? 15.773 -141 -76.312 1 85.62 148 THR B C 1
ATOM 5307 O O . THR B 1 148 ? 15.789 -140.125 -75.375 1 85.62 148 THR B O 1
ATOM 5310 N N . PRO B 1 149 ? 16.469 -140.875 -77.375 1 88.12 149 PRO B N 1
ATOM 5311 C CA . PRO B 1 149 ? 17.328 -139.75 -77.5 1 88.12 149 PRO B CA 1
ATOM 5312 C C . PRO B 1 149 ? 16.547 -138.375 -77.5 1 88.12 149 PRO B C 1
ATOM 5314 O O . PRO B 1 149 ? 16.984 -137.375 -77 1 88.12 149 PRO B O 1
ATOM 5317 N N . LEU B 1 150 ? 15.352 -138.375 -78.062 1 87.56 150 LEU B N 1
ATOM 5318 C CA . LEU B 1 150 ? 14.508 -137.125 -78.125 1 87.56 150 LEU B CA 1
ATOM 5319 C C . LEU B 1 150 ? 13.977 -136.875 -76.75 1 87.56 150 LEU B C 1
ATOM 5321 O O . LEU B 1 150 ? 13.953 -135.625 -76.375 1 87.56 150 LEU B O 1
ATOM 5325 N N . ALA B 1 151 ? 13.672 -137.75 -76 1 88.38 151 ALA B N 1
ATOM 5326 C CA . ALA B 1 151 ? 13.188 -137.625 -74.625 1 88.38 151 ALA B CA 1
ATOM 5327 C C . ALA B 1 151 ? 14.289 -137 -73.75 1 88.38 151 ALA B C 1
ATOM 5329 O O . ALA B 1 151 ? 14.055 -136.125 -72.938 1 88.38 151 ALA B O 1
ATOM 5330 N N . ASN B 1 152 ? 15.461 -137.625 -73.75 1 88 152 ASN B N 1
ATOM 5331 C CA . ASN B 1 152 ? 16.594 -137.125 -72.938 1 88 152 ASN B CA 1
ATOM 5332 C C . ASN B 1 152 ? 16.969 -135.625 -73.312 1 88 152 ASN B C 1
ATOM 5334 O O . ASN B 1 152 ? 17.25 -134.875 -72.375 1 88 152 ASN B O 1
ATOM 5338 N N . GLU B 1 153 ? 16.859 -135.375 -74.5 1 90.56 153 GLU B N 1
ATOM 5339 C CA . GLU B 1 153 ? 17.172 -134 -74.938 1 90.56 153 GLU B CA 1
ATOM 5340 C C . GLU B 1 153 ? 16.141 -133 -74.375 1 90.56 153 GLU B C 1
ATOM 5342 O O . GLU B 1 153 ? 16.516 -132 -73.875 1 90.56 153 GLU B O 1
ATOM 5347 N N . SER B 1 154 ? 14.938 -133.375 -74.375 1 90.81 154 SER B N 1
ATOM 5348 C CA . SER B 1 154 ? 13.875 -132.5 -73.812 1 90.81 154 SER B CA 1
ATOM 5349 C C . SER B 1 154 ? 14.078 -132.25 -72.312 1 90.81 154 SER B C 1
ATOM 5351 O O . SER B 1 154 ? 13.953 -131.125 -71.812 1 90.81 154 SER B O 1
ATOM 5353 N N . ARG B 1 155 ? 14.461 -133.375 -71.625 1 88.25 155 ARG B N 1
ATOM 5354 C CA . ARG B 1 155 ? 14.664 -133.25 -70.125 1 88.25 155 ARG B CA 1
ATOM 5355 C C . ARG B 1 155 ? 15.828 -132.375 -69.812 1 88.25 155 ARG B C 1
ATOM 5357 O O . ARG B 1 155 ? 15.781 -131.625 -68.812 1 88.25 155 ARG B O 1
ATOM 5364 N N . GLU B 1 156 ? 16.734 -132.375 -70.562 1 90.5 156 GLU B N 1
ATOM 5365 C CA . GLU B 1 156 ? 17.891 -131.5 -70.375 1 90.5 156 GLU B CA 1
ATOM 5366 C C . GLU B 1 156 ? 17.5 -130 -70.5 1 90.5 156 GLU B C 1
ATOM 5368 O O . GLU B 1 156 ? 17.906 -129.25 -69.625 1 90.5 156 GLU B O 1
ATOM 5373 N N . TYR B 1 157 ? 16.656 -129.75 -71.438 1 90.5 157 TYR B N 1
ATOM 5374 C CA . TYR B 1 157 ? 16.234 -128.375 -71.625 1 90.5 157 TYR B CA 1
ATOM 5375 C C . TYR B 1 157 ? 15.266 -127.938 -70.5 1 90.5 157 TYR B C 1
ATOM 5377 O O . TYR B 1 157 ? 15.312 -126.75 -70 1 90.5 157 TYR B O 1
ATOM 5385 N N . MET B 1 158 ? 14.516 -128.75 -70.062 1 90.44 158 MET B N 1
ATOM 5386 C CA . MET B 1 158 ? 13.594 -128.375 -69 1 90.44 158 MET B CA 1
ATOM 5387 C C . MET B 1 158 ? 14.344 -128.25 -67.688 1 90.44 158 MET B C 1
ATOM 5389 O O . MET B 1 158 ? 13.992 -127.375 -66.875 1 90.44 158 MET B O 1
ATOM 5393 N N . ALA B 1 159 ? 15.312 -129.125 -67.375 1 87.81 159 ALA B N 1
ATOM 5394 C CA . ALA B 1 159 ? 16.172 -128.875 -66.188 1 87.81 159 ALA B CA 1
ATOM 5395 C C . ALA B 1 159 ? 16.859 -127.562 -66.188 1 87.81 159 ALA B C 1
ATOM 5397 O O . ALA B 1 159 ? 16.969 -126.875 -65.188 1 87.81 159 ALA B O 1
ATOM 5398 N N . ALA B 1 160 ? 17.203 -127.188 -67.375 1 91.06 160 ALA B N 1
ATOM 5399 C CA . ALA B 1 160 ? 17.859 -125.875 -67.5 1 91.06 160 ALA B CA 1
ATOM 5400 C C . ALA B 1 160 ? 16.891 -124.75 -67.25 1 91.06 160 ALA B C 1
ATOM 5402 O O . ALA B 1 160 ? 17.266 -123.75 -66.625 1 91.06 160 ALA B O 1
ATOM 5403 N N . LEU B 1 161 ? 15.68 -124.812 -67.562 1 89.38 161 LEU B N 1
ATOM 5404 C CA . LEU B 1 161 ? 14.656 -123.812 -67.312 1 89.38 161 LEU B CA 1
ATOM 5405 C C . LEU B 1 161 ? 14.359 -123.75 -65.875 1 89.38 161 LEU B C 1
ATOM 5407 O O . LEU B 1 161 ? 14.18 -122.625 -65.312 1 89.38 161 LEU B O 1
ATOM 5411 N N . ILE B 1 162 ? 14.305 -124.75 -65.188 1 85.44 162 ILE B N 1
ATOM 5412 C CA . ILE B 1 162 ? 14.039 -124.75 -63.75 1 85.44 162 ILE B CA 1
ATOM 5413 C C . ILE B 1 162 ? 15.18 -124.062 -63 1 85.44 162 ILE B C 1
ATOM 5415 O O . ILE B 1 162 ? 14.945 -123.312 -62.094 1 85.44 162 ILE B O 1
ATOM 5419 N N . GLU B 1 163 ? 16.328 -124.5 -63.406 1 88.31 163 GLU B N 1
ATOM 5420 C CA . GLU B 1 163 ? 17.5 -123.875 -62.781 1 88.31 163 GLU B CA 1
ATOM 5421 C C . GLU B 1 163 ? 17.484 -122.375 -63 1 88.31 163 GLU B C 1
ATOM 5423 O O . GLU B 1 163 ? 17.781 -121.562 -62.062 1 88.31 163 GLU B O 1
ATOM 5428 N N . LEU B 1 164 ? 17.062 -121.938 -64.188 1 87.44 164 LEU B N 1
ATOM 5429 C CA . LEU B 1 164 ? 17 -120.5 -64.438 1 87.44 164 LEU B CA 1
ATOM 5430 C C . LEU B 1 164 ? 15.914 -119.812 -63.625 1 87.44 164 LEU B C 1
ATOM 5432 O O . LEU B 1 164 ? 16.109 -118.75 -63.125 1 87.44 164 LEU B O 1
ATOM 5436 N N . LYS B 1 165 ? 14.883 -120.438 -63.469 1 85.12 165 LYS B N 1
ATOM 5437 C CA . LYS B 1 165 ? 13.789 -119.875 -62.688 1 85.12 165 LYS B CA 1
ATOM 5438 C C . LYS B 1 165 ? 14.148 -119.812 -61.219 1 85.12 165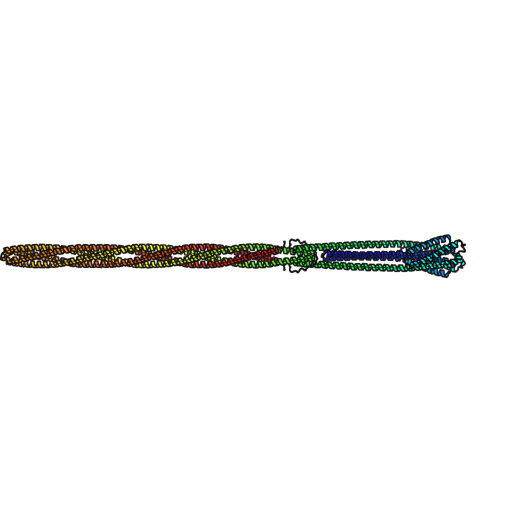 LYS B C 1
ATOM 5440 O O . LYS B 1 165 ? 13.766 -118.875 -60.5 1 85.12 165 LYS B O 1
ATOM 5445 N N . ASP B 1 166 ? 14.852 -120.812 -60.688 1 82.69 166 ASP B N 1
ATOM 5446 C CA . ASP B 1 166 ? 15.32 -120.812 -59.312 1 82.69 166 ASP B CA 1
ATOM 5447 C C . ASP B 1 166 ? 16.266 -119.625 -59.062 1 82.69 166 ASP B C 1
ATOM 5449 O O . ASP B 1 166 ? 16.156 -118.938 -58.031 1 82.69 166 ASP B O 1
ATOM 5453 N N . LYS B 1 167 ? 17.062 -119.438 -60.031 1 87.31 167 LYS B N 1
ATOM 5454 C CA . LYS B 1 167 ? 17.984 -118.312 -59.906 1 87.31 167 LYS B CA 1
ATOM 5455 C C . LYS B 1 167 ? 17.25 -117 -59.906 1 87.31 167 LYS B C 1
ATOM 5457 O O . LYS B 1 167 ? 17.562 -116.062 -59.094 1 87.31 167 LYS B O 1
ATOM 5462 N N . LYS B 1 168 ? 16.219 -116.812 -60.594 1 84.44 168 LYS B N 1
ATOM 5463 C CA . LYS B 1 168 ? 15.43 -115.625 -60.688 1 84.44 168 LYS B CA 1
ATOM 5464 C C . LYS B 1 168 ? 14.617 -115.375 -59.406 1 84.44 168 LYS B C 1
ATOM 5466 O O . LYS B 1 168 ? 14.477 -114.25 -58.938 1 84.44 168 LYS B O 1
ATOM 5471 N N . LEU B 1 169 ? 14.133 -116.375 -58.875 1 78.5 169 LEU B N 1
ATOM 5472 C CA . LEU B 1 169 ? 13.359 -116.312 -57.625 1 78.5 169 LEU B CA 1
ATOM 5473 C C . LEU B 1 169 ? 14.25 -115.875 -56.469 1 78.5 169 LEU B C 1
ATOM 5475 O O . LEU B 1 169 ? 13.852 -115.062 -55.625 1 78.5 169 LEU B O 1
ATOM 5479 N N . ALA B 1 170 ? 15.398 -116.5 -56.375 1 81.88 170 ALA B N 1
ATOM 5480 C CA . ALA B 1 170 ? 16.344 -116.125 -55.344 1 81.88 170 ALA B CA 1
ATOM 5481 C C . ALA B 1 170 ? 16.734 -114.625 -55.469 1 81.88 170 ALA B C 1
ATOM 5483 O O . ALA B 1 170 ? 16.781 -113.938 -54.469 1 81.88 170 ALA B O 1
ATOM 5484 N N . ALA B 1 171 ? 16.844 -114.188 -56.688 1 85.25 171 ALA B N 1
ATOM 5485 C CA . ALA B 1 171 ? 17.219 -112.812 -56.938 1 85.25 171 ALA B CA 1
ATOM 5486 C C . ALA B 1 171 ? 16.062 -111.875 -56.562 1 85.25 171 ALA B C 1
ATOM 5488 O O . ALA B 1 171 ? 16.297 -110.812 -56 1 85.25 171 ALA B O 1
ATOM 5489 N N . ALA B 1 172 ? 14.875 -112.25 -56.781 1 79.38 172 ALA B N 1
ATOM 5490 C CA . ALA B 1 172 ? 13.703 -111.438 -56.5 1 79.38 172 ALA B CA 1
ATOM 5491 C C . ALA B 1 172 ? 13.484 -111.25 -55 1 79.38 172 ALA B C 1
ATOM 5493 O O . ALA B 1 172 ? 13.086 -110.188 -54.531 1 79.38 172 ALA B O 1
ATOM 5494 N N . THR B 1 173 ? 13.695 -112.375 -54.281 1 77.69 173 THR B N 1
ATOM 5495 C CA . THR B 1 173 ? 13.57 -112.312 -52.844 1 77.69 173 THR B CA 1
ATOM 5496 C C . THR B 1 173 ? 14.586 -111.375 -52.219 1 77.69 173 THR B C 1
ATOM 5498 O O . THR B 1 173 ? 14.258 -110.562 -51.344 1 77.69 173 THR B O 1
ATOM 5501 N N . LEU B 1 174 ? 15.742 -111.375 -52.75 1 83.44 174 LEU B N 1
ATOM 5502 C CA . LEU B 1 174 ? 16.781 -110.5 -52.25 1 83.44 174 LEU B CA 1
ATOM 5503 C C . LEU B 1 174 ? 16.469 -109.062 -52.625 1 83.44 174 LEU B C 1
ATOM 5505 O O . LEU B 1 174 ? 16.703 -108.125 -51.812 1 83.44 174 LEU B O 1
ATOM 5509 N N . GLN B 1 175 ? 15.852 -108.875 -53.719 1 82.5 175 GLN B N 1
ATOM 5510 C CA . GLN B 1 175 ? 15.477 -107.5 -54.125 1 82.5 175 GLN B CA 1
ATOM 5511 C C . GLN B 1 175 ? 14.359 -107 -53.25 1 82.5 175 GLN B C 1
ATOM 5513 O O . GLN B 1 175 ? 14.375 -105.812 -52.906 1 82.5 175 GLN B O 1
ATOM 5518 N N . MET B 1 176 ? 13.461 -107.75 -52.875 1 78.81 176 MET B N 1
ATOM 5519 C CA . MET B 1 176 ? 12.367 -107.375 -52 1 78.81 176 MET B CA 1
ATOM 5520 C C . MET B 1 176 ? 12.898 -106.938 -50.625 1 78.81 176 MET B C 1
ATOM 5522 O O . MET B 1 176 ? 12.492 -105.875 -50.094 1 78.81 176 MET B O 1
ATOM 5526 N N . GLU B 1 177 ? 13.734 -107.688 -50.094 1 82.31 177 GLU B N 1
ATOM 5527 C CA . GLU B 1 177 ? 14.32 -107.312 -48.812 1 82.31 177 GLU B CA 1
ATOM 5528 C C . GLU B 1 177 ? 15.094 -106 -48.844 1 82.31 177 GLU B C 1
ATOM 5530 O O . GLU B 1 177 ? 15.008 -105.188 -47.938 1 82.31 177 GLU B O 1
ATOM 5535 N N . SER B 1 178 ? 15.773 -105.875 -49.969 1 85.56 178 SER B N 1
ATOM 5536 C CA . SER B 1 178 ? 16.547 -104.625 -50.125 1 85.56 178 SER B CA 1
ATOM 5537 C C . SER B 1 178 ? 15.641 -103.438 -50.281 1 85.56 178 SER B C 1
ATOM 5539 O O . SER B 1 178 ? 15.914 -102.375 -49.719 1 85.56 178 SER B O 1
ATOM 5541 N N . THR B 1 179 ? 14.531 -103.562 -50.906 1 80 179 THR B N 1
ATOM 5542 C CA . THR B 1 179 ? 13.594 -102.438 -51.125 1 80 179 THR B CA 1
ATOM 5543 C C . THR B 1 179 ? 12.93 -102.062 -49.812 1 80 179 THR B C 1
ATOM 5545 O O . THR B 1 179 ? 12.781 -100.875 -49.531 1 80 179 THR B O 1
ATOM 5548 N N . ILE B 1 180 ? 12.648 -103 -48.969 1 80.62 180 ILE B N 1
ATOM 5549 C CA . ILE B 1 180 ? 12.016 -102.75 -47.688 1 80.62 180 ILE B CA 1
ATOM 5550 C C . ILE B 1 180 ? 12.984 -102 -46.75 1 80.62 180 ILE B C 1
ATOM 5552 O O . ILE B 1 180 ? 12.617 -101 -46.125 1 80.62 180 ILE B O 1
ATOM 5556 N N . THR B 1 181 ? 14.18 -102.438 -46.719 1 85.81 181 THR B N 1
ATOM 5557 C CA . THR B 1 181 ? 15.188 -101.812 -45.875 1 85.81 181 THR B CA 1
ATOM 5558 C C . THR B 1 181 ? 15.445 -100.375 -46.344 1 85.81 181 THR B C 1
ATOM 5560 O O . THR B 1 181 ? 15.602 -99.438 -45.531 1 85.81 181 THR B O 1
ATOM 5563 N N . GLU B 1 182 ? 15.367 -100.188 -47.688 1 86.56 182 GLU B N 1
ATOM 5564 C CA . GLU B 1 182 ? 15.562 -98.812 -48.25 1 86.56 182 GLU B CA 1
ATOM 5565 C C . GLU B 1 182 ? 14.383 -97.938 -47.906 1 86.56 182 GLU B C 1
ATOM 5567 O O . GLU B 1 182 ? 14.562 -96.75 -47.625 1 86.56 182 GLU B O 1
ATOM 5572 N N . MET B 1 183 ? 13.242 -98.5 -47.875 1 82.06 183 MET B N 1
ATOM 5573 C CA . MET B 1 183 ? 12.047 -97.688 -47.531 1 82.06 183 MET B CA 1
ATOM 5574 C C . MET B 1 183 ? 12.102 -97.25 -46.094 1 82.06 183 MET B C 1
ATOM 5576 O O . MET B 1 183 ? 11.766 -96.125 -45.781 1 82.06 183 MET B O 1
ATOM 5580 N N . PHE B 1 184 ? 12.516 -98.125 -45.219 1 85.38 184 PHE B N 1
ATOM 5581 C CA . PHE B 1 184 ? 12.648 -97.75 -43.812 1 85.38 184 PHE B CA 1
ATOM 5582 C C . PHE B 1 184 ? 13.625 -96.625 -43.625 1 85.38 184 PHE B C 1
ATOM 5584 O O . PHE B 1 184 ? 13.352 -95.688 -42.875 1 85.38 184 PHE B O 1
ATOM 5591 N N . ARG B 1 185 ? 14.75 -96.688 -44.375 1 87.62 185 ARG B N 1
ATOM 5592 C CA . ARG B 1 185 ? 15.773 -95.625 -44.25 1 87.62 185 ARG B CA 1
ATOM 5593 C C . ARG B 1 185 ? 15.273 -94.312 -44.781 1 87.62 185 ARG B C 1
ATOM 5595 O O . ARG B 1 185 ? 15.453 -93.25 -44.125 1 87.62 185 ARG B O 1
ATOM 5602 N N . ILE B 1 186 ? 14.445 -94.375 -45.844 1 85.44 186 ILE B N 1
ATOM 5603 C CA . ILE B 1 186 ? 14 -93.125 -46.5 1 85.44 186 ILE B CA 1
ATOM 5604 C C . ILE B 1 186 ? 12.914 -92.5 -45.656 1 85.44 186 ILE B C 1
ATOM 5606 O O . ILE B 1 186 ? 12.969 -91.25 -45.375 1 85.44 186 ILE B O 1
ATOM 5610 N N . ILE B 1 187 ? 11.992 -93.25 -45.188 1 83.56 187 ILE B N 1
ATOM 5611 C CA . ILE B 1 187 ? 10.891 -92.75 -44.375 1 83.56 187 ILE B CA 1
ATOM 5612 C C . ILE B 1 187 ? 11.43 -92.188 -43.062 1 83.56 187 ILE B C 1
ATOM 5614 O O . ILE B 1 187 ? 11.047 -91.062 -42.656 1 83.56 187 ILE B O 1
ATOM 5618 N N . SER B 1 188 ? 12.344 -92.938 -42.469 1 86.38 188 SER B N 1
ATOM 5619 C CA . SER B 1 188 ? 12.906 -92.5 -41.188 1 86.38 188 SER B CA 1
ATOM 5620 C C . SER B 1 188 ? 13.719 -91.188 -41.375 1 86.38 188 SER B C 1
ATOM 5622 O O . SER B 1 188 ? 13.641 -90.25 -40.562 1 86.38 188 SER B O 1
ATOM 5624 N N . LEU B 1 189 ? 14.453 -91.125 -42.531 1 87.5 189 LEU B N 1
ATOM 5625 C CA . LEU B 1 189 ? 15.281 -89.938 -42.781 1 87.5 189 LEU B CA 1
ATOM 5626 C C . LEU B 1 189 ? 14.422 -88.75 -43.062 1 87.5 189 LEU B C 1
ATOM 5628 O O . LEU B 1 189 ? 14.688 -87.688 -42.5 1 87.5 189 LEU B O 1
ATOM 5632 N N . ILE B 1 190 ? 13.359 -88.875 -43.781 1 84.31 190 ILE B N 1
ATOM 5633 C CA . ILE B 1 190 ? 12.484 -87.75 -44.094 1 84.31 190 ILE B CA 1
ATOM 5634 C C . ILE B 1 190 ? 11.766 -87.312 -42.844 1 84.31 190 ILE B C 1
ATOM 5636 O O . ILE B 1 190 ? 11.594 -86.125 -42.625 1 84.31 190 ILE B O 1
ATOM 5640 N N . ALA B 1 191 ? 11.367 -88.375 -42.094 1 84.75 191 ALA B N 1
ATOM 5641 C CA . ALA B 1 191 ? 10.711 -88 -40.844 1 84.75 191 ALA B CA 1
ATOM 5642 C C . ALA B 1 191 ? 11.641 -87.188 -39.938 1 84.75 191 ALA B C 1
ATOM 5644 O O . ALA B 1 191 ? 11.219 -86.25 -39.312 1 84.75 191 ALA B O 1
ATOM 5645 N N . LEU B 1 192 ? 12.922 -87.562 -39.906 1 87 192 LEU B N 1
ATOM 5646 C CA . LEU B 1 192 ? 13.891 -86.875 -39.062 1 87 192 LEU B CA 1
ATOM 5647 C C . LEU B 1 192 ? 14.148 -85.5 -39.562 1 87 192 LEU B C 1
ATOM 5649 O O . LEU B 1 192 ? 14.148 -84.5 -38.781 1 87 192 LEU B O 1
ATOM 5653 N N . ILE B 1 193 ? 14.242 -85.25 -40.875 1 85.88 193 ILE B N 1
ATOM 5654 C CA . ILE B 1 193 ? 14.555 -84 -41.469 1 85.88 193 ILE B CA 1
ATOM 5655 C C . ILE B 1 193 ? 13.375 -83.062 -41.281 1 85.88 193 ILE B C 1
ATOM 5657 O O . ILE B 1 193 ? 13.547 -81.875 -40.875 1 85.88 193 ILE B O 1
ATOM 5661 N N . THR B 1 194 ? 12.203 -83.5 -41.5 1 81.81 194 THR B N 1
ATOM 5662 C CA . THR B 1 194 ? 11.031 -82.688 -41.406 1 81.81 194 THR B CA 1
ATOM 5663 C C . THR B 1 194 ? 10.758 -82.25 -39.969 1 81.81 194 THR B C 1
ATOM 5665 O O . THR B 1 194 ? 10.367 -81.125 -39.719 1 81.81 194 THR B O 1
ATOM 5668 N N . THR B 1 195 ? 10.992 -83.188 -39.062 1 82.25 195 THR B N 1
ATOM 5669 C CA . THR B 1 195 ? 10.82 -82.812 -37.656 1 82.25 195 THR B CA 1
ATOM 5670 C C . THR B 1 195 ? 11.844 -81.812 -37.188 1 82.25 195 THR B C 1
ATOM 5672 O O . THR B 1 195 ? 11.492 -80.812 -36.5 1 82.25 195 THR B O 1
ATOM 5675 N N . ALA B 1 196 ? 13.047 -81.938 -37.625 1 86.44 196 ALA B N 1
ATOM 5676 C CA . ALA B 1 196 ? 14.109 -81 -37.25 1 86.44 196 ALA B CA 1
ATOM 5677 C C . ALA B 1 196 ? 13.812 -79.562 -37.781 1 86.44 196 ALA B C 1
ATOM 5679 O O . ALA B 1 196 ? 13.945 -78.625 -37.062 1 86.44 196 ALA B O 1
ATOM 5680 N N . VAL B 1 197 ? 13.312 -79.438 -38.969 1 82 197 VAL B N 1
ATOM 5681 C CA . VAL B 1 197 ? 13.016 -78.188 -39.594 1 82 197 VAL B CA 1
ATOM 5682 C C . VAL B 1 197 ? 11.828 -77.5 -38.875 1 82 197 VAL B C 1
ATOM 5684 O O . VAL B 1 197 ? 11.852 -76.312 -38.594 1 82 197 VAL B O 1
ATOM 5687 N N . ALA B 1 198 ? 10.859 -78.312 -38.625 1 75.62 198 ALA B N 1
ATOM 5688 C CA . ALA B 1 198 ? 9.672 -77.75 -37.938 1 75.62 198 ALA B CA 1
ATOM 5689 C C . ALA B 1 198 ? 10.016 -77.25 -36.562 1 75.62 198 ALA B C 1
ATOM 5691 O O . ALA B 1 198 ? 9.578 -76.188 -36.156 1 75.62 198 ALA B O 1
ATOM 5692 N N . LEU B 1 199 ? 10.82 -78.062 -35.844 1 81.94 199 LEU B N 1
ATOM 5693 C CA . LEU B 1 199 ? 11.203 -77.625 -34.5 1 81.94 199 LEU B CA 1
ATOM 5694 C C . LEU B 1 199 ? 12.07 -76.375 -34.5 1 81.94 199 LEU B C 1
ATOM 5696 O O . LEU B 1 199 ? 11.922 -75.5 -33.656 1 81.94 199 LEU B O 1
ATOM 5700 N N . LEU B 1 200 ? 12.914 -76.312 -35.469 1 85.31 200 LEU B N 1
ATOM 5701 C CA . LEU B 1 200 ? 13.773 -75.125 -35.594 1 85.31 200 LEU B CA 1
ATOM 5702 C C . LEU B 1 200 ? 12.945 -73.875 -35.875 1 85.31 200 LEU B C 1
ATOM 5704 O O . LEU B 1 200 ? 13.227 -72.812 -35.344 1 85.31 200 LEU B O 1
ATOM 5708 N N . MET B 1 201 ? 11.914 -74 -36.625 1 79.94 201 MET B N 1
ATOM 5709 C CA . MET B 1 201 ? 11.062 -72.875 -37 1 79.94 201 MET B CA 1
ATOM 5710 C C . MET B 1 201 ? 10.25 -72.375 -35.781 1 79.94 201 MET B C 1
ATOM 5712 O O . MET B 1 201 ? 10.141 -71.188 -35.531 1 79.94 201 MET B O 1
ATOM 5716 N N . VAL B 1 202 ? 9.656 -73.312 -35.062 1 79.06 202 VAL B N 1
ATOM 5717 C CA . VAL B 1 202 ? 8.859 -73 -33.906 1 79.06 202 VAL B CA 1
ATOM 5718 C C . VAL B 1 202 ? 9.734 -72.312 -32.844 1 79.06 202 VAL B C 1
ATOM 5720 O O . VAL B 1 202 ? 9.32 -71.312 -32.25 1 79.06 202 VAL B O 1
ATOM 5723 N N . PHE B 1 203 ? 10.984 -72.812 -32.75 1 82.5 203 PHE B N 1
ATOM 5724 C CA . PHE B 1 203 ? 11.898 -72.25 -31.766 1 82.5 203 PHE B CA 1
ATOM 5725 C C . PHE B 1 203 ? 12.344 -70.812 -32.188 1 82.5 203 PHE B C 1
ATOM 5727 O O . PHE B 1 203 ? 12.367 -69.938 -31.344 1 82.5 203 PHE B O 1
ATOM 5734 N N . SER B 1 204 ? 12.625 -70.625 -33.406 1 82.88 204 SER B N 1
ATOM 5735 C CA . SER B 1 204 ? 13.102 -69.312 -33.906 1 82.88 204 SER B CA 1
ATOM 5736 C C . SER B 1 204 ? 12.008 -68.25 -33.812 1 82.88 204 SER B C 1
ATOM 5738 O O . SER B 1 204 ? 12.227 -67.188 -33.312 1 82.88 204 SER B O 1
ATOM 5740 N N . VAL B 1 205 ? 10.812 -68.562 -34.25 1 77.38 205 VAL B N 1
ATOM 5741 C CA . VAL B 1 205 ? 9.695 -67.625 -34.25 1 77.38 205 VAL B CA 1
ATOM 5742 C C . VAL B 1 205 ? 9.25 -67.375 -32.812 1 77.38 205 VAL B C 1
ATOM 5744 O O . VAL B 1 205 ? 8.969 -66.25 -32.406 1 77.38 205 VAL B O 1
ATOM 5747 N N . GLY B 1 206 ? 9.188 -68.438 -32.062 1 77.69 206 GLY B N 1
ATOM 5748 C CA . GLY B 1 206 ? 8.805 -68.312 -30.656 1 77.69 206 GLY B CA 1
ATOM 5749 C C . GLY B 1 206 ? 9.742 -67.438 -29.844 1 77.69 206 GLY B C 1
ATOM 5750 O O . GLY B 1 206 ? 9.289 -66.562 -29.109 1 77.69 206 GLY B O 1
ATOM 5751 N N . ARG B 1 207 ? 10.977 -67.625 -30.031 1 80.44 207 ARG B N 1
ATOM 5752 C CA . ARG B 1 207 ? 11.977 -66.875 -29.312 1 80.44 207 ARG B CA 1
ATOM 5753 C C . ARG B 1 207 ? 11.922 -65.375 -29.766 1 80.44 207 ARG B C 1
ATOM 5755 O O . ARG B 1 207 ? 12.031 -64.5 -28.938 1 80.44 207 ARG B O 1
ATOM 5762 N N . GLY B 1 208 ? 11.766 -65.188 -31.016 1 76.94 208 GLY B N 1
ATOM 5763 C CA . GLY B 1 208 ? 11.688 -63.812 -31.547 1 76.94 208 GLY B CA 1
ATOM 5764 C C . GLY B 1 208 ? 10.492 -63.062 -31.031 1 76.94 208 GLY B C 1
ATOM 5765 O O . GLY B 1 208 ? 10.633 -61.906 -30.578 1 76.94 208 GLY B O 1
ATOM 5766 N N . VAL B 1 209 ? 9.383 -63.625 -31.016 1 75.56 209 VAL B N 1
ATOM 5767 C CA . VAL B 1 209 ? 8.148 -62.969 -30.578 1 75.56 209 VAL B CA 1
ATOM 5768 C C . VAL B 1 209 ? 8.18 -62.75 -29.062 1 75.56 209 VAL B C 1
ATOM 5770 O O . VAL B 1 209 ? 7.809 -61.688 -28.578 1 75.56 209 VAL B O 1
ATOM 5773 N N . THR B 1 210 ? 8.633 -63.75 -28.359 1 78.81 210 THR B N 1
ATOM 5774 C CA . THR B 1 210 ? 8.664 -63.656 -26.906 1 78.81 210 THR B CA 1
ATOM 5775 C C . THR B 1 210 ? 9.656 -62.594 -26.453 1 78.81 210 THR B C 1
ATOM 5777 O O . THR B 1 210 ? 9.367 -61.812 -25.516 1 78.81 210 THR B O 1
ATOM 5780 N N . ARG B 1 211 ? 10.797 -62.531 -27.047 1 81.19 211 ARG B N 1
ATOM 5781 C CA . ARG B 1 211 ? 11.797 -61.531 -26.688 1 81.19 211 ARG B CA 1
ATOM 5782 C C . ARG B 1 211 ? 11.289 -60.125 -26.938 1 81.19 211 ARG B C 1
ATOM 5784 O O . ARG B 1 211 ? 11.469 -59.219 -26.109 1 81.19 211 ARG B O 1
ATOM 5791 N N . SER B 1 212 ? 10.656 -59.938 -28.062 1 78.56 212 SER B N 1
ATOM 5792 C CA . SER B 1 212 ? 10.133 -58.594 -28.422 1 78.56 212 SER B CA 1
ATOM 5793 C C . SER B 1 212 ? 9.023 -58.188 -27.469 1 78.56 212 SER B C 1
ATOM 5795 O O . SER B 1 212 ? 8.961 -57 -27.062 1 78.56 212 SER B O 1
ATOM 5797 N N . ILE B 1 213 ? 8.203 -59.031 -27.062 1 78.38 213 ILE B N 1
ATOM 5798 C CA . ILE B 1 213 ? 7.098 -58.719 -26.156 1 78.38 213 ILE B CA 1
ATOM 5799 C C . ILE B 1 213 ? 7.641 -58.406 -24.766 1 78.38 213 ILE B C 1
ATOM 5801 O O . ILE B 1 213 ? 7.164 -57.469 -24.109 1 78.38 213 ILE B O 1
ATOM 5805 N N . HIS B 1 214 ? 8.664 -59.156 -24.406 1 82.31 214 HIS B N 1
ATOM 5806 C CA . HIS B 1 214 ? 9.258 -58.906 -23.094 1 82.31 214 HIS B CA 1
ATOM 5807 C C . HIS B 1 214 ? 9.898 -57.531 -23.016 1 82.31 214 HIS B C 1
ATOM 5809 O O . HIS B 1 214 ? 9.852 -56.875 -21.984 1 82.31 214 HIS B O 1
ATOM 5815 N N . GLN B 1 215 ? 10.422 -57.125 -24.062 1 83.44 215 GLN B N 1
ATOM 5816 C CA . GLN B 1 215 ? 11.031 -55.812 -24.109 1 83.44 215 GLN B CA 1
ATOM 5817 C C . GLN B 1 215 ? 9.977 -54.719 -23.938 1 83.44 215 GLN B C 1
ATOM 5819 O O . GLN B 1 215 ? 10.188 -53.75 -23.172 1 83.44 215 GLN B O 1
ATOM 5824 N N . VAL B 1 216 ? 8.906 -54.781 -24.594 1 82.5 216 VAL B N 1
ATOM 5825 C CA . VAL B 1 216 ? 7.844 -53.781 -24.5 1 82.5 216 VAL B CA 1
ATOM 5826 C C . VAL B 1 216 ? 7.234 -53.812 -23.109 1 82.5 216 VAL B C 1
ATOM 5828 O O . VAL B 1 216 ? 6.973 -52.781 -22.516 1 82.5 216 VAL B O 1
ATOM 5831 N N . VAL B 1 217 ? 7.004 -55.031 -22.594 1 83.25 217 VAL B N 1
ATOM 5832 C CA . VAL B 1 217 ? 6.457 -55.188 -21.25 1 83.25 217 VAL B CA 1
ATOM 5833 C C . VAL B 1 217 ? 7.371 -54.5 -20.234 1 83.25 217 VAL B C 1
ATOM 5835 O O . VAL B 1 217 ? 6.898 -53.812 -19.344 1 83.25 217 VAL B O 1
ATOM 5838 N N . GLY B 1 218 ? 8.664 -54.656 -20.406 1 86.62 218 GLY B N 1
ATOM 5839 C CA . GLY B 1 218 ? 9.617 -54.031 -19.5 1 86.62 218 GLY B CA 1
ATOM 5840 C C . GLY B 1 218 ? 9.539 -52.531 -19.516 1 86.62 218 GLY B C 1
ATOM 5841 O O . GLY B 1 218 ? 9.539 -51.906 -18.453 1 86.62 218 GLY B O 1
ATOM 5842 N N . VAL B 1 219 ? 9.438 -51.906 -20.641 1 86.81 219 VAL B N 1
ATOM 5843 C CA . VAL B 1 219 ? 9.383 -50.438 -20.781 1 86.81 219 VAL B CA 1
ATOM 5844 C C . VAL B 1 219 ? 8.086 -49.938 -20.172 1 86.81 219 VAL B C 1
ATOM 5846 O O . VAL B 1 219 ? 8.102 -48.969 -19.406 1 86.81 219 VAL B O 1
ATOM 5849 N N . VAL B 1 220 ? 7.004 -50.531 -20.5 1 85.19 220 VAL B N 1
ATOM 5850 C CA . VAL B 1 220 ? 5.695 -50.094 -20.016 1 85.19 220 VAL B CA 1
ATOM 5851 C C . VAL B 1 220 ? 5.629 -50.25 -18.5 1 85.19 220 VAL B C 1
ATOM 5853 O O . VAL B 1 220 ? 5.086 -49.406 -17.812 1 85.19 220 VAL B O 1
ATOM 5856 N N . GLU B 1 221 ? 6.211 -51.375 -18.016 1 88.38 221 GLU B N 1
ATOM 5857 C CA . GLU B 1 221 ? 6.238 -51.562 -16.562 1 88.38 221 GLU B CA 1
ATOM 5858 C C . GLU B 1 221 ? 7.078 -50.5 -15.875 1 88.38 221 GLU B C 1
ATOM 5860 O O . GLU B 1 221 ? 6.703 -50 -14.805 1 88.38 221 GLU B O 1
ATOM 5865 N N . THR B 1 222 ? 8.164 -50.188 -16.453 1 90.69 222 THR B N 1
ATOM 5866 C CA . THR B 1 222 ? 9.023 -49.125 -15.891 1 90.69 222 THR B CA 1
ATOM 5867 C C . THR B 1 222 ? 8.297 -47.812 -15.867 1 90.69 222 THR B C 1
ATOM 5869 O O . THR B 1 222 ? 8.352 -47.062 -14.875 1 90.69 222 THR B O 1
ATOM 5872 N N . MET B 1 223 ? 7.613 -47.469 -16.891 1 87.06 223 MET B N 1
ATOM 5873 C CA . MET B 1 223 ? 6.832 -46.25 -16.969 1 87.06 223 MET B CA 1
ATOM 5874 C C . MET B 1 223 ? 5.691 -46.25 -15.961 1 87.06 223 MET B C 1
ATOM 5876 O O . MET B 1 223 ? 5.395 -45.25 -15.336 1 87.06 223 MET B O 1
ATOM 5880 N N . ALA B 1 224 ? 5.074 -47.406 -15.867 1 87.81 224 ALA B N 1
ATOM 5881 C CA . ALA B 1 224 ? 3.98 -47.562 -14.914 1 87.81 224 ALA B CA 1
ATOM 5882 C C . ALA B 1 224 ? 4.469 -47.406 -13.484 1 87.81 224 ALA B C 1
ATOM 5884 O O . ALA B 1 224 ? 3.688 -47.062 -12.594 1 87.81 224 ALA B O 1
ATOM 5885 N N . ASN B 1 225 ? 5.77 -47.688 -13.25 1 90.25 225 ASN B N 1
ATOM 5886 C CA . ASN B 1 225 ? 6.383 -47.438 -11.945 1 90.25 225 ASN B CA 1
ATOM 5887 C C . ASN B 1 225 ? 6.93 -46.031 -11.836 1 90.25 225 ASN B C 1
ATOM 5889 O O . ASN B 1 225 ? 7.824 -45.75 -11.031 1 90.25 225 ASN B O 1
ATOM 5893 N N . ASN B 1 226 ? 6.465 -45.219 -12.695 1 90.56 226 ASN B N 1
ATOM 5894 C CA . ASN B 1 226 ? 6.711 -43.781 -12.688 1 90.56 226 ASN B CA 1
ATOM 5895 C C . ASN B 1 226 ? 8.172 -43.438 -13 1 90.56 226 ASN B C 1
ATOM 5897 O O . ASN B 1 226 ? 8.703 -42.438 -12.539 1 90.56 226 ASN B O 1
ATOM 5901 N N . ASP B 1 227 ? 8.867 -44.344 -13.641 1 92.06 227 ASP B N 1
ATOM 5902 C CA . ASP B 1 227 ? 10.219 -44.125 -14.125 1 92.06 227 ASP B CA 1
ATOM 5903 C C . ASP B 1 227 ? 10.227 -43.844 -15.633 1 92.06 227 ASP B C 1
ATOM 5905 O O . ASP B 1 227 ? 10.125 -44.75 -16.438 1 92.06 227 ASP B O 1
ATOM 5909 N N . LEU B 1 228 ? 10.383 -42.531 -15.93 1 89.94 228 LEU B N 1
ATOM 5910 C CA . LEU B 1 228 ? 10.32 -42.156 -17.328 1 89.94 228 LEU B CA 1
ATOM 5911 C C . LEU B 1 228 ? 11.719 -42 -17.922 1 89.94 228 LEU B C 1
ATOM 5913 O O . LEU B 1 228 ? 11.883 -41.5 -19.031 1 89.94 228 LEU B O 1
ATOM 5917 N N . THR B 1 229 ? 12.758 -42.5 -17.234 1 90.25 229 THR B N 1
ATOM 5918 C CA . THR B 1 229 ? 14.133 -42.438 -17.719 1 90.25 229 THR B CA 1
ATOM 5919 C C . THR B 1 229 ? 14.477 -43.625 -18.578 1 90.25 229 THR B C 1
ATOM 5921 O O . THR B 1 229 ? 15.578 -43.719 -19.125 1 90.25 229 THR B O 1
ATOM 5924 N N . CYS B 1 230 ? 13.562 -44.5 -18.781 1 85.62 230 CYS B N 1
ATOM 5925 C CA . CYS B 1 230 ? 13.82 -45.719 -19.516 1 85.62 230 CYS B CA 1
ATOM 5926 C C . CYS B 1 230 ? 14.102 -45.438 -20.984 1 85.62 230 CYS B C 1
ATOM 5928 O O . CYS B 1 230 ? 13.602 -44.438 -21.531 1 85.62 230 CYS B O 1
ATOM 5930 N N . GLN B 1 231 ? 14.969 -46.219 -21.578 1 84.56 231 GLN B N 1
ATOM 5931 C CA . GLN B 1 231 ? 15.289 -46.125 -23 1 84.56 231 GLN B CA 1
ATOM 5932 C C . GLN B 1 231 ? 14.484 -47.125 -23.828 1 84.56 231 GLN B C 1
ATOM 5934 O O . GLN B 1 231 ? 14.406 -48.281 -23.469 1 84.56 231 GLN B O 1
ATOM 5939 N N . VAL B 1 232 ? 13.75 -46.562 -24.781 1 85.75 232 VAL B N 1
ATOM 5940 C CA . VAL B 1 232 ? 12.93 -47.406 -25.641 1 85.75 232 VAL B CA 1
ATOM 5941 C C . VAL B 1 232 ? 13.695 -47.75 -26.922 1 85.75 232 VAL B C 1
ATOM 5943 O O . VAL B 1 232 ? 14.18 -46.844 -27.625 1 85.75 232 VAL B O 1
ATOM 5946 N N . ALA B 1 233 ? 13.883 -49 -27.219 1 84.56 233 ALA B N 1
ATOM 5947 C CA . ALA B 1 233 ? 14.602 -49.469 -28.406 1 84.56 233 ALA B CA 1
ATOM 5948 C C . ALA B 1 233 ? 13.828 -49.125 -29.672 1 84.56 233 ALA B C 1
ATOM 5950 O O . ALA B 1 233 ? 12.633 -48.844 -29.625 1 84.56 233 ALA B O 1
ATOM 5951 N N . GLU B 1 234 ? 14.5 -48.969 -30.938 1 77.06 234 GLU B N 1
ATOM 5952 C CA . GLU B 1 234 ? 13.938 -48.562 -32.219 1 77.06 234 GLU B CA 1
ATOM 5953 C C . GLU B 1 234 ? 12.945 -49.594 -32.75 1 77.06 234 GLU B C 1
ATOM 5955 O O . GLU B 1 234 ? 12.016 -49.25 -33.469 1 77.06 234 GLU B O 1
ATOM 5960 N N . GLY B 1 235 ? 12.484 -50.469 -32.125 1 69.06 235 GLY B N 1
ATOM 5961 C CA . GLY B 1 235 ? 11.547 -51.562 -32.438 1 69.06 235 GLY B CA 1
ATOM 5962 C C . GLY B 1 235 ? 11.703 -52.094 -33.844 1 69.06 235 GLY B C 1
ATOM 5963 O O . GLY B 1 235 ? 12.266 -51.438 -34.688 1 69.06 235 GLY B O 1
ATOM 5964 N N . GLY B 1 236 ? 11.352 -53.219 -34.156 1 75.5 236 GLY B N 1
ATOM 5965 C CA . GLY B 1 236 ? 11.344 -53.844 -35.469 1 75.5 236 GLY B CA 1
ATOM 5966 C C . GLY B 1 236 ? 10.148 -53.438 -36.312 1 75.5 236 GLY B C 1
ATOM 5967 O O . GLY B 1 236 ? 9.523 -52.406 -36.062 1 75.5 236 GLY B O 1
ATOM 5968 N N . SER B 1 237 ? 9.906 -54.031 -37.5 1 76.75 237 SER B N 1
ATOM 5969 C CA . SER B 1 237 ? 8.852 -53.688 -38.438 1 76.75 237 SER B CA 1
ATOM 5970 C C . SER B 1 237 ? 7.562 -54.438 -38.125 1 76.75 237 SER B C 1
ATOM 5972 O O . SER B 1 237 ? 6.555 -54.281 -38.812 1 76.75 237 SER B O 1
ATOM 5974 N N . ASP B 1 238 ? 7.461 -55.125 -37 1 78.62 238 ASP B N 1
ATOM 5975 C CA . ASP B 1 238 ? 6.262 -55.906 -36.656 1 78.62 238 ASP B CA 1
ATOM 5976 C C . ASP B 1 238 ? 5.414 -55.156 -35.625 1 78.62 238 ASP B C 1
ATOM 5978 O O . ASP B 1 238 ? 5.586 -53.938 -35.438 1 78.62 238 ASP B O 1
ATOM 5982 N N . GLU B 1 239 ? 4.352 -55.812 -35.031 1 81.88 239 GLU B N 1
ATOM 5983 C CA . GLU B 1 239 ? 3.436 -55.219 -34.062 1 81.88 239 GLU B CA 1
ATOM 5984 C C . GLU B 1 239 ? 4.184 -54.75 -32.812 1 81.88 239 GLU B C 1
ATOM 5986 O O . GLU B 1 239 ? 3.812 -53.75 -32.219 1 81.88 239 GLU B O 1
ATOM 5991 N N . THR B 1 240 ? 5.285 -55.375 -32.469 1 79.12 240 THR B N 1
ATOM 5992 C CA . THR B 1 240 ? 6.086 -54.969 -31.328 1 79.12 240 THR B CA 1
ATOM 5993 C C . THR B 1 240 ? 6.844 -53.656 -31.625 1 79.12 240 THR B C 1
ATOM 5995 O O . THR B 1 240 ? 7 -52.812 -30.734 1 79.12 240 THR B O 1
ATOM 5998 N N . GLY B 1 241 ? 7.289 -53.562 -32.812 1 83.44 241 GLY B N 1
ATOM 5999 C CA . GLY B 1 241 ? 7.941 -52.312 -33.219 1 83.44 241 GLY B CA 1
ATOM 6000 C C . GLY B 1 241 ? 7.02 -51.125 -33.188 1 83.44 241 GLY B C 1
ATOM 6001 O O . GLY B 1 241 ? 7.418 -50.031 -32.75 1 83.44 241 GLY B O 1
ATOM 6002 N N . LYS B 1 242 ? 5.758 -51.281 -33.625 1 85.62 242 LYS B N 1
ATOM 6003 C CA . LYS B 1 242 ? 4.762 -50.219 -33.562 1 85.62 242 LYS B CA 1
ATOM 6004 C C . LYS B 1 242 ? 4.488 -49.812 -32.125 1 85.62 242 LYS B C 1
ATOM 6006 O O . LYS B 1 242 ? 4.363 -48.594 -31.828 1 85.62 242 LYS B O 1
ATOM 6011 N N . MET B 1 243 ? 4.496 -50.688 -31.25 1 83.75 243 MET B N 1
ATOM 6012 C CA . MET B 1 243 ? 4.258 -50.406 -29.844 1 83.75 243 MET B CA 1
ATOM 6013 C C . MET B 1 243 ? 5.418 -49.625 -29.234 1 83.75 243 MET B C 1
ATOM 6015 O O . MET B 1 243 ? 5.207 -48.688 -28.484 1 83.75 243 MET B O 1
ATOM 6019 N N . LEU B 1 244 ? 6.609 -50.062 -29.562 1 87.5 244 LEU B N 1
ATOM 6020 C CA . LEU B 1 244 ? 7.797 -49.375 -29.047 1 87.5 244 LEU B CA 1
ATOM 6021 C C . LEU B 1 244 ? 7.867 -47.938 -29.531 1 87.5 244 LEU B C 1
ATOM 6023 O O . LEU B 1 244 ? 8.188 -47.031 -28.766 1 87.5 244 LEU B O 1
ATOM 6027 N N . ARG B 1 245 ? 7.516 -47.688 -30.797 1 89.25 245 ARG B N 1
ATOM 6028 C CA . ARG B 1 245 ? 7.523 -46.344 -31.344 1 89.25 245 ARG B CA 1
ATOM 6029 C C . ARG B 1 245 ? 6.457 -45.469 -30.672 1 89.25 245 ARG B C 1
ATOM 6031 O O . ARG B 1 245 ? 6.707 -44.312 -30.359 1 89.25 245 ARG B O 1
ATOM 6038 N N . ALA B 1 246 ? 5.297 -46.062 -30.469 1 87.44 246 ALA B N 1
ATOM 6039 C CA . ALA B 1 246 ? 4.223 -45.344 -29.797 1 87.44 246 ALA B CA 1
ATOM 6040 C C . ALA B 1 246 ? 4.609 -45 -28.359 1 87.44 246 ALA B C 1
ATOM 6042 O O . ALA B 1 246 ? 4.355 -43.906 -27.891 1 87.44 246 ALA B O 1
ATOM 6043 N N . THR B 1 247 ? 5.211 -45.906 -27.734 1 87 247 THR B N 1
ATOM 6044 C CA . THR B 1 247 ? 5.648 -45.719 -26.359 1 87 247 THR B CA 1
ATOM 6045 C C . THR B 1 247 ? 6.715 -44.625 -26.281 1 87 247 THR B C 1
ATOM 6047 O O . THR B 1 247 ? 6.699 -43.781 -25.375 1 87 247 THR B O 1
ATOM 6050 N N . ARG B 1 248 ? 7.605 -44.562 -27.297 1 92.69 248 ARG B N 1
ATOM 6051 C CA . ARG B 1 248 ? 8.641 -43.562 -27.344 1 92.69 248 ARG B CA 1
ATOM 6052 C C . ARG B 1 248 ? 8.039 -42.156 -27.5 1 92.69 248 ARG B C 1
ATOM 6054 O O . ARG B 1 248 ? 8.438 -41.219 -26.828 1 92.69 248 ARG B O 1
ATOM 6061 N N . ARG B 1 249 ? 7.109 -42.062 -28.344 1 91.88 249 ARG B N 1
ATOM 6062 C CA . ARG B 1 249 ? 6.434 -40.781 -28.547 1 91.88 249 ARG B CA 1
ATOM 6063 C C . ARG B 1 249 ? 5.734 -40.312 -27.281 1 91.88 249 ARG B C 1
ATOM 6065 O O . ARG B 1 249 ? 5.805 -39.156 -26.922 1 91.88 249 ARG B O 1
ATOM 6072 N N . MET B 1 250 ? 5.105 -41.219 -26.672 1 87.62 250 MET B N 1
ATOM 6073 C CA . MET B 1 250 ? 4.426 -40.938 -25.422 1 87.62 250 MET B CA 1
ATOM 6074 C C . MET B 1 250 ? 5.418 -40.469 -24.359 1 87.62 250 MET B C 1
ATOM 6076 O O . MET B 1 250 ? 5.176 -39.5 -23.656 1 87.62 250 MET B O 1
ATOM 6080 N N . LEU B 1 251 ? 6.473 -41.219 -24.219 1 89.56 251 LEU B N 1
ATOM 6081 C CA . LEU B 1 251 ? 7.508 -40.906 -23.25 1 89.56 251 LEU B CA 1
ATOM 6082 C C . LEU B 1 251 ? 8.062 -39.5 -23.5 1 89.56 251 LEU B C 1
ATOM 6084 O O . LEU B 1 251 ? 8.219 -38.719 -22.562 1 89.56 251 LEU B O 1
ATOM 6088 N N . ASP B 1 252 ? 8.305 -39.156 -24.734 1 91.31 252 ASP B N 1
ATOM 6089 C CA . ASP B 1 252 ? 8.844 -37.844 -25.078 1 91.31 252 ASP B CA 1
ATOM 6090 C C . ASP B 1 252 ? 7.863 -36.75 -24.734 1 91.31 252 ASP B C 1
ATOM 6092 O O . ASP B 1 252 ? 8.258 -35.719 -24.156 1 91.31 252 ASP B O 1
ATOM 6096 N N . THR B 1 253 ? 6.668 -36.906 -25.016 1 90.88 253 THR B N 1
ATOM 6097 C CA . THR B 1 253 ? 5.633 -35.938 -24.719 1 90.88 253 THR B CA 1
ATOM 6098 C C . THR B 1 253 ? 5.453 -35.75 -23.219 1 90.88 253 THR B C 1
ATOM 6100 O O . THR B 1 253 ? 5.328 -34.625 -22.734 1 90.88 253 THR B O 1
ATOM 6103 N N . LEU B 1 254 ? 5.469 -36.812 -22.484 1 90.06 254 LEU B N 1
ATOM 6104 C CA . LEU B 1 254 ? 5.312 -36.75 -21.031 1 90.06 254 LEU B CA 1
ATOM 6105 C C . LEU B 1 254 ? 6.5 -36.031 -20.391 1 90.06 254 LEU B C 1
ATOM 6107 O O . LEU B 1 254 ? 6.32 -35.219 -19.484 1 90.06 254 LEU B O 1
ATOM 6111 N N . LYS B 1 255 ? 7.656 -36.438 -20.891 1 92.06 255 LYS B N 1
ATOM 6112 C CA . LYS B 1 255 ? 8.852 -35.781 -20.375 1 92.06 255 LYS B CA 1
ATOM 6113 C C . LYS B 1 255 ? 8.805 -34.281 -20.594 1 92.06 255 LYS B C 1
ATOM 6115 O O . LYS B 1 255 ? 9.141 -33.5 -19.703 1 92.06 255 LYS B O 1
ATOM 6120 N N . GLU B 1 256 ? 8.367 -33.906 -21.75 1 92.19 256 GLU B N 1
ATOM 6121 C CA . GLU B 1 256 ? 8.273 -32.5 -22.078 1 92.19 256 GLU B CA 1
ATOM 6122 C C . GLU B 1 256 ? 7.227 -31.797 -21.219 1 92.19 256 GLU B C 1
ATOM 6124 O O . GLU B 1 256 ? 7.484 -30.734 -20.656 1 92.19 256 GLU B O 1
ATOM 6129 N N . THR B 1 257 ? 6.113 -32.344 -21.078 1 91.56 257 THR B N 1
ATOM 6130 C CA . THR B 1 257 ? 5.02 -31.734 -20.328 1 91.56 257 THR B CA 1
ATOM 6131 C C . THR B 1 257 ? 5.371 -31.672 -18.844 1 91.56 257 THR B C 1
ATOM 6133 O O . THR B 1 257 ? 5.242 -30.609 -18.219 1 91.56 257 THR B O 1
ATOM 6136 N N . LEU B 1 258 ? 5.828 -32.812 -18.281 1 91.81 258 LEU B N 1
ATOM 6137 C CA . LEU B 1 258 ? 6.176 -32.844 -16.859 1 91.81 258 LEU B CA 1
ATOM 6138 C C . LEU B 1 258 ? 7.371 -31.938 -16.578 1 91.81 258 LEU B C 1
ATOM 6140 O O . LEU B 1 258 ? 7.449 -31.312 -15.516 1 91.81 258 LEU B O 1
ATOM 6144 N N . GLY B 1 259 ? 8.242 -31.891 -17.531 1 92.5 259 GLY B N 1
ATOM 6145 C CA . GLY B 1 259 ? 9.336 -30.953 -17.406 1 92.5 259 GLY B CA 1
ATOM 6146 C C . GLY B 1 259 ? 8.875 -29.5 -17.312 1 92.5 259 GLY B C 1
ATOM 6147 O O . GLY B 1 259 ? 9.352 -28.75 -16.469 1 92.5 259 GLY B O 1
ATOM 6148 N N . SER B 1 260 ? 7.965 -29.125 -18.141 1 92 260 SER B N 1
ATOM 6149 C CA . SER B 1 260 ? 7.379 -27.781 -18.125 1 92 260 SER B CA 1
ATOM 6150 C C . SER B 1 260 ? 6.664 -27.516 -16.812 1 92 260 SER B C 1
ATOM 6152 O O . SER B 1 260 ? 6.77 -26.406 -16.25 1 92 260 SER B O 1
ATOM 6154 N N . VAL B 1 261 ? 6.004 -28.438 -16.312 1 92.56 261 VAL B N 1
ATOM 6155 C CA . VAL B 1 261 ? 5.266 -28.297 -15.062 1 92.56 261 VAL B CA 1
ATOM 6156 C C . VAL B 1 261 ? 6.242 -28.125 -13.898 1 92.56 261 VAL B C 1
ATOM 6158 O O . VAL B 1 261 ? 6.055 -27.25 -13.047 1 92.56 261 VAL B O 1
ATOM 6161 N N . ILE B 1 262 ? 7.289 -28.938 -13.883 1 92.81 262 ILE B N 1
ATOM 6162 C CA . ILE B 1 262 ? 8.297 -28.828 -12.828 1 92.81 262 ILE B CA 1
ATOM 6163 C C . ILE B 1 262 ? 8.93 -27.438 -12.859 1 92.81 262 ILE B C 1
ATOM 6165 O O . ILE B 1 262 ? 9.078 -26.797 -11.812 1 92.81 262 ILE B O 1
ATOM 6169 N N . GLY B 1 263 ? 9.242 -26.984 -14.039 1 92.5 263 GLY B N 1
ATOM 6170 C CA . GLY B 1 263 ? 9.742 -25.625 -14.18 1 92.5 263 GLY B CA 1
ATOM 6171 C C . GLY B 1 263 ? 8.75 -24.578 -13.719 1 92.5 263 GLY B C 1
ATOM 6172 O O . GLY B 1 263 ? 9.125 -23.625 -13.047 1 92.5 263 GLY B O 1
ATOM 6173 N N . GLY B 1 264 ? 7.535 -24.734 -14.117 1 92.56 264 GLY B N 1
ATOM 6174 C CA . GLY B 1 264 ? 6.477 -23.828 -13.695 1 92.56 264 GLY B CA 1
ATOM 6175 C C . GLY B 1 264 ? 6.277 -23.797 -12.195 1 92.56 264 GLY B C 1
ATOM 6176 O O . GLY B 1 264 ? 6.078 -22.734 -11.609 1 92.56 264 GLY B O 1
ATOM 6177 N N . VAL B 1 265 ? 6.363 -24.922 -11.516 1 93.81 265 VAL B N 1
ATOM 6178 C CA . VAL B 1 265 ? 6.219 -25.031 -10.07 1 93.81 265 VAL B CA 1
ATOM 6179 C C . VAL B 1 265 ? 7.355 -24.281 -9.375 1 93.81 265 VAL B C 1
ATOM 6181 O O . VAL B 1 265 ? 7.133 -23.578 -8.383 1 93.81 265 VAL B O 1
ATOM 6184 N N . GLY B 1 266 ? 8.547 -24.391 -9.906 1 93.19 266 GLY B N 1
ATOM 6185 C CA . GLY B 1 266 ? 9.664 -23.625 -9.383 1 93.19 266 GLY B CA 1
ATOM 6186 C C . GLY B 1 266 ? 9.453 -22.125 -9.477 1 93.19 266 GLY B C 1
ATOM 6187 O O . GLY B 1 266 ? 9.711 -21.391 -8.516 1 93.19 266 GLY B O 1
ATOM 6188 N N . ALA B 1 267 ? 8.992 -21.703 -10.602 1 93 267 ALA B N 1
ATOM 6189 C CA . ALA B 1 267 ? 8.711 -20.281 -10.82 1 93 267 ALA B CA 1
ATOM 6190 C C . ALA B 1 267 ? 7.598 -19.797 -9.891 1 93 267 ALA B C 1
ATOM 6192 O O . ALA B 1 267 ? 7.66 -18.672 -9.375 1 93 267 ALA B O 1
ATOM 6193 N N . LEU B 1 268 ? 6.645 -20.578 -9.727 1 92.81 268 LEU B N 1
ATOM 6194 C CA . LEU B 1 268 ? 5.531 -20.266 -8.844 1 92.81 268 LEU B CA 1
ATOM 6195 C C . LEU B 1 268 ? 6.008 -20.109 -7.402 1 92.81 268 LEU B C 1
ATOM 6197 O O . LEU B 1 268 ? 5.645 -19.141 -6.723 1 92.81 268 LEU B O 1
ATOM 6201 N N . ALA B 1 269 ? 6.832 -21 -6.926 1 93.62 269 ALA B N 1
ATOM 6202 C CA . ALA B 1 269 ? 7.375 -20.938 -5.574 1 93.62 269 ALA B CA 1
ATOM 6203 C C . ALA B 1 269 ? 8.188 -19.656 -5.371 1 93.62 269 ALA B C 1
ATOM 6205 O O . ALA B 1 269 ? 8.039 -18.969 -4.352 1 93.62 269 ALA B O 1
ATOM 6206 N N . SER B 1 270 ? 8.977 -19.312 -6.312 1 94.38 270 SER B N 1
ATOM 6207 C CA . SER B 1 270 ? 9.789 -18.109 -6.246 1 94.38 270 SER B CA 1
ATOM 6208 C C . SER B 1 270 ? 8.914 -16.859 -6.219 1 94.38 270 SER B C 1
ATOM 6210 O O . SER B 1 270 ? 9.133 -15.953 -5.41 1 94.38 270 SER B O 1
ATOM 6212 N N . SER B 1 271 ? 7.934 -16.828 -7.09 1 93.5 271 SER B N 1
ATOM 6213 C CA . SER B 1 271 ? 7.031 -15.688 -7.16 1 93.5 271 SER B CA 1
ATOM 6214 C C . SER B 1 271 ? 6.238 -15.531 -5.867 1 93.5 271 SER B C 1
ATOM 6216 O O . SER B 1 271 ? 6.027 -14.406 -5.395 1 93.5 271 SER B O 1
ATOM 6218 N N . SER B 1 272 ? 5.785 -16.625 -5.273 1 94.56 272 SER B N 1
ATOM 6219 C CA . SER B 1 272 ? 5.043 -16.578 -4.02 1 94.56 272 SER B CA 1
ATOM 6220 C C . SER B 1 272 ? 5.902 -16.016 -2.889 1 94.56 272 SER B C 1
ATOM 6222 O O . SER B 1 272 ? 5.422 -15.219 -2.072 1 94.56 272 SER B O 1
ATOM 6224 N N . SER B 1 273 ? 7.184 -16.391 -2.869 1 94.19 273 SER B N 1
ATOM 6225 C CA . SER B 1 273 ? 8.109 -15.883 -1.864 1 94.19 273 SER B CA 1
ATOM 6226 C C . SER B 1 273 ? 8.336 -14.383 -2.039 1 94.19 273 SER B C 1
ATOM 6228 O O . SER B 1 273 ? 8.359 -13.633 -1.06 1 94.19 273 SER B O 1
ATOM 6230 N N . GLU B 1 274 ? 8.445 -14 -3.258 1 94.06 274 GLU B N 1
ATOM 6231 C CA . GLU B 1 274 ? 8.633 -12.578 -3.557 1 94.06 274 GLU B CA 1
ATOM 6232 C C . GLU B 1 274 ? 7.402 -11.766 -3.154 1 94.06 274 GLU B C 1
ATOM 6234 O O . GLU B 1 274 ? 7.531 -10.68 -2.592 1 94.06 274 GLU B O 1
ATOM 6239 N N . LEU B 1 275 ? 6.27 -12.273 -3.418 1 93.69 275 LEU B N 1
ATOM 6240 C CA . LEU B 1 275 ? 5.027 -11.594 -3.076 1 93.69 275 LEU B CA 1
ATOM 6241 C C . LEU B 1 275 ? 4.879 -11.469 -1.563 1 93.69 275 LEU B C 1
ATOM 6243 O O . LEU B 1 275 ? 4.383 -10.453 -1.067 1 93.69 275 LEU B O 1
ATOM 6247 N N . ALA B 1 276 ? 5.309 -12.484 -0.855 1 95.31 276 ALA B N 1
ATOM 6248 C CA . ALA B 1 276 ? 5.266 -12.422 0.604 1 95.31 276 ALA B CA 1
ATOM 6249 C C . ALA B 1 276 ? 6.148 -11.297 1.134 1 95.31 276 ALA B C 1
ATOM 6251 O O . ALA B 1 276 ? 5.75 -10.562 2.039 1 95.31 276 ALA B O 1
ATOM 6252 N N . VAL B 1 277 ? 7.297 -11.125 0.569 1 95.81 277 VAL B N 1
ATOM 6253 C CA . VAL B 1 277 ? 8.234 -10.078 0.973 1 95.81 277 VAL B CA 1
ATOM 6254 C C . VAL B 1 277 ? 7.637 -8.703 0.662 1 95.81 277 VAL B C 1
ATOM 6256 O O . VAL B 1 277 ? 7.672 -7.801 1.501 1 95.81 277 VAL B O 1
ATOM 6259 N N . VAL B 1 278 ? 7.066 -8.555 -0.537 1 94.69 278 VAL B N 1
ATOM 6260 C CA . VAL B 1 278 ? 6.48 -7.281 -0.952 1 94.69 278 VAL B CA 1
ATOM 6261 C C . VAL B 1 278 ? 5.301 -6.934 -0.047 1 94.69 278 VAL B C 1
ATOM 6263 O O . VAL B 1 278 ? 5.117 -5.773 0.325 1 94.69 278 VAL B O 1
ATOM 6266 N N . SER B 1 279 ? 4.512 -7.914 0.306 1 95.75 279 SER B N 1
ATOM 6267 C CA . SER B 1 279 ? 3.379 -7.707 1.205 1 95.75 279 SER B CA 1
ATOM 6268 C C . SER B 1 279 ? 3.84 -7.188 2.562 1 95.75 279 SER B C 1
ATOM 6270 O O . SER B 1 279 ? 3.236 -6.266 3.117 1 95.75 279 SER B O 1
ATOM 6272 N N . ARG B 1 280 ? 4.949 -7.691 3.082 1 95.62 280 ARG B N 1
ATOM 6273 C CA . ARG B 1 280 ? 5.496 -7.246 4.359 1 95.62 280 ARG B CA 1
ATOM 6274 C C . ARG B 1 280 ? 5.98 -5.805 4.273 1 95.62 280 ARG B C 1
ATOM 6276 O O . ARG B 1 280 ? 5.742 -5.008 5.184 1 95.62 280 ARG B O 1
ATOM 6283 N N . LYS B 1 281 ? 6.57 -5.496 3.197 1 94.31 281 LYS B N 1
ATOM 6284 C CA . LYS B 1 281 ? 7.043 -4.129 2.994 1 94.31 281 LYS B CA 1
ATOM 6285 C C . LYS B 1 281 ? 5.883 -3.143 2.957 1 94.31 281 LYS B C 1
ATOM 6287 O O . LYS B 1 281 ? 5.945 -2.076 3.574 1 94.31 281 LYS B O 1
ATOM 6292 N N . ILE B 1 282 ? 4.816 -3.543 2.227 1 93.88 282 ILE B N 1
ATOM 6293 C CA . ILE B 1 282 ? 3.639 -2.688 2.125 1 93.88 282 ILE B CA 1
ATOM 6294 C C . ILE B 1 282 ? 2.984 -2.543 3.496 1 93.88 282 ILE B C 1
ATOM 6296 O O . ILE B 1 282 ? 2.59 -1.444 3.893 1 93.88 282 ILE B O 1
ATOM 6300 N N . PHE B 1 283 ? 2.924 -3.66 4.262 1 96.69 283 PHE B N 1
ATOM 6301 C CA . PHE B 1 283 ? 2.334 -3.654 5.598 1 96.69 283 PHE B CA 1
ATOM 6302 C C . PHE B 1 283 ? 3.129 -2.754 6.535 1 96.69 283 PHE B C 1
ATOM 6304 O O . PHE B 1 283 ? 2.553 -1.936 7.254 1 96.69 283 PHE B O 1
ATOM 6311 N N . GLU B 1 284 ? 4.395 -2.852 6.512 1 94.75 284 GLU B N 1
ATOM 6312 C CA . GLU B 1 284 ? 5.27 -2.014 7.328 1 94.75 284 GLU B CA 1
ATOM 6313 C C . GLU B 1 284 ? 5.172 -0.548 6.91 1 94.75 284 GLU B C 1
ATOM 6315 O O . GLU B 1 284 ? 5.148 0.344 7.762 1 94.75 284 GLU B O 1
ATOM 6320 N N . GLY B 1 285 ? 5.148 -0.398 5.594 1 93.94 285 GLY B N 1
ATOM 6321 C CA . GLY B 1 285 ? 4.957 0.954 5.094 1 93.94 285 GLY B CA 1
ATOM 6322 C C . GLY B 1 285 ? 3.65 1.577 5.551 1 93.94 285 GLY B C 1
ATOM 6323 O O . GLY B 1 285 ? 3.625 2.73 5.984 1 93.94 285 GLY B O 1
ATOM 6324 N N . ALA B 1 286 ? 2.607 0.856 5.543 1 94.19 286 ALA B N 1
ATOM 6325 C CA . ALA B 1 286 ? 1.298 1.323 5.992 1 94.19 286 ALA B CA 1
ATOM 6326 C C . ALA B 1 286 ? 1.302 1.617 7.488 1 94.19 286 ALA B C 1
ATOM 6328 O O . ALA B 1 286 ? 0.741 2.623 7.934 1 94.19 286 ALA B O 1
ATOM 6329 N N . ALA B 1 287 ? 1.976 0.78 8.258 1 94.44 287 ALA B N 1
ATOM 6330 C CA . ALA B 1 287 ? 2.062 0.969 9.703 1 94.44 287 ALA B CA 1
ATOM 6331 C C . ALA B 1 287 ? 2.822 2.248 10.047 1 94.44 287 ALA B C 1
ATOM 6333 O O . ALA B 1 287 ? 2.4 3.016 10.914 1 94.44 287 ALA B O 1
ATOM 6334 N N . ASP B 1 288 ? 3.852 2.525 9.375 1 95.94 288 ASP B N 1
ATOM 6335 C CA . ASP B 1 288 ? 4.641 3.738 9.562 1 95.94 288 ASP B CA 1
ATOM 6336 C C . ASP B 1 288 ? 3.836 4.98 9.188 1 95.94 288 ASP B C 1
ATOM 6338 O O . ASP B 1 288 ? 3.873 5.988 9.898 1 95.94 288 ASP B O 1
ATOM 6342 N N . MET B 1 289 ? 3.146 4.891 8.125 1 94.75 289 MET B N 1
ATOM 6343 C CA . MET B 1 289 ? 2.311 6 7.672 1 94.75 289 MET B CA 1
ATOM 6344 C C . MET B 1 289 ? 1.216 6.305 8.688 1 94.75 289 MET B C 1
ATOM 6346 O O . MET B 1 289 ? 0.888 7.469 8.93 1 94.75 289 MET B O 1
ATOM 6350 N N . ARG B 1 290 ? 0.699 5.273 9.266 1 96.19 290 ARG B N 1
ATOM 6351 C CA . ARG B 1 290 ? -0.351 5.441 10.266 1 96.19 290 ARG B CA 1
ATOM 6352 C C . ARG B 1 290 ? 0.173 6.184 11.492 1 96.19 290 ARG B C 1
ATOM 6354 O O . ARG B 1 290 ? -0.49 7.09 12.008 1 96.19 290 ARG B O 1
ATOM 6361 N N . GLU B 1 291 ? 1.325 5.867 11.93 1 96.5 291 GLU B N 1
ATOM 6362 C CA . GLU B 1 291 ? 1.952 6.531 13.07 1 96.5 291 GLU B CA 1
ATOM 6363 C C . GLU B 1 291 ? 2.203 8.008 12.781 1 96.5 291 GLU B C 1
ATOM 6365 O O . GLU B 1 291 ? 1.877 8.867 13.594 1 96.5 291 GLU B O 1
ATOM 6370 N N . LYS B 1 292 ? 2.744 8.258 11.641 1 95.69 292 LYS B N 1
ATOM 6371 C CA . LYS B 1 292 ? 3.035 9.633 11.234 1 95.69 292 LYS B CA 1
ATOM 6372 C C . LYS B 1 292 ? 1.75 10.438 11.055 1 95.69 292 LYS B C 1
ATOM 6374 O O . LYS B 1 292 ? 1.695 11.617 11.406 1 95.69 292 LYS B O 1
ATOM 6379 N N . SER B 1 293 ? 0.721 9.828 10.492 1 96.06 293 SER B N 1
ATOM 6380 C CA . SER B 1 293 ? -0.571 10.477 10.312 1 96.06 293 SER B CA 1
ATOM 6381 C C . SER B 1 293 ? -1.195 10.852 11.656 1 96.06 293 SER B C 1
ATOM 6383 O O . SER B 1 293 ? -1.811 11.914 11.781 1 96.06 293 SER B O 1
ATOM 6385 N N . HIS B 1 294 ? -0.983 10.031 12.688 1 95.62 294 HIS B N 1
ATOM 6386 C CA . HIS B 1 294 ? -1.447 10.352 14.031 1 95.62 294 HIS B CA 1
ATOM 6387 C C . HIS B 1 294 ? -0.708 11.562 14.594 1 95.62 294 HIS B C 1
ATOM 6389 O O . HIS B 1 294 ? -1.308 12.398 15.266 1 95.62 294 HIS B O 1
ATOM 6395 N N . GLY B 1 295 ? 0.554 11.578 14.25 1 95.19 295 GLY B N 1
ATOM 6396 C CA . GLY B 1 295 ? 1.336 12.742 14.656 1 95.19 295 GLY B CA 1
ATOM 6397 C C . GLY B 1 295 ? 0.861 14.031 14.016 1 95.19 295 GLY B C 1
ATOM 6398 O O . GLY B 1 295 ? 0.746 15.055 14.695 1 95.19 295 GLY B O 1
ATOM 6399 N N . VAL B 1 296 ? 0.535 13.945 12.789 1 94.88 296 VAL B N 1
ATOM 6400 C CA . VAL B 1 296 ? 0.033 15.109 12.07 1 94.88 296 VAL B CA 1
ATOM 6401 C C . VAL B 1 296 ? -1.32 15.523 12.641 1 94.88 296 VAL B C 1
ATOM 6403 O O . VAL B 1 296 ? -1.575 16.719 12.836 1 94.88 296 VAL B O 1
ATOM 6406 N N . ALA B 1 297 ? -2.193 14.562 12.883 1 95.62 297 ALA B N 1
ATOM 6407 C CA . ALA B 1 297 ? -3.514 14.844 13.438 1 95.62 297 ALA B CA 1
ATOM 6408 C C . ALA B 1 297 ? -3.398 15.523 14.797 1 95.62 297 ALA B C 1
ATOM 6410 O O . ALA B 1 297 ? -4.086 16.516 15.062 1 95.62 297 ALA B O 1
ATOM 6411 N N . ALA B 1 298 ? -2.502 15.055 15.656 1 95.12 298 ALA B N 1
ATOM 6412 C CA . ALA B 1 298 ? -2.281 15.625 16.984 1 95.12 298 ALA B CA 1
ATOM 6413 C C . ALA B 1 298 ? -1.727 17.047 16.891 1 95.12 298 ALA B C 1
ATOM 6415 O O . ALA B 1 298 ? -2.172 17.938 17.609 1 95.12 298 ALA B O 1
ATOM 6416 N N . ALA B 1 299 ? -0.776 17.203 16 1 94.44 299 ALA B N 1
ATOM 6417 C CA . ALA B 1 299 ? -0.181 18.516 15.797 1 94.44 299 ALA B CA 1
ATOM 6418 C C . ALA B 1 299 ? -1.216 19.516 15.281 1 94.44 299 ALA B C 1
ATOM 6420 O O . ALA B 1 299 ? -1.228 20.672 15.688 1 94.44 299 ALA B O 1
ATOM 6421 N N . ALA B 1 300 ? -2.07 19.078 14.414 1 92.81 300 ALA B N 1
ATOM 6422 C CA . ALA B 1 300 ? -3.123 19.938 13.859 1 92.81 300 ALA B CA 1
ATOM 6423 C C . ALA B 1 300 ? -4.133 20.328 14.938 1 92.81 300 ALA B C 1
ATOM 6425 O O . ALA B 1 300 ? -4.598 21.469 14.977 1 92.81 300 ALA B O 1
ATOM 6426 N N . GLU B 1 301 ? -4.453 19.438 15.836 1 93.75 301 GLU B N 1
ATOM 6427 C CA . GLU B 1 301 ? -5.359 19.719 16.953 1 93.75 301 GLU B CA 1
ATOM 6428 C C . GLU B 1 301 ? -4.754 20.734 17.906 1 93.75 301 GLU B C 1
ATOM 6430 O O . GLU B 1 301 ? -5.43 21.688 18.312 1 93.75 301 GLU B O 1
ATOM 6435 N N . GLU B 1 302 ? -3.52 20.516 18.203 1 94.19 302 GLU B N 1
ATOM 6436 C CA . GLU B 1 302 ? -2.82 21.453 19.078 1 94.19 302 GLU B CA 1
ATOM 6437 C C . GLU B 1 302 ? -2.734 22.828 18.438 1 94.19 302 GLU B C 1
ATOM 6439 O O . GLU B 1 302 ? -2.904 23.844 19.109 1 94.19 302 GLU B O 1
ATOM 6444 N N . MET B 1 303 ? -2.521 22.797 17.188 1 90.69 303 MET B N 1
ATOM 6445 C CA . MET B 1 303 ? -2.469 24.047 16.438 1 90.69 303 MET B CA 1
ATOM 6446 C C . MET B 1 303 ? -3.814 24.766 16.469 1 90.69 303 MET B C 1
ATOM 6448 O O . MET B 1 303 ? -3.871 25.984 16.625 1 90.69 303 MET B O 1
ATOM 6452 N N . GLY B 1 304 ? -4.875 23.969 16.391 1 92.38 304 GLY B N 1
ATOM 6453 C CA . GLY B 1 304 ? -6.207 24.531 16.5 1 92.38 304 GLY B CA 1
ATOM 6454 C C . GLY B 1 304 ? -6.461 25.203 17.828 1 92.38 304 GLY B C 1
ATOM 6455 O O . GLY B 1 304 ? -7 26.312 17.891 1 92.38 304 GLY B O 1
ATOM 6456 N N . VAL B 1 305 ? -6.008 24.641 18.906 1 94.62 305 VAL B N 1
ATOM 6457 C CA . VAL B 1 305 ? -6.164 25.188 20.25 1 94.62 305 VAL B CA 1
ATOM 6458 C C . VAL B 1 305 ? -5.336 26.453 20.391 1 94.62 305 VAL B C 1
ATOM 6460 O O . VAL B 1 305 ? -5.816 27.453 20.938 1 94.62 305 VAL B O 1
ATOM 6463 N N . ASN B 1 306 ? -4.086 26.438 19.844 1 94.5 306 ASN B N 1
ATOM 6464 C CA . ASN B 1 306 ? -3.203 27.594 19.906 1 94.5 306 ASN B CA 1
ATOM 6465 C C . ASN B 1 306 ? -3.785 28.781 19.141 1 94.5 306 ASN B C 1
ATOM 6467 O O . ASN B 1 306 ? -3.754 29.906 19.625 1 94.5 306 ASN B O 1
ATOM 6471 N N . ILE B 1 307 ? -4.309 28.516 18.016 1 94.5 307 ILE B N 1
ATOM 6472 C CA . ILE B 1 307 ? -4.879 29.531 17.156 1 94.5 307 ILE B CA 1
ATOM 6473 C C . ILE B 1 307 ? -6.098 30.156 17.828 1 94.5 307 ILE B C 1
ATOM 6475 O O . ILE B 1 307 ? -6.289 31.375 17.781 1 94.5 307 ILE B O 1
ATOM 6479 N N . SER B 1 308 ? -6.91 29.344 18.516 1 94.44 308 SER B N 1
ATOM 6480 C CA . SER B 1 308 ? -8.062 29.828 19.25 1 94.44 308 SER B CA 1
ATOM 6481 C C . SER B 1 308 ? -7.633 30.734 20.406 1 94.44 308 SER B C 1
ATOM 6483 O O . SER B 1 308 ? -8.25 31.781 20.656 1 94.44 308 SER B O 1
ATOM 6485 N N . SER B 1 309 ? -6.586 30.391 21.047 1 95.94 309 SER B N 1
ATOM 6486 C CA . SER B 1 309 ? -6.051 31.188 22.141 1 95.94 309 SER B CA 1
ATOM 6487 C C . SER B 1 309 ? -5.52 32.531 21.625 1 95.94 309 SER B C 1
ATOM 6489 O O . SER B 1 309 ? -5.691 33.562 22.281 1 95.94 309 SER B O 1
ATOM 6491 N N . VAL B 1 310 ? -4.836 32.469 20.484 1 95.25 310 VAL B N 1
ATOM 6492 C CA . VAL B 1 310 ? -4.324 33.719 19.875 1 95.25 310 VAL B CA 1
ATOM 6493 C C . VAL B 1 310 ? -5.488 34.625 19.516 1 95.25 310 VAL B C 1
ATOM 6495 O O . VAL B 1 310 ? -5.426 35.844 19.734 1 95.25 310 VAL B O 1
ATOM 6498 N N . ALA B 1 311 ? -6.516 34.031 18.953 1 95.06 311 ALA B N 1
ATOM 6499 C CA . ALA B 1 311 ? -7.691 34.812 18.578 1 95.06 311 ALA B CA 1
ATOM 6500 C C . ALA B 1 311 ? -8.305 35.5 19.781 1 95.06 311 ALA B C 1
ATOM 6502 O O . ALA B 1 311 ? -8.641 36.688 19.719 1 95.06 311 ALA B O 1
ATOM 6503 N N . ALA B 1 312 ? -8.438 34.812 20.891 1 95.31 312 ALA B N 1
ATOM 6504 C CA . ALA B 1 312 ? -9.016 35.344 22.109 1 95.31 312 ALA B CA 1
ATOM 6505 C C . ALA B 1 312 ? -8.148 36.469 22.688 1 95.31 312 ALA B C 1
ATOM 6507 O O . ALA B 1 312 ? -8.656 37.5 23.094 1 95.31 312 ALA B O 1
ATOM 6508 N N . ALA B 1 313 ? -6.875 36.188 22.688 1 95.75 313 ALA B N 1
ATOM 6509 C CA . ALA B 1 313 ? -5.934 37.188 23.203 1 95.75 313 ALA B CA 1
ATOM 6510 C C . ALA B 1 313 ? -5.922 38.438 22.344 1 95.75 313 ALA B C 1
ATOM 6512 O O . ALA B 1 313 ? -5.828 39.562 22.859 1 95.75 313 ALA B O 1
ATOM 6513 N N . ALA B 1 314 ? -5.98 38.25 21.047 1 94.06 314 ALA B N 1
ATOM 6514 C CA . ALA B 1 314 ? -6.004 39.375 20.109 1 94.06 314 ALA B CA 1
ATOM 6515 C C . ALA B 1 314 ? -7.277 40.219 20.281 1 94.06 314 ALA B C 1
ATOM 6517 O O . ALA B 1 314 ? -7.242 41.438 20.219 1 94.06 314 ALA B O 1
ATOM 6518 N N . GLU B 1 315 ? -8.406 39.562 20.516 1 94.31 315 GLU B N 1
ATOM 6519 C CA . GLU B 1 315 ? -9.672 40.25 20.734 1 94.31 315 GLU B CA 1
ATOM 6520 C C . GLU B 1 315 ? -9.633 41.094 22.016 1 94.31 315 GLU B C 1
ATOM 6522 O O . GLU B 1 315 ? -10.102 42.219 22.031 1 94.31 315 GLU B O 1
ATOM 6527 N N . GLN B 1 316 ? -9.117 40.5 23.047 1 95 316 GLN B N 1
ATOM 6528 C CA . GLN B 1 316 ? -8.984 41.219 24.312 1 95 316 GLN B CA 1
ATOM 6529 C C . GLN B 1 316 ? -8.07 42.406 24.156 1 95 316 GLN B C 1
ATOM 6531 O O . GLN B 1 316 ? -8.391 43.5 24.641 1 95 316 GLN B O 1
ATOM 6536 N N . SER B 1 317 ? -6.969 42.25 23.469 1 95.44 317 SER B N 1
ATOM 6537 C CA . SER B 1 317 ? -6.027 43.344 23.25 1 95.44 317 SER B CA 1
ATOM 6538 C C . SER B 1 317 ? -6.648 44.438 22.406 1 95.44 317 SER B C 1
ATOM 6540 O O . SER B 1 317 ? -6.398 45.625 22.641 1 95.44 317 SER B O 1
ATOM 6542 N N . SER B 1 318 ? -7.461 44.062 21.469 1 95.38 318 SER B N 1
ATOM 6543 C CA . SER B 1 318 ? -8.172 45.062 20.641 1 95.38 318 SER B CA 1
ATOM 6544 C C . SER B 1 318 ? -9.125 45.906 21.469 1 95.38 318 SER B C 1
ATOM 6546 O O . SER B 1 318 ? -9.211 47.125 21.297 1 95.38 318 SER B O 1
ATOM 6548 N N . THR B 1 319 ? -9.812 45.25 22.391 1 96.31 319 THR B N 1
ATOM 6549 C CA . THR B 1 319 ? -10.711 45.969 23.297 1 96.31 319 THR B CA 1
ATOM 6550 C C . THR B 1 319 ? -9.93 46.938 24.188 1 96.31 319 THR B C 1
ATOM 6552 O O . THR B 1 319 ? -10.344 48.094 24.375 1 96.31 319 THR B O 1
ATOM 6555 N N . ASN B 1 320 ? -8.773 46.406 24.656 1 97 320 ASN B N 1
ATOM 6556 C CA . ASN B 1 320 ? -7.922 47.25 25.484 1 97 320 ASN B CA 1
ATOM 6557 C C . ASN B 1 320 ? -7.438 48.5 24.719 1 97 320 ASN B C 1
ATOM 6559 O O . ASN B 1 320 ? -7.43 49.594 25.25 1 97 320 ASN B O 1
ATOM 6563 N N . ILE B 1 321 ? -7.086 48.312 23.516 1 96.44 321 ILE B N 1
ATOM 6564 C CA . ILE B 1 321 ? -6.594 49.406 22.672 1 96.44 321 ILE B CA 1
ATOM 6565 C C . ILE B 1 321 ? -7.715 50.406 22.406 1 96.44 321 ILE B C 1
ATOM 6567 O O . ILE B 1 321 ? -7.48 51.625 22.391 1 96.44 321 ILE B O 1
ATOM 6571 N N . GLY B 1 322 ? -8.922 49.906 22.234 1 95.56 322 GLY B N 1
ATOM 6572 C CA . GLY B 1 322 ? -10.07 50.812 22.094 1 95.56 322 GLY B CA 1
ATOM 6573 C C . GLY B 1 322 ? -10.32 51.656 23.312 1 95.56 322 GLY B C 1
ATOM 6574 O O . GLY B 1 322 ? -10.633 52.844 23.203 1 95.56 322 GLY B O 1
ATOM 6575 N N . MET B 1 323 ? -10.141 51.062 24.438 1 96.56 323 MET B N 1
AT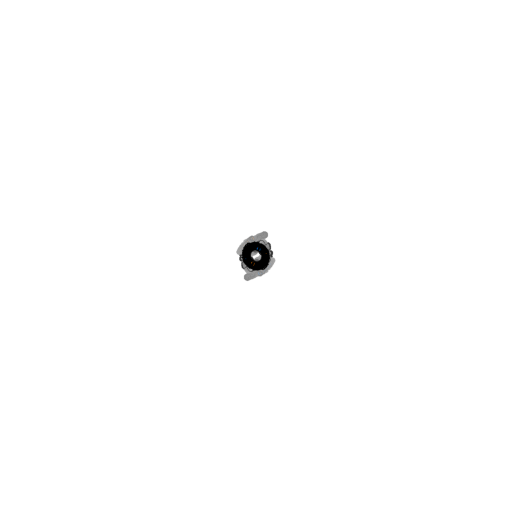OM 6576 C CA . MET B 1 323 ? -10.32 51.781 25.688 1 96.56 323 MET B CA 1
ATOM 6577 C C . MET B 1 323 ? -9.242 52.844 25.859 1 96.56 323 MET B C 1
ATOM 6579 O O . MET B 1 323 ? -9.516 53.938 26.375 1 96.56 323 MET B O 1
ATOM 6583 N N . ILE B 1 324 ? -8.055 52.5 25.438 1 96.62 324 ILE B N 1
ATOM 6584 C CA . ILE B 1 324 ? -6.961 53.469 25.5 1 96.62 324 ILE B CA 1
ATOM 6585 C C . ILE B 1 324 ? -7.27 54.656 24.594 1 96.62 324 ILE B C 1
ATOM 6587 O O . ILE B 1 324 ? -7.043 55.812 24.984 1 96.62 324 ILE B O 1
ATOM 6591 N N . ALA B 1 325 ? -7.789 54.375 23.422 1 95.5 325 ALA B N 1
ATOM 6592 C CA . ALA B 1 325 ? -8.156 55.406 22.484 1 95.5 325 ALA B CA 1
ATOM 6593 C C . ALA B 1 325 ? -9.203 56.344 23.078 1 95.5 325 ALA B C 1
ATOM 6595 O O . ALA B 1 325 ? -9.094 57.562 22.969 1 95.5 325 ALA B O 1
ATOM 6596 N N . SER B 1 326 ? -10.195 55.781 23.75 1 95.88 326 SER B N 1
ATOM 6597 C CA . SER B 1 326 ? -11.258 56.594 24.375 1 95.88 326 SER B CA 1
ATOM 6598 C C . SER B 1 326 ? -10.711 57.438 25.516 1 95.88 326 SER B C 1
ATOM 6600 O O . SER B 1 326 ? -11.094 58.594 25.656 1 95.88 326 SER B O 1
ATOM 6602 N N . ALA B 1 327 ? -9.891 56.812 26.281 1 94.81 327 ALA B N 1
ATOM 6603 C CA . ALA B 1 327 ? -9.273 57.531 27.391 1 94.81 327 ALA B CA 1
ATOM 6604 C C . ALA B 1 327 ? -8.406 58.688 26.875 1 94.81 327 ALA B C 1
ATOM 6606 O O . ALA B 1 327 ? -8.383 59.75 27.469 1 94.81 327 ALA B O 1
ATOM 6607 N N . ALA B 1 328 ? -7.691 58.469 25.828 1 93.38 328 ALA B N 1
ATOM 6608 C CA . ALA B 1 328 ? -6.852 59.469 25.219 1 93.38 328 ALA B CA 1
ATO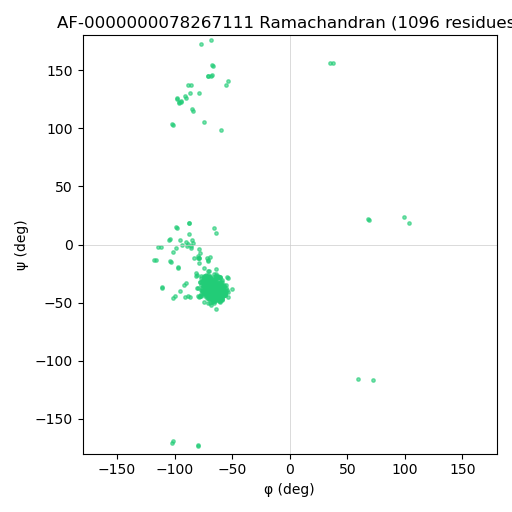M 6609 C C . ALA B 1 328 ? -7.695 60.625 24.688 1 93.38 328 ALA B C 1
ATOM 6611 O O . ALA B 1 328 ? -7.297 61.812 24.781 1 93.38 328 ALA B O 1
ATOM 6612 N N . GLU B 1 329 ? -8.844 60.406 24.141 1 93.06 329 GLU B N 1
ATOM 6613 C CA . GLU B 1 329 ? -9.758 61.438 23.672 1 93.06 329 GLU B CA 1
ATOM 6614 C C . GLU B 1 329 ? -10.281 62.281 24.828 1 93.06 329 GLU B C 1
ATOM 6616 O O . GLU B 1 329 ? -10.391 63.5 24.703 1 93.06 329 GLU B O 1
ATOM 6621 N N . GLU B 1 330 ? -10.641 61.594 25.875 1 92.56 330 GLU B N 1
ATOM 6622 C CA . GLU B 1 330 ? -11.078 62.312 27.078 1 92.56 330 GLU B CA 1
ATOM 6623 C C . GLU B 1 330 ? -9.977 63.219 27.609 1 92.56 330 GLU B C 1
ATOM 6625 O O . GLU B 1 330 ? -10.242 64.375 28.016 1 92.56 330 GLU B O 1
ATOM 6630 N N . MET B 1 331 ? -8.797 62.75 27.547 1 90.19 331 MET B N 1
ATOM 6631 C CA . MET B 1 331 ? -7.641 63.5 28 1 90.19 331 MET B CA 1
ATOM 6632 C C . MET B 1 331 ? -7.457 64.75 27.141 1 90.19 331 MET B C 1
ATOM 6634 O O . MET B 1 331 ? -7.125 65.812 27.656 1 90.19 331 MET B O 1
ATOM 6638 N N . ASN B 1 332 ? -7.645 64.625 25.891 1 91.69 332 ASN B N 1
ATOM 6639 C CA . ASN B 1 332 ? -7.535 65.75 24.984 1 91.69 332 ASN B CA 1
ATOM 6640 C C . ASN B 1 332 ? -8.547 66.812 25.312 1 91.69 332 ASN B C 1
ATOM 6642 O O . ASN B 1 332 ? -8.227 68 25.266 1 91.69 332 ASN B O 1
ATOM 6646 N N . SER B 1 333 ? -9.742 66.5 25.656 1 92.06 333 SER B N 1
ATOM 6647 C CA . SER B 1 333 ? -10.797 67.438 26 1 92.06 333 SER B CA 1
ATOM 6648 C C . SER B 1 333 ? -10.461 68.188 27.281 1 92.06 333 SER B C 1
ATOM 6650 O O . SER B 1 333 ? -10.617 69.438 27.344 1 92.06 333 SER B O 1
ATOM 6652 N N . THR B 1 334 ? -10.016 67.438 28.25 1 91.94 334 THR B N 1
ATOM 6653 C CA . THR B 1 334 ? -9.688 68.062 29.531 1 91.94 334 THR B CA 1
ATOM 6654 C C . THR B 1 334 ? -8.477 69 29.391 1 91.94 334 THR B C 1
ATOM 6656 O O . THR B 1 334 ? -8.406 70 30.062 1 91.94 334 THR B O 1
ATOM 6659 N N . MET B 1 335 ? -7.566 68.625 28.547 1 92.25 335 MET B N 1
ATOM 6660 C CA . MET B 1 335 ? -6.395 69.438 28.297 1 92.25 335 MET B CA 1
ATOM 6661 C C . MET B 1 335 ? -6.797 70.812 27.672 1 92.25 335 MET B C 1
ATOM 6663 O O . MET B 1 335 ? -6.23 71.812 28.016 1 92.25 335 MET B O 1
ATOM 6667 N N . SER B 1 336 ? -7.734 70.75 26.781 1 92.81 336 SER B N 1
ATOM 6668 C CA . SER B 1 336 ? -8.234 72 26.156 1 92.81 336 SER B CA 1
ATOM 6669 C C . SER B 1 336 ? -8.875 72.938 27.188 1 92.81 336 SER B C 1
ATOM 6671 O O . SER B 1 336 ? -8.75 74.125 27.094 1 92.81 336 SER B O 1
ATOM 6673 N N . GLU B 1 337 ? -9.539 72.312 28.125 1 93.38 337 GLU B N 1
ATOM 6674 C CA . GLU B 1 337 ? -10.148 73.125 29.203 1 93.38 337 GLU B CA 1
ATOM 6675 C C . GLU B 1 337 ? -9.094 73.75 30.078 1 93.38 337 GLU B C 1
ATOM 6677 O O . GLU B 1 337 ? -9.227 74.938 30.438 1 93.38 337 GLU B O 1
ATOM 6682 N N . ILE B 1 338 ? -8.086 73.062 30.344 1 94.69 338 ILE B N 1
ATOM 6683 C CA . ILE B 1 338 ? -6.992 73.562 31.156 1 94.69 338 ILE B CA 1
ATOM 6684 C C . ILE B 1 338 ? -6.309 74.688 30.422 1 94.69 338 ILE B C 1
ATOM 6686 O O . ILE B 1 338 ? -6.023 75.75 31.016 1 94.69 338 ILE B O 1
ATOM 6690 N N . ALA B 1 339 ? -6.078 74.5 29.172 1 92.62 339 ALA B N 1
ATOM 6691 C CA . ALA B 1 339 ? -5.438 75.562 28.359 1 92.62 339 ALA B CA 1
ATOM 6692 C C . ALA B 1 339 ? -6.277 76.812 28.312 1 92.62 339 ALA B C 1
ATOM 6694 O O . ALA B 1 339 ? -5.746 77.938 28.422 1 92.62 339 ALA B O 1
ATOM 6695 N N . ALA B 1 340 ? -7.551 76.688 28.203 1 94 340 ALA B N 1
ATOM 6696 C CA . ALA B 1 340 ? -8.453 77.812 28.156 1 94 340 ALA B CA 1
ATOM 6697 C C . ALA B 1 340 ? -8.453 78.625 29.484 1 94 340 ALA B C 1
ATOM 6699 O O . ALA B 1 340 ? -8.367 79.812 29.5 1 94 340 ALA B O 1
ATOM 6700 N N . ASN B 1 341 ? -8.531 77.812 30.531 1 94.31 341 ASN B N 1
ATOM 6701 C CA . ASN B 1 341 ? -8.539 78.438 31.844 1 94.31 341 ASN B CA 1
ATOM 6702 C C . ASN B 1 341 ? -7.207 79.125 32.156 1 94.31 341 ASN B C 1
ATOM 6704 O O . ASN B 1 341 ? -7.18 80.188 32.781 1 94.31 341 ASN B O 1
ATOM 6708 N N . THR B 1 342 ? -6.184 78.5 31.703 1 93.5 342 THR B N 1
ATOM 6709 C CA . THR B 1 342 ? -4.855 79.062 31.875 1 93.5 342 THR B CA 1
ATOM 6710 C C . THR B 1 342 ? -4.734 80.375 31.094 1 93.5 342 THR B C 1
ATOM 6712 O O . THR B 1 342 ? -4.191 81.375 31.609 1 93.5 342 THR B O 1
ATOM 6715 N N . GLY B 1 343 ? -5.234 80.438 29.891 1 92.69 343 GLY B N 1
ATOM 6716 C CA . GLY B 1 343 ? -5.242 81.688 29.094 1 92.69 343 GLY B CA 1
ATOM 6717 C C . GLY B 1 343 ? -6.039 82.812 29.734 1 92.69 343 GLY B C 1
ATOM 6718 O O . GLY B 1 343 ? -5.578 83.938 29.781 1 92.69 343 GLY B O 1
ATOM 6719 N N . LYS B 1 344 ? -7.184 82.5 30.266 1 94.88 344 LYS B N 1
ATOM 6720 C CA . LYS B 1 344 ? -8.023 83.5 30.938 1 94.88 344 LYS B CA 1
ATOM 6721 C C . LYS B 1 344 ? -7.352 84.062 32.188 1 94.88 344 LYS B C 1
ATOM 6723 O O . LYS B 1 344 ? -7.445 85.25 32.5 1 94.88 344 LYS B O 1
ATOM 6728 N N . THR B 1 345 ? -6.734 83.062 32.844 1 93.94 345 THR B N 1
ATOM 6729 C CA . THR B 1 345 ? -6.035 83.5 34.062 1 93.94 345 THR B CA 1
ATOM 6730 C C . THR B 1 345 ? -4.898 84.438 33.75 1 93.94 345 THR B C 1
ATOM 6732 O O . THR B 1 345 ? -4.691 85.438 34.469 1 93.94 345 THR B O 1
ATOM 6735 N N . ARG B 1 346 ? -4.176 84.188 32.719 1 92.06 346 ARG B N 1
ATOM 6736 C CA . ARG B 1 346 ? -3.084 85.062 32.312 1 92.06 346 ARG B CA 1
ATOM 6737 C C . ARG B 1 346 ? -3.6 86.5 31.969 1 92.06 346 ARG B C 1
ATOM 6739 O O . ARG B 1 346 ? -3.008 87.5 32.375 1 92.06 346 ARG B O 1
ATOM 6746 N N . GLU B 1 347 ? -4.688 86.562 31.297 1 94.25 347 GLU B N 1
ATOM 6747 C CA . GLU B 1 347 ? -5.285 87.875 30.922 1 94.25 347 GLU B CA 1
ATOM 6748 C C . GLU B 1 347 ? -5.77 88.625 32.156 1 94.25 347 GLU B C 1
ATOM 6750 O O . GLU B 1 347 ? -5.531 89.812 32.281 1 94.25 347 GLU B O 1
ATOM 6755 N N . THR B 1 348 ? -6.391 87.875 32.969 1 94.38 348 THR B N 1
ATOM 6756 C CA . THR B 1 348 ? -6.922 88.5 34.188 1 94.38 348 THR B CA 1
ATOM 6757 C C . THR B 1 348 ? -5.789 89 35.094 1 94.38 348 THR B C 1
ATOM 6759 O O . THR B 1 348 ? -5.895 90.062 35.688 1 94.38 348 THR B O 1
ATOM 6762 N N . SER B 1 349 ? -4.719 88.25 35.125 1 93.19 349 SER B N 1
ATOM 6763 C CA . SER B 1 349 ? -3.557 88.625 35.906 1 93.19 349 SER B CA 1
ATOM 6764 C C . SER B 1 349 ? -2.924 89.938 35.344 1 93.19 349 SER B C 1
ATOM 6766 O O . SER B 1 349 ? -2.537 90.812 36.125 1 93.19 349 SER B O 1
ATOM 6768 N N . ALA B 1 350 ? -2.896 90.062 34.094 1 91.94 350 ALA B N 1
ATOM 6769 C CA . ALA B 1 350 ? -2.35 91.25 33.469 1 91.94 350 ALA B CA 1
ATOM 6770 C C . ALA B 1 350 ? -3.205 92.5 33.781 1 91.94 350 ALA B C 1
ATOM 6772 O O . ALA B 1 350 ? -2.678 93.562 34.062 1 91.94 350 ALA B O 1
ATOM 6773 N N . LYS B 1 351 ? -4.465 92.375 33.781 1 94.12 351 LYS B N 1
ATOM 6774 C CA . LYS B 1 351 ? -5.387 93.438 34.094 1 94.12 351 LYS B CA 1
ATOM 6775 C C . LYS B 1 351 ? -5.242 93.875 35.562 1 94.12 351 LYS B C 1
ATOM 6777 O O . LYS B 1 351 ? -5.281 95.062 35.906 1 94.12 351 LYS B O 1
ATOM 6782 N N . THR B 1 352 ? -5.055 92.812 36.312 1 93.94 352 THR B N 1
ATOM 6783 C CA . THR B 1 352 ? -4.945 93.062 37.75 1 93.94 352 THR B CA 1
ATOM 6784 C C . THR B 1 352 ? -3.682 93.875 38.062 1 93.94 352 THR B C 1
ATOM 6786 O O . THR B 1 352 ? -3.701 94.75 38.906 1 93.94 352 THR B O 1
ATOM 6789 N N . VAL B 1 353 ? -2.615 93.562 37.406 1 91.44 353 VAL B N 1
ATOM 6790 C CA . VAL B 1 353 ? -1.36 94.312 37.594 1 91.44 353 VAL B CA 1
ATOM 6791 C C . VAL B 1 353 ? -1.538 95.75 37.219 1 91.44 353 VAL B C 1
ATOM 6793 O O . VAL B 1 353 ? -1.044 96.688 37.875 1 91.44 353 VAL B O 1
ATOM 6796 N N . PHE B 1 354 ? -2.268 96.062 36.219 1 93.38 354 PHE B N 1
ATOM 6797 C CA . PHE B 1 354 ? -2.521 97.438 35.75 1 93.38 354 PHE B CA 1
ATOM 6798 C C . PHE B 1 354 ? -3.357 98.188 36.781 1 93.38 354 PHE B C 1
ATOM 6800 O O . PHE B 1 354 ? -3.062 99.375 37.062 1 93.38 354 PHE B O 1
ATOM 6807 N N . ARG B 1 355 ? -4.246 97.562 37.281 1 93.19 355 ARG B N 1
ATOM 6808 C CA . ARG B 1 355 ? -5.105 98.188 38.281 1 93.19 355 ARG B CA 1
ATOM 6809 C C . ARG B 1 355 ? -4.336 98.5 39.562 1 93.19 355 ARG B C 1
ATOM 6811 O O . ARG B 1 355 ? -4.559 99.5 40.188 1 93.19 355 ARG B O 1
ATOM 6818 N N . ALA B 1 356 ? -3.471 97.562 39.844 1 92.75 356 ALA B N 1
ATOM 6819 C CA . ALA B 1 356 ? -2.633 97.75 41.031 1 92.75 356 ALA B CA 1
ATOM 6820 C C . ALA B 1 356 ? -1.693 98.938 40.844 1 92.75 356 ALA B C 1
ATOM 6822 O O . ALA B 1 356 ? -1.452 99.75 41.781 1 92.75 356 ALA B O 1
ATOM 6823 N N . LYS B 1 357 ? -1.24 99.188 39.688 1 92.69 357 LYS B N 1
ATOM 6824 C CA . LYS B 1 357 ? -0.388 100.312 39.375 1 92.69 357 LYS B CA 1
ATOM 6825 C C . LYS B 1 357 ? -1.161 101.625 39.5 1 92.69 357 LYS B C 1
ATOM 6827 O O . LYS B 1 357 ? -0.651 102.625 40.062 1 92.69 357 LYS B O 1
ATOM 6832 N N . ARG B 1 358 ? -2.32 101.625 39.062 1 94.06 358 ARG B N 1
ATOM 6833 C CA . ARG B 1 358 ? -3.16 102.812 39.156 1 94.06 358 ARG B CA 1
ATOM 6834 C C . ARG B 1 358 ? -3.457 103.125 40.625 1 94.06 358 ARG B C 1
ATOM 6836 O O . ARG B 1 358 ? -3.436 104.312 41.031 1 94.06 358 ARG B O 1
ATOM 6843 N N . ALA B 1 359 ? -3.688 102.062 41.281 1 94.19 359 ALA B N 1
ATOM 6844 C CA . ALA B 1 359 ? -3.922 102.188 42.719 1 94.19 359 ALA B CA 1
ATOM 6845 C C . ALA B 1 359 ? -2.688 102.812 43.406 1 94.19 359 ALA B C 1
ATOM 6847 O O . ALA B 1 359 ? -2.799 103.688 44.25 1 94.19 359 ALA B O 1
ATOM 6848 N N . SER B 1 360 ? -1.603 102.375 43.062 1 93.19 360 SER B N 1
ATOM 6849 C CA . SER B 1 360 ? -0.342 102.875 43.625 1 93.19 360 SER B CA 1
ATOM 6850 C C . SER B 1 360 ? -0.108 104.312 43.281 1 93.19 360 SER B C 1
ATOM 6852 O O . SER B 1 360 ? 0.327 105.125 44.125 1 93.19 360 SER B O 1
ATOM 6854 N N . ASP B 1 361 ? -0.439 104.75 42.125 1 93.75 361 ASP B N 1
ATOM 6855 C CA . ASP B 1 361 ? -0.306 106.125 41.719 1 93.75 361 ASP B CA 1
ATOM 6856 C C . ASP B 1 361 ? -1.239 107 42.5 1 93.75 361 ASP B C 1
ATOM 6858 O O . ASP B 1 361 ? -0.846 108.125 42.906 1 93.75 361 ASP B O 1
ATOM 6862 N N . ASN B 1 362 ? -2.395 106.5 42.625 1 94.69 362 ASN B N 1
ATOM 6863 C CA . ASN B 1 362 ? -3.342 107.25 43.438 1 94.69 362 ASN B CA 1
ATOM 6864 C C . ASN B 1 362 ? -2.814 107.5 44.875 1 94.69 362 ASN B C 1
ATOM 6866 O O . ASN B 1 362 ? -2.953 108.562 45.406 1 94.69 362 ASN B O 1
ATOM 6870 N N . MET B 1 363 ? -2.123 106.5 45.312 1 93.25 363 MET B N 1
ATOM 6871 C CA . MET B 1 363 ? -1.587 106.625 46.656 1 93.25 363 MET B CA 1
ATOM 6872 C C . MET B 1 363 ? -0.433 107.562 46.719 1 93.25 363 MET B C 1
ATOM 6874 O O . MET B 1 363 ? -0.28 108.312 47.719 1 93.25 363 MET B O 1
ATOM 6878 N N . THR B 1 364 ? 0.301 107.688 45.75 1 91.25 364 THR B N 1
ATOM 6879 C CA . THR B 1 364 ? 1.391 108.688 45.688 1 91.25 364 THR B CA 1
ATOM 6880 C C . THR B 1 364 ? 0.848 110.125 45.656 1 91.25 364 THR B C 1
ATOM 6882 O O . THR B 1 364 ? 1.359 111 46.344 1 91.25 364 THR B O 1
ATOM 6885 N N . ASN B 1 365 ? -0.175 110.312 45 1 93.44 365 ASN B N 1
ATOM 6886 C CA . ASN B 1 365 ? -0.807 111.625 44.906 1 93.44 365 ASN B CA 1
ATOM 6887 C C . ASN B 1 365 ? -1.434 112 46.25 1 93.44 365 ASN B C 1
ATOM 6889 O O . ASN B 1 365 ? -1.37 113.188 46.656 1 93.44 365 ASN B O 1
ATOM 6893 N N . LEU B 1 366 ? -1.928 111 46.844 1 92.75 366 LEU B N 1
ATOM 6894 C CA . LEU B 1 366 ? -2.512 111.188 48.156 1 92.75 366 LEU B CA 1
ATOM 6895 C C . LEU B 1 366 ? -1.443 111.625 49.156 1 92.75 366 LEU B C 1
ATOM 6897 O O . LEU B 1 366 ? -1.673 112.5 50 1 92.75 366 LEU B O 1
ATOM 6901 N N . SER B 1 367 ? -0.368 111 49.062 1 90.44 367 SER B N 1
ATOM 6902 C CA . SER B 1 367 ? 0.755 111.375 49.938 1 90.44 367 SER B CA 1
ATOM 6903 C C . SER B 1 367 ? 1.23 112.812 49.719 1 90.44 367 SER B C 1
ATOM 6905 O O . SER B 1 367 ? 1.49 113.5 50.656 1 90.44 367 SER B O 1
ATOM 6907 N N . SER B 1 368 ? 1.23 113.25 48.531 1 92.94 368 SER B N 1
ATOM 6908 C CA . SER B 1 368 ? 1.666 114.625 48.188 1 92.94 368 SER B CA 1
ATOM 6909 C C . SER B 1 368 ? 0.679 115.625 48.688 1 92.94 368 SER B C 1
ATOM 6911 O O . SER B 1 368 ? 1.084 116.688 49.188 1 92.94 368 SER B O 1
ATOM 6913 N N . ALA B 1 369 ? -0.491 115.25 48.5 1 92.62 369 ALA B N 1
ATOM 6914 C CA . ALA B 1 369 ? -1.525 116.188 49 1 92.62 369 ALA B CA 1
ATOM 6915 C C . ALA B 1 369 ? -1.467 116.312 50.5 1 92.62 369 ALA B C 1
ATOM 6917 O O . ALA B 1 369 ? -1.646 117.438 51.031 1 92.62 369 ALA B O 1
ATOM 6918 N N . ALA B 1 370 ? -1.172 115.25 51.094 1 92 370 ALA B N 1
ATOM 6919 C CA . ALA B 1 370 ? -1.076 115.25 52.562 1 92 370 ALA B CA 1
ATOM 6920 C C . ALA B 1 370 ? 0.123 116.062 53.031 1 92 370 ALA B C 1
ATOM 6922 O O . ALA B 1 370 ? 0.035 116.812 54.031 1 92 370 ALA B O 1
ATOM 6923 N N . VAL B 1 371 ? 1.122 116.062 52.344 1 92.69 371 VAL B N 1
ATOM 6924 C CA . VAL B 1 371 ? 2.316 116.875 52.656 1 92.69 371 VAL B CA 1
ATOM 6925 C C . VAL B 1 371 ? 2.025 118.312 52.5 1 92.69 371 VAL B C 1
ATOM 6927 O O . VAL B 1 371 ? 2.416 119.125 53.344 1 92.69 371 VAL B O 1
ATOM 6930 N N . GLU B 1 372 ? 1.348 118.625 51.562 1 94.62 372 GLU B N 1
ATOM 6931 C CA . GLU B 1 372 ? 0.998 120.062 51.281 1 94.62 372 GLU B CA 1
ATOM 6932 C C . GLU B 1 372 ? 0.076 120.562 52.375 1 94.62 372 GLU B C 1
ATOM 6934 O O . GLU B 1 372 ? 0.243 121.75 52.844 1 94.62 372 GLU B O 1
ATOM 6939 N N . ILE B 1 373 ? -0.73 119.688 52.688 1 94.44 373 ILE B N 1
ATOM 6940 C CA . ILE B 1 373 ? -1.621 120.125 53.781 1 94.44 373 ILE B CA 1
ATOM 6941 C C . ILE B 1 373 ? -0.808 120.375 55.062 1 94.44 373 ILE B C 1
ATOM 6943 O O . ILE B 1 373 ? -1.045 121.312 55.781 1 94.44 373 ILE B O 1
ATOM 6947 N N . GLY B 1 374 ? 0.093 119.5 55.219 1 92.62 374 GLY B N 1
ATOM 6948 C CA . GLY B 1 374 ? 0.96 119.688 56.375 1 92.62 374 GLY B CA 1
ATOM 6949 C C . GLY B 1 374 ? 1.7 121 56.375 1 92.62 374 GLY B C 1
ATOM 6950 O O . GLY B 1 374 ? 1.777 121.688 57.438 1 92.62 374 GLY B O 1
ATOM 6951 N N . LYS B 1 375 ? 2.074 121.562 55.375 1 95 375 LYS B N 1
ATOM 6952 C CA . LYS B 1 375 ? 2.793 122.812 55.25 1 95 375 LYS B CA 1
ATOM 6953 C C . LYS B 1 375 ? 1.867 124 55.5 1 95 375 LYS B C 1
ATOM 6955 O O . LYS B 1 375 ? 2.244 124.938 56.188 1 95 375 LYS B O 1
ATOM 6960 N N . ILE B 1 376 ? 0.808 123.812 54.969 1 96 376 ILE B N 1
ATOM 6961 C CA . ILE B 1 376 ? -0.153 124.938 55.094 1 96 376 ILE B CA 1
ATOM 6962 C C . ILE B 1 376 ? -0.61 125 56.562 1 96 376 ILE B C 1
ATOM 6964 O O . ILE B 1 376 ? -0.773 126.125 57.094 1 96 376 ILE B O 1
ATOM 6968 N N . VAL B 1 377 ? -0.729 123.875 57.125 1 96 377 VAL B N 1
ATOM 6969 C CA . VAL B 1 377 ? -1.163 123.875 58.531 1 96 377 VAL B CA 1
ATOM 6970 C C . VAL B 1 377 ? -0.081 124.438 59.406 1 96 377 VAL B C 1
ATOM 6972 O O . VAL B 1 377 ? -0.384 125.125 60.375 1 96 377 VAL B O 1
ATOM 6975 N N . GLU B 1 378 ? 1.062 124.312 59.062 1 94.06 378 GLU B N 1
ATOM 6976 C CA . GLU B 1 378 ? 2.168 124.938 59.812 1 94.06 378 GLU B CA 1
ATOM 6977 C C . GLU B 1 378 ? 2.158 126.438 59.656 1 94.06 378 GLU B C 1
ATOM 6979 O O . GLU B 1 378 ? 2.389 127.188 60.625 1 94.06 378 GLU B O 1
ATOM 6984 N N . THR B 1 379 ? 1.863 126.875 58.562 1 95.69 379 THR B N 1
ATOM 6985 C CA . THR B 1 379 ? 1.774 128.25 58.312 1 95.69 379 THR B CA 1
ATOM 6986 C C . THR B 1 379 ? 0.632 128.875 59.125 1 95.69 379 THR B C 1
ATOM 6988 O O . THR B 1 379 ? 0.796 130 59.719 1 95.69 379 THR B O 1
ATOM 6991 N N . ILE B 1 380 ? -0.359 128.125 59.125 1 95.38 380 ILE B N 1
ATOM 6992 C CA . ILE B 1 380 ? -1.516 128.625 59.875 1 95.38 380 ILE B CA 1
ATOM 6993 C C . ILE B 1 380 ? -1.199 128.75 61.375 1 95.38 380 ILE B C 1
ATOM 6995 O O . ILE B 1 380 ? -1.621 129.625 62.062 1 95.38 380 ILE B O 1
ATOM 6999 N N . ASN B 1 381 ? -0.547 127.812 61.781 1 94.75 381 ASN B N 1
ATOM 7000 C CA . ASN B 1 381 ? -0.135 127.75 63.188 1 94.75 381 ASN B CA 1
ATOM 7001 C C . ASN B 1 381 ? 0.766 128.875 63.531 1 94.75 381 ASN B C 1
ATOM 7003 O O . ASN B 1 381 ? 0.633 129.5 64.625 1 94.75 381 ASN B O 1
ATOM 7007 N N . VAL B 1 382 ? 1.553 129.375 62.688 1 95.38 382 VAL B N 1
ATOM 7008 C CA . VAL B 1 382 ? 2.43 130.5 62.875 1 95.38 382 VAL B CA 1
ATOM 7009 C C . VAL B 1 382 ? 1.604 131.75 62.875 1 95.38 382 VAL B C 1
ATOM 7011 O O . VAL B 1 382 ? 1.809 132.625 63.719 1 95.38 382 VAL B O 1
ATOM 7014 N N . ILE B 1 383 ? 0.779 131.75 62.031 1 95.25 383 ILE B N 1
ATOM 7015 C CA . ILE B 1 383 ? -0.086 132.875 61.906 1 95.25 383 ILE B CA 1
ATOM 7016 C C . ILE B 1 383 ? -0.911 133 63.188 1 95.25 383 ILE B C 1
ATOM 7018 O O . ILE B 1 383 ? -1.085 134.125 63.688 1 95.25 383 ILE B O 1
ATOM 7022 N N . SER B 1 384 ? -1.351 132 63.625 1 95.69 384 SER B N 1
ATOM 7023 C CA . SER B 1 384 ? -2.133 132 64.875 1 95.69 384 SER B CA 1
ATOM 7024 C C . SER B 1 384 ? -1.288 132.375 66.062 1 95.69 384 SER B C 1
ATOM 7026 O O . SER B 1 384 ? -1.776 133.125 66.938 1 95.69 384 SER B O 1
ATOM 7028 N N . GLY B 1 385 ? -0.142 132.125 66.125 1 94 385 GLY B N 1
ATOM 7029 C CA . GLY B 1 385 ? 0.783 132.625 67.125 1 94 385 GLY B CA 1
ATOM 7030 C C . GLY B 1 385 ? 1.064 134.125 67.062 1 94 385 GLY B C 1
ATOM 7031 O O . GLY B 1 385 ? 1.121 134.75 68.062 1 94 385 GLY B O 1
ATOM 7032 N N . GLN B 1 386 ? 1.207 134.5 65.938 1 94.88 386 GLN B N 1
ATOM 7033 C CA . GLN B 1 386 ? 1.44 135.875 65.688 1 94.88 386 GLN B CA 1
ATOM 7034 C C . GLN B 1 386 ? 0.208 136.75 66.062 1 94.88 386 GLN B C 1
ATOM 7036 O O . GLN B 1 386 ? 0.326 137.75 66.688 1 94.88 386 GLN B O 1
ATOM 7041 N N . THR B 1 387 ? -0.815 136.125 65.688 1 93.44 387 THR B N 1
ATOM 7042 C CA . THR B 1 387 ? -2.068 136.75 66 1 93.44 387 THR B CA 1
ATOM 7043 C C . THR B 1 387 ? -2.262 136.75 67.5 1 93.44 387 THR B C 1
ATOM 7045 O O . THR B 1 387 ? -2.715 137.75 68.062 1 93.44 387 THR B O 1
ATOM 7048 N N . ASN B 1 388 ? -1.949 135.875 68.188 1 93.62 388 ASN B N 1
ATOM 7049 C CA . ASN B 1 388 ? -2.008 135.75 69.625 1 93.62 388 ASN B CA 1
ATOM 7050 C C . ASN B 1 388 ? -1.072 136.875 70.25 1 93.62 388 ASN B C 1
ATOM 7052 O O . ASN B 1 388 ? -1.447 137.5 71.25 1 93.62 388 ASN B O 1
ATOM 7056 N N . LEU B 1 389 ? -0.004 137.125 69.75 1 93.69 389 LEU B N 1
ATOM 7057 C CA . LEU B 1 389 ? 0.971 138 70.25 1 93.69 389 LEU B CA 1
ATOM 7058 C C . LEU B 1 389 ? 0.505 139.5 70.062 1 93.69 389 LEU B C 1
ATOM 7060 O O . LEU B 1 389 ? 0.675 140.375 70.875 1 93.69 389 LEU B O 1
ATOM 7064 N N . LEU B 1 390 ? 0.03 139.625 68.938 1 92.25 390 LEU B N 1
ATOM 7065 C CA . LEU B 1 390 ? -0.497 140.875 68.625 1 92.25 390 LEU B CA 1
ATOM 7066 C C . LEU B 1 390 ? -1.679 141.25 69.562 1 92.25 390 LEU B C 1
ATOM 7068 O O . LEU B 1 390 ? -1.819 142.375 70 1 92.25 390 LEU B O 1
ATOM 7072 N N . ALA B 1 391 ? -2.439 140.25 69.812 1 90.44 391 ALA B N 1
ATOM 7073 C CA . ALA B 1 391 ? -3.576 140.5 70.75 1 90.44 391 ALA B CA 1
ATOM 7074 C C . ALA B 1 391 ? -3.109 140.75 72.125 1 90.44 391 ALA B C 1
ATOM 7076 O O . ALA B 1 391 ? -3.699 141.5 72.875 1 90.44 391 ALA B O 1
ATOM 7077 N N . LEU B 1 392 ? -2.074 140.25 72.562 1 91 392 LEU B N 1
ATOM 7078 C CA . LEU B 1 392 ? -1.488 140.5 73.875 1 91 392 LEU B CA 1
ATOM 7079 C C . LEU B 1 392 ? -0.945 141.875 73.938 1 91 392 LEU B C 1
ATOM 7081 O O . LEU B 1 392 ? -1.178 142.625 74.938 1 91 392 LEU B O 1
ATOM 7085 N N . ASN B 1 393 ? -0.382 142.25 73 1 85.56 393 ASN B N 1
ATOM 7086 C CA . ASN B 1 393 ? 0.141 143.625 73 1 85.56 393 ASN B CA 1
ATOM 7087 C C . ASN B 1 393 ? -0.982 144.75 73 1 85.56 393 ASN B C 1
ATOM 7089 O O . ASN B 1 393 ? -0.857 145.75 73.625 1 85.56 393 ASN B O 1
ATOM 7093 N N . ALA B 1 394 ? -1.899 144.25 72.25 1 85.19 394 ALA B N 1
ATOM 7094 C CA . ALA B 1 394 ? -3.066 145.125 72.25 1 85.19 394 ALA B CA 1
ATOM 7095 C C . ALA B 1 394 ? -3.75 145.125 73.562 1 85.19 394 ALA B C 1
ATOM 7097 O O . ALA B 1 394 ? -4.266 146.25 74 1 85.19 394 ALA B O 1
ATOM 7098 N N . THR B 1 395 ? -3.736 144.25 74.312 1 88.12 395 THR B N 1
ATOM 7099 C CA . THR B 1 395 ? -4.285 144.125 75.688 1 88.12 395 THR B CA 1
ATOM 7100 C C . THR B 1 395 ? -3.445 145 76.625 1 88.12 395 THR B C 1
ATOM 7102 O O . THR B 1 395 ? -3.988 145.75 77.438 1 88.12 395 THR B O 1
ATOM 7105 N N . ILE B 1 396 ? -2.273 145.125 76.438 1 84.25 396 ILE B N 1
ATOM 7106 C CA . ILE B 1 396 ? -1.368 145.875 77.25 1 84.25 396 ILE B CA 1
ATOM 7107 C C . ILE B 1 396 ? -1.573 147.375 77 1 84.25 396 ILE B C 1
ATOM 7109 O O . ILE B 1 396 ? -1.646 148.25 77.875 1 84.25 396 ILE B O 1
ATOM 7113 N N . GLU B 1 397 ? -1.576 147.625 75.812 1 79 397 GLU B N 1
ATOM 7114 C CA . GLU B 1 397 ? -1.754 149 75.375 1 79 397 GLU B CA 1
ATOM 7115 C C . GLU B 1 397 ? -3.115 149.625 75.812 1 79 397 GLU B C 1
ATOM 7117 O O . GLU B 1 397 ? -3.238 150.75 76.188 1 79 397 GLU B O 1
ATOM 7122 N N . ALA B 1 398 ? -4.078 148.75 75.75 1 83.88 398 ALA B N 1
ATOM 7123 C CA . ALA B 1 398 ? -5.414 149.125 76.188 1 83.88 398 ALA B CA 1
ATOM 7124 C C . ALA B 1 398 ? -5.422 149.375 77.688 1 83.88 398 ALA B C 1
ATOM 7126 O O . ALA B 1 398 ? -6.117 150.25 78.188 1 83.88 398 ALA B O 1
ATOM 7127 N N . ALA B 1 399 ? -4.68 148.75 78.438 1 82.44 399 ALA B N 1
ATOM 7128 C CA . ALA B 1 399 ? -4.555 149 79.875 1 82.44 399 ALA B CA 1
ATOM 7129 C C . ALA B 1 399 ? -3.85 150.375 80.188 1 82.44 399 ALA B C 1
ATOM 7131 O O . ALA B 1 399 ? -4.211 151 81.125 1 82.44 399 ALA B O 1
ATOM 7132 N N . ARG B 1 400 ? -2.955 150.625 79.438 1 79.56 400 ARG B N 1
ATOM 7133 C CA . ARG B 1 400 ? -2.164 151.875 79.562 1 79.56 400 ARG B CA 1
ATOM 7134 C C . ARG B 1 400 ? -3.004 153.125 79.312 1 79.56 400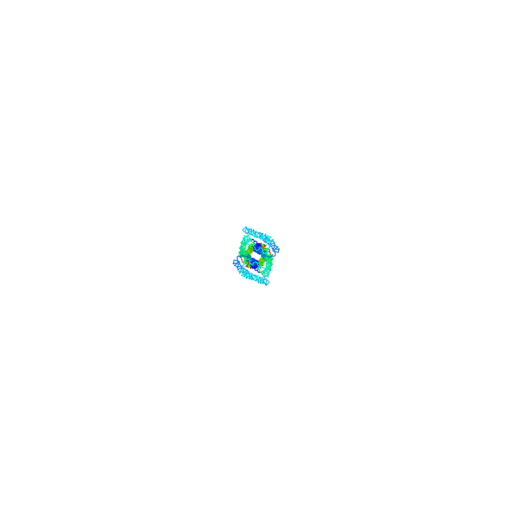 ARG B C 1
ATOM 7136 O O . ARG B 1 400 ? -2.771 154.125 79.875 1 79.56 400 ARG B O 1
ATOM 7143 N N . ALA B 1 401 ? -3.953 152.875 78.5 1 79.5 401 ALA B N 1
ATOM 7144 C CA . ALA B 1 401 ? -4.781 154 78.062 1 79.5 401 ALA B CA 1
ATOM 7145 C C . ALA B 1 401 ? -5.91 154.25 79.062 1 79.5 401 ALA B C 1
ATOM 7147 O O . ALA B 1 401 ? -6.695 155.125 78.875 1 79.5 401 ALA B O 1
ATOM 7148 N N . GLY B 1 402 ? -6.059 153.5 80.125 1 77.69 402 GLY B N 1
ATOM 7149 C CA . GLY B 1 402 ? -6.977 153.75 81.25 1 77.69 402 GLY B CA 1
ATOM 7150 C C . GLY B 1 402 ? -8.43 153.5 80.875 1 77.69 402 GLY B C 1
ATOM 7151 O O . GLY B 1 402 ? -8.812 152.5 80.25 1 77.69 402 GLY B O 1
ATOM 7152 N N . GLU B 1 403 ? -9.242 154.625 80.938 1 76.38 403 GLU B N 1
ATOM 7153 C CA . GLU B 1 403 ? -10.688 154.625 80.75 1 76.38 403 GLU B CA 1
ATOM 7154 C C . GLU B 1 403 ? -11.023 154.625 79.25 1 76.38 403 GLU B C 1
ATOM 7156 O O . GLU B 1 403 ? -12.039 154.125 78.812 1 76.38 403 GLU B O 1
ATOM 7161 N N . ALA B 1 404 ? -10.203 155.125 78.438 1 75 404 ALA B N 1
ATOM 7162 C CA . ALA B 1 404 ? -10.414 155.25 77 1 75 404 ALA B CA 1
ATOM 7163 C C . ALA B 1 404 ? -10.125 153.875 76.312 1 75 404 ALA B C 1
ATOM 7165 O O . ALA B 1 404 ? -10.562 153.75 75.188 1 75 404 ALA B O 1
ATOM 7166 N N . GLY B 1 405 ? -9.555 153 77.062 1 78.25 405 GLY B N 1
ATOM 7167 C CA . GLY B 1 405 ? -9.109 151.75 76.5 1 78.25 405 GLY B CA 1
ATOM 7168 C C . GLY B 1 405 ? -9.977 150.5 76.812 1 78.25 405 GLY B C 1
ATOM 7169 O O . GLY B 1 405 ? -9.711 149.375 76.438 1 78.25 405 GLY B O 1
ATOM 7170 N N . ARG B 1 406 ? -10.953 150.875 77.438 1 83.38 406 ARG B N 1
ATOM 7171 C CA . ARG B 1 406 ? -11.773 149.75 77.938 1 83.38 406 ARG B CA 1
ATOM 7172 C C . ARG B 1 406 ? -12.406 149 76.75 1 83.38 406 ARG B C 1
ATOM 7174 O O . ARG B 1 406 ? -12.445 147.75 76.812 1 83.38 406 ARG B O 1
ATOM 7181 N N . GLY B 1 407 ? -12.828 149.625 75.812 1 81.88 407 GLY B N 1
ATOM 7182 C CA . GLY B 1 407 ? -13.422 148.875 74.688 1 81.88 407 GLY B CA 1
ATOM 7183 C C . GLY B 1 407 ? -12.422 148.125 73.875 1 81.88 407 GLY B C 1
ATOM 7184 O O . GLY B 1 407 ? -12.734 147 73.375 1 81.88 407 GLY B O 1
ATOM 7185 N N . PHE B 1 408 ? -11.164 148.625 73.812 1 84.06 408 PHE B N 1
ATOM 7186 C CA . PHE B 1 408 ? -10.102 147.875 73.062 1 84.06 408 PHE B CA 1
ATOM 7187 C C . PHE B 1 408 ? -9.617 146.625 73.812 1 84.06 408 PHE B C 1
ATOM 7189 O O . PHE B 1 408 ? -9.242 145.625 73.188 1 84.06 408 PHE B O 1
ATOM 7196 N N . ALA B 1 409 ? -9.664 146.75 75.062 1 87.06 409 ALA B N 1
ATOM 7197 C CA . ALA B 1 409 ? -9.242 145.625 75.875 1 87.06 409 ALA B CA 1
ATOM 7198 C C . ALA B 1 409 ? -10.164 144.375 75.688 1 87.06 409 ALA B C 1
ATOM 7200 O O . ALA B 1 409 ? -9.695 143.25 75.625 1 87.06 409 ALA B O 1
ATOM 7201 N N . VAL B 1 410 ? -11.422 144.75 75.312 1 89.19 410 VAL B N 1
ATOM 7202 C CA . VAL B 1 410 ? -12.406 143.625 75.125 1 89.19 410 VAL B CA 1
ATOM 7203 C C . VAL B 1 410 ? -12.172 143 73.75 1 89.19 410 VAL B C 1
ATOM 7205 O O . VAL B 1 410 ? -12.156 141.75 73.625 1 89.19 410 VAL B O 1
ATOM 7208 N N . VAL B 1 411 ? -11.883 143.75 72.812 1 89.94 411 VAL B N 1
ATOM 7209 C CA . VAL B 1 411 ? -11.641 143.375 71.5 1 89.94 411 VAL B CA 1
ATOM 7210 C C . VAL B 1 411 ? -10.328 142.5 71.438 1 89.94 411 VAL B C 1
ATOM 7212 O O . VAL B 1 411 ? -10.25 141.5 70.812 1 89.94 411 VAL B O 1
ATOM 7215 N N . ALA B 1 412 ? -9.328 143 72.062 1 89.56 412 ALA B N 1
ATOM 7216 C CA . ALA B 1 412 ? -8.023 142.375 72.125 1 89.56 412 ALA B CA 1
ATOM 7217 C C . ALA B 1 412 ? -8.094 141 72.75 1 89.56 412 ALA B C 1
ATOM 7219 O O . ALA B 1 412 ? -7.461 140 72.312 1 89.56 412 ALA B O 1
ATOM 7220 N N . ASN B 1 413 ? -8.969 140.875 73.75 1 91.75 413 ASN B N 1
ATOM 7221 C CA . ASN B 1 413 ? -9.117 139.625 74.438 1 91.75 413 ASN B CA 1
ATOM 7222 C C . ASN B 1 413 ? -9.883 138.625 73.625 1 91.75 413 ASN B C 1
ATOM 7224 O O . ASN B 1 413 ? -9.641 137.375 73.75 1 91.75 413 ASN B O 1
ATOM 7228 N N . GLU B 1 414 ? -10.719 139.125 72.875 1 94.38 414 GLU B N 1
ATOM 7229 C CA . GLU B 1 414 ? -11.469 138.25 72 1 94.38 414 GLU B CA 1
ATOM 7230 C C . GLU B 1 414 ? -10.602 137.75 70.875 1 94.38 414 GLU B C 1
ATOM 7232 O O . GLU B 1 414 ? -10.68 136.5 70.562 1 94.38 414 GLU B O 1
ATOM 7237 N N . ILE B 1 415 ? -9.789 138.5 70.375 1 94.81 415 ILE B N 1
ATOM 7238 C CA . ILE B 1 415 ? -8.875 138.125 69.312 1 94.81 415 ILE B CA 1
ATOM 7239 C C . ILE B 1 415 ? -7.855 137.125 69.875 1 94.81 415 ILE B C 1
ATOM 7241 O O . ILE B 1 415 ? -7.469 136.125 69.188 1 94.81 415 ILE B O 1
ATOM 7245 N N . LYS B 1 416 ? -7.477 137.375 71 1 94.75 416 LYS B N 1
ATOM 7246 C CA . LYS B 1 416 ? -6.559 136.375 71.688 1 94.75 416 LYS B CA 1
ATOM 7247 C C . LYS B 1 416 ? -7.172 135 71.812 1 94.75 416 LYS B C 1
ATOM 7249 O O . LYS B 1 416 ? -6.52 134 71.562 1 94.75 416 LYS B O 1
ATOM 7254 N N . GLU B 1 417 ? -8.398 135 72.125 1 94.62 417 GLU B N 1
ATOM 7255 C CA . GLU B 1 417 ? -9.102 133.625 72.25 1 94.62 417 GLU B CA 1
ATOM 7256 C C . GLU B 1 417 ? -9.289 133 70.938 1 94.62 417 GLU B C 1
ATOM 7258 O O . GLU B 1 417 ? -9.148 131.75 70.812 1 94.62 417 GLU B O 1
ATOM 7263 N N . LEU B 1 418 ? -9.469 133.75 69.938 1 94.56 418 LEU B N 1
ATOM 7264 C CA . LEU B 1 418 ? -9.648 133.125 68.625 1 94.56 418 LEU B CA 1
ATOM 7265 C C . LEU B 1 418 ? -8.328 132.625 68.062 1 94.56 418 LEU B C 1
ATOM 7267 O O . LEU B 1 418 ? -8.297 131.625 67.438 1 94.56 418 LEU B O 1
ATOM 7271 N N . ALA B 1 419 ? -7.324 133.25 68.375 1 95.44 419 ALA B N 1
ATOM 7272 C CA . ALA B 1 419 ? -5.996 132.75 67.938 1 95.44 419 ALA B CA 1
ATOM 7273 C C . ALA B 1 419 ? -5.625 131.5 68.625 1 95.44 419 ALA B C 1
ATOM 7275 O O . ALA B 1 419 ? -5.031 130.625 68 1 95.44 419 ALA B O 1
ATOM 7276 N N . GLN B 1 420 ? -6.031 131.375 69.875 1 95.19 420 GLN B N 1
ATOM 7277 C CA . GLN B 1 420 ? -5.77 130.25 70.625 1 95.19 420 GLN B CA 1
ATOM 7278 C C . GLN B 1 420 ? -6.617 129 70.125 1 95.19 420 GLN B C 1
ATOM 7280 O O . GLN B 1 420 ? -6.148 127.938 70.062 1 95.19 420 GLN B O 1
ATOM 7285 N N . GLN B 1 421 ? -7.723 129.375 69.688 1 94.88 421 GLN B N 1
ATOM 7286 C CA . GLN B 1 421 ? -8.586 128.25 69.125 1 94.88 421 GLN B CA 1
ATOM 7287 C C . GLN B 1 421 ? -8.047 127.812 67.75 1 94.88 421 GLN B C 1
ATOM 7289 O O . GLN B 1 421 ? -8.094 126.625 67.438 1 94.88 421 GLN B O 1
ATOM 7294 N N . THR B 1 422 ? -7.559 128.625 67 1 95.62 422 THR B N 1
ATOM 7295 C CA . THR B 1 422 ? -6.965 128.25 65.688 1 95.62 422 THR B CA 1
ATOM 7296 C C . THR B 1 422 ? -5.723 127.438 65.875 1 95.62 422 THR B C 1
ATOM 7298 O O . THR B 1 422 ? -5.512 126.438 65.188 1 95.62 422 THR B O 1
ATOM 7301 N N . ALA B 1 423 ? -5.004 127.812 66.938 1 94.5 423 ALA B N 1
ATOM 7302 C CA . ALA B 1 423 ? -3.801 127.062 67.188 1 94.5 423 ALA B CA 1
ATOM 7303 C C . ALA B 1 423 ? -4.148 125.625 67.562 1 94.5 423 ALA B C 1
ATOM 7305 O O . ALA B 1 423 ? -3.479 124.688 67.188 1 94.5 423 ALA B O 1
ATOM 7306 N N . ARG B 1 424 ? -5.223 125.438 68.312 1 94.69 424 ARG B N 1
ATOM 7307 C CA . ARG B 1 424 ? -5.656 124.062 68.688 1 94.69 424 ARG B CA 1
ATOM 7308 C C . ARG B 1 424 ? -6.188 123.312 67.5 1 94.69 424 ARG B C 1
ATOM 7310 O O . ARG B 1 424 ? -5.906 122.125 67.375 1 94.69 424 ARG B O 1
ATOM 7317 N N . ALA B 1 425 ? -6.82 123.938 66.75 1 94.06 425 ALA B N 1
ATOM 7318 C CA . ALA B 1 425 ? -7.367 123.312 65.5 1 94.06 425 ALA B CA 1
ATOM 7319 C C . ALA B 1 425 ? -6.25 122.875 64.562 1 94.06 425 ALA B C 1
ATOM 7321 O O . ALA B 1 425 ? -6.32 121.812 63.969 1 94.06 425 ALA B O 1
ATOM 7322 N N . THR B 1 426 ? -5.27 123.688 64.438 1 95.31 426 THR B N 1
ATOM 7323 C CA . THR B 1 426 ? -4.148 123.375 63.531 1 95.31 426 THR B CA 1
ATOM 7324 C C . THR B 1 426 ? -3.371 122.125 64.062 1 95.31 426 THR B C 1
ATOM 7326 O O . THR B 1 426 ? -2.857 121.375 63.281 1 95.31 426 THR B O 1
ATOM 7329 N N . GLU B 1 427 ? -3.348 122.125 65.375 1 94.62 427 GLU B N 1
ATOM 7330 C CA . GLU B 1 427 ? -2.684 121 66 1 94.62 427 GLU B CA 1
ATOM 7331 C C . GLU B 1 427 ? -3.467 119.688 65.75 1 94.62 427 GLU B C 1
ATOM 7333 O O . GLU B 1 427 ? -2.877 118.625 65.5 1 94.62 427 GLU B O 1
ATOM 7338 N N . GLU B 1 428 ? -4.688 119.812 65.625 1 94.81 428 GLU B N 1
ATOM 7339 C CA . GLU B 1 428 ? -5.531 118.688 65.312 1 94.81 428 GLU B CA 1
ATOM 7340 C C . GLU B 1 428 ? -5.383 118.25 63.875 1 94.81 428 GLU B C 1
ATOM 7342 O O . GLU B 1 428 ? -5.336 117.062 63.562 1 94.81 428 GLU B O 1
ATOM 7347 N N . ILE B 1 429 ? -5.25 119.062 63.031 1 95.38 429 ILE B N 1
ATOM 7348 C CA . ILE B 1 429 ? -5.062 118.75 61.625 1 95.38 429 ILE B CA 1
ATOM 7349 C C . ILE B 1 429 ? -3.695 118.125 61.406 1 95.38 429 ILE B C 1
ATOM 7351 O O . ILE B 1 429 ? -3.561 117.188 60.594 1 95.38 429 ILE B O 1
ATOM 7355 N N . LYS B 1 430 ? -2.795 118.75 62.125 1 94.38 430 LYS B N 1
ATOM 7356 C CA . LYS B 1 430 ? -1.448 118.188 62.031 1 94.38 430 LYS B CA 1
ATOM 7357 C C . LYS B 1 430 ? -1.431 116.688 62.375 1 94.38 430 LYS B C 1
ATOM 7359 O O . LYS B 1 430 ? -0.784 115.875 61.719 1 94.38 430 LYS B O 1
ATOM 7364 N N . ASN B 1 431 ? -2.223 116.312 63.375 1 94 431 ASN B N 1
ATOM 7365 C CA . ASN B 1 431 ? -2.312 114.938 63.781 1 94 431 ASN B CA 1
ATOM 7366 C C . ASN B 1 431 ? -3.018 114.062 62.75 1 94 431 ASN B C 1
ATOM 7368 O O . ASN B 1 431 ? -2.586 112.938 62.469 1 94 431 ASN B O 1
ATOM 7372 N N . ASN B 1 432 ? -3.977 114.625 62.156 1 92.81 432 ASN B N 1
ATOM 7373 C CA . ASN B 1 432 ? -4.715 113.875 61.125 1 92.81 432 ASN B CA 1
ATOM 7374 C C . ASN B 1 432 ? -3.889 113.75 59.875 1 92.81 432 ASN B C 1
ATOM 7376 O O . ASN B 1 432 ? -3.938 112.688 59.219 1 92.81 432 ASN B O 1
ATOM 7380 N N . VAL B 1 433 ? -3.182 114.688 59.5 1 93.88 433 VAL B N 1
ATOM 7381 C CA . VAL B 1 433 ? -2.32 114.625 58.344 1 93.88 433 VAL B CA 1
ATOM 7382 C C . VAL B 1 433 ? -1.219 113.625 58.562 1 93.88 433 VAL B C 1
ATOM 7384 O O . VAL B 1 433 ? -0.87 112.875 57.625 1 93.88 433 VAL B O 1
ATOM 7387 N N . GLY B 1 434 ? -0.715 113.625 59.812 1 92.31 434 GLY B N 1
ATOM 7388 C CA . GLY B 1 434 ? 0.258 112.625 60.156 1 92.31 434 GLY B CA 1
ATOM 7389 C C . GLY B 1 434 ? -0.288 111.188 60 1 92.31 434 GLY B C 1
ATOM 7390 O O . GLY B 1 434 ? 0.399 110.312 59.5 1 92.31 434 GLY B O 1
ATOM 7391 N N . SER B 1 435 ? -1.529 111.062 60.344 1 90.75 435 SER B N 1
ATOM 7392 C CA . SER B 1 435 ? -2.188 109.75 60.219 1 90.75 435 SER B CA 1
ATOM 7393 C C . SER B 1 435 ? -2.4 109.375 58.75 1 90.75 435 SER B C 1
ATOM 7395 O O . SER B 1 435 ? -2.205 108.25 58.375 1 90.75 435 SER B O 1
ATOM 7397 N N . ILE B 1 436 ? -2.721 110.25 57.938 1 91.31 436 ILE B N 1
ATOM 7398 C CA . ILE B 1 436 ? -2.93 110.062 56.5 1 91.31 436 ILE B CA 1
ATOM 7399 C C . ILE B 1 436 ? -1.613 109.625 55.844 1 91.31 436 ILE B C 1
ATOM 7401 O O . ILE B 1 436 ? -1.582 108.688 55.031 1 91.31 436 ILE B O 1
ATOM 7405 N N . GLN B 1 437 ? -0.582 110.375 56.25 1 91.5 437 GLN B N 1
ATOM 7406 C CA . GLN B 1 437 ? 0.725 110.062 55.688 1 91.5 437 GLN B CA 1
ATOM 7407 C C . GLN B 1 437 ? 1.169 108.688 56.031 1 91.5 437 GLN B C 1
ATOM 7409 O O . GLN B 1 437 ? 1.676 107.938 55.188 1 91.5 437 GLN B O 1
ATOM 7414 N N . THR B 1 438 ? 0.857 108.25 57.281 1 92.5 438 THR B N 1
ATOM 7415 C CA . THR B 1 438 ? 1.24 106.875 57.75 1 92.5 438 THR B CA 1
ATOM 7416 C C . THR B 1 438 ? 0.416 105.812 57.031 1 92.5 438 THR B C 1
ATOM 7418 O O . THR B 1 438 ? 0.963 104.812 56.562 1 92.5 438 THR B O 1
ATOM 7421 N N . LEU B 1 439 ? -0.803 106.062 56.875 1 91.5 439 LEU B N 1
ATOM 7422 C CA . LEU B 1 439 ? -1.697 105.062 56.25 1 91.5 439 LEU B CA 1
ATOM 7423 C C . LEU B 1 439 ? -1.411 105 54.75 1 91.5 439 LEU B C 1
ATOM 7425 O O . LEU B 1 439 ? -1.55 103.875 54.156 1 91.5 439 LEU B O 1
ATOM 7429 N N . THR B 1 440 ? -1.076 106 54.125 1 92.5 440 THR B N 1
ATOM 7430 C CA . THR B 1 440 ? -0.742 106 52.719 1 92.5 440 THR B CA 1
ATOM 7431 C C . THR B 1 440 ? 0.491 105.125 52.469 1 92.5 440 THR B C 1
ATOM 7433 O O . THR B 1 440 ? 0.511 104.312 51.531 1 92.5 440 THR B O 1
ATOM 7436 N N . VAL B 1 441 ? 1.463 105.312 53.375 1 92.44 441 VAL B N 1
ATOM 7437 C CA . VAL B 1 441 ? 2.689 104.5 53.219 1 92.44 441 VAL B CA 1
ATOM 7438 C C . VAL B 1 441 ? 2.385 103.062 53.375 1 92.44 441 VAL B C 1
ATOM 7440 O O . VAL B 1 441 ? 2.881 102.188 52.625 1 92.44 441 VAL B O 1
ATOM 7443 N N . GLU B 1 442 ? 1.52 102.75 54.281 1 93.44 442 GLU B N 1
ATOM 7444 C CA . GLU B 1 442 ? 1.143 101.375 54.531 1 93.44 442 GLU B CA 1
ATOM 7445 C C . GLU B 1 442 ? 0.364 100.812 53.344 1 93.44 442 GLU B C 1
ATOM 7447 O O . GLU B 1 442 ? 0.584 99.625 52.969 1 93.44 442 GLU B O 1
ATOM 7452 N N . THR B 1 443 ? -0.457 101.5 52.781 1 94.38 443 THR B N 1
ATOM 7453 C CA . THR B 1 443 ? -1.292 101.062 51.656 1 94.38 443 THR B CA 1
ATOM 7454 C C . THR B 1 443 ? -0.456 100.812 50.406 1 94.38 443 THR B C 1
ATOM 7456 O O . THR B 1 443 ? -0.669 99.875 49.688 1 94.38 443 THR B O 1
ATOM 7459 N N . VAL B 1 444 ? 0.436 101.812 50.188 1 92.88 444 VAL B N 1
ATOM 7460 C CA . VAL B 1 444 ? 1.347 101.625 49.062 1 92.88 444 VAL B CA 1
ATOM 7461 C C . VAL B 1 444 ? 2.115 100.312 49.219 1 92.88 444 VAL B C 1
ATOM 7463 O O . VAL B 1 444 ? 2.316 99.562 48.25 1 92.88 444 VAL B O 1
ATOM 7466 N N . GLY B 1 445 ? 2.504 100 50.469 1 93.62 445 GLY B N 1
ATOM 7467 C CA . GLY B 1 445 ? 3.178 98.75 50.75 1 93.62 445 GLY B CA 1
ATOM 7468 C C . GLY B 1 445 ? 2.312 97.5 50.438 1 93.62 445 GLY B C 1
ATOM 7469 O O . GLY B 1 445 ? 2.781 96.562 49.844 1 93.62 445 GLY B O 1
ATOM 7470 N N . GLU B 1 446 ? 1.096 97.625 50.781 1 93.88 446 GLU B N 1
ATOM 7471 C CA . GLU B 1 446 ? 0.171 96.5 50.5 1 93.88 446 GLU B CA 1
ATOM 7472 C C . GLU B 1 446 ? -0.05 96.312 49 1 93.88 446 GLU B C 1
ATOM 7474 O O . GLU B 1 446 ? -0.069 95.188 48.531 1 93.88 446 GLU B O 1
ATOM 7479 N N . ILE B 1 447 ? -0.178 97.375 48.312 1 93.19 447 ILE B N 1
ATOM 7480 C CA . ILE B 1 447 ? -0.426 97.312 46.875 1 93.19 447 ILE B CA 1
ATOM 7481 C C . ILE B 1 447 ? 0.799 96.75 46.156 1 93.19 447 ILE B C 1
ATOM 7483 O O . ILE B 1 447 ? 0.667 96 45.188 1 93.19 447 ILE B O 1
ATOM 7487 N N . LYS B 1 448 ? 1.917 97.125 46.719 1 93.56 448 LYS B N 1
ATOM 7488 C CA . LYS B 1 448 ? 3.143 96.562 46.125 1 93.56 448 LYS B CA 1
ATOM 7489 C C . LYS B 1 448 ? 3.201 95.062 46.344 1 93.56 448 LYS B C 1
ATOM 7491 O O . LYS B 1 448 ? 3.572 94.312 45.406 1 93.56 448 LYS B O 1
ATOM 7496 N N . GLU B 1 449 ? 2.785 94.625 47.438 1 94.06 449 GLU B N 1
ATOM 7497 C CA . GLU B 1 449 ? 2.766 93.188 47.719 1 94.06 449 GLU B CA 1
ATOM 7498 C C . GLU B 1 449 ? 1.737 92.438 46.812 1 94.06 449 GLU B C 1
ATOM 7500 O O . GLU B 1 449 ? 1.978 91.375 46.344 1 94.06 449 GLU B O 1
ATOM 7505 N N . ILE B 1 450 ? 0.681 93 46.594 1 92.94 450 ILE B N 1
ATOM 7506 C CA . ILE B 1 450 ? -0.353 92.5 45.719 1 92.94 450 ILE B CA 1
ATOM 7507 C C . ILE B 1 450 ? 0.202 92.312 44.281 1 92.94 450 ILE B C 1
ATOM 7509 O O . ILE B 1 450 ? 0.024 91.25 43.656 1 92.94 450 ILE B O 1
ATOM 7513 N N . THR B 1 451 ? 0.867 93.312 43.844 1 92.69 451 THR B N 1
ATOM 7514 C CA . THR B 1 451 ? 1.451 93.312 42.5 1 92.69 451 THR B CA 1
ATOM 7515 C C . THR B 1 451 ? 2.467 92.188 42.406 1 92.69 451 THR B C 1
ATOM 7517 O O . THR B 1 451 ? 2.496 91.5 41.375 1 92.69 451 THR B O 1
ATOM 7520 N N . ASP B 1 452 ? 3.225 91.938 43.469 1 94.56 452 ASP B N 1
ATOM 7521 C CA . ASP B 1 452 ? 4.227 90.875 43.469 1 94.56 452 ASP B CA 1
ATOM 7522 C C . ASP B 1 452 ? 3.562 89.5 43.438 1 94.56 452 ASP B C 1
ATOM 7524 O O . ASP B 1 452 ? 4.016 88.625 42.75 1 94.56 452 ASP B O 1
ATOM 7528 N N . GLU B 1 453 ? 2.561 89.438 44.156 1 93.62 453 GLU B N 1
ATOM 7529 C CA . GLU B 1 453 ? 1.856 88.188 44.219 1 93.62 453 GLU B CA 1
ATOM 7530 C C . GLU B 1 453 ? 1.182 87.875 42.906 1 93.62 453 GLU B C 1
ATOM 7532 O O . GLU B 1 453 ? 1.185 86.688 42.469 1 93.62 453 GLU B O 1
ATOM 7537 N N . ILE B 1 454 ? 0.655 88.75 42.219 1 92.56 454 ILE B N 1
ATOM 7538 C CA . ILE B 1 454 ? 0.05 88.562 40.906 1 92.56 454 ILE B CA 1
ATOM 7539 C C . ILE B 1 454 ? 1.126 88.188 39.906 1 92.56 454 ILE B C 1
ATOM 7541 O O . ILE B 1 454 ? 0.883 87.375 39.031 1 92.56 454 ILE B O 1
ATOM 7545 N N . GLY B 1 455 ? 2.268 88.812 40.094 1 91.62 455 GLY B N 1
ATOM 7546 C CA . GLY B 1 455 ? 3.396 88.438 39.281 1 91.62 455 GLY B CA 1
ATOM 7547 C C . GLY B 1 455 ? 3.77 86.938 39.469 1 91.62 455 GLY B C 1
ATOM 7548 O O . GLY B 1 455 ? 4.062 86.25 38.5 1 91.62 455 GLY B O 1
ATOM 7549 N N . ASN B 1 456 ? 3.695 86.438 40.719 1 93.12 456 ASN B N 1
ATOM 7550 C CA . ASN B 1 456 ? 3.953 85.062 41.031 1 93.12 456 ASN B CA 1
ATOM 7551 C C . ASN B 1 456 ? 2.902 84.125 40.375 1 93.12 456 ASN B C 1
ATOM 7553 O O . ASN B 1 456 ? 3.234 83.062 39.844 1 93.12 456 ASN B O 1
ATOM 7557 N N . VAL B 1 457 ? 1.723 84.562 40.438 1 92.62 457 VAL B N 1
ATOM 7558 C CA . VAL B 1 457 ? 0.63 83.812 39.844 1 92.62 457 VAL B CA 1
ATOM 7559 C C . VAL B 1 457 ? 0.853 83.688 38.344 1 92.62 457 VAL B C 1
ATOM 7561 O O . VAL B 1 457 ? 0.681 82.562 37.75 1 92.62 457 VAL B O 1
ATOM 7564 N N . SER B 1 458 ? 1.227 84.75 37.75 1 90.94 458 SER B N 1
ATOM 7565 C CA . SER B 1 458 ? 1.506 84.75 36.312 1 90.94 458 SER B CA 1
ATOM 7566 C C . SER B 1 458 ? 2.609 83.75 35.969 1 90.94 458 SER B C 1
ATOM 7568 O O . SER B 1 458 ? 2.521 83.062 34.969 1 90.94 458 SER B O 1
ATOM 7570 N N . GLY B 1 459 ? 3.619 83.688 36.812 1 92.12 459 GLY B N 1
ATOM 7571 C CA . GLY B 1 459 ? 4.688 82.688 36.594 1 92.12 459 GLY B CA 1
ATOM 7572 C C . GLY B 1 459 ? 4.227 81.25 36.719 1 92.12 459 GLY B C 1
ATOM 7573 O O . GLY B 1 459 ? 4.629 80.438 35.906 1 92.12 459 GLY B O 1
ATOM 7574 N N . MET B 1 460 ? 3.447 81 37.625 1 92.5 460 MET B N 1
ATOM 7575 C CA . MET B 1 460 ? 2.918 79.625 37.844 1 92.5 460 MET B CA 1
ATOM 7576 C C . MET B 1 460 ? 2.025 79.25 36.656 1 92.5 460 MET B C 1
ATOM 7578 O O . MET B 1 460 ? 2.07 78.062 36.219 1 92.5 460 MET B O 1
ATOM 7582 N N . ILE B 1 461 ? 1.246 80.125 36.188 1 93.31 461 ILE B N 1
ATOM 7583 C CA . ILE B 1 461 ? 0.342 79.875 35.062 1 93.31 461 ILE B CA 1
ATOM 7584 C C . ILE B 1 461 ? 1.149 79.562 33.812 1 93.31 461 ILE B C 1
ATOM 7586 O O . ILE B 1 461 ? 0.764 78.75 32.969 1 93.31 461 ILE B O 1
ATOM 7590 N N . ASP B 1 462 ? 2.271 80.25 33.719 1 92.56 462 ASP B N 1
ATOM 7591 C CA . ASP B 1 462 ? 3.166 80 32.594 1 92.56 462 ASP B CA 1
ATOM 7592 C C . ASP B 1 462 ? 3.707 78.562 32.656 1 92.56 462 ASP B C 1
ATOM 7594 O O . ASP B 1 462 ? 3.814 77.875 31.625 1 92.56 462 ASP B O 1
ATOM 7598 N N . GLY B 1 463 ? 3.967 78.188 33.844 1 92.25 463 GLY B N 1
ATOM 7599 C CA . GLY B 1 463 ? 4.387 76.812 34.031 1 92.25 463 GLY B CA 1
ATOM 7600 C C . GLY B 1 463 ? 3.314 75.812 33.656 1 92.25 463 GLY B C 1
ATOM 7601 O O . GLY B 1 463 ? 3.607 74.75 33.062 1 92.25 463 GLY B O 1
ATOM 7602 N N . VAL B 1 464 ? 2.107 76.062 33.938 1 94.56 464 VAL B N 1
ATOM 7603 C CA . VAL B 1 464 ? 0.987 75.188 33.594 1 94.56 464 VAL B CA 1
ATOM 7604 C C . VAL B 1 464 ? 0.813 75.125 32.094 1 94.56 464 VAL B C 1
ATOM 7606 O O . VAL B 1 464 ? 0.576 74.062 31.516 1 94.56 464 VAL B O 1
ATOM 7609 N N . ALA B 1 465 ? 0.937 76.25 31.438 1 92.25 465 ALA B N 1
ATOM 7610 C CA . ALA B 1 465 ? 0.792 76.312 29.984 1 92.25 465 ALA B CA 1
ATOM 7611 C C . ALA B 1 465 ? 1.825 75.438 29.297 1 92.25 465 ALA B C 1
ATOM 7613 O O . ALA B 1 465 ? 1.502 74.75 28.344 1 92.25 465 ALA B O 1
ATOM 7614 N N . VAL B 1 466 ? 3.08 75.438 29.797 1 94.06 466 VAL B N 1
ATOM 7615 C CA . VAL B 1 466 ? 4.152 74.625 29.219 1 94.06 466 VAL B CA 1
ATOM 7616 C C . VAL B 1 466 ? 3.855 73.125 29.438 1 94.06 466 VAL B C 1
ATOM 7618 O O . VAL B 1 466 ? 4.035 72.312 28.531 1 94.06 466 VAL B O 1
ATOM 7621 N N . ALA B 1 467 ? 3.371 72.812 30.594 1 94.62 467 ALA B N 1
ATOM 7622 C CA . ALA B 1 467 ? 3.051 71.438 30.922 1 94.62 467 ALA B CA 1
ATOM 7623 C C . ALA B 1 467 ? 1.904 70.938 30.062 1 94.62 467 ALA B C 1
ATOM 7625 O O . ALA B 1 467 ? 1.911 69.75 29.625 1 94.62 467 ALA B O 1
ATOM 7626 N N . VAL B 1 468 ? 0.934 71.688 29.766 1 92.81 468 VAL B N 1
ATOM 7627 C CA . VAL B 1 468 ? -0.211 71.312 28.938 1 92.81 468 VAL B CA 1
ATOM 7628 C C . VAL B 1 468 ? 0.245 71.062 27.5 1 92.81 468 VAL B C 1
ATOM 7630 O O . VAL B 1 468 ? -0.246 70.188 26.844 1 92.81 468 VAL B O 1
ATOM 7633 N N . ASP B 1 469 ? 1.213 71.875 27.062 1 92.62 469 ASP B N 1
ATOM 7634 C CA . ASP B 1 469 ? 1.768 71.688 25.734 1 92.62 469 ASP B CA 1
ATOM 7635 C C . ASP B 1 469 ? 2.475 70.312 25.625 1 92.62 469 ASP B C 1
ATOM 7637 O O . ASP B 1 469 ? 2.342 69.625 24.625 1 92.62 469 ASP B O 1
ATOM 7641 N N . GLN B 1 470 ? 3.137 70 26.641 1 93.56 470 GLN B N 1
ATOM 7642 C CA . GLN B 1 470 ? 3.812 68.688 26.672 1 93.56 470 GLN B CA 1
ATOM 7643 C C . GLN B 1 470 ? 2.807 67.562 26.719 1 93.56 470 GLN B C 1
ATOM 7645 O O . GLN B 1 470 ? 3 66.5 26.078 1 93.56 470 GLN B O 1
ATOM 7650 N N . GLN B 1 471 ? 1.768 67.75 27.422 1 92.88 471 GLN B N 1
ATOM 7651 C CA . GLN B 1 471 ? 0.714 66.688 27.516 1 92.88 471 GLN B CA 1
ATOM 7652 C C . GLN B 1 471 ? 0.032 66.5 26.156 1 92.88 471 GLN B C 1
ATOM 7654 O O . GLN B 1 471 ? -0.326 65.375 25.797 1 92.88 471 GLN B O 1
ATOM 7659 N N . ALA B 1 472 ? -0.157 67.625 25.469 1 91.38 472 ALA B N 1
ATOM 7660 C CA . ALA B 1 472 ? -0.761 67.5 24.141 1 91.38 472 ALA B CA 1
ATOM 7661 C C . ALA B 1 472 ? 0.097 66.688 23.203 1 91.38 472 ALA B C 1
ATOM 7663 O O . ALA B 1 472 ? -0.428 65.875 22.406 1 91.38 472 ALA B O 1
ATOM 7664 N N . LEU B 1 473 ? 1.438 66.812 23.297 1 92.94 473 LEU B N 1
ATOM 7665 C CA . LEU B 1 473 ? 2.354 66 22.484 1 92.94 473 LEU B CA 1
ATOM 7666 C C . LEU B 1 473 ? 2.301 64.562 22.859 1 92.94 473 LEU B C 1
ATOM 7668 O O . LEU B 1 473 ? 2.256 63.656 21.984 1 92.94 473 LEU B O 1
ATOM 7672 N N . ALA B 1 474 ? 2.283 64.312 24.125 1 93.44 474 ALA B N 1
ATOM 7673 C CA . ALA B 1 474 ? 2.225 62.906 24.609 1 93.44 474 ALA B CA 1
ATOM 7674 C C . ALA B 1 474 ? 0.916 62.25 24.203 1 93.44 474 ALA B C 1
ATOM 7676 O O . ALA B 1 474 ? 0.897 61.062 23.859 1 93.44 474 ALA B O 1
ATOM 7677 N N . THR B 1 475 ? -0.152 62.938 24.25 1 91.88 475 THR B N 1
ATOM 7678 C CA . THR B 1 475 ? -1.454 62.406 23.891 1 91.88 475 THR B CA 1
ATOM 7679 C C . THR B 1 475 ? -1.507 62.094 22.391 1 91.88 475 THR B C 1
ATOM 7681 O O . THR B 1 475 ? -2.115 61.094 21.984 1 91.88 475 THR B O 1
ATOM 7684 N N . ARG B 1 476 ? -0.812 62.906 21.516 1 93.5 476 ARG B N 1
ATOM 7685 C CA . ARG B 1 476 ? -0.729 62.625 20.078 1 93.5 476 ARG B CA 1
ATOM 7686 C C . ARG B 1 476 ? 0.081 61.375 19.812 1 93.5 476 ARG B C 1
ATOM 7688 O O . ARG B 1 476 ? -0.257 60.594 18.922 1 93.5 476 ARG B O 1
ATOM 7695 N N . GLU B 1 477 ? 1.033 61.25 20.656 1 95 477 GLU B N 1
ATOM 7696 C CA . GLU B 1 477 ? 1.84 60.031 20.547 1 95 477 GLU B CA 1
ATOM 7697 C C . GLU B 1 477 ? 1.033 58.812 20.922 1 95 477 GLU B C 1
ATOM 7699 O O . GLU B 1 477 ? 1.131 57.75 20.266 1 95 477 GLU B O 1
ATOM 7704 N N . ILE B 1 478 ? 0.301 58.875 21.938 1 95 478 ILE B N 1
ATOM 7705 C CA . ILE B 1 478 ? -0.561 57.781 22.359 1 95 478 ILE B CA 1
ATOM 7706 C C . ILE B 1 478 ? -1.559 57.438 21.25 1 95 478 ILE B C 1
ATOM 7708 O O . ILE B 1 478 ? -1.72 56.281 20.891 1 95 478 ILE B O 1
ATOM 7712 N N . ALA B 1 479 ? -2.182 58.469 20.688 1 94.38 479 ALA B N 1
ATOM 7713 C CA . ALA B 1 479 ? -3.176 58.25 19.641 1 94.38 479 ALA B CA 1
ATOM 7714 C C . ALA B 1 479 ? -2.562 57.562 18.422 1 94.38 479 ALA B C 1
ATOM 7716 O O . ALA B 1 479 ? -3.164 56.656 17.859 1 94.38 479 ALA B O 1
ATOM 7717 N N . ASP B 1 480 ? -1.351 58 18.062 1 95.81 480 ASP B N 1
ATOM 7718 C CA . ASP B 1 480 ? -0.667 57.438 16.906 1 95.81 480 ASP B CA 1
ATOM 7719 C C . ASP B 1 480 ? -0.312 55.969 17.156 1 95.81 480 ASP B C 1
ATOM 7721 O O . ASP B 1 480 ? -0.527 55.094 16.297 1 95.81 480 ASP B O 1
ATOM 7725 N N . ASN B 1 481 ? 0.155 55.688 18.312 1 96.75 481 ASN B N 1
ATOM 7726 C CA . ASN B 1 481 ? 0.544 54.344 18.641 1 96.75 481 ASN B CA 1
ATOM 7727 C C . ASN B 1 481 ? -0.673 53.438 18.797 1 96.75 481 ASN B C 1
ATOM 7729 O O . ASN B 1 481 ? -0.611 52.25 18.484 1 96.75 481 ASN B O 1
ATOM 7733 N N . VAL B 1 482 ? -1.742 53.969 19.281 1 96.19 482 VAL B N 1
ATOM 7734 C CA . VAL B 1 482 ? -2.992 53.25 19.391 1 96.19 482 VAL B CA 1
ATOM 7735 C C . VAL B 1 482 ? -3.473 52.844 18 1 96.19 482 VAL B C 1
ATOM 7737 O O . VAL B 1 482 ? -3.887 51.688 17.781 1 96.19 482 VAL B O 1
ATOM 7740 N N . ASN B 1 483 ? -3.354 53.75 17.078 1 95.88 483 ASN B N 1
ATOM 7741 C CA . ASN B 1 483 ? -3.764 53.469 15.703 1 95.88 483 ASN B CA 1
ATOM 7742 C C . ASN B 1 483 ? -2.904 52.375 15.078 1 95.88 483 ASN B C 1
ATOM 7744 O O . ASN B 1 483 ? -3.422 51.5 14.406 1 95.88 483 ASN B O 1
ATOM 7748 N N . GLN B 1 484 ? -1.687 52.438 15.328 1 94.81 484 GLN B N 1
ATOM 7749 C CA . GLN B 1 484 ? -0.776 51.438 14.773 1 94.81 484 GLN B CA 1
ATOM 7750 C C . GLN B 1 484 ? -1.004 50.094 15.422 1 94.81 484 GLN B C 1
ATOM 7752 O O . GLN B 1 484 ? -1.01 49.062 14.734 1 94.81 484 GLN B O 1
ATOM 7757 N N . ALA B 1 485 ? -1.2 50.062 16.703 1 94.81 485 ALA B N 1
ATOM 7758 C CA . ALA B 1 485 ? -1.458 48.812 17.406 1 94.81 485 ALA B CA 1
ATOM 7759 C C . ALA B 1 485 ? -2.771 48.188 16.953 1 94.81 485 ALA B C 1
ATOM 7761 O O . ALA B 1 485 ? -2.865 46.969 16.812 1 94.81 485 ALA B O 1
ATOM 7762 N N . ALA B 1 486 ? -3.771 49.031 16.766 1 94.69 486 ALA B N 1
ATOM 7763 C CA . ALA B 1 486 ? -5.059 48.562 16.281 1 94.69 486 ALA B CA 1
ATOM 7764 C C . ALA B 1 486 ? -4.91 47.906 14.906 1 94.69 486 ALA B C 1
ATOM 7766 O O . ALA B 1 486 ? -5.516 46.875 14.633 1 94.69 486 ALA B O 1
ATOM 7767 N N . GLY B 1 487 ? -4.105 48.531 14.023 1 94 487 GLY B N 1
ATOM 7768 C CA . GLY B 1 487 ? -3.83 47.938 12.727 1 94 487 GLY B CA 1
ATOM 7769 C C . GLY B 1 487 ? -3.105 46.594 12.82 1 94 487 GLY B C 1
ATOM 7770 O O . GLY B 1 487 ? -3.447 45.656 12.109 1 94 487 GLY B O 1
ATOM 7771 N N . GLY B 1 488 ? -2.131 46.594 13.664 1 93.62 488 GLY B N 1
ATOM 7772 C CA . GLY B 1 488 ? -1.423 45.344 13.891 1 93.62 488 GLY B CA 1
ATOM 7773 C C . GLY B 1 488 ? -2.32 44.219 14.406 1 93.62 488 GLY B C 1
ATOM 7774 O O . GLY B 1 488 ? -2.229 43.094 13.953 1 93.62 488 GLY B O 1
ATOM 7775 N N . LEU B 1 489 ? -3.186 44.5 15.281 1 93.38 489 LEU B N 1
ATOM 7776 C CA . LEU B 1 489 ? -4.086 43.531 15.867 1 93.38 489 LEU B CA 1
ATOM 7777 C C . LEU B 1 489 ? -5.117 43.062 14.844 1 93.38 489 LEU B C 1
ATOM 7779 O O . LEU B 1 489 ? -5.547 41.906 14.867 1 93.38 489 LEU B O 1
ATOM 7783 N N . GLN B 1 490 ? -5.492 43.938 13.953 1 93.56 490 GLN B N 1
ATOM 7784 C CA . GLN B 1 490 ? -6.379 43.562 12.859 1 93.56 490 GLN B CA 1
ATOM 7785 C C . GLN B 1 490 ? -5.707 42.531 11.945 1 93.56 490 GLN B C 1
ATOM 7787 O O . GLN B 1 490 ? -6.348 41.594 11.492 1 93.56 490 GLN B O 1
ATOM 7792 N N . GLU B 1 491 ? -4.461 42.75 11.703 1 94.25 491 GLU B N 1
ATOM 7793 C CA . GLU B 1 491 ? -3.693 41.812 10.898 1 94.25 491 GLU B CA 1
ATOM 7794 C C . GLU B 1 491 ? -3.588 40.438 11.594 1 94.25 491 GLU B C 1
ATOM 7796 O O . GLU B 1 491 ? -3.717 39.406 10.953 1 94.25 491 GLU B O 1
ATOM 7801 N N . VAL B 1 492 ? -3.377 40.438 12.859 1 94.69 492 VAL B N 1
ATOM 7802 C CA . VAL B 1 492 ? -3.314 39.219 13.648 1 94.69 492 VAL B CA 1
ATOM 7803 C C . VAL B 1 492 ? -4.629 38.438 13.523 1 94.69 492 VAL B C 1
ATOM 7805 O O . VAL B 1 492 ? -4.633 37.25 13.242 1 94.69 492 VAL B O 1
ATOM 7808 N N . THR B 1 493 ? -5.711 39.156 13.672 1 94.19 493 THR B N 1
ATOM 7809 C CA . THR B 1 493 ? -7.027 38.531 13.648 1 94.19 493 THR B CA 1
ATOM 7810 C C . THR B 1 493 ? -7.297 37.906 12.281 1 94.19 493 THR B C 1
ATOM 7812 O O . THR B 1 493 ? -7.824 36.781 12.203 1 94.19 493 THR B O 1
ATOM 7815 N N . ARG B 1 494 ? -6.938 38.469 11.156 1 95.81 494 ARG B N 1
ATOM 7816 C CA . ARG B 1 494 ? -7.137 37.969 9.805 1 95.81 494 ARG B CA 1
ATOM 7817 C C . ARG B 1 494 ? -6.305 36.688 9.578 1 95.81 494 ARG B C 1
ATOM 7819 O O . ARG B 1 494 ? -6.816 35.688 9.094 1 95.81 494 ARG B O 1
ATOM 7826 N N . ASN B 1 495 ? -5.051 36.812 9.984 1 95.38 495 ASN B N 1
ATOM 7827 C CA . ASN B 1 495 ? -4.148 35.688 9.773 1 95.38 495 ASN B CA 1
ATOM 7828 C C . ASN B 1 495 ? -4.52 34.5 10.648 1 95.38 495 ASN B C 1
ATOM 7830 O O . ASN B 1 495 ? -4.348 33.344 10.25 1 95.38 495 ASN B O 1
ATOM 7834 N N . VAL B 1 496 ? -5 34.75 11.805 1 94.12 496 VAL B N 1
ATOM 7835 C CA . VAL B 1 496 ? -5.43 33.688 12.719 1 94.12 496 VAL B CA 1
ATOM 7836 C C . VAL B 1 496 ? -6.656 33 12.148 1 94.12 496 VAL B C 1
ATOM 7838 O O . VAL B 1 496 ? -6.766 31.766 12.227 1 94.12 496 VAL B O 1
ATOM 7841 N N . SER B 1 497 ? -7.57 33.75 11.586 1 94.12 497 SER B N 1
ATOM 7842 C CA . SER B 1 497 ? -8.742 33.156 10.945 1 94.12 497 SER B CA 1
ATOM 7843 C C . SER B 1 497 ? -8.336 32.25 9.797 1 94.12 497 SER B C 1
ATOM 7845 O O . SER B 1 497 ? -8.844 31.125 9.68 1 94.12 497 SER B O 1
ATOM 7847 N N . GLN B 1 498 ? -7.434 32.688 8.992 1 93.38 498 GLN B N 1
ATOM 7848 C CA . GLN B 1 498 ? -6.934 31.875 7.887 1 93.38 498 GLN B CA 1
ATOM 7849 C C . GLN B 1 498 ? -6.223 30.609 8.391 1 93.38 498 GLN B C 1
ATOM 7851 O O . GLN B 1 498 ? -6.387 29.531 7.824 1 93.38 498 GLN B O 1
ATOM 7856 N N . SER B 1 499 ? -5.48 30.766 9.414 1 93.19 499 SER B N 1
ATOM 7857 C CA . SER B 1 499 ? -4.758 29.625 10 1 93.19 499 SER B CA 1
ATOM 7858 C C . SER B 1 499 ? -5.723 28.594 10.57 1 93.19 499 SER B C 1
ATOM 7860 O O . SER B 1 499 ? -5.457 27.391 10.516 1 93.19 499 SER B O 1
ATOM 7862 N N . SER B 1 500 ? -6.805 29.094 11.172 1 93.94 500 SER B N 1
ATOM 7863 C CA . SER B 1 500 ? -7.824 28.188 11.68 1 93.94 500 SER B CA 1
ATOM 7864 C C . SER B 1 500 ? -8.422 27.344 10.562 1 93.94 500 SER B C 1
ATOM 7866 O O . SER B 1 500 ? -8.625 26.141 10.727 1 93.94 500 SER B O 1
ATOM 7868 N N . LEU B 1 501 ? -8.648 27.922 9.391 1 93.31 501 LEU B N 1
ATOM 7869 C CA . LEU B 1 501 ? -9.164 27.203 8.234 1 93.31 501 LEU B CA 1
ATOM 7870 C C . LEU B 1 501 ? -8.156 26.172 7.746 1 93.31 501 LEU B C 1
ATOM 7872 O O . LEU B 1 501 ? -8.523 25.047 7.402 1 93.31 501 LEU B O 1
ATOM 7876 N N . MET B 1 502 ? -6.938 26.594 7.758 1 92.94 502 MET B N 1
ATOM 7877 C CA . MET B 1 502 ? -5.883 25.703 7.301 1 92.94 502 MET B CA 1
ATOM 7878 C C . MET B 1 502 ? -5.73 24.516 8.25 1 92.94 502 MET B C 1
ATOM 7880 O O . MET B 1 502 ? -5.516 23.375 7.805 1 92.94 502 MET B O 1
ATOM 7884 N N . ALA B 1 503 ? -5.793 24.734 9.531 1 93 503 ALA B N 1
ATOM 7885 C CA . ALA B 1 503 ? -5.707 23.656 10.508 1 93 503 ALA B CA 1
ATOM 7886 C C . ALA B 1 503 ? -6.836 22.641 10.312 1 93 503 ALA B C 1
ATOM 7888 O O . ALA B 1 503 ? -6.617 21.438 10.383 1 93 503 ALA B O 1
ATOM 7889 N N . ASN B 1 504 ? -7.996 23.156 10.039 1 94.38 504 ASN B N 1
ATOM 7890 C CA . ASN B 1 504 ? -9.141 22.281 9.781 1 94.38 504 ASN B CA 1
ATOM 7891 C C . ASN B 1 504 ? -8.953 21.469 8.5 1 94.38 504 ASN B C 1
ATOM 7893 O O . ASN B 1 504 ? -9.305 20.297 8.453 1 94.38 504 ASN B O 1
ATOM 7897 N N . GLU B 1 505 ? -8.43 22.094 7.543 1 94.5 505 GLU B N 1
ATOM 7898 C CA . GLU B 1 505 ? -8.148 21.406 6.285 1 94.5 505 GLU B CA 1
ATOM 7899 C C . GLU B 1 505 ? -7.129 20.297 6.484 1 94.5 505 GLU B C 1
ATOM 7901 O O . GLU B 1 505 ? -7.297 19.188 5.957 1 94.5 505 GLU B O 1
ATOM 7906 N N . ILE B 1 506 ? -6.109 20.562 7.207 1 94.75 506 ILE B N 1
ATOM 7907 C CA . ILE B 1 506 ? -5.09 19.562 7.496 1 94.75 506 ILE B CA 1
ATOM 7908 C C . ILE B 1 506 ? -5.719 18.391 8.234 1 94.75 506 ILE B C 1
ATOM 7910 O O . ILE B 1 506 ? -5.48 17.234 7.879 1 94.75 506 ILE B O 1
ATOM 7914 N N . ALA B 1 507 ? -6.559 18.703 9.211 1 94.94 507 ALA B N 1
ATOM 7915 C CA . ALA B 1 507 ? -7.227 17.656 9.984 1 94.94 507 ALA B CA 1
ATOM 7916 C C . ALA B 1 507 ? -8.102 16.781 9.094 1 94.94 507 ALA B C 1
ATOM 7918 O O . ALA B 1 507 ? -8.102 15.562 9.227 1 94.94 507 ALA B O 1
ATOM 7919 N N . GLN B 1 508 ? -8.766 17.328 8.148 1 95.56 508 GLN B N 1
ATOM 7920 C CA . GLN B 1 508 ? -9.641 16.578 7.25 1 95.56 508 GLN B CA 1
ATOM 7921 C C . GLN B 1 508 ? -8.828 15.727 6.281 1 95.56 508 GLN B C 1
ATOM 7923 O O . GLN B 1 508 ? -9.148 14.555 6.062 1 95.56 508 GLN B O 1
ATOM 7928 N N . GLU B 1 509 ? -7.824 16.344 5.73 1 96.62 509 GLU B N 1
ATOM 7929 C CA . GLU B 1 509 ? -7.012 15.625 4.75 1 96.62 509 GLU B CA 1
ATOM 7930 C C . GLU B 1 509 ? -6.273 14.453 5.391 1 96.62 509 GLU B C 1
ATOM 7932 O O . GLU B 1 509 ? -6.156 13.383 4.789 1 96.62 509 GLU B O 1
ATOM 7937 N N . ILE B 1 510 ? -5.809 14.664 6.559 1 95.94 510 ILE B N 1
ATOM 7938 C CA . ILE B 1 510 ? -5.062 13.594 7.223 1 95.94 510 ILE B CA 1
ATOM 7939 C C . ILE B 1 510 ? -6.012 12.461 7.602 1 95.94 510 ILE B C 1
ATOM 7941 O O . ILE B 1 510 ? -5.625 11.289 7.594 1 95.94 510 ILE B O 1
ATOM 7945 N N . ALA B 1 511 ? -7.254 12.797 7.934 1 95.38 511 ALA B N 1
ATOM 7946 C CA . ALA B 1 511 ? -8.258 11.766 8.195 1 95.38 511 ALA B CA 1
ATOM 7947 C C . ALA B 1 511 ? -8.5 10.914 6.949 1 95.38 511 ALA B C 1
ATOM 7949 O O . ALA B 1 511 ? -8.609 9.688 7.043 1 95.38 511 ALA B O 1
ATOM 7950 N N . LYS B 1 512 ? -8.539 11.5 5.82 1 95.88 512 LYS B N 1
ATOM 7951 C CA . LYS B 1 512 ? -8.711 10.781 4.562 1 95.88 512 LYS B CA 1
ATOM 7952 C C . LYS B 1 512 ? -7.5 9.898 4.262 1 95.88 512 LYS B C 1
ATOM 7954 O O . LYS B 1 512 ? -7.648 8.781 3.76 1 95.88 512 LYS B O 1
ATOM 7959 N N . ILE B 1 513 ? -6.344 10.398 4.543 1 95.31 513 ILE B N 1
ATOM 7960 C CA . ILE B 1 513 ? -5.125 9.625 4.363 1 95.31 513 ILE B CA 1
ATOM 7961 C C . ILE B 1 513 ? -5.172 8.383 5.25 1 95.31 513 ILE B C 1
ATOM 7963 O O . ILE B 1 513 ? -4.828 7.281 4.809 1 95.31 513 ILE B O 1
ATOM 7967 N N . ASN B 1 514 ? -5.637 8.57 6.465 1 96.5 514 ASN B N 1
ATOM 7968 C CA . ASN B 1 514 ? -5.742 7.449 7.395 1 96.5 514 ASN B CA 1
ATOM 7969 C C . ASN B 1 514 ? -6.688 6.375 6.867 1 96.5 514 ASN B C 1
ATOM 7971 O O . ASN B 1 514 ? -6.43 5.18 7.031 1 96.5 514 ASN B O 1
ATOM 7975 N N . GLU B 1 515 ? -7.719 6.762 6.266 1 96.06 515 GLU B N 1
ATOM 7976 C CA . GLU B 1 515 ? -8.648 5.816 5.656 1 96.06 515 GLU B CA 1
ATOM 7977 C C . GLU B 1 515 ? -7.977 5.027 4.535 1 96.06 515 GLU B C 1
ATOM 7979 O O . GLU B 1 515 ? -8.148 3.809 4.438 1 96.06 515 GLU B O 1
ATOM 7984 N N . ARG B 1 516 ? -7.262 5.734 3.762 1 95.75 516 ARG B N 1
ATOM 7985 C CA . ARG B 1 516 ? -6.578 5.09 2.645 1 95.75 516 ARG B CA 1
ATOM 7986 C C . ARG B 1 516 ? -5.473 4.164 3.141 1 95.75 516 ARG B C 1
ATOM 7988 O O . ARG B 1 516 ? -5.211 3.121 2.537 1 95.75 516 ARG B O 1
ATOM 7995 N N . ILE B 1 517 ? -4.797 4.527 4.227 1 96.06 517 ILE B N 1
ATOM 7996 C CA . ILE B 1 517 ? -3.781 3.674 4.828 1 96.06 517 ILE B CA 1
ATOM 7997 C C . ILE B 1 517 ? -4.402 2.342 5.242 1 96.06 517 ILE B C 1
ATOM 7999 O O . ILE B 1 517 ? -3.805 1.281 5.039 1 96.06 517 ILE B O 1
ATOM 8003 N N . SER B 1 518 ? -5.613 2.391 5.762 1 95.88 518 SER B N 1
ATOM 8004 C CA . SER B 1 518 ? -6.316 1.173 6.148 1 95.88 518 SER B CA 1
ATOM 8005 C C . SER B 1 518 ? -6.594 0.287 4.938 1 95.88 518 SER B C 1
ATOM 8007 O O . SER B 1 518 ? -6.438 -0.934 5.008 1 95.88 518 SER B O 1
ATOM 8009 N N . GLU B 1 519 ? -6.961 0.855 3.865 1 94.88 519 GLU B N 1
ATOM 8010 C CA . GLU B 1 519 ? -7.207 0.113 2.633 1 94.88 519 GLU B CA 1
ATOM 8011 C C . GLU B 1 519 ? -5.93 -0.542 2.115 1 94.88 519 GLU B C 1
ATOM 8013 O O . GLU B 1 519 ? -5.953 -1.693 1.676 1 94.88 519 GLU B O 1
ATOM 8018 N N . VAL B 1 520 ? -4.883 0.202 2.164 1 95.31 520 VAL B N 1
ATOM 8019 C CA . VAL B 1 520 ? -3.584 -0.308 1.739 1 95.31 520 VAL B CA 1
ATOM 8020 C C . VAL B 1 520 ? -3.166 -1.472 2.637 1 95.31 520 VAL B C 1
ATOM 8022 O O . VAL B 1 520 ? -2.676 -2.492 2.15 1 95.31 520 VAL B O 1
ATOM 8025 N N . SER B 1 521 ? -3.377 -1.324 3.928 1 96.12 521 SER B N 1
ATOM 8026 C CA . SER B 1 521 ? -3.076 -2.396 4.871 1 96.12 521 SER B CA 1
ATOM 8027 C C . SER B 1 521 ? -3.893 -3.648 4.566 1 96.12 521 SER B C 1
ATOM 8029 O O . SER B 1 521 ? -3.357 -4.758 4.559 1 96.12 521 SER B O 1
ATOM 8031 N N . HIS B 1 522 ? -5.168 -3.521 4.246 1 96.12 522 HIS B N 1
ATOM 8032 C CA . HIS B 1 522 ? -6.016 -4.641 3.852 1 96.12 522 HIS B CA 1
ATOM 8033 C C . HIS B 1 522 ? -5.52 -5.273 2.555 1 96.12 522 HIS B C 1
ATOM 8035 O O . HIS B 1 522 ? -5.48 -6.5 2.434 1 96.12 522 HIS B O 1
ATOM 8041 N N . GLY B 1 523 ? -5.168 -4.367 1.649 1 95.69 523 GLY B N 1
ATOM 8042 C CA . GLY B 1 523 ? -4.594 -4.855 0.407 1 95.69 523 GLY B CA 1
ATOM 8043 C C . GLY B 1 523 ? -3.336 -5.68 0.616 1 95.69 523 GLY B C 1
ATOM 8044 O O . GLY B 1 523 ? -3.154 -6.719 -0.02 1 95.69 523 GLY B O 1
ATOM 8045 N N . SER B 1 524 ? -2.49 -5.281 1.508 1 95.5 524 SER B N 1
ATOM 8046 C CA . SER B 1 524 ? -1.274 -6.02 1.832 1 95.5 524 SER B CA 1
ATOM 8047 C C . SER B 1 524 ? -1.599 -7.387 2.43 1 95.5 524 SER B C 1
ATOM 8049 O O . SER B 1 524 ? -0.935 -8.375 2.121 1 95.5 524 SER B O 1
ATOM 8051 N N . ALA B 1 525 ? -2.623 -7.477 3.254 1 95.25 525 ALA B N 1
ATOM 8052 C CA . ALA B 1 525 ? -3.062 -8.734 3.844 1 95.25 525 ALA B CA 1
ATOM 8053 C C . ALA B 1 525 ? -3.578 -9.695 2.771 1 95.25 525 ALA B C 1
ATOM 8055 O O . ALA B 1 525 ? -3.326 -10.898 2.832 1 95.25 525 ALA B O 1
ATOM 8056 N N . GLU B 1 526 ? -4.281 -9.164 1.792 1 95.81 526 GLU B N 1
ATOM 8057 C CA . GLU B 1 526 ? -4.77 -9.969 0.677 1 95.81 526 GLU B CA 1
ATOM 8058 C C . GLU B 1 526 ? -3.615 -10.531 -0.148 1 95.81 526 GLU B C 1
ATOM 8060 O O . GLU B 1 526 ? -3.65 -11.688 -0.568 1 95.81 526 GLU B O 1
ATOM 8065 N N . VAL B 1 527 ? -2.594 -9.727 -0.397 1 95.06 527 VAL B N 1
ATOM 8066 C CA . VAL B 1 527 ? -1.411 -10.172 -1.128 1 95.06 527 VAL B CA 1
ATOM 8067 C C . VAL B 1 527 ? -0.709 -11.281 -0.352 1 95.06 527 VAL B C 1
ATOM 8069 O O . VAL B 1 527 ? -0.3 -12.289 -0.932 1 95.06 527 VAL B O 1
ATOM 8072 N N . ASP B 1 528 ? -0.596 -11.109 0.928 1 96.62 528 ASP B N 1
ATOM 8073 C CA . ASP B 1 528 ? 0.03 -12.109 1.785 1 96.62 528 ASP B CA 1
ATOM 8074 C C . ASP B 1 528 ? -0.74 -13.43 1.74 1 96.62 528 ASP B C 1
ATOM 8076 O O . ASP B 1 528 ? -0.141 -14.5 1.624 1 96.62 528 ASP B O 1
ATOM 8080 N N . ALA B 1 529 ? -2.047 -13.367 1.832 1 95.5 529 ALA B N 1
ATOM 8081 C CA . ALA B 1 529 ? -2.896 -14.555 1.764 1 95.5 529 ALA B CA 1
ATOM 8082 C C . ALA B 1 529 ? -2.756 -15.25 0.413 1 95.5 529 ALA B C 1
ATOM 8084 O O . ALA B 1 529 ? -2.686 -16.484 0.346 1 95.5 529 ALA B O 1
ATOM 8085 N N . SER B 1 530 ? -2.754 -14.422 -0.609 1 95.56 530 SER B N 1
ATOM 8086 C CA . SER B 1 530 ? -2.574 -14.969 -1.947 1 95.56 530 SER B CA 1
ATOM 8087 C C . SER B 1 530 ? -1.212 -15.641 -2.092 1 95.56 530 SER B C 1
ATOM 8089 O O . SER B 1 530 ? -1.101 -16.719 -2.682 1 95.56 530 SER B O 1
ATOM 8091 N N . ALA B 1 531 ? -0.146 -15.023 -1.573 1 94.69 531 ALA B N 1
ATOM 8092 C CA . ALA B 1 531 ? 1.196 -15.602 -1.591 1 94.69 531 ALA B CA 1
ATOM 8093 C C . ALA B 1 531 ? 1.226 -16.953 -0.874 1 94.69 531 ALA B C 1
ATOM 8095 O O . ALA B 1 531 ? 1.813 -17.906 -1.371 1 94.69 531 ALA B O 1
ATOM 8096 N N . ALA B 1 532 ? 0.553 -17.078 0.242 1 94 532 ALA B N 1
ATOM 8097 C CA . ALA B 1 532 ? 0.481 -18.312 1.003 1 94 532 ALA B CA 1
ATOM 8098 C C . ALA B 1 532 ? -0.266 -19.391 0.223 1 94 532 ALA B C 1
ATOM 8100 O O . ALA B 1 532 ? 0.166 -20.547 0.175 1 94 532 ALA B O 1
ATOM 8101 N N . SER B 1 533 ? -1.373 -18.984 -0.401 1 95.38 533 SER B N 1
ATOM 8102 C CA . SER B 1 533 ? -2.156 -19.922 -1.211 1 95.38 533 SER B CA 1
ATOM 8103 C C . SER B 1 533 ? -1.348 -20.438 -2.395 1 95.38 533 SER B C 1
ATOM 8105 O O . SER B 1 533 ? -1.401 -21.625 -2.717 1 95.38 533 SER B O 1
ATOM 8107 N N . LEU B 1 534 ? -0.612 -19.562 -3.025 1 94.62 534 LEU B N 1
ATOM 8108 C CA . LEU B 1 534 ? 0.221 -19.922 -4.164 1 94.62 534 LEU B CA 1
ATOM 8109 C C . LEU B 1 534 ? 1.361 -20.844 -3.729 1 94.62 534 LEU B C 1
ATOM 8111 O O . LEU B 1 534 ? 1.743 -21.75 -4.461 1 94.62 534 LEU B O 1
ATOM 8115 N N . GLN B 1 535 ? 1.916 -20.594 -2.531 1 94.94 535 GLN B N 1
ATOM 8116 C CA . GLN B 1 535 ? 2.943 -21.469 -1.977 1 94.94 535 GLN B CA 1
ATOM 8117 C C . GLN B 1 535 ? 2.395 -22.875 -1.729 1 94.94 535 GLN B C 1
ATOM 8119 O O . GLN B 1 535 ? 3.039 -23.859 -2.07 1 94.94 535 GLN B O 1
ATOM 8124 N N . ASN B 1 536 ? 1.21 -22.969 -1.183 1 96 536 ASN B N 1
ATOM 8125 C CA . ASN B 1 536 ? 0.55 -24.25 -0.966 1 96 536 ASN B CA 1
ATOM 8126 C C . ASN B 1 536 ? 0.283 -24.969 -2.283 1 96 536 ASN B C 1
ATOM 8128 O O . ASN B 1 536 ? 0.476 -26.188 -2.381 1 96 536 ASN B O 1
ATOM 8132 N N . LEU B 1 537 ? -0.172 -24.156 -3.209 1 94.12 537 LEU B N 1
ATOM 8133 C CA . LEU B 1 537 ? -0.409 -24.719 -4.531 1 94.12 537 LEU B CA 1
ATOM 8134 C C . LEU B 1 537 ? 0.881 -25.266 -5.129 1 94.12 537 LEU B C 1
ATOM 8136 O O . LEU B 1 537 ? 0.886 -26.359 -5.707 1 94.12 537 LEU B O 1
ATOM 8140 N N . SER B 1 538 ? 1.978 -24.516 -5.035 1 95.38 538 SER B N 1
ATOM 8141 C CA . SER B 1 538 ? 3.283 -24.953 -5.516 1 95.38 538 SER B CA 1
ATOM 8142 C C . SER B 1 538 ? 3.701 -26.266 -4.859 1 95.38 538 SER B C 1
ATOM 8144 O O . SER B 1 538 ? 4.172 -27.188 -5.539 1 95.38 538 SER B O 1
ATOM 8146 N N . GLU B 1 539 ? 3.479 -26.422 -3.574 1 94.69 539 GLU B N 1
ATOM 8147 C CA . GLU B 1 539 ? 3.834 -27.625 -2.842 1 94.69 539 GLU B CA 1
ATOM 8148 C C . GLU B 1 539 ? 2.979 -28.812 -3.287 1 94.69 539 GLU B C 1
ATOM 8150 O O . GLU B 1 539 ? 3.49 -29.922 -3.469 1 94.69 539 GLU B O 1
ATOM 8155 N N . LYS B 1 540 ? 1.721 -28.578 -3.48 1 93.94 540 LYS B N 1
ATOM 8156 C CA . LYS B 1 540 ? 0.811 -29.625 -3.936 1 93.94 540 LYS B CA 1
ATOM 8157 C C . LYS B 1 540 ? 1.193 -30.125 -5.328 1 93.94 540 LYS B C 1
ATOM 8159 O O . LYS B 1 540 ? 1.242 -31.328 -5.574 1 93.94 540 LYS B O 1
ATOM 8164 N N . LEU B 1 541 ? 1.488 -29.172 -6.25 1 93.69 541 LEU B N 1
ATOM 8165 C CA . LEU B 1 541 ? 1.878 -29.531 -7.609 1 93.69 541 LEU B CA 1
ATOM 8166 C C . LEU B 1 541 ? 3.229 -30.25 -7.617 1 93.69 541 LEU B C 1
ATOM 8168 O O . LEU B 1 541 ? 3.426 -31.203 -8.367 1 93.69 541 LEU B O 1
ATOM 8172 N N . GLN B 1 542 ? 4.137 -29.766 -6.77 1 93.25 542 GLN B N 1
ATOM 8173 C CA . GLN B 1 542 ? 5.441 -30.406 -6.648 1 93.25 542 GLN B CA 1
ATOM 8174 C C . GLN B 1 542 ? 5.305 -31.859 -6.195 1 93.25 542 GLN B C 1
ATOM 8176 O O . GLN B 1 542 ? 5.953 -32.75 -6.742 1 93.25 542 GLN B O 1
ATOM 8181 N N . LYS B 1 543 ? 4.449 -32.125 -5.227 1 93.19 543 LYS B N 1
ATOM 8182 C CA . LYS B 1 543 ? 4.215 -33.5 -4.727 1 93.19 543 LYS B CA 1
ATOM 8183 C C . LYS B 1 543 ? 3.617 -34.375 -5.809 1 93.19 543 LYS B C 1
ATOM 8185 O O . LYS B 1 543 ? 3.986 -35.562 -5.934 1 93.19 543 LYS B O 1
ATOM 8190 N N . SER B 1 544 ? 2.744 -33.75 -6.637 1 91.62 544 SER B N 1
ATOM 8191 C CA . SER B 1 544 ? 2.068 -34.5 -7.688 1 91.62 544 SER B CA 1
ATOM 8192 C C . SER B 1 544 ? 3.041 -34.906 -8.789 1 91.62 544 SER B C 1
ATOM 8194 O O . SER B 1 544 ? 2.945 -36.031 -9.336 1 91.62 544 SER B O 1
ATOM 8196 N N . VAL B 1 545 ? 4.07 -34.094 -9.078 1 91.94 545 VAL B N 1
ATOM 8197 C CA . VAL B 1 545 ? 4.953 -34.344 -10.203 1 91.94 545 VAL B CA 1
ATOM 8198 C C . VAL B 1 545 ? 6.219 -35.062 -9.719 1 91.94 545 VAL B C 1
ATOM 8200 O O . VAL B 1 545 ? 6.918 -35.688 -10.508 1 91.94 545 VAL B O 1
ATOM 8203 N N . SER B 1 546 ? 6.551 -35 -8.438 1 91.69 546 SER B N 1
ATOM 8204 C CA . SER B 1 546 ? 7.781 -35.562 -7.883 1 91.69 546 SER B CA 1
ATOM 8205 C C . SER B 1 546 ? 7.746 -37.094 -7.859 1 91.69 546 SER B C 1
ATOM 8207 O O . SER B 1 546 ? 8.781 -37.719 -7.703 1 91.69 546 SER B O 1
ATOM 8209 N N . ILE B 1 547 ? 6.582 -37.688 -8.062 1 89.81 547 ILE B N 1
ATOM 8210 C CA . ILE B 1 547 ? 6.473 -39.125 -8.078 1 89.81 547 ILE B CA 1
ATOM 8211 C C . ILE B 1 547 ? 7.141 -39.688 -9.336 1 89.81 547 ILE B C 1
ATOM 8213 O O . ILE B 1 547 ? 7.5 -40.875 -9.383 1 89.81 547 ILE B O 1
ATOM 8217 N N . PHE B 1 548 ? 7.281 -38.906 -10.383 1 91.56 548 PHE B N 1
ATOM 8218 C CA . PHE B 1 548 ? 7.895 -39.344 -11.641 1 91.56 548 PHE B CA 1
ATOM 8219 C C . PHE B 1 548 ? 9.391 -39.062 -11.633 1 91.56 548 PHE B C 1
ATOM 8221 O O . PHE B 1 548 ? 9.828 -38 -11.203 1 91.56 548 PHE B O 1
ATOM 8228 N N . LYS B 1 549 ? 10.211 -40.094 -11.922 1 92.06 549 LYS B N 1
ATOM 8229 C CA . LYS B 1 549 ? 11.633 -39.875 -12.188 1 92.06 549 LYS B CA 1
ATOM 8230 C C . LYS B 1 549 ? 11.875 -39.5 -13.648 1 92.06 549 LYS B C 1
ATOM 8232 O O . LYS B 1 549 ? 11.578 -40.312 -14.555 1 92.06 549 LYS B O 1
ATOM 8237 N N . ILE B 1 550 ? 12.367 -38.344 -13.93 1 86.12 550 ILE B N 1
ATOM 8238 C CA . ILE B 1 550 ? 12.508 -37.844 -15.297 1 86.12 550 ILE B CA 1
ATOM 8239 C C . ILE B 1 550 ? 13.969 -37.5 -15.57 1 86.12 550 ILE B C 1
ATOM 8241 O O . ILE B 1 550 ? 14.672 -37 -14.695 1 86.12 550 ILE B O 1
#

pLDDT: mean 89.54, std 5.76, range [68.31, 97.0]

Sequence (1100 aa):
MSIKFKMYGIGIVFFLAIGCLTGVSLYEVFAIKSIYNDVVLRDIGGKINVLEINRDVNYVSRLTRNMMLGSNIEKDIQGLEKVIKNITDSYASLKSRITDHEEKVILDNAERTTMSFVNHGYQFCLDLKDVRQDMRATHFSDYQKLATPLANESREYMAALIELKDKKLAAATLQMESTITEMFRIISLIALITTAVALLMVFSVGRGVTRSIHQVVGVVETMANNDLTCQVAEGGSDETGKMLRATRRMLDTLKETLGSVIGGVGALASSSSELAVVSRKIFEGAADMREKSHGVAAAAEEMGVNISSVAAAAEQSSTNIGMIASAAEEMNSTMSEIAANTGKTRETSAKTVFRAKRASDNMTNLSSAAVEIGKIVETINVISGQTNLLALNATIEAARAGEAGRGFAVVANEIKELAQQTARATEEIKNNVGSIQTLTVETVGEIKEITDEIGNVSGMIDGVAVAVDQQALATREIADNVNQAAGGLQEVTRNVSQSSLMANEIAQEIAKINERISEVSHGSAEVDASAASLQNLSEKLQKSVSIFKIMSIKFKMYGIGIVFFLAIGCLTGVSLYEVFAIKSIYNDVVLRDIGGKINVLEINRDVNYVSRLTRNMMLGSNIEKDIQGLEKVIKNITDSYASLKSRITDHEEKVILDNAERTTMSFVNHGYQFCLDLKDVRQDMRATHFSDYQKLATPLANESREYMAALIELKDKKLAAATLQMESTITEMFRIISLIALITTAVALLMVFSVGRGVTRSIHQVVGVVETMANNDLTCQVAEGGSDETGKMLRATRRMLDTLKETLGSVIGGVGALASSSSELAVVSRKIFEGAADMREKSHGVAAAAEEMGVNISSVAAAAEQSSTNIGMIASAAEEMNSTMSEIAANTGKTRETSAKTVFRAKRASDNMTNLSSAAVEIGKIVETINVISGQTNLLALNATIEAARAGEAGRGFAVVANEIKELAQQTARATEEIKNNVGSIQTLTVETVGEIKEITDEIGNVSGMIDGVAVAVDQQALATREIADNVNQAAGGLQEVTRNVSQSSLMANEIAQEIAKINERISEVSHGSAEVDASAASLQNLSEKLQKSVSIFKI

Organism: Desulfomicrobium norvegicum (strain DSM 1741 / NCIMB 8310) (NCBI:txid52561)

Solvent-accessible surface area (backbone atoms only — not comparable to full-atom values): 52479 Å² total; per-residue (Å²): 105,44,67,57,54,55,39,49,49,53,39,53,53,48,49,52,38,53,49,50,51,50,50,54,53,51,51,50,54,53,52,53,52,55,54,51,52,50,45,56,60,32,42,52,44,36,41,52,31,53,38,52,37,53,29,44,54,31,44,49,56,30,44,54,46,40,43,33,59,53,49,66,54,72,59,45,51,52,52,45,55,52,43,51,50,50,38,54,50,36,51,52,55,33,59,73,44,56,81,51,69,70,57,46,52,44,46,50,53,22,50,51,30,38,50,53,24,55,49,49,47,50,52,51,54,61,63,50,71,81,46,62,66,93,54,37,44,73,49,44,67,60,43,55,70,62,41,48,61,31,46,54,53,18,50,54,32,47,53,50,49,44,55,52,34,52,54,50,48,56,51,49,55,53,49,52,55,51,51,51,56,49,43,52,52,50,54,52,49,47,47,50,52,41,47,53,53,50,46,51,48,42,51,52,53,37,50,53,52,49,53,48,48,51,52,49,38,50,52,44,42,38,40,36,67,29,33,65,68,68,83,70,63,84,44,62,87,26,68,57,11,55,36,30,49,23,48,45,50,29,52,53,51,47,51,52,38,53,48,51,46,54,52,49,34,53,51,42,38,52,51,18,53,50,37,37,53,44,19,49,51,35,36,51,40,31,54,51,40,49,54,37,42,50,51,38,46,51,38,28,52,52,37,44,53,34,40,52,50,32,46,51,25,43,53,53,26,48,52,26,44,49,51,36,48,52,32,47,51,53,39,52,55,37,49,52,50,36,51,50,36,43,53,51,39,49,53,46,38,54,52,38,46,53,38,38,51,53,33,42,51,40,37,52,52,40,41,52,42,35,52,51,41,47,52,48,38,51,50,43,35,50,48,20,50,51,42,29,51,52,18,50,50,40,34,51,55,16,56,72,52,49,84,83,13,54,70,49,32,53,51,18,53,50,42,28,51,51,18,52,50,42,36,53,47,31,53,50,38,49,51,39,35,52,49,42,47,54,41,35,56,52,30,42,50,34,41,51,49,40,42,51,44,42,51,50,39,46,53,35,44,51,50,36,54,55,35,51,53,50,40,54,54,32,46,51,49,33,52,53,31,38,53,52,26,51,51,23,43,50,51,30,51,54,35,38,55,52,36,48,53,34,32,51,49,37,42,52,39,43,52,53,37,51,53,40,36,51,51,40,35,50,41,19,52,50,41,32,52,48,16,52,51,42,37,52,48,26,52,54,51,45,60,53,55,62,66,45,44,116,104,46,67,58,54,55,37,50,50,52,41,52,52,47,50,52,39,52,48,49,50,49,49,52,54,53,52,50,54,53,52,52,54,55,54,51,53,49,45,55,60,32,42,52,43,35,40,51,31,53,40,52,38,53,27,42,51,31,45,50,56,30,44,55,48,41,44,33,58,55,49,66,54,71,60,45,50,53,52,42,56,52,43,54,50,50,41,55,50,35,51,53,54,34,60,73,42,57,81,50,67,71,58,48,52,44,47,49,53,22,52,50,29,40,49,52,26,54,50,49,46,51,52,53,53,59,62,50,72,79,45,62,62,92,54,35,44,75,50,42,67,58,40,55,70,63,43,48,61,30,48,56,53,18,51,53,33,47,53,51,50,44,55,52,34,51,53,50,47,56,51,47,54,54,48,50,54,51,51,52,55,48,46,52,52,49,54,52,49,47,48,51,53,42,47,52,52,50,46,52,49,40,50,52,54,37,52,53,54,49,54,47,50,48,52,51,36,49,52,44,41,38,38,37,67,31,33,65,69,69,83,71,64,84,44,62,85,25,67,58,11,55,35,30,49,24,48,43,50,30,51,52,51,48,52,52,37,52,48,51,47,54,52,48,34,54,52,42,39,53,51,18,53,51,38,37,54,45,19,50,51,35,36,51,38,30,52,51,38,50,54,39,43,50,50,36,45,51,37,30,52,52,37,43,55,33,40,51,51,31,45,53,26,43,50,52,25,47,52,26,45,52,50,36,49,53,32,46,52,53,40,52,55,37,48,52,51,36,51,51,36,42,53,50,37,49,53,46,39,54,53,38,45,51,39,38,50,52,32,42,50,38,36,53,52,42,40,52,40,36,50,52,40,47,52,48,39,50,50,44,36,50,49,20,49,50,42,30,49,52,18,50,52,39,34,51,52,16,59,73,50,50,83,82,13,54,69,47,32,52,52,19,52,50,44,28,52,52,18,52,51,42,36,52,48,32,54,50,40,49,54,38,36,52,50,41,44,54,41,36,54,51,33,42,51,34,41,51,49,40,42,52,46,44,52,50,40,47,52,37,44,52,52,35,53,53,36,49,54,51,40,54,53,33,47,52,49,33,52,54,30,40,52,51,26,49,52,24,42,51,50,30,49,52,34,37,53,54,37,48,53,36,32,52,49,37,42,52,39,44,52,52,37,51,53,39,37,51,52,40,36,51,42,20,52,52,42,34,53,50,17,52,51,41,36,51,46,24,52,53,50,44,60,53,55,61,64,47,46,117